Protein AF-A0A3C1VH53-F1 (afdb_monomer)

Radius of gyration: 52.04 Å; Cα contacts (8 Å, |Δi|>4): 1910; chains: 1; bounding box: 156×103×136 Å

Sequence (1056 aa):
MQIYAPPKVFLRNGRISISGFQTPKWLALSLAALLGLTATVQGRLEVVNGDFSDLTGLTPGDDGWYSGMPKGWTGSDGTYAVNSKYVATPPTCNPSQLGRLRQLVGTLEKTSDVVLTFDVSDVFNGETILKASILDGKQNQLASGQFADGDKQTLVAKWVPAGTAIVILFQATQSTPALDNVSVAVREPGSTAPDAAKPRAVSEPITVAAYYYPGTHPDPRWDKNKYPGFTEWDEIKAAKPRFPGHVQPKPPVWGYQNEALPEVMAQKIAAAANYGVNAFIFDWYYYNDGPYLDDALDEGFLHATNNARVKFALMWANHDWYDIQGYNPADNNLKLLYPGKVTPATWDKICDLVIARYFKHPSYWLVDGKPYFSIYEMSQFLDSFGSIENARAALDKFRAKVRAAGFPGLHVNAIVWGEPNLPGGKTPPGWPKLCRDLALDSLTSYTWVHHGALNNNTFPVSDYVWGRRQYLAFWARAKTDYSIPYFPNAMINWDNSPRAAANADWSHPAGPTVNSVVTGNTPAAFKRSLQIIKQRLLAAPTQPKILTINAWNEWPEGSCLEPMQQYGYGYLEAIKAVFMDASGDNLADNPENQPEMEDTYVSLTDQLGPWIWAEKTFDNQTCQLWNTFEIPKAASITKARLVMTVDDEFTLYLDGRVLGRGNEWRELYNFDLTQLLTPGRHVLAVKCYNSAEDAGMLFGLRVDLADGRIIEVKSDQSWRIVPDGVSRWEKRTEAKPGWPAATIIAPFGGTTPLNGSSWMQAPGKVIVMPLLQPIKVFFWQTGWFQVSLLSLCGLVILISLRLMAQLALHRNEQRLLEKERARIAREIHDDIGARMTQLVLDGEEARSELSDATSLPLRLNHICEEARGLLATMDEILWAVNPRRDTLRDFTAYVCKYAQRFLSSTQIQCLLEVESAISTAAFSLPLRRSLFMAIKEALNNAVKYSEATELRLKIQRQHHRLVVVVVDNGIGFDSAAVNPERNGLTNMTQRMSEIGGHCSVTSQPGKGCRVEFSIPLKQRRLWAWIWSPNQFSEKMNDARNDRTNELSKNHDPTKF

Mean predicted aligned error: 22.83 Å

pLDDT: mean 77.1, std 19.54, range [23.59, 98.75]

Foldseek 3Di:
DDDDDDDDWDDDDPDTDDDDDDDDPPVVVVPVVPDDDDDDDDDDQWQDCQQLQPLPPWCADPQQWTWADRPQKDFDDTTWTWHPPPLDVVIWTKCPVTQKIKGFRFFAQAFWKKKKWKAWDDDDPQDWWKKKFKAWPVRHTQWIDIDDHDHTDMIIRARHGGGTTIMIMIGIDDDIIIIGDITMDTHHHPPDDCPVPPPPPPQVFFAEEFEDELQLADDVLCCVPPNHGDGLVVLLVVFDAPDPPRDDSFAFPVGSDHLLAQVNLLVLLVLCLVLRHAEYAYQWEAAQVGTDSCSSPPRHLLPRPPNLSHAYAYAHNLQFDWLLAQDALVVVPIDTSGHSAHALVSLVVVLVCCLVPPPPDNRQDDDVQAGEYEYEQVVSLCVNQVHLQSSLVSQVVSQVVNVVSPTPGHQYEYAAAPDDLDPPGDHDPQPQVSCVSSVHQEYEHQALVSQVLADQVPPLAGENVSSLVSQVVVVVVVVSRHPHAYAYEAWQWFQLSSSYRPPHDRPGARDNRRGHGYPPSALVVSLVSLLVSQVVLSVPVPHRSYYYYQHCDPSSGPGHCRAIPVHGNSNSNSSNCCRPDPVVVPCVPVVVPPPPVPVVCVDLPVQKWFWWDAPDDDAFDKWKKKAKDFAAQPWQWPWKKKKKAWAAKKFKAKLRDTQDMDGDQLEIEMATCNQVDHGTMMMIMMIGTHRDAFITMMIWMWIAIPVRDIDIDYPDQNMFTDDPPDPPSSNDRDDDPPTGTIDRQAGAQGATPPPRHTRHNDRPYYHYGPHDHDPPCDPCNDPVNVVVVVVVVVVVVVVVVVVVVVVVVVVVVVVVVVVVLVVLVVVLCVVLVVLVVVLVVLVVVLVVPPPDPPCSVVSVVVSVVSVVVSVVVVVLSVQLSDPVQQFPVSLLVVLVVCLCVVCVPDLEAEAEAEDPDGDRDGHDSLNSSLVSVLSVLVSVCCRPPFQFNYWYWHWDDDPFKTKIKIWTQGQWDDPVPDDPPPCSVVSNQVSQVVQVKGWDKDTDGNGTIMIMIMHGHDDDDPPPVPDDPPPVPPVVVVVVVVVVVVVPPDDDPDDD

Structure (mmCIF, N/CA/C/O backbone):
data_AF-A0A3C1VH53-F1
#
_entry.id   AF-A0A3C1VH53-F1
#
loop_
_atom_site.group_PDB
_atom_site.id
_atom_site.type_symbol
_atom_site.label_atom_id
_atom_site.label_alt_id
_atom_site.label_comp_id
_atom_site.label_asym_id
_atom_site.label_entity_id
_atom_site.label_seq_id
_atom_site.pdbx_PDB_ins_code
_atom_site.Cartn_x
_atom_site.Cartn_y
_atom_site.Cartn_z
_atom_site.occupancy
_atom_site.B_iso_or_equiv
_atom_site.auth_seq_id
_atom_site.auth_comp_id
_atom_site.auth_asym_id
_atom_site.auth_atom_id
_atom_site.pdbx_PDB_model_num
ATOM 1 N N . MET A 1 1 ? -35.471 -60.863 -24.879 1.00 29.20 1 MET A N 1
ATOM 2 C CA . MET A 1 1 ? -35.259 -62.077 -24.067 1.00 29.20 1 MET A CA 1
ATOM 3 C C . MET A 1 1 ? -35.476 -61.675 -22.610 1.00 29.20 1 MET A C 1
ATOM 5 O O . MET A 1 1 ? -34.796 -60.755 -22.192 1.00 29.20 1 MET A O 1
ATOM 9 N N . GLN A 1 2 ? -36.454 -62.310 -21.936 1.00 28.11 2 GLN A N 1
ATOM 10 C CA . GLN A 1 2 ? -36.822 -62.248 -20.493 1.00 28.11 2 GLN A CA 1
ATOM 11 C C . GLN A 1 2 ? -37.311 -60.876 -19.954 1.00 28.11 2 GLN A C 1
ATOM 13 O O . GLN A 1 2 ? -36.584 -59.901 -20.038 1.00 28.11 2 GLN A O 1
ATOM 18 N N . ILE A 1 3 ? -38.568 -60.623 -19.542 1.00 31.09 3 ILE A N 1
ATOM 19 C CA . ILE A 1 3 ? -39.556 -61.234 -18.604 1.00 31.09 3 ILE A CA 1
ATOM 20 C C . ILE A 1 3 ? -39.275 -60.975 -17.095 1.00 31.09 3 ILE A C 1
ATOM 22 O O . ILE A 1 3 ? -38.488 -61.679 -16.481 1.00 31.09 3 ILE A O 1
ATOM 26 N N . TYR A 1 4 ? -40.047 -60.001 -16.565 1.00 31.97 4 TYR A N 1
ATOM 27 C CA . TYR A 1 4 ? -40.694 -59.791 -15.240 1.00 31.97 4 TYR A CA 1
ATOM 28 C C . TYR A 1 4 ? -39.929 -59.572 -13.913 1.00 31.97 4 TYR A C 1
ATOM 30 O O . TYR A 1 4 ? -39.294 -60.479 -13.390 1.00 31.97 4 TYR A O 1
ATOM 38 N N . ALA A 1 5 ? -40.253 -58.443 -13.248 1.00 28.05 5 ALA A N 1
ATOM 39 C CA . ALA A 1 5 ? -41.019 -58.393 -11.978 1.00 28.05 5 ALA A CA 1
ATOM 40 C C . ALA A 1 5 ? -41.544 -56.953 -11.677 1.00 28.05 5 ALA A C 1
ATOM 42 O O . ALA A 1 5 ? -40.836 -55.994 -11.982 1.00 28.05 5 ALA A O 1
ATOM 43 N N . PRO A 1 6 ? -42.745 -56.754 -11.081 1.00 32.69 6 PRO A N 1
ATOM 44 C CA . PRO A 1 6 ? -43.234 -55.432 -10.659 1.00 32.69 6 PRO A CA 1
ATOM 45 C C . PRO A 1 6 ? -42.725 -55.026 -9.251 1.00 32.69 6 PRO A C 1
ATOM 47 O O . PRO A 1 6 ? -42.486 -55.900 -8.412 1.00 32.69 6 PRO A O 1
ATOM 50 N N . PRO A 1 7 ? -42.571 -53.717 -8.951 1.00 32.22 7 PRO A N 1
ATOM 51 C CA . PRO A 1 7 ? -42.058 -53.233 -7.666 1.00 32.22 7 PRO A CA 1
ATOM 52 C C . PRO A 1 7 ? -43.088 -53.335 -6.523 1.00 32.22 7 PRO A C 1
ATOM 54 O O . PRO A 1 7 ? -44.277 -53.076 -6.700 1.00 32.22 7 PRO A O 1
ATOM 57 N N . LYS A 1 8 ? -42.608 -53.696 -5.324 1.00 31.86 8 LYS A N 1
ATOM 58 C CA . LYS A 1 8 ? -43.388 -53.788 -4.076 1.00 31.86 8 LYS A CA 1
ATOM 59 C C . LYS A 1 8 ? -43.505 -52.421 -3.394 1.00 31.86 8 LYS A C 1
ATOM 61 O O . LYS A 1 8 ? -42.502 -51.742 -3.197 1.00 31.86 8 LYS A O 1
ATOM 66 N N . VAL A 1 9 ? -44.715 -52.076 -2.960 1.00 40.22 9 VAL A N 1
ATOM 67 C CA . VAL A 1 9 ? -45.008 -50.928 -2.088 1.00 40.22 9 VAL A CA 1
ATOM 68 C C . VAL A 1 9 ? -44.895 -51.373 -0.627 1.00 40.22 9 VAL A C 1
ATOM 70 O O . VAL A 1 9 ? -45.487 -52.383 -0.249 1.00 40.22 9 VAL A O 1
ATOM 73 N N . PHE A 1 10 ? -44.166 -50.623 0.201 1.00 37.75 10 PHE A N 1
ATOM 74 C CA . PHE A 1 10 ? -44.123 -50.825 1.653 1.00 37.75 10 PHE A CA 1
ATOM 75 C C . PHE A 1 10 ? -44.752 -49.636 2.384 1.00 37.75 10 PHE A C 1
ATOM 77 O O . PHE A 1 10 ? -44.509 -48.482 2.037 1.00 37.75 10 PHE A O 1
ATOM 84 N N . LEU A 1 11 ? -45.525 -49.937 3.429 1.00 29.55 11 LEU A N 1
ATOM 85 C CA . LEU A 1 11 ? -46.093 -48.977 4.374 1.00 29.55 11 LEU A CA 1
ATOM 86 C C . LEU A 1 11 ? -45.446 -49.198 5.743 1.00 29.55 11 LEU A C 1
ATOM 88 O O . LEU A 1 11 ? -45.670 -50.222 6.387 1.00 29.55 11 LEU A O 1
ATOM 92 N N . ARG A 1 12 ? -44.653 -48.231 6.208 1.00 33.72 12 ARG A N 1
ATOM 93 C CA . ARG A 1 12 ? -44.237 -48.135 7.613 1.00 33.72 12 ARG A CA 1
ATOM 94 C C . ARG A 1 12 ? -44.125 -46.655 7.978 1.00 33.72 12 ARG A C 1
ATOM 96 O O . ARG A 1 12 ? -43.449 -45.905 7.284 1.00 33.72 12 ARG A O 1
ATOM 103 N N . ASN A 1 13 ? -44.819 -46.240 9.035 1.00 31.42 13 ASN A N 1
ATOM 104 C CA . ASN A 1 13 ? -44.854 -44.863 9.551 1.00 31.42 13 ASN A CA 1
ATOM 105 C C . ASN A 1 13 ? -45.323 -43.795 8.539 1.00 31.42 13 ASN A C 1
ATOM 107 O O . ASN A 1 13 ? -44.694 -42.753 8.379 1.00 31.42 13 ASN A O 1
ATOM 111 N N . GLY A 1 14 ? -46.447 -44.050 7.862 1.00 37.97 14 GLY A N 1
ATOM 112 C CA . GLY A 1 14 ? -47.228 -42.994 7.201 1.00 37.97 14 GLY A CA 1
ATOM 113 C C . GLY A 1 14 ? -46.617 -42.345 5.951 1.00 37.97 14 GLY A C 1
ATOM 114 O O . GLY A 1 14 ? -47.138 -41.332 5.496 1.00 37.97 14 GLY A O 1
ATOM 115 N N . ARG A 1 15 ? -45.552 -42.903 5.359 1.00 33.00 15 ARG A N 1
ATOM 116 C CA . ARG A 1 15 ? -45.034 -42.472 4.047 1.00 33.00 15 ARG A CA 1
ATOM 117 C C . ARG A 1 15 ? -45.059 -43.620 3.040 1.00 33.00 15 ARG A C 1
ATOM 119 O O . ARG A 1 15 ? -44.565 -44.706 3.328 1.00 33.00 15 ARG A O 1
ATOM 126 N N . ILE A 1 16 ? -45.606 -43.349 1.855 1.00 34.53 16 ILE A N 1
ATOM 127 C CA . ILE A 1 16 ? -45.485 -44.198 0.662 1.00 34.53 16 ILE A CA 1
ATOM 128 C C . ILE A 1 16 ? -44.238 -43.725 -0.094 1.00 34.53 16 ILE A C 1
ATOM 130 O O . ILE A 1 16 ? -44.109 -42.536 -0.379 1.00 34.53 16 ILE A O 1
ATOM 134 N N . SER A 1 17 ? -43.315 -44.630 -0.416 1.00 34.69 17 SER A N 1
ATOM 135 C CA . SER A 1 17 ? -42.176 -44.344 -1.295 1.00 34.69 17 SER A CA 1
ATOM 136 C C . SER A 1 17 ? -42.249 -45.245 -2.523 1.00 34.69 17 SER A C 1
ATOM 138 O O . SER A 1 17 ? -42.349 -46.464 -2.392 1.00 34.69 17 SER A O 1
ATOM 140 N N . ILE A 1 18 ? -42.213 -44.630 -3.707 1.00 39.31 18 ILE A N 1
ATOM 141 C CA . ILE A 1 18 ? -42.028 -45.286 -5.004 1.00 39.31 18 ILE A CA 1
ATOM 142 C C . ILE A 1 18 ? -40.776 -44.647 -5.608 1.00 39.31 18 ILE A C 1
ATOM 144 O O . ILE A 1 18 ? -40.701 -43.423 -5.712 1.00 39.31 18 ILE A O 1
ATOM 148 N N . SER A 1 19 ? -39.766 -45.441 -5.952 1.00 32.38 19 SER A N 1
ATOM 149 C CA . SER A 1 19 ? -38.558 -44.939 -6.606 1.00 32.38 19 SER A CA 1
ATOM 150 C C . SER A 1 19 ? -38.752 -44.851 -8.125 1.00 32.38 19 SER A C 1
ATOM 152 O O . SER A 1 19 ? -39.155 -45.822 -8.759 1.00 32.38 19 SER A O 1
ATOM 154 N N . GLY A 1 20 ? -38.403 -43.697 -8.706 1.00 38.41 20 GLY A N 1
ATOM 155 C CA . GLY A 1 20 ? -38.229 -43.502 -10.152 1.00 38.41 20 GLY A CA 1
ATOM 156 C C . GLY A 1 20 ? -39.266 -42.582 -10.808 1.00 38.41 20 GLY A C 1
ATOM 157 O O . GLY A 1 20 ? -40.414 -42.972 -10.966 1.00 38.41 20 GLY A O 1
ATOM 158 N N . PHE A 1 21 ? -38.793 -41.413 -11.265 1.00 29.16 21 PHE A N 1
ATOM 159 C CA . PHE A 1 21 ? -39.461 -40.305 -11.984 1.00 29.16 21 PHE A CA 1
ATOM 160 C C . PHE A 1 21 ? -40.130 -39.196 -11.144 1.00 29.16 21 PHE A C 1
ATOM 162 O O . PHE A 1 21 ? -41.123 -39.395 -10.454 1.00 29.16 21 PHE A O 1
ATOM 169 N N . GLN A 1 22 ? -39.582 -37.977 -11.264 1.00 31.69 22 GLN A N 1
ATOM 170 C CA . GLN A 1 22 ? -40.187 -36.718 -10.817 1.00 31.69 22 GLN A CA 1
ATOM 171 C C . GLN A 1 22 ? -41.042 -36.120 -11.946 1.00 31.69 22 GLN A C 1
ATOM 173 O O . GLN A 1 22 ? -40.522 -35.797 -13.012 1.00 31.69 22 GLN A O 1
ATOM 178 N N . THR A 1 23 ? -42.334 -35.912 -11.699 1.00 31.91 23 THR A N 1
ATOM 179 C CA . THR A 1 23 ? -43.206 -35.025 -12.490 1.00 31.91 23 THR A CA 1
ATOM 180 C C . THR A 1 23 ? -43.228 -33.608 -11.888 1.00 31.91 23 THR A C 1
ATOM 182 O O . THR A 1 23 ? -43.174 -33.471 -10.663 1.00 31.91 23 THR A O 1
ATOM 185 N N . PRO A 1 24 ? -43.323 -32.537 -12.699 1.00 35.12 24 PRO A N 1
ATOM 186 C CA . PRO A 1 24 ? -43.231 -31.160 -12.212 1.00 35.12 24 PRO A CA 1
ATOM 187 C C . PRO A 1 24 ? -44.496 -30.656 -11.484 1.00 35.12 24 PRO A C 1
ATOM 189 O O . PRO A 1 24 ? -45.631 -30.931 -11.869 1.00 35.12 24 PRO A O 1
ATOM 192 N N . LYS A 1 25 ? -44.260 -29.855 -10.433 1.00 34.78 25 LYS A N 1
ATOM 193 C CA . LYS A 1 25 ? -45.204 -29.341 -9.413 1.00 34.78 25 LYS A CA 1
ATOM 194 C C . LYS A 1 25 ? -46.399 -28.506 -9.911 1.00 34.78 25 LYS A C 1
ATOM 196 O O . LYS A 1 25 ? -47.279 -28.213 -9.107 1.00 34.78 25 LYS A O 1
ATOM 201 N N . TRP A 1 26 ? -46.470 -28.121 -11.184 1.00 38.53 26 TRP A N 1
ATOM 202 C CA . TRP A 1 26 ? -47.548 -27.253 -11.681 1.00 38.53 26 TRP A CA 1
ATOM 203 C C . TRP A 1 26 ? -48.879 -27.992 -11.897 1.00 38.53 26 TRP A C 1
ATOM 205 O O . TRP A 1 26 ? -49.930 -27.366 -11.828 1.00 38.53 26 TRP A O 1
ATOM 215 N N . LEU A 1 27 ? -48.862 -29.324 -12.052 1.00 33.22 27 LEU A N 1
ATOM 216 C CA . LEU A 1 27 ? -50.081 -30.124 -12.243 1.00 33.22 27 LEU A CA 1
ATOM 217 C C . LEU A 1 27 ? -50.856 -30.406 -10.934 1.00 33.22 27 LEU A C 1
ATOM 219 O O . LEU A 1 27 ? -52.027 -30.769 -10.980 1.00 33.22 27 LEU A O 1
ATOM 223 N N . ALA A 1 28 ? -50.227 -30.235 -9.764 1.00 32.91 28 ALA A N 1
ATOM 224 C CA . ALA A 1 28 ? -50.852 -30.492 -8.458 1.00 32.91 28 ALA A CA 1
ATOM 225 C C . ALA A 1 28 ? -51.609 -29.275 -7.890 1.00 32.91 28 ALA A C 1
ATOM 227 O O . ALA A 1 28 ? -52.446 -29.424 -7.003 1.00 32.91 28 ALA A O 1
ATOM 228 N N . LEU A 1 29 ? -51.338 -28.073 -8.408 1.00 32.03 29 LEU A N 1
ATOM 229 C CA . LEU A 1 29 ? -51.944 -26.823 -7.933 1.00 32.03 29 LEU A CA 1
ATOM 230 C C . LEU A 1 29 ? -53.305 -26.523 -8.582 1.00 32.03 29 LEU A C 1
ATOM 232 O O . LEU A 1 29 ? -54.094 -25.773 -8.015 1.00 32.03 29 LEU A O 1
ATOM 236 N N . SER A 1 30 ? -53.630 -27.146 -9.718 1.00 31.89 30 SER A N 1
ATOM 237 C CA . SER A 1 30 ? -54.865 -26.853 -10.461 1.00 31.89 30 SER A CA 1
ATOM 238 C C . SER A 1 30 ? -56.110 -27.610 -9.974 1.00 31.89 30 SER A C 1
ATOM 240 O O . SER A 1 30 ? -57.211 -27.250 -10.374 1.00 31.89 30 SER A O 1
ATOM 242 N N . LEU A 1 31 ? -55.978 -28.615 -9.094 1.00 30.95 31 LEU A N 1
ATOM 243 C CA . LEU A 1 31 ? -57.131 -29.369 -8.565 1.00 30.95 31 LEU A CA 1
ATOM 244 C C . LEU A 1 31 ? -57.631 -28.890 -7.188 1.00 30.95 31 LEU A C 1
ATOM 246 O O . LEU A 1 31 ? -58.770 -29.174 -6.827 1.00 30.95 31 LEU A O 1
ATOM 250 N N . ALA A 1 32 ? -56.827 -28.143 -6.423 1.00 29.61 32 ALA A N 1
ATOM 251 C CA . ALA A 1 32 ? -57.211 -27.673 -5.084 1.00 29.61 32 ALA A CA 1
ATOM 252 C C . ALA A 1 32 ? -58.080 -26.398 -5.103 1.00 29.61 32 ALA A C 1
ATOM 254 O O . ALA A 1 32 ? -58.796 -26.124 -4.143 1.00 29.61 32 ALA A O 1
ATOM 255 N N . ALA A 1 33 ? -58.076 -25.646 -6.209 1.00 32.12 33 ALA A N 1
ATOM 256 C CA . ALA A 1 33 ? -58.872 -24.425 -6.362 1.00 32.12 33 ALA A CA 1
ATOM 257 C C . ALA A 1 33 ? -60.376 -24.682 -6.620 1.00 32.12 33 ALA A C 1
ATOM 259 O O . ALA A 1 33 ? -61.161 -23.740 -6.626 1.00 32.12 33 ALA A O 1
ATOM 260 N N . LEU A 1 34 ? -60.794 -25.940 -6.817 1.00 29.31 34 LEU A N 1
ATOM 261 C CA . LEU A 1 34 ? -62.151 -26.303 -7.252 1.00 29.31 34 LEU A CA 1
ATOM 262 C C . LEU A 1 34 ? -63.083 -26.823 -6.137 1.00 29.31 34 LEU A C 1
ATOM 264 O O . LEU A 1 34 ? -64.233 -27.132 -6.432 1.00 29.31 34 LEU A O 1
ATOM 268 N N . LEU A 1 35 ? -62.641 -26.913 -4.871 1.00 30.91 35 LEU A N 1
ATOM 269 C CA . LEU A 1 35 ? -63.415 -27.584 -3.803 1.00 30.91 35 LEU A CA 1
ATOM 270 C C . LEU A 1 35 ? -63.721 -26.775 -2.528 1.00 30.91 35 LEU A C 1
ATOM 272 O O . LEU A 1 35 ? -64.248 -27.354 -1.586 1.00 30.91 35 LEU A O 1
ATOM 276 N N . GLY A 1 36 ? -63.470 -25.462 -2.491 1.00 32.34 36 GLY A N 1
ATOM 277 C CA . GLY A 1 36 ? -64.146 -24.526 -1.569 1.00 32.34 36 GLY A CA 1
ATOM 278 C C . GLY A 1 36 ? -64.390 -24.984 -0.116 1.00 32.34 36 GLY A C 1
ATOM 279 O O . GLY A 1 36 ? -65.506 -24.843 0.377 1.00 32.34 36 GLY A O 1
ATOM 280 N N . LEU A 1 37 ? -63.375 -25.513 0.577 1.00 26.48 37 LEU A N 1
ATOM 281 C CA . LEU A 1 37 ? -63.453 -25.896 1.993 1.00 26.48 37 LEU A CA 1
ATOM 282 C C . LEU A 1 37 ? -62.414 -25.115 2.806 1.00 26.48 37 LEU A C 1
ATOM 284 O O . LEU A 1 37 ? -61.212 -25.207 2.561 1.00 26.48 37 LEU A O 1
ATOM 288 N N . THR A 1 38 ? -62.883 -24.345 3.788 1.00 30.30 38 THR A N 1
ATOM 289 C CA . THR A 1 38 ? -62.056 -23.665 4.791 1.00 30.30 38 THR A CA 1
ATOM 290 C C . THR A 1 38 ? -61.415 -24.695 5.720 1.00 30.30 38 THR A C 1
ATOM 292 O O . THR A 1 38 ? -62.100 -25.290 6.552 1.00 30.30 38 THR A O 1
ATOM 295 N N . ALA A 1 39 ? -60.105 -24.899 5.592 1.00 26.14 39 ALA A N 1
ATOM 296 C CA . ALA A 1 39 ? -59.320 -25.691 6.531 1.00 26.14 39 ALA A CA 1
ATOM 297 C C . ALA A 1 39 ? -58.731 -24.781 7.620 1.00 26.14 39 ALA A C 1
ATOM 299 O O . ALA A 1 39 ? -57.945 -23.879 7.337 1.00 26.14 39 ALA A O 1
ATOM 300 N N . THR A 1 40 ? -59.100 -25.038 8.875 1.00 28.05 40 THR A N 1
ATOM 301 C CA . THR A 1 40 ? -58.367 -24.589 10.066 1.00 28.05 40 THR A CA 1
ATOM 302 C C . THR A 1 40 ? -56.917 -25.056 9.975 1.00 28.05 40 THR A C 1
ATOM 304 O O . THR A 1 40 ? -56.656 -26.258 9.915 1.00 28.05 40 THR A O 1
ATOM 307 N N . VAL A 1 41 ? -55.983 -24.106 9.956 1.00 29.28 41 VAL A N 1
ATOM 308 C CA . VAL A 1 41 ? -54.542 -24.370 9.894 1.00 29.28 41 VAL A CA 1
ATOM 309 C C . VAL A 1 41 ? -54.093 -24.992 11.219 1.00 29.28 41 VAL A C 1
ATOM 311 O O . VAL A 1 41 ? -53.996 -24.320 12.242 1.00 29.28 41 VAL A O 1
ATOM 314 N N . GLN A 1 42 ? -53.847 -26.300 11.196 1.00 33.97 42 GLN A N 1
ATOM 315 C CA . GLN A 1 42 ? -53.074 -27.016 12.206 1.00 33.97 42 GLN A CA 1
ATOM 316 C C . GLN A 1 42 ? -51.588 -26.962 11.827 1.00 33.97 42 GLN A C 1
ATOM 318 O O . GLN A 1 42 ? -51.231 -27.335 10.710 1.00 33.97 42 GLN A O 1
ATOM 323 N N . GLY A 1 43 ? -50.739 -26.560 12.779 1.00 47.38 43 GLY A N 1
ATOM 324 C CA . GLY A 1 43 ? -49.337 -26.990 12.816 1.00 47.38 43 GLY A CA 1
ATOM 325 C C . GLY A 1 43 ? -48.250 -25.925 12.645 1.00 47.38 43 GLY A C 1
ATOM 326 O O . GLY A 1 43 ? -47.386 -26.084 11.788 1.00 47.38 43 GLY A O 1
ATOM 327 N N . ARG A 1 44 ? -48.246 -24.870 13.474 1.00 57.62 44 ARG A N 1
ATOM 328 C CA . ARG A 1 44 ? -47.035 -24.180 13.984 1.00 57.62 44 ARG A CA 1
ATOM 329 C C . ARG A 1 44 ? -47.449 -23.184 15.076 1.00 57.62 44 ARG A C 1
ATOM 331 O O . ARG A 1 44 ? -48.485 -22.548 14.928 1.00 57.62 44 ARG A O 1
ATOM 338 N N . LEU A 1 45 ? -46.677 -23.052 16.162 1.00 74.94 45 LEU A N 1
ATOM 339 C CA . LEU A 1 45 ? -46.788 -21.860 17.015 1.00 74.94 45 LEU A CA 1
ATOM 340 C C . LEU A 1 45 ? -46.177 -20.699 16.224 1.00 74.94 45 LEU A C 1
ATOM 342 O O . LEU A 1 45 ? -44.993 -20.759 15.892 1.00 74.94 45 LEU A O 1
ATOM 346 N N . GLU A 1 46 ? -46.974 -19.691 15.889 1.00 80.50 46 GLU A N 1
ATOM 347 C CA . GLU A 1 46 ? -46.539 -18.543 15.094 1.00 80.50 46 GLU A CA 1
ATOM 348 C C . GLU A 1 46 ? -47.094 -17.250 15.690 1.00 80.50 46 GLU A C 1
ATOM 350 O O . GLU A 1 46 ? -48.272 -17.161 16.035 1.00 80.50 46 GLU A O 1
ATOM 355 N N . VAL A 1 47 ? -46.222 -16.253 15.844 1.00 84.75 47 VAL A N 1
ATOM 356 C CA . VAL A 1 47 ? -46.615 -14.908 16.270 1.00 84.75 47 VAL A CA 1
ATOM 357 C C . VAL A 1 47 ? -46.906 -14.101 15.010 1.00 84.75 47 VAL A C 1
ATOM 359 O O . VAL A 1 47 ? -46.012 -13.858 14.205 1.00 84.75 47 VAL A O 1
ATOM 362 N N . VAL A 1 48 ? -48.156 -13.688 14.830 1.00 83.94 48 VAL A N 1
ATOM 363 C CA . VAL A 1 48 ? -48.572 -12.806 13.738 1.00 83.94 48 VAL A CA 1
ATOM 364 C C . VAL A 1 48 ? -48.139 -11.380 14.072 1.00 83.94 48 VAL A C 1
ATOM 366 O O . VAL A 1 48 ? -48.453 -10.877 15.153 1.00 83.94 48 VAL A O 1
ATOM 369 N N . ASN A 1 49 ? -47.436 -10.737 13.133 1.00 78.31 49 ASN A N 1
ATOM 370 C CA . ASN A 1 49 ? -46.954 -9.353 13.244 1.00 78.31 49 ASN A CA 1
ATOM 371 C C . ASN A 1 49 ? -46.131 -9.106 14.526 1.00 78.31 49 ASN A C 1
ATOM 373 O O . ASN A 1 49 ? -46.457 -8.230 15.328 1.00 78.31 49 ASN A O 1
ATOM 377 N N . GLY A 1 50 ? -45.118 -9.948 14.765 1.00 74.62 50 GLY A N 1
ATOM 378 C CA . GLY A 1 50 ? -44.244 -9.865 15.943 1.00 74.62 50 GLY A CA 1
ATOM 379 C C . GLY A 1 50 ? -43.184 -8.759 15.882 1.00 74.62 50 GLY A C 1
ATOM 380 O O . GLY A 1 50 ? -42.636 -8.413 16.922 1.00 74.62 50 GLY A O 1
ATOM 381 N N . ASP A 1 51 ? -42.927 -8.212 14.692 1.00 74.81 51 ASP A N 1
ATOM 382 C CA . ASP A 1 51 ? -42.013 -7.091 14.414 1.00 74.81 51 ASP A CA 1
ATOM 383 C C . ASP A 1 51 ? -42.759 -5.767 14.148 1.00 74.81 51 ASP A C 1
ATOM 385 O O . ASP A 1 51 ? -42.189 -4.792 13.667 1.00 74.81 51 ASP A O 1
ATOM 389 N N . PHE A 1 52 ? -44.082 -5.778 14.352 1.00 75.38 52 PHE A N 1
ATOM 390 C CA . PHE A 1 52 ? -44.997 -4.648 14.168 1.00 75.38 52 PHE A CA 1
ATOM 391 C C . PHE A 1 52 ? -44.886 -3.921 12.811 1.00 75.38 52 PHE A C 1
ATOM 393 O O . PHE A 1 52 ? -45.288 -2.762 12.687 1.00 75.38 52 PHE A O 1
ATOM 400 N N . SER A 1 53 ? -44.398 -4.611 11.775 1.00 69.19 53 SER A N 1
ATOM 401 C CA . SER A 1 53 ? -44.196 -4.059 10.432 1.00 69.19 53 SER A CA 1
ATOM 402 C C . SER A 1 53 ? -45.486 -3.951 9.607 1.00 69.19 53 SER A C 1
ATOM 404 O O . SER A 1 53 ? -45.583 -3.102 8.716 1.00 69.19 53 SER A O 1
ATOM 406 N N . ASP A 1 54 ? -46.508 -4.765 9.905 1.00 73.81 54 ASP A N 1
ATOM 407 C CA . ASP A 1 54 ? -47.829 -4.671 9.272 1.00 73.81 54 ASP A CA 1
ATOM 408 C C . ASP A 1 54 ? -48.667 -3.579 9.960 1.00 73.81 54 ASP A C 1
ATOM 410 O O . ASP A 1 54 ? -49.329 -3.813 10.977 1.00 73.81 54 ASP A O 1
ATOM 414 N N . LEU A 1 55 ? -48.638 -2.375 9.377 1.00 69.88 55 LEU A N 1
ATOM 415 C CA . LEU A 1 55 ? -49.388 -1.197 9.832 1.00 69.88 55 LEU A CA 1
ATOM 416 C C . LEU A 1 55 ? -50.838 -1.152 9.301 1.00 69.88 55 LEU A C 1
ATOM 418 O O . LEU A 1 55 ? -51.541 -0.155 9.486 1.00 69.88 55 LEU A O 1
ATOM 422 N N . THR A 1 56 ? -51.309 -2.203 8.619 1.00 67.50 56 THR A N 1
ATOM 423 C CA . THR A 1 56 ? -52.644 -2.226 8.003 1.00 67.50 56 THR A CA 1
ATOM 424 C C . THR A 1 56 ? -53.741 -2.108 9.066 1.00 67.50 56 THR A C 1
ATOM 426 O O . THR A 1 56 ? -53.860 -2.961 9.944 1.00 67.50 56 THR A O 1
ATOM 429 N N . GLY A 1 57 ? -54.588 -1.078 8.956 1.00 64.81 57 GLY A N 1
ATOM 430 C CA . GLY A 1 57 ? -55.691 -0.819 9.893 1.00 64.81 57 GLY A CA 1
ATOM 431 C C . GLY A 1 57 ? -55.351 0.135 11.044 1.00 64.81 57 GLY A C 1
ATOM 432 O O . GLY A 1 57 ? -56.231 0.424 11.853 1.00 64.81 57 GLY A O 1
ATOM 433 N N . LEU A 1 58 ? -54.117 0.649 11.103 1.00 75.19 58 LEU A N 1
ATOM 434 C CA . LEU A 1 58 ? -53.717 1.717 12.020 1.00 75.19 58 LEU A CA 1
ATOM 435 C C . LEU A 1 58 ? -53.924 3.102 11.387 1.00 75.19 58 LEU A C 1
ATOM 437 O O . LEU A 1 58 ? -53.789 3.273 10.175 1.00 75.19 58 LEU A O 1
ATOM 441 N N . THR A 1 59 ? -54.223 4.103 12.213 1.00 77.69 59 THR A N 1
ATOM 442 C CA . THR A 1 59 ? -54.460 5.489 11.784 1.00 77.69 59 THR A CA 1
ATOM 443 C C . THR A 1 59 ? -53.179 6.315 11.938 1.00 77.69 59 THR A C 1
ATOM 445 O O . THR A 1 59 ? -52.725 6.490 13.070 1.00 77.69 59 THR A O 1
ATOM 448 N N . PRO A 1 60 ? -52.573 6.829 10.855 1.00 71.94 60 PRO A N 1
ATOM 449 C CA . PRO A 1 60 ? -51.343 7.619 10.938 1.00 71.94 60 PRO A CA 1
ATOM 450 C C . PRO A 1 60 ? -51.579 8.987 11.599 1.00 71.94 60 PRO A C 1
ATOM 452 O O . PRO A 1 60 ? -52.575 9.649 11.313 1.00 71.94 60 PRO A O 1
ATOM 455 N N . GLY A 1 61 ? -50.648 9.412 12.455 1.00 67.69 61 GLY A N 1
ATOM 456 C CA . GLY A 1 61 ? -50.543 10.757 13.026 1.00 67.69 61 GLY A CA 1
ATOM 457 C C . GLY A 1 61 ? -49.393 11.569 12.413 1.00 67.69 61 GLY A C 1
ATOM 458 O O . GLY A 1 61 ? -48.455 11.019 11.829 1.00 67.69 61 GLY A O 1
ATOM 459 N N . ASP A 1 62 ? -49.447 12.896 12.552 1.00 61.34 62 ASP A N 1
ATOM 460 C CA . ASP A 1 62 ? -48.509 13.836 11.906 1.00 61.34 62 ASP A CA 1
ATOM 461 C C . ASP A 1 62 ? -47.070 13.779 12.473 1.00 61.34 62 ASP A C 1
ATOM 463 O O . ASP A 1 62 ? -46.090 14.186 11.834 1.00 61.34 62 ASP A O 1
ATOM 467 N N . ASP A 1 63 ? -46.913 13.218 13.669 1.00 59.06 63 ASP A N 1
ATOM 468 C CA . ASP A 1 63 ? -45.650 13.036 14.387 1.00 59.06 63 ASP A CA 1
ATOM 469 C C . ASP A 1 63 ? -44.930 11.715 14.044 1.00 59.06 63 ASP A C 1
ATOM 471 O O . ASP A 1 63 ? -43.814 11.480 14.509 1.00 59.06 63 ASP A O 1
ATOM 475 N N . GLY A 1 64 ? -45.507 10.889 13.160 1.00 61.75 64 GLY A N 1
ATOM 476 C CA . GLY A 1 64 ? -44.966 9.586 12.754 1.00 61.75 64 GLY A CA 1
ATOM 477 C C . GLY A 1 64 ? -45.362 8.415 13.655 1.00 61.75 64 GLY A C 1
ATOM 478 O O . GLY A 1 64 ? -44.857 7.308 13.452 1.00 61.75 64 GLY A O 1
ATOM 479 N N . TRP A 1 65 ? -46.263 8.629 14.617 1.00 67.31 65 TRP A N 1
ATOM 480 C CA . TRP A 1 65 ? -46.945 7.555 15.334 1.00 67.31 65 TRP A CA 1
ATOM 481 C C . TRP A 1 65 ? -48.206 7.105 14.584 1.00 67.31 65 TRP A C 1
ATOM 483 O O . TRP A 1 65 ? -48.955 7.911 14.045 1.00 67.31 65 TRP A O 1
ATOM 493 N N . TYR A 1 66 ? -48.470 5.803 14.578 1.00 73.19 66 TYR A N 1
ATOM 494 C CA . TYR A 1 66 ? -49.691 5.180 14.074 1.00 73.19 66 TYR A CA 1
ATOM 495 C C . TYR A 1 66 ? -50.539 4.733 15.253 1.00 73.19 66 TYR A C 1
ATOM 497 O O . TYR A 1 66 ? -50.058 3.982 16.095 1.00 73.19 66 TYR A O 1
ATOM 505 N N . SER A 1 67 ? -51.796 5.163 15.296 1.00 70.94 67 SER A N 1
ATOM 506 C CA . SER A 1 67 ? -52.738 4.870 16.373 1.00 70.94 67 SER A CA 1
ATOM 507 C C . SER A 1 67 ? -53.724 3.746 16.010 1.00 70.94 67 SER A C 1
ATOM 509 O O . SER A 1 67 ? -54.396 3.815 14.982 1.00 70.94 67 SER A O 1
ATOM 511 N N . GLY A 1 68 ? -53.830 2.692 16.826 1.00 72.62 68 GLY A N 1
ATOM 512 C CA . GLY A 1 68 ? -54.791 1.586 16.634 1.00 72.62 68 GLY A CA 1
ATOM 513 C C . GLY A 1 68 ? -54.243 0.210 17.036 1.00 72.62 68 GLY A C 1
ATOM 514 O O . GLY A 1 68 ? -53.135 0.119 17.532 1.00 72.62 68 GLY A O 1
ATOM 515 N N . MET A 1 69 ? -54.984 -0.883 16.821 1.00 75.19 69 MET A N 1
ATOM 516 C CA . MET A 1 69 ? -54.524 -2.237 17.187 1.00 75.19 69 MET A CA 1
ATOM 517 C C . MET A 1 69 ? -53.656 -2.876 16.086 1.00 75.19 69 MET A C 1
ATOM 519 O O . MET A 1 69 ? -54.156 -3.034 14.968 1.00 75.19 69 MET A O 1
ATOM 523 N N . PRO A 1 70 ? -52.420 -3.335 16.376 1.00 74.81 70 PRO A N 1
ATOM 524 C CA . PRO A 1 70 ? -51.639 -4.107 15.416 1.00 74.81 70 PRO A CA 1
ATOM 525 C C . PRO A 1 70 ? -52.354 -5.409 15.043 1.00 74.81 70 PRO A C 1
ATOM 527 O O . PRO A 1 70 ? -52.875 -6.132 15.897 1.00 74.81 70 PRO A O 1
ATOM 530 N N . LYS A 1 71 ? -52.370 -5.738 13.753 1.00 78.69 71 LYS A N 1
ATOM 531 C CA . LYS A 1 71 ? -53.024 -6.949 13.245 1.00 78.69 71 LYS A CA 1
ATOM 532 C C . LYS A 1 71 ? -52.495 -8.208 13.945 1.00 78.69 71 LYS A C 1
ATOM 534 O O . LYS A 1 71 ? -51.290 -8.381 14.075 1.00 78.69 71 LYS A O 1
ATOM 539 N N . GLY A 1 72 ? -53.399 -9.092 14.370 1.00 78.19 72 GLY A N 1
ATOM 540 C CA . GLY A 1 72 ? -53.062 -10.323 15.105 1.00 78.19 72 GLY A CA 1
ATOM 541 C C . GLY A 1 72 ? -53.011 -10.162 16.629 1.00 78.19 72 GLY A C 1
ATOM 542 O O . GLY A 1 72 ? -53.021 -11.161 17.346 1.00 78.19 72 GLY A O 1
ATOM 543 N N . TRP A 1 73 ? -53.049 -8.929 17.139 1.00 83.12 73 TRP A N 1
ATOM 544 C CA . TRP A 1 73 ? -53.007 -8.635 18.569 1.00 83.12 73 TRP A CA 1
ATOM 545 C C . TRP A 1 73 ? -54.365 -8.179 19.116 1.00 83.12 73 TRP A C 1
ATOM 547 O O . TRP A 1 73 ? -55.231 -7.689 18.393 1.00 83.12 73 TRP A O 1
ATOM 557 N N . THR A 1 74 ? -54.568 -8.359 20.422 1.00 80.12 74 THR A N 1
ATOM 558 C CA . THR A 1 74 ? -55.727 -7.833 21.161 1.00 80.12 74 THR A CA 1
ATOM 559 C C . THR A 1 74 ? -55.265 -7.187 22.466 1.00 80.12 74 THR A C 1
ATOM 561 O O . THR A 1 74 ? -54.242 -7.578 23.022 1.00 80.12 74 THR A O 1
ATOM 564 N N . GLY A 1 75 ? -56.019 -6.230 23.000 1.00 70.94 75 GLY A N 1
ATOM 565 C CA . GLY A 1 75 ? -55.686 -5.565 24.259 1.00 70.94 75 GLY A CA 1
ATOM 566 C C . GLY A 1 75 ? -56.857 -4.778 24.846 1.00 70.94 75 GLY A C 1
ATOM 567 O O . GLY A 1 75 ? -57.968 -4.892 24.329 1.00 70.94 75 GLY A O 1
ATOM 568 N N . SER A 1 76 ? -56.634 -4.073 25.962 1.00 61.81 76 SER A N 1
ATOM 569 C CA . SER A 1 76 ? -57.731 -3.594 26.814 1.00 61.81 76 SER A CA 1
ATOM 570 C C . SER A 1 76 ? -58.363 -2.254 26.416 1.00 61.81 76 SER A C 1
ATOM 572 O O . SER A 1 76 ? -59.569 -2.144 26.604 1.00 61.81 76 SER A O 1
ATOM 574 N N . ASP A 1 77 ? -57.638 -1.284 25.831 1.00 56.59 77 ASP A N 1
ATOM 575 C CA . ASP A 1 77 ? -58.099 0.127 25.875 1.00 56.59 77 ASP A CA 1
ATOM 576 C C . ASP A 1 77 ? -57.917 0.973 24.589 1.00 56.59 77 ASP A C 1
ATOM 578 O O . ASP A 1 77 ? -57.784 2.189 24.646 1.00 56.59 77 ASP A O 1
ATOM 582 N N . GLY A 1 78 ? -57.982 0.373 23.398 1.00 53.03 78 GLY A N 1
ATOM 583 C CA . GLY A 1 78 ? -58.351 1.089 22.156 1.00 53.03 78 GLY A CA 1
ATOM 584 C C . GLY A 1 78 ? -57.377 2.123 21.551 1.00 53.03 78 GLY A C 1
ATOM 585 O O . GLY A 1 78 ? -57.558 2.468 20.386 1.00 53.03 78 GLY A O 1
ATOM 586 N N . THR A 1 79 ? -56.328 2.574 22.243 1.00 55.47 79 THR A N 1
ATOM 587 C CA . THR A 1 79 ? -55.302 3.482 21.689 1.00 55.47 79 THR A CA 1
ATOM 588 C C . THR A 1 79 ? -53.903 2.910 21.892 1.00 55.47 79 THR A C 1
ATOM 590 O O . THR A 1 79 ? -53.417 2.825 23.015 1.00 55.47 79 THR A O 1
ATOM 593 N N . TYR A 1 80 ? -53.261 2.510 20.796 1.00 65.00 80 TYR A N 1
ATOM 594 C CA . TYR A 1 80 ? -51.904 1.964 20.767 1.00 65.00 80 TYR A CA 1
ATOM 595 C C . TYR A 1 80 ? -51.126 2.776 19.761 1.00 65.00 80 TYR A C 1
ATOM 597 O O . TYR A 1 80 ? -51.680 3.063 18.708 1.00 65.00 80 TYR A O 1
ATOM 605 N N . ALA A 1 81 ? -49.874 3.097 20.052 1.00 59.38 81 ALA A N 1
ATOM 606 C CA . ALA A 1 81 ? -49.038 3.872 19.157 1.00 59.38 81 ALA A CA 1
ATOM 607 C C . ALA A 1 81 ? -47.884 2.992 18.632 1.00 59.38 81 ALA A C 1
ATOM 609 O O . ALA A 1 81 ? -47.154 2.393 19.425 1.00 59.38 81 ALA A O 1
ATOM 610 N N . VAL A 1 82 ? -47.729 2.897 17.309 1.00 62.06 82 VAL A N 1
ATOM 611 C CA . VAL A 1 82 ? -46.566 2.298 16.624 1.00 62.06 82 VAL A CA 1
ATOM 612 C C . VAL A 1 82 ? -45.797 3.428 15.949 1.00 62.06 82 VAL A C 1
ATOM 614 O O . VAL A 1 82 ? -46.372 4.135 15.127 1.00 62.06 82 VAL A O 1
ATOM 617 N N . ASN A 1 83 ? -44.535 3.665 16.305 1.00 59.09 83 ASN A N 1
ATOM 618 C CA . ASN A 1 83 ? -43.766 4.759 15.703 1.00 59.09 83 ASN A CA 1
ATOM 619 C C . ASN A 1 83 ? -42.998 4.262 14.472 1.00 59.09 83 ASN A C 1
ATOM 621 O O . ASN A 1 83 ? -42.238 3.305 14.574 1.00 59.09 83 ASN A O 1
ATOM 625 N N . SER A 1 84 ? -43.153 4.932 13.326 1.00 53.69 84 SER A N 1
ATOM 626 C CA . SER A 1 84 ? -42.398 4.619 12.100 1.00 53.69 84 SER A CA 1
ATOM 627 C C . SER A 1 84 ? -41.313 5.654 11.753 1.00 53.69 84 SER A C 1
ATOM 629 O O . SER A 1 84 ? -40.763 5.609 10.652 1.00 53.69 84 SER A O 1
ATOM 631 N N . LYS A 1 85 ? -41.084 6.658 12.611 1.00 44.00 85 LYS A N 1
ATOM 632 C CA . LYS A 1 85 ? -40.171 7.799 12.396 1.00 44.00 85 LYS A CA 1
ATOM 633 C C . LYS A 1 85 ? -38.889 7.743 13.230 1.00 44.00 85 LYS A C 1
ATOM 635 O O . LYS A 1 85 ? -37.937 8.437 12.874 1.00 44.00 85 LYS A O 1
ATOM 640 N N . TYR A 1 86 ? -38.823 6.940 14.289 1.00 41.78 86 TYR A N 1
ATOM 641 C CA . TYR A 1 86 ? -37.541 6.571 14.883 1.00 41.78 86 TYR A CA 1
ATOM 642 C C . TYR A 1 86 ? -36.854 5.545 13.983 1.00 41.78 86 TYR A C 1
ATOM 644 O O . TYR A 1 86 ? -37.492 4.681 13.398 1.00 41.78 86 TYR A O 1
ATOM 652 N N . VAL A 1 87 ? -35.538 5.674 13.859 1.00 39.91 87 VAL A N 1
ATOM 653 C CA . VAL A 1 87 ? -34.618 4.961 12.951 1.00 39.91 87 VAL A CA 1
ATOM 654 C C . VAL A 1 87 ? -34.572 3.431 13.192 1.00 39.91 87 VAL A C 1
ATOM 656 O O . VAL A 1 87 ? -33.729 2.731 12.640 1.00 39.91 87 VAL A O 1
ATOM 659 N N . ALA A 1 88 ? -35.489 2.879 13.987 1.00 39.72 88 ALA A N 1
ATOM 660 C CA . ALA A 1 88 ? -35.645 1.452 14.198 1.00 39.72 88 ALA A CA 1
ATOM 661 C C . ALA A 1 88 ? -36.371 0.825 12.998 1.00 39.72 88 ALA A C 1
ATOM 663 O O . ALA A 1 88 ? -37.524 1.124 12.692 1.00 39.72 88 ALA A O 1
ATOM 664 N N . THR A 1 89 ? -35.651 -0.029 12.276 1.00 42.19 89 THR A N 1
ATOM 665 C CA . THR A 1 89 ? -36.266 -1.111 11.509 1.00 42.19 89 THR A CA 1
ATOM 666 C C . THR A 1 89 ? -35.947 -2.389 12.281 1.00 42.19 89 THR A C 1
ATOM 668 O O . THR A 1 89 ? -34.754 -2.699 12.390 1.00 42.19 89 THR A O 1
ATOM 671 N N . PRO A 1 90 ? -36.950 -3.113 12.810 1.00 51.09 90 PRO A N 1
ATOM 672 C CA . PRO A 1 90 ? -38.401 -2.929 12.627 1.00 51.09 90 PRO A CA 1
ATOM 673 C C . PRO A 1 90 ? -39.049 -1.775 13.438 1.00 51.09 90 PRO A C 1
ATOM 675 O O . PRO A 1 90 ? -38.407 -1.212 14.325 1.00 51.09 90 PRO A O 1
ATOM 678 N N . PRO A 1 91 ? -40.301 -1.378 13.109 1.00 60.47 91 PRO A N 1
ATOM 679 C CA . PRO A 1 91 ? -41.094 -0.427 13.896 1.00 60.47 91 PRO A CA 1
ATOM 680 C C . PRO A 1 91 ? -41.336 -0.916 15.327 1.00 60.47 91 PRO A C 1
ATOM 682 O O . PRO A 1 91 ? -41.670 -2.075 15.546 1.00 60.47 91 PRO A O 1
ATOM 685 N N . THR A 1 92 ? -41.282 -0.018 16.309 1.00 66.00 92 THR A N 1
ATOM 686 C CA . THR A 1 92 ? -41.498 -0.388 17.714 1.00 66.00 92 THR A CA 1
ATOM 687 C C . THR A 1 92 ? -42.938 -0.119 18.164 1.00 66.00 92 THR A C 1
ATOM 689 O O . THR A 1 92 ? -43.528 0.933 17.884 1.00 66.00 92 THR A O 1
ATOM 692 N N . CYS A 1 93 ? -43.537 -1.076 18.882 1.00 71.56 93 CYS A N 1
ATOM 693 C CA . CYS A 1 93 ? -44.843 -0.907 19.523 1.00 71.56 93 CYS A CA 1
ATOM 694 C C . CYS A 1 93 ? -44.659 -0.365 20.941 1.00 71.56 93 CYS A C 1
ATOM 696 O O . CYS A 1 93 ? -43.776 -0.821 21.656 1.00 71.56 93 CYS A O 1
ATOM 698 N N . ASN A 1 94 ? -45.498 0.573 21.384 1.00 69.56 94 ASN A N 1
ATOM 699 C CA . ASN A 1 94 ? -45.419 1.139 22.731 1.00 69.56 94 ASN A CA 1
ATOM 700 C C . ASN A 1 94 ? -46.506 0.559 23.667 1.00 69.56 94 ASN A C 1
ATOM 702 O O . ASN A 1 94 ? -47.659 1.001 23.604 1.00 69.56 94 ASN A O 1
ATOM 706 N N . PRO A 1 95 ? -46.180 -0.381 24.584 1.00 58.38 95 PRO A N 1
ATOM 707 C CA . PRO A 1 95 ? -47.143 -1.010 25.479 1.00 58.38 95 PRO A CA 1
ATOM 708 C C . PRO A 1 95 ? -47.565 -0.177 26.688 1.00 58.38 95 PRO A C 1
ATOM 710 O O . PRO A 1 95 ? -48.385 -0.629 27.486 1.00 58.38 95 PRO A O 1
ATOM 713 N N . SER A 1 96 ? -47.023 1.025 26.871 1.00 55.94 96 SER A N 1
ATOM 714 C CA . SER A 1 96 ? -47.312 1.821 28.071 1.00 55.94 96 SER A CA 1
ATOM 715 C C . SER A 1 96 ? -48.651 2.554 28.049 1.00 55.94 96 SER A C 1
ATOM 717 O O . SER A 1 96 ? -49.182 2.859 29.111 1.00 55.94 96 SER A O 1
ATOM 719 N N . GLN A 1 97 ? -49.265 2.740 26.877 1.00 54.66 97 GLN A N 1
ATOM 720 C CA . GLN A 1 97 ? -50.648 3.237 26.771 1.00 54.66 97 GLN A CA 1
ATOM 721 C C . GLN A 1 97 ? -51.709 2.142 26.987 1.00 54.66 97 GLN A C 1
ATOM 723 O O . GLN A 1 97 ? -52.901 2.383 26.835 1.00 54.66 97 GLN A O 1
ATOM 728 N N . LEU A 1 98 ? -51.284 0.912 27.288 1.00 52.62 98 LEU A N 1
ATOM 729 C CA . LEU A 1 98 ? -51.923 -0.249 26.678 1.00 52.62 98 LEU A CA 1
ATOM 730 C C . LEU A 1 98 ? -52.599 -1.191 27.686 1.00 52.62 98 LEU A C 1
ATOM 732 O O . LEU A 1 98 ? -53.422 -2.007 27.284 1.00 52.62 98 LEU A O 1
ATOM 736 N N . GLY A 1 99 ? -52.290 -1.115 28.982 1.00 60.31 99 GLY A N 1
ATOM 737 C CA . GLY A 1 99 ? -52.852 -2.018 29.995 1.00 60.31 99 GLY A CA 1
ATOM 738 C C . GLY A 1 99 ? -52.418 -3.487 29.823 1.00 60.31 99 GLY A C 1
ATOM 739 O O . GLY A 1 99 ? -51.742 -4.035 30.696 1.00 60.31 99 GLY A O 1
ATOM 740 N N . ARG A 1 100 ? -52.809 -4.157 28.724 1.00 74.69 100 ARG A N 1
ATOM 741 C CA . ARG A 1 100 ? -52.507 -5.556 28.361 1.00 74.69 100 ARG A CA 1
ATOM 742 C C . ARG A 1 100 ? -52.472 -5.752 26.840 1.00 74.69 100 ARG A C 1
ATOM 744 O O . ARG A 1 100 ? -53.478 -5.496 26.187 1.00 74.69 100 ARG A O 1
ATOM 751 N N . LEU A 1 101 ? -51.385 -6.303 26.295 1.00 82.50 101 LEU A N 1
ATOM 752 C CA . LEU A 1 101 ? -51.281 -6.739 24.892 1.00 82.50 101 LEU A CA 1
ATOM 753 C C . LEU A 1 101 ? -51.169 -8.269 24.830 1.00 82.50 101 LEU A C 1
ATOM 755 O O . LEU A 1 101 ? -50.287 -8.839 25.470 1.00 82.50 101 LEU A O 1
ATOM 759 N N . ARG A 1 102 ? -52.049 -8.948 24.086 1.00 87.19 102 ARG A N 1
ATOM 760 C CA . ARG A 1 102 ? -52.103 -10.418 24.028 1.00 87.19 102 ARG A CA 1
ATOM 761 C C . ARG A 1 102 ? -52.336 -10.970 22.623 1.00 87.19 102 ARG A C 1
ATOM 763 O O . ARG A 1 102 ? -53.070 -10.375 21.832 1.00 87.19 102 ARG A O 1
ATOM 770 N N . GLN A 1 103 ? -51.800 -12.160 22.368 1.00 89.00 103 GLN A N 1
ATOM 771 C CA . GLN A 1 103 ? -52.016 -12.907 21.128 1.00 89.00 103 GLN A CA 1
ATOM 772 C C . GLN A 1 103 ? -52.080 -14.420 21.392 1.00 89.00 103 GLN A C 1
ATOM 774 O O . GLN A 1 103 ? -51.294 -14.955 22.176 1.00 89.00 103 GLN A O 1
ATOM 779 N N . LEU A 1 104 ? -53.025 -15.109 20.740 1.00 88.00 104 LEU A N 1
ATOM 780 C CA . LEU A 1 104 ? -53.069 -16.572 20.677 1.00 88.00 104 LEU A CA 1
ATOM 781 C C . LEU A 1 104 ? -52.105 -17.038 19.579 1.00 88.00 104 LEU A C 1
ATOM 783 O O . LEU A 1 104 ? -52.322 -16.731 18.414 1.00 88.00 104 LEU A O 1
ATOM 787 N N . VAL A 1 105 ? -51.067 -17.778 19.960 1.00 87.12 105 VAL A N 1
ATOM 788 C CA . VAL A 1 105 ? -49.941 -18.148 19.080 1.00 87.12 105 VAL A CA 1
ATOM 789 C C . VAL A 1 105 ? -50.145 -19.524 18.430 1.00 87.12 105 VAL A C 1
ATOM 791 O O . VAL A 1 105 ? -49.558 -19.836 17.400 1.00 87.12 105 VAL A O 1
ATOM 794 N N . GLY A 1 106 ? -50.984 -20.375 19.027 1.00 85.44 106 GLY A N 1
ATOM 795 C CA . GLY A 1 106 ? -51.344 -21.689 18.487 1.00 85.44 106 GLY A CA 1
ATOM 796 C C . GLY A 1 106 ? -51.491 -22.756 19.572 1.00 85.44 106 GLY A C 1
ATOM 797 O O . GLY A 1 106 ? -51.539 -22.443 20.760 1.00 85.44 106 GLY A O 1
ATOM 798 N N . THR A 1 107 ? -51.564 -24.028 19.177 1.00 86.00 107 THR A N 1
ATOM 799 C CA . THR A 1 107 ? -51.700 -25.174 20.095 1.00 86.00 107 THR A CA 1
ATOM 800 C C . THR A 1 107 ? -50.492 -26.096 19.990 1.00 86.00 107 THR A C 1
ATOM 802 O O . THR A 1 107 ? -50.066 -26.442 18.891 1.00 86.00 107 THR A O 1
ATOM 805 N N . LEU A 1 108 ? -49.941 -26.506 21.135 1.00 82.00 108 LEU A N 1
ATOM 806 C CA . LEU A 1 108 ? -48.823 -27.447 21.199 1.00 82.00 108 LEU A CA 1
ATOM 807 C C . LEU A 1 108 ? -49.222 -28.835 20.696 1.00 82.00 108 LEU A C 1
ATOM 809 O O . LEU A 1 108 ? -50.190 -29.420 21.172 1.00 82.00 108 LEU A O 1
ATOM 813 N N . GLU A 1 109 ? -48.425 -29.410 19.799 1.00 79.31 109 GLU A N 1
ATOM 814 C CA . GLU A 1 109 ? -48.658 -30.765 19.277 1.00 79.31 109 GLU A CA 1
ATOM 815 C C . GLU A 1 109 ? -48.128 -31.868 20.203 1.00 79.31 109 GLU A C 1
ATOM 817 O O . GLU A 1 109 ? -48.641 -32.986 20.212 1.00 79.31 109 GLU A O 1
ATOM 822 N N . LYS A 1 110 ? -47.083 -31.570 20.980 1.00 81.94 110 LYS A N 1
ATOM 823 C CA . LYS A 1 110 ? -46.418 -32.496 21.905 1.00 81.94 110 LYS A CA 1
ATOM 824 C C . LYS A 1 110 ? -46.050 -31.760 23.187 1.00 81.94 110 LYS A C 1
ATOM 826 O O . LYS A 1 110 ? -45.897 -30.543 23.170 1.00 81.94 110 LYS A O 1
ATOM 831 N N . THR A 1 111 ? -45.903 -32.498 24.287 1.00 84.31 111 THR A N 1
ATOM 832 C CA . THR A 1 111 ? -45.447 -31.916 25.554 1.00 84.31 111 THR A CA 1
ATOM 833 C C . THR A 1 111 ? -44.048 -31.348 25.360 1.00 84.31 111 THR A C 1
ATOM 835 O O . THR A 1 111 ? -43.171 -32.052 24.857 1.00 84.31 111 THR A O 1
ATOM 838 N N . SER A 1 112 ? -43.845 -30.071 25.676 1.00 85.00 112 SER A N 1
ATOM 839 C CA . SER A 1 112 ? -42.627 -29.334 25.319 1.00 85.00 112 SER A CA 1
ATOM 840 C C . SER A 1 112 ? -42.422 -28.096 26.192 1.00 85.00 112 SER A C 1
ATOM 842 O O . SER A 1 112 ? -43.363 -27.581 26.791 1.00 85.00 112 SER A O 1
ATOM 844 N N . ASP A 1 113 ? -41.191 -27.600 26.245 1.00 85.44 113 ASP A N 1
ATOM 845 C CA . ASP A 1 113 ? -40.883 -26.281 26.790 1.00 85.44 113 ASP A CA 1
ATOM 846 C C . ASP A 1 113 ? -41.235 -25.214 25.741 1.00 85.44 113 ASP A C 1
ATOM 848 O O . ASP A 1 113 ? -40.877 -25.343 24.569 1.00 85.44 113 ASP A O 1
ATOM 852 N N . VAL A 1 114 ? -41.924 -24.150 26.147 1.00 85.19 114 VAL A N 1
ATOM 853 C CA . VAL A 1 114 ? -42.279 -23.010 25.289 1.00 85.19 114 VAL A CA 1
ATOM 854 C C . VAL A 1 114 ? -41.380 -21.837 25.636 1.00 85.19 114 VAL A C 1
ATOM 856 O O . VAL A 1 114 ? -41.306 -21.433 26.795 1.00 85.19 114 VAL A O 1
ATOM 859 N N . VAL A 1 115 ? -40.706 -21.284 24.633 1.00 87.31 115 VAL A N 1
ATOM 860 C CA . VAL A 1 115 ? -39.741 -20.193 24.773 1.00 87.31 115 VAL A CA 1
ATOM 861 C C . VAL A 1 115 ? -40.258 -18.972 24.033 1.00 87.31 115 VAL A C 1
ATOM 863 O O . VAL A 1 115 ? -40.425 -19.021 22.820 1.00 87.31 115 VAL A O 1
ATOM 866 N N . LEU A 1 116 ? -40.506 -17.894 24.766 1.00 89.19 116 LEU A N 1
ATOM 867 C CA . LEU A 1 116 ? -40.876 -16.581 24.247 1.00 89.19 116 LEU A CA 1
ATOM 868 C C . LEU A 1 116 ? -39.625 -15.694 24.213 1.00 89.19 116 LEU A C 1
ATOM 870 O O . LEU A 1 116 ? -38.956 -15.575 25.239 1.00 89.19 116 LEU A O 1
ATOM 874 N N . THR A 1 117 ? -39.337 -15.076 23.067 1.00 86.06 117 THR A N 1
ATOM 875 C CA . THR A 1 117 ? -38.223 -14.133 22.875 1.00 86.06 117 THR A CA 1
ATOM 876 C C . THR A 1 117 ? -38.737 -12.801 22.326 1.00 86.06 117 THR A C 1
ATOM 878 O O . THR A 1 117 ? -39.636 -12.818 21.488 1.00 86.06 117 THR A O 1
ATOM 881 N N . PHE A 1 118 ? -38.221 -11.673 22.819 1.00 86.56 118 PHE A N 1
ATOM 882 C CA . PHE A 1 118 ? -38.632 -10.312 22.434 1.00 86.56 118 PHE A CA 1
ATOM 883 C C . PHE A 1 118 ? -37.561 -9.274 22.811 1.00 86.56 118 PHE A C 1
ATOM 885 O O . PHE A 1 118 ? -36.716 -9.554 23.663 1.00 86.56 118 PHE A O 1
ATOM 892 N N . ASP A 1 119 ? -37.632 -8.081 22.223 1.00 79.69 119 ASP A N 1
ATOM 893 C CA . ASP A 1 119 ? -36.745 -6.948 22.511 1.00 79.69 119 ASP A CA 1
ATOM 894 C C . ASP A 1 119 ? -37.487 -5.856 23.296 1.00 79.69 119 ASP A C 1
ATOM 896 O O . ASP A 1 119 ? -38.688 -5.640 23.100 1.00 79.69 119 ASP A O 1
ATOM 900 N N . VAL A 1 120 ? -36.770 -5.178 24.198 1.00 77.00 120 VAL A N 1
ATOM 901 C CA . VAL A 1 120 ? -37.277 -4.041 24.980 1.00 77.00 120 VAL A CA 1
ATOM 902 C C . VAL A 1 120 ? -36.340 -2.848 24.776 1.00 77.00 120 VAL A C 1
ATOM 904 O O . VAL A 1 120 ? -35.236 -2.839 25.319 1.00 77.00 120 VAL A O 1
ATOM 907 N N . SER A 1 121 ? -36.765 -1.852 23.994 1.00 65.88 121 SER A N 1
ATOM 908 C CA . SER A 1 121 ? -35.949 -0.690 23.596 1.00 65.88 121 SER A CA 1
ATOM 909 C C . SER A 1 121 ? -36.488 0.633 24.160 1.00 65.88 121 SER A C 1
ATOM 911 O O . SER A 1 121 ? -37.700 0.797 24.268 1.00 65.88 121 SER A O 1
ATOM 913 N N . ASP A 1 122 ? -35.585 1.582 24.436 1.00 57.41 122 ASP A N 1
ATOM 914 C CA . ASP A 1 122 ? -35.814 2.951 24.937 1.00 57.41 122 ASP A CA 1
ATOM 915 C C . ASP A 1 122 ? -36.484 3.085 26.318 1.00 57.41 122 ASP A C 1
ATOM 917 O O . ASP A 1 122 ? -37.622 2.682 26.548 1.00 57.41 122 ASP A O 1
ATOM 921 N N . VAL A 1 123 ? -35.775 3.749 27.241 1.00 46.31 123 VAL A N 1
ATOM 922 C CA . VAL A 1 123 ? -36.253 4.088 28.587 1.00 46.31 123 VAL A CA 1
ATOM 923 C C . VAL A 1 123 ? -36.273 5.606 28.737 1.00 46.31 123 VAL A C 1
ATOM 925 O O . VAL A 1 123 ? -35.225 6.249 28.779 1.00 46.31 123 VAL A O 1
ATOM 928 N N . PHE A 1 124 ? -37.453 6.202 28.893 1.00 38.41 124 PHE A N 1
ATOM 929 C CA . PHE A 1 124 ? -37.541 7.535 29.492 1.00 38.41 124 PHE A CA 1
ATOM 930 C C . PHE A 1 124 ? -37.375 7.379 31.017 1.00 38.41 124 PHE A C 1
ATOM 932 O O . PHE A 1 124 ? -38.225 6.782 31.673 1.00 38.41 124 PHE A O 1
ATOM 939 N N . ASN A 1 125 ? -36.286 7.926 31.574 1.00 38.88 125 ASN A N 1
ATOM 940 C CA . ASN A 1 125 ? -35.974 8.046 33.014 1.00 38.88 125 ASN A CA 1
ATOM 941 C C . ASN A 1 125 ? -35.495 6.800 33.799 1.00 38.88 125 ASN A C 1
ATOM 943 O O . ASN A 1 125 ? -35.490 6.841 35.024 1.00 38.88 125 ASN A O 1
ATOM 947 N N . GLY A 1 126 ? -35.019 5.731 33.155 1.00 47.75 126 GLY A N 1
ATOM 948 C CA . GLY A 1 126 ? -34.217 4.691 33.834 1.00 47.75 126 GLY A CA 1
ATOM 949 C C . GLY A 1 126 ? -34.938 3.760 34.828 1.00 47.75 126 GLY A C 1
ATOM 950 O O . GLY A 1 126 ? -34.274 2.953 35.471 1.00 47.75 126 GLY A O 1
ATOM 951 N N . GLU A 1 127 ? -36.269 3.818 34.948 1.00 52.78 127 GLU A N 1
ATOM 952 C CA . GLU A 1 127 ? -37.056 2.983 35.878 1.00 52.78 127 GLU A CA 1
ATOM 953 C C . GLU A 1 127 ? -38.277 2.343 35.185 1.00 52.78 127 GLU A C 1
ATOM 955 O O . GLU A 1 127 ? -39.426 2.684 35.474 1.00 52.78 127 GLU A O 1
ATOM 960 N N . THR A 1 128 ? -38.073 1.416 34.242 1.00 57.25 128 THR A N 1
ATOM 961 C CA . THR A 1 128 ? -39.195 0.753 33.545 1.00 57.25 128 THR A CA 1
ATOM 962 C C . THR A 1 128 ? -39.060 -0.768 33.523 1.00 57.25 128 THR A C 1
ATOM 964 O O . THR A 1 128 ? -38.026 -1.307 33.147 1.00 57.25 128 THR A O 1
ATOM 967 N N . ILE A 1 129 ? -40.137 -1.468 33.904 1.00 67.06 129 ILE A N 1
ATOM 968 C CA . ILE A 1 129 ? -40.230 -2.934 33.935 1.00 67.06 129 ILE A CA 1
ATOM 969 C C . ILE A 1 129 ? -41.401 -3.387 33.048 1.00 67.06 129 ILE A C 1
ATOM 971 O O . ILE A 1 129 ? -42.558 -3.052 33.318 1.00 67.06 129 ILE A O 1
ATOM 975 N N . LEU A 1 130 ? -41.122 -4.187 32.014 1.00 79.44 130 LEU A N 1
ATOM 976 C CA . LEU A 1 130 ? -42.126 -4.876 31.201 1.00 79.44 130 LEU A CA 1
ATOM 977 C C . LEU A 1 130 ? -42.409 -6.260 31.794 1.00 79.44 130 LEU A C 1
ATOM 979 O O . LEU A 1 130 ? -41.511 -7.086 31.956 1.00 79.44 130 LEU A O 1
ATOM 983 N N . LYS A 1 131 ? -43.673 -6.558 32.096 1.00 84.56 131 LYS A N 1
ATOM 984 C CA . LYS A 1 131 ? -44.090 -7.894 32.522 1.00 84.56 131 LYS A CA 1
ATOM 985 C C . LYS A 1 131 ? -44.521 -8.714 31.308 1.00 84.56 131 LYS A C 1
ATOM 987 O O . LYS A 1 131 ? -45.504 -8.374 30.654 1.00 84.56 131 LYS A O 1
ATOM 992 N N . ALA A 1 132 ? -43.830 -9.821 31.052 1.00 88.44 132 ALA A N 1
ATOM 993 C CA . ALA A 1 132 ? -44.202 -10.794 30.025 1.00 88.44 132 ALA A CA 1
ATOM 994 C C . ALA A 1 132 ? -44.742 -12.077 30.672 1.00 88.44 132 ALA A C 1
ATOM 996 O O . ALA A 1 132 ? -44.312 -12.473 31.760 1.00 88.44 132 ALA A O 1
ATOM 997 N N . SER A 1 133 ? -45.718 -12.730 30.042 1.00 91.25 133 SER A N 1
ATOM 998 C CA . SER A 1 133 ? -46.321 -13.976 30.527 1.00 91.25 133 SER A CA 1
ATOM 999 C C . SER A 1 133 ? -46.707 -14.915 29.384 1.00 91.25 133 SER A C 1
ATOM 1001 O O . SER A 1 133 ? -47.210 -14.478 28.351 1.00 91.25 133 SER A O 1
ATOM 1003 N N . ILE A 1 134 ? -46.499 -16.214 29.602 1.00 91.62 134 ILE A N 1
ATOM 1004 C CA . ILE A 1 134 ? -47.004 -17.310 28.768 1.00 91.62 134 ILE A CA 1
ATOM 1005 C C . ILE A 1 134 ? -48.187 -17.926 29.516 1.00 91.62 134 ILE A C 1
ATOM 1007 O O . ILE A 1 134 ? -48.044 -18.327 30.674 1.00 91.62 134 ILE A O 1
ATOM 1011 N N . LEU A 1 135 ? -49.347 -17.991 28.873 1.00 90.88 135 LEU A N 1
ATOM 1012 C CA . LEU A 1 135 ? -50.604 -18.484 29.431 1.00 90.88 135 LEU A CA 1
ATOM 1013 C C . LEU A 1 135 ? -51.133 -19.672 28.615 1.00 90.88 135 LEU A C 1
ATOM 1015 O O . LEU A 1 135 ? -50.818 -19.812 27.430 1.00 90.88 135 LEU A O 1
ATOM 1019 N N . ASP A 1 136 ? -51.972 -20.500 29.237 1.00 88.50 136 ASP A N 1
ATOM 1020 C CA . ASP A 1 136 ? -52.752 -21.521 28.534 1.00 88.50 136 ASP A CA 1
ATOM 1021 C C . ASP A 1 136 ? -54.057 -20.954 27.925 1.00 88.50 136 ASP A C 1
ATOM 1023 O O . ASP A 1 136 ? -54.443 -19.803 28.155 1.00 88.50 136 ASP A O 1
ATOM 1027 N N . GLY A 1 137 ? -54.791 -21.777 27.167 1.00 78.50 137 GLY A N 1
ATOM 1028 C CA . GLY A 1 137 ? -56.081 -21.404 26.566 1.00 78.50 137 GLY A CA 1
ATOM 1029 C C . GLY A 1 137 ? -57.203 -21.066 27.561 1.00 78.50 137 GLY A C 1
ATOM 1030 O O . GLY A 1 137 ? -58.231 -20.533 27.150 1.00 78.50 137 GLY A O 1
ATOM 1031 N N . LYS A 1 138 ? -57.022 -21.353 28.858 1.00 82.75 138 LYS A N 1
ATOM 1032 C CA . LYS A 1 138 ? -57.920 -20.963 29.958 1.00 82.75 138 LYS A CA 1
ATOM 1033 C C . LYS A 1 138 ? -57.397 -19.743 30.732 1.00 82.75 138 LYS A C 1
ATOM 1035 O O . LYS A 1 138 ? -57.995 -19.373 31.736 1.00 82.75 138 LYS A O 1
ATOM 1040 N N . GLN A 1 139 ? -56.329 -19.104 30.248 1.00 80.69 139 GLN A N 1
ATOM 1041 C CA . GLN A 1 139 ? -55.620 -17.980 30.867 1.00 80.69 139 GLN A CA 1
ATOM 1042 C C . GLN A 1 139 ? -54.894 -18.302 32.182 1.00 80.69 139 GLN A C 1
ATOM 1044 O O . GLN A 1 139 ? -54.523 -17.383 32.913 1.00 80.69 139 GLN A O 1
ATOM 1049 N N . ASN A 1 140 ? -54.627 -19.576 32.481 1.00 84.50 140 ASN A N 1
ATOM 1050 C CA . ASN A 1 140 ? -53.739 -19.915 33.590 1.00 84.50 140 ASN A CA 1
ATOM 1051 C C . ASN A 1 140 ? -52.294 -19.600 33.204 1.00 84.50 140 ASN A C 1
ATOM 1053 O O . ASN A 1 140 ? -51.862 -19.866 32.080 1.00 84.50 140 ASN A O 1
ATOM 1057 N N . GLN A 1 141 ? -51.533 -19.050 34.145 1.00 89.25 141 GLN A N 1
ATOM 1058 C CA . GLN A 1 141 ? -50.149 -18.669 33.909 1.00 89.25 141 GLN A CA 1
ATOM 1059 C C . GLN A 1 141 ? -49.226 -19.892 33.902 1.00 89.25 141 GLN A C 1
ATOM 1061 O O . GLN A 1 141 ? -49.117 -20.596 34.903 1.00 89.25 141 GLN A O 1
ATOM 1066 N N . LEU A 1 142 ? -48.528 -20.102 32.787 1.00 88.00 142 LEU A N 1
ATOM 1067 C CA . LEU A 1 142 ? -47.522 -21.153 32.617 1.00 88.00 142 LEU A CA 1
ATOM 1068 C C . LEU A 1 142 ? -46.110 -20.645 32.951 1.00 88.00 142 LEU A C 1
ATOM 1070 O O . LEU A 1 142 ? -45.308 -21.380 33.519 1.00 88.00 142 LEU A O 1
ATOM 1074 N N . ALA A 1 143 ? -45.810 -19.382 32.628 1.00 87.62 143 ALA A N 1
ATOM 1075 C CA . ALA A 1 143 ? -44.594 -18.676 33.045 1.00 87.62 143 ALA A CA 1
ATOM 1076 C C . ALA A 1 143 ? -44.817 -17.157 33.057 1.00 87.62 143 ALA A C 1
ATOM 1078 O O . ALA A 1 143 ? -45.606 -16.644 32.266 1.00 87.62 143 ALA A O 1
ATOM 1079 N N . SER A 1 144 ? -44.104 -16.426 33.917 1.00 88.81 144 SER A N 1
ATOM 1080 C CA . SER A 1 144 ? -44.066 -14.956 33.894 1.00 88.81 144 SER A CA 1
ATOM 1081 C C . SER A 1 144 ? -42.715 -14.421 34.338 1.00 88.81 144 SER A C 1
ATOM 1083 O O . SER A 1 144 ? -42.092 -15.018 35.214 1.00 88.81 144 SER A O 1
ATOM 1085 N N . GLY A 1 145 ? -42.326 -13.260 33.822 1.00 82.81 145 GLY A N 1
ATOM 1086 C CA . GLY A 1 145 ? -41.132 -12.541 34.255 1.00 82.81 145 GLY A CA 1
ATOM 1087 C C . GLY A 1 145 ? -41.292 -11.031 34.112 1.00 82.81 145 GLY A C 1
ATOM 1088 O O . GLY A 1 145 ? -42.214 -10.551 33.449 1.00 82.81 145 GLY A O 1
ATOM 1089 N N . GLN A 1 146 ? -40.395 -10.308 34.769 1.00 82.50 146 GLN A N 1
ATOM 1090 C CA . GLN A 1 146 ? -40.235 -8.863 34.675 1.00 82.50 146 GLN A CA 1
ATOM 1091 C C . GLN A 1 146 ? -38.911 -8.583 33.966 1.00 82.50 146 GLN A C 1
ATOM 1093 O O . GLN A 1 146 ? -37.892 -9.156 34.343 1.00 82.50 146 GLN A O 1
ATOM 1098 N N . PHE A 1 147 ? -38.948 -7.748 32.934 1.00 77.25 147 PHE A N 1
ATOM 1099 C CA . PHE A 1 147 ? -37.837 -7.517 32.020 1.00 77.25 147 PHE A CA 1
ATOM 1100 C C . PHE A 1 147 ? -37.578 -6.014 31.902 1.00 77.25 147 PHE A C 1
ATOM 1102 O O . PHE A 1 147 ? -38.517 -5.241 31.701 1.00 77.25 147 P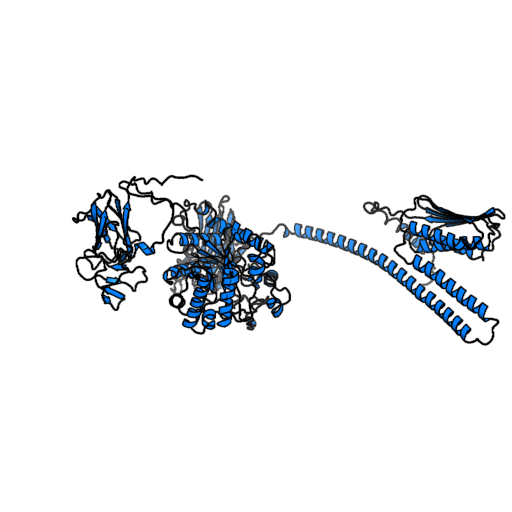HE A O 1
ATOM 1109 N N . ALA A 1 148 ? -36.319 -5.625 32.091 1.00 72.69 148 ALA A N 1
ATOM 1110 C CA . ALA A 1 148 ? -35.831 -4.267 31.863 1.00 72.69 148 ALA A CA 1
ATOM 1111 C C . ALA A 1 148 ? -35.452 -4.081 30.380 1.00 72.69 148 ALA A C 1
ATOM 1113 O O . ALA A 1 148 ? -35.797 -4.924 29.545 1.00 72.69 148 ALA A O 1
ATOM 1114 N N . ASP A 1 149 ? -34.758 -2.991 30.059 1.00 71.31 149 ASP A N 1
ATOM 1115 C CA . ASP A 1 149 ? -34.222 -2.755 28.724 1.00 71.31 149 ASP A CA 1
ATOM 1116 C C . ASP A 1 149 ? -33.213 -3.835 28.314 1.00 71.31 149 ASP A C 1
ATOM 1118 O O . ASP A 1 149 ? -32.481 -4.406 29.126 1.00 71.31 149 ASP A O 1
ATOM 1122 N N . GLY A 1 150 ? -33.211 -4.158 27.026 1.00 63.00 150 GLY A N 1
ATOM 1123 C CA . GLY A 1 150 ? -32.257 -5.086 26.442 1.00 63.00 150 GLY A CA 1
ATOM 1124 C C . GLY A 1 150 ? -32.855 -5.954 25.348 1.00 63.00 150 GLY A C 1
ATOM 1125 O O . GLY A 1 150 ? -34.057 -6.236 25.318 1.00 63.00 150 GLY A O 1
ATOM 1126 N N . ASP A 1 151 ? -31.969 -6.413 24.475 1.00 68.31 151 ASP A N 1
ATOM 1127 C CA . ASP A 1 151 ? -32.310 -7.231 23.319 1.00 68.31 151 ASP A CA 1
ATOM 1128 C C . ASP A 1 151 ? -32.389 -8.718 23.695 1.00 68.31 151 ASP A C 1
ATOM 1130 O O . ASP A 1 151 ? -31.639 -9.220 24.539 1.00 68.31 151 ASP A O 1
ATOM 1134 N N . LYS A 1 152 ? -33.254 -9.463 23.002 1.00 76.31 152 LYS A N 1
ATOM 1135 C CA . LYS A 1 152 ? -33.422 -10.922 23.096 1.00 76.31 152 LYS A CA 1
ATOM 1136 C C . LYS A 1 152 ? -33.784 -11.423 24.495 1.00 76.31 152 LYS A C 1
ATOM 1138 O O . LYS A 1 152 ? -33.368 -12.517 24.906 1.00 76.31 152 LYS A O 1
ATOM 1143 N N . GLN A 1 153 ? -34.617 -10.671 25.208 1.00 83.62 153 GLN A N 1
ATOM 1144 C CA . GLN A 1 153 ? -35.219 -11.111 26.465 1.00 83.62 153 GLN A CA 1
ATOM 1145 C C . GLN A 1 153 ? -35.924 -12.453 26.259 1.00 83.62 153 GLN A C 1
ATOM 1147 O O . GLN A 1 153 ? -36.560 -12.676 25.230 1.00 83.62 153 GLN A O 1
ATOM 1152 N N . THR A 1 154 ? -35.787 -13.380 27.211 1.00 83.94 154 THR A N 1
ATOM 1153 C CA . THR A 1 154 ? -36.304 -14.749 27.064 1.00 83.94 154 THR A CA 1
ATOM 1154 C C . THR A 1 154 ? -37.110 -15.192 28.283 1.00 83.94 154 THR A C 1
ATOM 1156 O O . THR A 1 154 ? -36.633 -15.130 29.414 1.00 83.94 154 THR A O 1
ATOM 1159 N N . LEU A 1 155 ? -38.310 -15.729 28.046 1.00 88.75 155 LEU A N 1
ATOM 1160 C CA . LEU A 1 155 ? -39.176 -16.343 29.056 1.00 88.75 155 LEU A CA 1
ATOM 1161 C C . LEU A 1 155 ? -39.496 -17.791 28.665 1.00 88.75 155 LEU A C 1
ATOM 1163 O O . LEU A 1 155 ? -39.886 -18.054 27.531 1.00 88.75 155 LEU A O 1
ATOM 1167 N N . VAL A 1 156 ? -39.355 -18.735 29.601 1.00 87.50 156 VAL A N 1
ATOM 1168 C CA . VAL A 1 156 ? -39.551 -20.171 29.331 1.00 87.50 156 VAL A CA 1
ATOM 1169 C C . VAL A 1 156 ? -40.638 -20.760 30.227 1.00 87.50 156 VAL A C 1
ATOM 1171 O O . VAL A 1 156 ? -40.508 -20.738 31.450 1.00 87.50 156 VAL A O 1
ATOM 1174 N N . ALA A 1 157 ? -41.670 -21.350 29.623 1.00 86.62 157 ALA A N 1
ATOM 1175 C CA . ALA A 1 157 ? -42.628 -22.224 30.295 1.00 86.62 157 ALA A CA 1
ATOM 1176 C C . ALA A 1 157 ? -42.213 -23.678 30.077 1.00 86.62 157 ALA A C 1
ATOM 1178 O O . ALA A 1 157 ? -42.179 -24.150 28.943 1.00 86.62 157 ALA A O 1
ATOM 1179 N N . LYS A 1 158 ? -41.863 -24.384 31.152 1.00 87.19 158 LYS A N 1
ATOM 1180 C CA . LYS A 1 158 ? -41.340 -25.751 31.055 1.00 87.19 158 LYS A CA 1
ATOM 1181 C C . LYS A 1 158 ? -42.453 -26.793 31.110 1.00 87.19 158 LYS A C 1
ATOM 1183 O O . LYS A 1 158 ? -43.437 -26.595 31.817 1.00 87.19 158 LYS A O 1
ATOM 1188 N N . TRP A 1 159 ? -42.251 -27.922 30.433 1.00 83.06 159 TRP A N 1
ATOM 1189 C CA . TRP A 1 159 ? -43.118 -29.106 30.487 1.00 83.06 159 TRP A CA 1
ATOM 1190 C C . TRP A 1 159 ? -44.594 -28.829 30.159 1.00 83.06 159 TRP A C 1
ATOM 1192 O O . TRP A 1 159 ? -45.493 -29.411 30.768 1.00 83.06 159 TRP A O 1
ATOM 1202 N N . VAL A 1 160 ? -44.872 -27.955 29.189 1.00 85.75 160 VAL A N 1
ATOM 1203 C CA . VAL A 1 160 ? -46.250 -27.621 28.817 1.00 85.75 160 VAL A CA 1
ATOM 1204 C C . VAL A 1 160 ? -46.885 -28.807 28.075 1.00 85.75 160 VAL A C 1
ATOM 1206 O O . VAL A 1 160 ? -46.312 -29.249 27.078 1.00 85.75 160 VAL A O 1
ATOM 1209 N N . PRO A 1 161 ? -48.039 -29.349 28.516 1.00 83.06 161 PRO A N 1
ATOM 1210 C CA . PRO A 1 161 ? -48.640 -30.544 27.920 1.00 83.06 161 PRO A CA 1
ATOM 1211 C C . PRO A 1 161 ? -49.047 -30.386 26.448 1.00 83.06 161 PRO A C 1
ATOM 1213 O O . PRO A 1 161 ? -49.500 -29.319 26.025 1.00 83.06 161 PRO A O 1
ATOM 1216 N N . ALA A 1 162 ? -48.971 -31.482 25.687 1.00 82.75 162 ALA A N 1
ATOM 1217 C CA . ALA A 1 162 ? -49.563 -31.574 24.350 1.00 82.75 162 ALA A CA 1
ATOM 1218 C C . ALA A 1 162 ? -51.056 -31.189 24.374 1.00 82.75 162 ALA A C 1
ATOM 1220 O O . ALA A 1 162 ? -51.780 -31.542 25.304 1.00 82.75 162 ALA A O 1
ATOM 1221 N N . GLY A 1 163 ? -51.527 -30.482 23.349 1.00 80.19 163 GLY A N 1
ATOM 1222 C CA . GLY A 1 163 ? -52.899 -29.980 23.250 1.00 80.19 163 GLY A CA 1
ATOM 1223 C C . GLY A 1 163 ? -53.150 -28.654 23.975 1.00 80.19 163 GLY A C 1
ATOM 1224 O O . GLY A 1 163 ? -54.257 -28.123 23.897 1.00 80.19 163 GLY A O 1
ATOM 1225 N N . THR A 1 164 ? -52.148 -28.082 24.653 1.00 86.06 164 THR A N 1
ATOM 1226 C CA . THR A 1 164 ? -52.287 -26.783 25.329 1.00 86.06 164 THR A CA 1
ATOM 1227 C C . THR A 1 164 ? -52.219 -25.643 24.313 1.00 86.06 164 THR A C 1
ATOM 1229 O O . THR A 1 164 ? -51.246 -25.522 23.567 1.00 86.06 164 THR A O 1
ATOM 1232 N N . ALA A 1 165 ? -53.251 -24.796 24.272 1.00 87.44 165 ALA A N 1
ATOM 1233 C CA . ALA A 1 165 ? -53.222 -23.542 23.518 1.00 87.44 165 ALA A CA 1
ATOM 1234 C C . ALA A 1 165 ? -52.322 -22.520 24.228 1.00 87.44 165 ALA A C 1
ATOM 1236 O O . ALA A 1 165 ? -52.460 -22.337 25.433 1.00 87.44 165 ALA A O 1
ATOM 1237 N N . ILE A 1 166 ? -51.421 -21.873 23.490 1.00 91.75 166 ILE A N 1
ATOM 1238 C CA . ILE A 1 166 ? -50.432 -20.927 24.009 1.00 91.75 166 ILE A CA 1
ATOM 1239 C C . ILE A 1 166 ? -50.854 -19.499 23.695 1.00 91.75 166 ILE A C 1
ATOM 1241 O O . ILE A 1 166 ? -51.016 -19.124 22.532 1.00 91.75 166 ILE A O 1
ATOM 1245 N N . VAL A 1 167 ? -50.976 -18.693 24.745 1.00 90.50 167 VAL A N 1
ATOM 1246 C CA . VAL A 1 167 ? -51.262 -17.261 24.666 1.00 90.50 167 VAL A CA 1
ATOM 1247 C C . VAL A 1 167 ? -50.093 -16.492 25.272 1.00 90.50 167 VAL A C 1
ATOM 1249 O O . VAL A 1 167 ? -49.654 -16.804 26.376 1.00 90.50 167 VAL A O 1
ATOM 1252 N N . ILE A 1 168 ? -49.595 -15.477 24.571 1.00 92.75 168 ILE A N 1
ATOM 1253 C CA . ILE A 1 168 ? -48.571 -14.559 25.094 1.00 92.75 168 ILE A CA 1
ATOM 1254 C C . ILE A 1 168 ? -49.225 -13.258 25.554 1.00 92.75 168 ILE A C 1
ATOM 1256 O O . ILE A 1 168 ? -50.184 -12.797 24.932 1.00 92.75 168 ILE A O 1
ATOM 1260 N N . LEU A 1 169 ? -48.728 -12.690 26.654 1.00 88.81 169 LEU A N 1
ATOM 1261 C CA . LEU A 1 169 ? -49.246 -11.474 27.280 1.00 88.81 169 LEU A CA 1
ATOM 1262 C C . LEU A 1 169 ? -48.095 -10.553 27.705 1.00 88.81 169 LEU A C 1
ATOM 1264 O O . LEU A 1 169 ? -47.209 -10.981 28.441 1.00 88.81 169 LEU A O 1
ATOM 1268 N N . PHE A 1 170 ? -48.173 -9.280 27.320 1.00 87.06 170 PHE A N 1
ATOM 1269 C CA . PHE A 1 170 ? -47.293 -8.201 27.771 1.00 87.06 170 PHE A CA 1
ATOM 1270 C C . PHE A 1 170 ? -48.085 -7.141 28.546 1.00 87.06 170 PHE A C 1
ATOM 1272 O O . PHE A 1 170 ? -49.200 -6.779 28.158 1.00 87.06 170 PHE A O 1
ATOM 1279 N N . GLN A 1 171 ? -47.525 -6.657 29.657 1.00 79.56 171 GLN A N 1
ATOM 1280 C CA . GLN A 1 171 ? -48.118 -5.633 30.524 1.00 79.56 171 GLN A CA 1
ATOM 1281 C C . GLN A 1 171 ? -47.025 -4.680 31.024 1.00 79.56 171 GLN A C 1
ATOM 1283 O O . GLN A 1 171 ? -46.034 -5.133 31.593 1.00 79.56 171 GLN A O 1
ATOM 1288 N N . ALA A 1 172 ? -47.210 -3.372 30.865 1.00 69.94 172 ALA A N 1
ATOM 1289 C CA . ALA A 1 172 ? -46.343 -2.357 31.468 1.00 69.94 172 ALA A CA 1
ATOM 1290 C C . ALA A 1 172 ? -46.976 -1.831 32.769 1.00 69.94 172 ALA A C 1
ATOM 1292 O O . ALA A 1 172 ? -48.198 -1.695 32.841 1.00 69.94 172 ALA A O 1
ATOM 1293 N N . THR A 1 173 ? -46.174 -1.560 33.807 1.00 58.78 173 THR A N 1
ATOM 1294 C CA . THR A 1 173 ? -46.693 -1.142 35.126 1.00 58.78 173 THR A CA 1
ATOM 1295 C C . THR A 1 173 ? -46.571 0.351 35.437 1.00 58.78 173 THR A C 1
ATOM 1297 O O . THR A 1 173 ? -47.313 0.804 36.305 1.00 58.78 173 THR A O 1
ATOM 1300 N N . GLN A 1 174 ? -45.662 1.113 34.805 1.00 55.31 174 GLN A N 1
ATOM 1301 C CA . GLN A 1 174 ? -45.372 2.505 35.222 1.00 55.31 174 GLN A CA 1
ATOM 1302 C C . GLN A 1 174 ? -44.967 3.489 34.101 1.00 55.31 174 GLN A C 1
ATOM 1304 O O . GLN A 1 174 ? -45.508 4.589 34.058 1.00 55.31 174 GLN A O 1
ATOM 1309 N N . SER A 1 175 ? -44.038 3.138 33.209 1.00 53.81 175 SER A N 1
ATOM 1310 C CA . SER A 1 175 ? -43.485 4.039 32.172 1.00 53.81 175 SER A CA 1
ATOM 1311 C C . SER A 1 175 ? -43.181 3.267 30.879 1.00 53.81 175 SER A C 1
ATOM 1313 O O . SER A 1 175 ? -43.609 2.124 30.773 1.00 53.81 175 SER A O 1
ATOM 1315 N N . THR A 1 176 ? -42.576 3.907 29.873 1.00 55.31 176 THR A N 1
ATOM 1316 C CA . THR A 1 176 ? -42.709 3.631 28.426 1.00 55.31 176 THR A CA 1
ATOM 1317 C C . THR A 1 176 ? -41.620 2.723 27.826 1.00 55.31 176 THR A C 1
ATOM 1319 O O . THR A 1 176 ? -40.671 3.278 27.286 1.00 55.31 176 THR A O 1
ATOM 1322 N N . PRO A 1 177 ? -41.716 1.372 27.842 1.00 58.97 177 PRO A N 1
ATOM 1323 C CA . PRO A 1 177 ? -40.826 0.546 27.029 1.00 58.97 177 PRO A CA 1
ATOM 1324 C C . PRO A 1 177 ? -41.366 0.460 25.598 1.00 58.97 177 PRO A C 1
ATOM 1326 O O . PRO A 1 177 ? -42.580 0.384 25.409 1.00 58.97 177 PRO A O 1
ATOM 1329 N N . ALA A 1 178 ? -40.505 0.414 24.589 1.00 69.69 178 ALA A N 1
ATOM 1330 C CA . ALA A 1 178 ? -40.886 -0.066 23.265 1.00 69.69 178 ALA A CA 1
ATOM 1331 C C . ALA A 1 178 ? -40.668 -1.590 23.185 1.00 69.69 178 ALA A C 1
ATOM 1333 O O . ALA A 1 178 ? -39.711 -2.114 23.749 1.00 69.69 178 ALA A O 1
ATOM 1334 N N . LEU A 1 179 ? -41.585 -2.302 22.528 1.00 75.31 179 LEU A N 1
ATOM 1335 C CA . LEU A 1 179 ? -41.575 -3.752 22.319 1.00 75.31 179 LEU A CA 1
ATOM 1336 C C . LEU A 1 179 ? -41.408 -4.048 20.826 1.00 75.31 179 LEU A C 1
ATOM 1338 O O . LEU A 1 179 ? -42.139 -3.477 20.012 1.00 75.31 179 LEU A O 1
ATOM 1342 N N . ASP A 1 180 ? -40.503 -4.970 20.494 1.00 76.00 180 ASP A N 1
ATOM 1343 C CA . ASP A 1 180 ? -40.246 -5.427 19.121 1.00 76.00 180 ASP A CA 1
ATOM 1344 C C . ASP A 1 180 ? -39.740 -6.893 19.077 1.00 76.00 180 ASP A C 1
ATOM 1346 O O . ASP A 1 180 ? -39.481 -7.507 20.117 1.00 76.00 180 ASP A O 1
ATOM 1350 N N . ASN A 1 181 ? -39.639 -7.482 17.880 1.00 79.81 181 ASN A N 1
ATOM 1351 C CA . ASN A 1 181 ? -39.070 -8.803 17.576 1.00 79.81 181 ASN A CA 1
ATOM 1352 C C . ASN A 1 181 ? -39.647 -9.977 18.395 1.00 79.81 181 ASN A C 1
ATOM 1354 O O . ASN A 1 181 ? -38.936 -10.902 18.805 1.00 79.81 181 ASN A O 1
ATOM 1358 N N . VAL A 1 182 ? -40.963 -9.982 18.614 1.00 83.44 182 VAL A N 1
ATOM 1359 C CA . VAL A 1 182 ? -41.642 -11.013 19.407 1.00 83.44 182 VAL A CA 1
ATOM 1360 C C . VAL A 1 182 ? -41.749 -12.337 18.645 1.00 83.44 182 VAL A C 1
ATOM 1362 O O . VAL A 1 182 ? -42.359 -12.420 17.579 1.00 83.44 182 VAL A O 1
ATOM 1365 N N . SER A 1 183 ? -41.233 -13.419 19.233 1.00 85.75 183 SER A N 1
ATOM 1366 C CA . SER A 1 183 ? -41.278 -14.770 18.662 1.00 85.75 183 SER A CA 1
ATOM 1367 C C . SER A 1 183 ? -41.473 -15.864 19.718 1.00 85.75 183 SER A C 1
ATOM 1369 O O . SER A 1 183 ? -41.143 -15.693 20.892 1.00 85.75 183 SER A O 1
ATOM 1371 N N . VAL A 1 184 ? -42.020 -17.014 19.303 1.00 85.75 184 VAL A N 1
ATOM 1372 C CA . VAL A 1 184 ? -42.229 -18.188 20.167 1.00 85.75 184 VAL A CA 1
ATOM 1373 C C . VAL A 1 184 ? -41.638 -19.440 19.524 1.00 85.75 184 VAL A C 1
ATOM 1375 O O . VAL A 1 184 ? -41.874 -19.723 18.352 1.00 85.75 184 VAL A O 1
ATOM 1378 N N . ALA A 1 185 ? -40.902 -20.219 20.314 1.00 82.62 185 ALA A N 1
ATOM 1379 C CA . ALA A 1 185 ? -40.312 -21.494 19.924 1.00 82.62 185 ALA A CA 1
ATOM 1380 C C . ALA A 1 185 ? -40.673 -22.615 20.912 1.00 82.62 185 ALA A C 1
ATOM 1382 O O . ALA A 1 185 ? -41.035 -22.370 22.061 1.00 82.62 185 ALA A O 1
ATOM 1383 N N . VAL A 1 186 ? -40.544 -23.863 20.460 1.00 81.12 186 VAL A N 1
ATOM 1384 C CA . VAL A 1 186 ? -40.849 -25.076 21.234 1.00 81.12 186 VAL A CA 1
ATOM 1385 C C . VAL A 1 186 ? -39.580 -25.926 21.369 1.00 81.12 186 VAL A C 1
ATOM 1387 O O . VAL A 1 186 ? -38.830 -26.056 20.401 1.00 81.12 186 VAL A O 1
ATOM 1390 N N . ARG A 1 187 ? -39.315 -26.491 22.553 1.00 77.56 187 ARG A N 1
ATOM 1391 C CA . ARG A 1 187 ? -38.139 -27.329 22.867 1.00 77.56 187 ARG A CA 1
ATOM 1392 C C . ARG A 1 187 ? -38.542 -28.609 23.608 1.00 77.56 187 ARG A C 1
ATOM 1394 O O . ARG A 1 187 ? -39.612 -28.666 24.201 1.00 77.56 187 ARG A O 1
ATOM 1401 N N . GLU A 1 188 ? -37.692 -29.635 23.607 1.00 72.69 188 GLU A N 1
ATOM 1402 C CA . GLU A 1 188 ? -37.980 -30.872 24.350 1.00 72.69 188 GLU A CA 1
ATOM 1403 C C . GLU A 1 188 ? -38.003 -30.641 25.877 1.00 72.69 188 GLU A C 1
ATOM 1405 O O . GLU A 1 188 ? -37.133 -29.930 26.393 1.00 72.69 188 GLU A O 1
ATOM 1410 N N . PRO A 1 189 ? -38.969 -31.231 26.614 1.00 62.53 189 PRO A N 1
ATOM 1411 C CA . PRO A 1 189 ? -39.095 -31.025 28.053 1.00 62.53 189 PRO A CA 1
ATOM 1412 C C . PRO A 1 189 ? -37.879 -31.523 28.834 1.00 62.53 189 PRO A C 1
ATOM 1414 O O . PRO A 1 189 ? -37.436 -32.657 28.654 1.00 62.53 189 PRO A O 1
ATOM 1417 N N . GLY A 1 190 ? -37.361 -30.702 29.748 1.00 50.66 190 GLY A N 1
ATOM 1418 C CA . GLY A 1 190 ? -36.288 -31.129 30.652 1.00 50.66 190 GLY A CA 1
ATOM 1419 C C . GLY A 1 190 ? -34.887 -31.130 30.053 1.00 50.66 190 GLY A C 1
ATOM 1420 O O . GLY A 1 190 ? -33.955 -31.557 30.732 1.00 50.66 190 GLY A O 1
ATOM 1421 N N . SER A 1 191 ? -34.707 -30.603 28.838 1.00 46.91 191 SER A N 1
ATOM 1422 C CA . SER A 1 191 ? -33.382 -30.196 28.375 1.00 46.91 191 SER A CA 1
ATOM 1423 C C . SER A 1 191 ? -32.817 -29.209 29.398 1.00 46.91 191 SER A C 1
ATOM 1425 O O . SER A 1 191 ? -33.292 -28.075 29.512 1.00 46.91 191 SER A O 1
ATOM 1427 N N . THR A 1 192 ? -31.786 -29.611 30.150 1.00 42.12 192 THR A N 1
ATOM 1428 C CA . THR A 1 192 ? -30.885 -28.635 30.768 1.00 42.12 192 THR A CA 1
ATOM 1429 C C . THR A 1 192 ? -30.453 -27.696 29.655 1.00 42.12 192 THR A C 1
ATOM 1431 O O . THR A 1 192 ? -30.250 -28.150 28.522 1.00 42.12 192 THR A O 1
ATOM 1434 N N . ALA A 1 193 ? -30.417 -26.393 29.940 1.00 34.31 193 ALA A N 1
ATOM 1435 C CA . ALA A 1 193 ? -29.969 -25.412 28.966 1.00 34.31 193 ALA A CA 1
ATOM 1436 C C . ALA A 1 193 ? -28.704 -25.951 28.274 1.00 34.31 193 ALA A C 1
ATOM 1438 O O . ALA A 1 193 ? -27.887 -26.586 28.953 1.00 34.31 193 ALA A O 1
ATOM 1439 N N . PRO A 1 194 ? -28.481 -25.713 26.969 1.00 29.95 194 PRO A N 1
ATOM 1440 C CA . PRO A 1 194 ? -27.088 -25.592 26.600 1.00 29.95 194 PRO A CA 1
ATOM 1441 C C . PRO A 1 194 ? -26.538 -24.552 27.583 1.00 29.95 194 PRO A C 1
ATOM 1443 O O . PRO A 1 194 ? -27.136 -23.476 27.712 1.00 29.95 194 PRO A O 1
ATOM 1446 N N . ASP A 1 195 ? -25.459 -24.875 28.308 1.00 26.28 195 ASP A N 1
ATOM 1447 C CA . ASP A 1 195 ? -24.499 -23.845 28.716 1.00 26.28 195 ASP A CA 1
ATOM 1448 C C . ASP A 1 195 ? -24.545 -22.797 27.621 1.00 26.28 195 ASP A C 1
ATOM 1450 O O . ASP A 1 195 ? -24.404 -23.226 26.472 1.00 26.28 195 ASP A O 1
ATOM 1454 N N . ALA A 1 196 ? -24.873 -21.532 27.940 1.00 30.09 196 ALA A N 1
ATOM 1455 C CA . ALA A 1 196 ? -24.969 -20.439 26.973 1.00 30.09 196 ALA A CA 1
ATOM 1456 C C . ALA A 1 196 ? -23.957 -20.726 25.883 1.00 30.09 196 ALA A C 1
ATOM 1458 O O . ALA A 1 196 ? -22.775 -20.728 26.227 1.00 30.09 196 ALA A O 1
ATOM 1459 N N . ALA A 1 197 ? -24.433 -21.191 24.710 1.00 25.33 197 ALA A N 1
ATOM 1460 C CA . ALA A 1 197 ? -23.632 -22.067 23.857 1.00 25.33 197 ALA A CA 1
ATOM 1461 C C . ALA A 1 197 ? -22.244 -21.461 23.791 1.00 25.33 197 ALA A C 1
ATOM 1463 O O . ALA A 1 197 ? -22.118 -20.377 23.223 1.00 25.33 197 ALA A O 1
ATOM 1464 N N . LYS A 1 198 ? -21.241 -22.090 24.444 1.00 28.78 198 LYS A N 1
ATOM 1465 C CA . LYS A 1 198 ? -19.842 -21.734 24.198 1.00 28.78 198 LYS A CA 1
ATOM 1466 C C . LYS A 1 198 ? -19.796 -21.705 22.689 1.00 28.78 198 LYS A C 1
ATOM 1468 O O . LYS A 1 198 ? -20.124 -22.758 22.126 1.00 28.78 198 LYS A O 1
ATOM 1473 N N . PRO A 1 199 ? -19.591 -20.528 22.065 1.00 24.33 199 PRO A N 1
ATOM 1474 C CA . PRO A 1 199 ? -19.957 -20.331 20.682 1.00 24.33 199 PRO A CA 1
ATOM 1475 C C . PRO A 1 199 ? -19.313 -21.475 19.939 1.00 24.33 199 PRO A C 1
ATOM 1477 O O . PRO A 1 199 ? -18.092 -21.637 19.966 1.00 24.33 199 PRO A O 1
ATOM 1480 N N . ARG A 1 200 ? -20.149 -22.368 19.402 1.00 23.59 200 ARG A N 1
ATOM 1481 C CA . ARG A 1 200 ? -19.647 -23.420 18.546 1.00 23.59 200 ARG A CA 1
ATOM 1482 C C . ARG A 1 200 ? -19.232 -22.642 17.317 1.00 23.59 200 ARG A C 1
ATOM 1484 O O . ARG A 1 200 ? -20.076 -22.316 16.490 1.00 23.59 200 ARG A O 1
ATOM 1491 N N . ALA A 1 201 ? -17.968 -22.231 17.310 1.00 26.89 201 ALA A N 1
ATOM 1492 C CA . ALA A 1 201 ? -17.329 -21.483 16.255 1.00 26.89 201 ALA A CA 1
ATOM 1493 C C . ALA A 1 201 ? -17.340 -22.365 15.010 1.00 26.89 201 ALA A C 1
ATOM 1495 O O . ALA A 1 201 ? -16.401 -23.086 14.699 1.00 26.89 201 ALA A O 1
ATOM 1496 N N . VAL A 1 202 ? -18.461 -22.346 14.312 1.00 31.98 202 VAL A N 1
ATOM 1497 C CA . VAL A 1 202 ? -18.408 -22.183 12.877 1.00 31.98 202 VAL A CA 1
ATOM 1498 C C . VAL A 1 202 ? -18.715 -20.706 12.701 1.00 31.98 202 VAL A C 1
ATOM 1500 O O . VAL A 1 202 ? -19.853 -20.319 12.452 1.00 31.98 202 VAL A O 1
ATOM 1503 N N . SER A 1 203 ? -17.718 -19.868 13.005 1.00 40.09 203 SER A N 1
ATOM 1504 C CA . SER A 1 203 ? -17.757 -18.481 12.570 1.00 40.09 203 SER A CA 1
ATOM 1505 C C . SER A 1 203 ? -17.975 -18.529 11.065 1.00 40.09 203 SER A C 1
ATOM 1507 O O . SER A 1 203 ? -17.282 -19.262 10.356 1.00 40.09 203 SER A O 1
ATOM 1509 N N . GLU A 1 204 ? -18.971 -17.806 10.562 1.00 53.12 204 GLU A N 1
ATOM 1510 C CA . GLU A 1 204 ? -18.959 -17.494 9.141 1.00 53.12 204 GLU A CA 1
ATOM 1511 C C . GLU A 1 204 ? -17.587 -16.871 8.842 1.00 53.12 204 GLU A C 1
ATOM 1513 O O . GLU A 1 204 ? -17.196 -15.915 9.527 1.00 53.12 204 GLU A O 1
ATOM 1518 N N . PRO A 1 205 ? -16.802 -17.451 7.920 1.00 78.44 205 PRO A N 1
ATOM 1519 C CA . PRO A 1 205 ? -15.451 -16.981 7.681 1.00 78.44 205 PRO A CA 1
ATOM 1520 C C . PRO A 1 205 ? -15.510 -15.532 7.194 1.00 78.44 205 PRO A C 1
ATOM 1522 O O . PRO A 1 205 ? -16.215 -15.216 6.235 1.00 78.44 205 PRO A O 1
ATOM 1525 N N . ILE A 1 206 ? -14.774 -14.642 7.866 1.00 91.94 206 ILE A N 1
ATOM 1526 C CA . ILE A 1 206 ? -14.646 -13.252 7.425 1.00 91.94 206 ILE A CA 1
ATOM 1527 C C . ILE A 1 206 ? -13.852 -13.247 6.122 1.00 91.94 206 ILE A C 1
ATOM 1529 O O . ILE A 1 206 ? -12.733 -13.750 6.076 1.00 91.94 206 ILE A O 1
ATOM 1533 N N . THR A 1 207 ? -14.421 -12.654 5.077 1.00 95.62 207 THR A N 1
ATOM 1534 C CA . THR A 1 207 ? -13.723 -12.408 3.818 1.00 95.62 207 THR A CA 1
ATOM 1535 C C . THR A 1 207 ? -12.861 -11.160 3.958 1.00 95.62 207 THR A C 1
ATOM 1537 O O . THR A 1 207 ? -13.381 -10.058 4.125 1.00 95.62 207 THR A O 1
ATOM 1540 N N . VAL A 1 208 ? -11.547 -11.331 3.871 1.00 97.94 208 VAL A N 1
ATOM 1541 C CA . VAL A 1 208 ? -10.557 -10.253 3.843 1.00 97.94 208 VAL A CA 1
ATOM 1542 C C . VAL A 1 208 ? -10.217 -9.938 2.389 1.00 97.94 208 VAL A C 1
ATOM 1544 O O . VAL A 1 208 ? -9.564 -10.729 1.708 1.00 97.94 208 VAL A O 1
ATOM 1547 N N . ALA A 1 209 ? -10.666 -8.787 1.903 1.00 98.31 209 ALA A N 1
ATOM 1548 C CA . ALA A 1 209 ? -10.384 -8.289 0.565 1.00 98.31 209 ALA A CA 1
ATOM 1549 C C . ALA A 1 209 ? -9.390 -7.120 0.638 1.00 98.31 209 ALA A C 1
ATOM 1551 O O . ALA A 1 209 ? -9.568 -6.212 1.442 1.00 98.31 209 ALA A O 1
ATOM 1552 N N . ALA A 1 210 ? -8.344 -7.120 -0.181 1.00 98.56 210 ALA A N 1
ATOM 1553 C CA . ALA A 1 210 ? -7.379 -6.022 -0.245 1.00 98.56 210 ALA A CA 1
ATOM 1554 C C . ALA A 1 210 ? -7.525 -5.269 -1.569 1.00 98.56 210 ALA A C 1
ATOM 1556 O O . ALA A 1 210 ? -7.633 -5.906 -2.616 1.00 98.56 210 ALA A O 1
ATOM 1557 N N . TYR A 1 211 ? -7.511 -3.936 -1.531 1.00 98.56 211 TYR A N 1
ATOM 1558 C CA . TYR A 1 211 ? -7.399 -3.141 -2.755 1.00 98.56 211 TYR A CA 1
ATOM 1559 C C . TYR A 1 211 ? -6.042 -3.377 -3.412 1.00 98.56 211 TYR A C 1
ATOM 1561 O O . TYR A 1 211 ? -5.044 -3.580 -2.715 1.00 98.56 211 TYR A O 1
ATOM 1569 N N . TYR A 1 212 ? -6.017 -3.390 -4.736 1.00 98.38 212 TYR A N 1
ATOM 1570 C CA . TYR A 1 212 ? -4.837 -3.663 -5.536 1.00 98.38 212 TYR A CA 1
ATOM 1571 C C . TYR A 1 212 ? -4.657 -2.529 -6.539 1.00 98.38 212 TYR A C 1
ATOM 1573 O O . TYR A 1 212 ? -5.488 -2.348 -7.428 1.00 98.38 212 TYR A O 1
ATOM 1581 N N . TYR A 1 213 ? -3.544 -1.814 -6.415 1.00 96.88 213 TYR A N 1
ATOM 1582 C CA . TYR A 1 213 ? -3.241 -0.651 -7.232 1.00 96.88 213 TYR A CA 1
ATOM 1583 C C . TYR A 1 213 ? -2.245 -1.013 -8.347 1.00 96.88 213 TYR A C 1
ATOM 1585 O O . TYR A 1 213 ? -1.123 -1.434 -8.044 1.00 96.88 213 TYR A O 1
ATOM 1593 N N . PRO A 1 214 ? -2.612 -0.879 -9.635 1.00 95.00 214 PRO A N 1
ATOM 1594 C CA . PRO A 1 214 ? -1.810 -1.382 -10.746 1.00 95.00 214 PRO A CA 1
ATOM 1595 C C . PRO A 1 214 ? -0.787 -0.354 -11.285 1.00 95.00 214 PRO A C 1
ATOM 1597 O O . PRO A 1 214 ? -0.685 -0.134 -12.487 1.00 95.00 214 PRO A O 1
ATOM 1600 N N . GLY A 1 215 ? -0.029 0.323 -10.417 1.00 92.19 215 GLY A N 1
ATOM 1601 C CA . GLY A 1 215 ? 0.912 1.386 -10.824 1.00 92.19 215 GLY A CA 1
ATOM 1602 C C . GLY A 1 215 ? 2.363 0.949 -11.073 1.00 92.19 215 GLY A C 1
ATOM 1603 O O . GLY A 1 215 ? 3.233 1.796 -11.296 1.00 92.19 215 GLY A O 1
ATOM 1604 N N . THR A 1 216 ? 2.667 -0.349 -10.983 1.00 93.25 216 THR A N 1
ATOM 1605 C CA . THR A 1 216 ? 4.052 -0.861 -10.923 1.00 93.25 216 THR A CA 1
ATOM 1606 C C . THR A 1 216 ? 4.506 -1.614 -12.177 1.00 93.25 216 THR A C 1
ATOM 1608 O O . THR A 1 216 ? 5.511 -2.330 -12.154 1.00 93.25 216 THR A O 1
ATOM 1611 N N . HIS A 1 217 ? 3.802 -1.416 -13.292 1.00 94.75 217 HIS A N 1
ATOM 1612 C CA . HIS A 1 217 ? 4.155 -1.918 -14.619 1.00 94.75 217 HIS A CA 1
ATOM 1613 C C . HIS A 1 217 ? 4.194 -0.776 -15.656 1.00 94.75 217 HIS A C 1
ATOM 1615 O O . HIS A 1 217 ? 3.544 0.251 -15.451 1.00 94.75 217 HIS A O 1
ATOM 1621 N N . PRO A 1 218 ? 4.982 -0.904 -16.742 1.00 92.31 218 PRO A N 1
ATOM 1622 C CA . PRO A 1 218 ? 5.007 0.091 -17.814 1.00 92.31 218 PRO A CA 1
ATOM 1623 C C . PRO A 1 218 ? 3.671 0.153 -18.557 1.00 92.31 218 PRO A C 1
ATOM 1625 O O . PRO A 1 218 ? 3.058 -0.882 -18.790 1.00 92.31 218 PRO A O 1
ATOM 1628 N N . ASP A 1 219 ? 3.273 1.344 -19.002 1.00 94.12 219 ASP A N 1
ATOM 1629 C CA . ASP A 1 219 ? 2.068 1.556 -19.812 1.00 94.12 219 ASP A CA 1
ATOM 1630 C C . ASP A 1 219 ? 2.366 2.598 -20.913 1.00 94.12 219 ASP A C 1
ATOM 1632 O O . ASP A 1 219 ? 3.043 3.597 -20.644 1.00 94.12 219 ASP A O 1
ATOM 1636 N N . PRO A 1 220 ? 1.865 2.438 -22.153 1.00 92.06 220 PRO A N 1
ATOM 1637 C CA . PRO A 1 220 ? 2.075 3.415 -23.228 1.00 92.06 220 PRO A CA 1
ATOM 1638 C C . PRO A 1 220 ? 1.633 4.852 -22.894 1.00 92.06 220 PRO A C 1
ATOM 1640 O O . PRO A 1 220 ? 2.175 5.825 -23.429 1.00 92.06 220 PRO A O 1
ATOM 1643 N N . ARG A 1 221 ? 0.637 5.025 -22.019 1.00 92.75 221 ARG A N 1
ATOM 1644 C CA . ARG A 1 221 ? 0.200 6.333 -21.513 1.00 92.75 221 ARG A CA 1
ATOM 1645 C C . ARG A 1 221 ? 1.240 6.956 -20.585 1.00 92.75 221 ARG A C 1
ATOM 1647 O O . ARG A 1 221 ? 1.399 8.180 -20.607 1.00 92.75 221 ARG A O 1
ATOM 1654 N N . TRP A 1 222 ? 1.985 6.149 -19.829 1.00 91.06 222 TRP A N 1
ATOM 1655 C CA . TRP A 1 222 ? 3.143 6.639 -19.087 1.00 91.06 222 TRP A CA 1
ATOM 1656 C C . TRP A 1 222 ? 4.249 7.094 -20.023 1.00 91.06 222 TRP A C 1
ATOM 1658 O O . TRP A 1 222 ? 4.705 8.231 -19.897 1.00 91.06 222 TRP A O 1
ATOM 1668 N N . ASP A 1 223 ? 4.599 6.280 -21.018 1.00 90.12 223 ASP A N 1
ATOM 1669 C CA . ASP A 1 223 ? 5.635 6.610 -22.003 1.00 90.12 223 ASP A CA 1
ATOM 1670 C C . ASP A 1 223 ? 5.356 7.946 -22.709 1.00 90.12 223 ASP A C 1
ATOM 1672 O O . ASP A 1 223 ? 6.271 8.731 -22.965 1.00 90.12 223 ASP A O 1
ATOM 1676 N N . LYS A 1 224 ? 4.075 8.231 -22.983 1.00 89.62 224 LYS A N 1
ATOM 1677 C CA . LYS A 1 224 ? 3.618 9.477 -23.611 1.00 89.62 224 LYS A CA 1
ATOM 1678 C C . LYS A 1 224 ? 3.771 10.712 -22.717 1.00 89.62 224 LYS A C 1
ATOM 1680 O O . LYS A 1 224 ? 4.068 11.787 -23.237 1.00 89.62 224 LYS A O 1
ATOM 1685 N N . ASN A 1 225 ? 3.493 10.601 -21.418 1.00 88.38 225 ASN A N 1
ATOM 1686 C CA . ASN A 1 225 ? 3.458 11.759 -20.510 1.00 88.38 225 ASN A CA 1
ATOM 1687 C C . ASN A 1 225 ? 4.740 11.941 -19.691 1.00 88.38 225 ASN A C 1
ATOM 1689 O O . ASN A 1 225 ? 4.987 13.039 -19.196 1.00 88.38 225 ASN A O 1
ATOM 1693 N N . LYS A 1 226 ? 5.526 10.875 -19.527 1.00 90.88 226 LYS A N 1
ATOM 1694 C CA . LYS A 1 226 ? 6.754 10.836 -18.733 1.00 90.88 226 LYS A CA 1
ATOM 1695 C C . LYS A 1 226 ? 7.928 10.474 -19.642 1.00 90.88 226 LYS A C 1
ATOM 1697 O O . LYS A 1 226 ? 8.431 11.334 -20.361 1.00 90.88 226 LYS A O 1
ATOM 1702 N N . TYR A 1 227 ? 8.370 9.223 -19.618 1.00 91.69 227 TYR A N 1
ATOM 1703 C CA . TYR A 1 227 ? 9.429 8.703 -20.476 1.00 91.69 227 TYR A CA 1
ATOM 1704 C C . TYR A 1 227 ? 9.259 7.191 -20.671 1.00 91.69 227 TYR A C 1
ATOM 1706 O O . TYR A 1 227 ? 8.636 6.552 -19.821 1.00 91.69 227 TYR A O 1
ATOM 1714 N N . PRO A 1 228 ? 9.819 6.611 -21.753 1.00 93.62 228 PRO A N 1
ATOM 1715 C CA . PRO A 1 228 ? 9.702 5.185 -22.030 1.00 93.62 228 PRO A CA 1
ATOM 1716 C C . PRO A 1 228 ? 10.135 4.300 -20.857 1.00 93.62 228 PRO A C 1
ATOM 1718 O O . PRO A 1 228 ? 11.278 4.391 -20.401 1.00 93.62 228 PRO A O 1
ATOM 1721 N N . GLY A 1 229 ? 9.232 3.432 -20.402 1.00 89.38 229 GLY A N 1
ATOM 1722 C CA . GLY A 1 229 ? 9.462 2.495 -19.304 1.00 89.38 229 GLY A CA 1
ATOM 1723 C C . GLY A 1 229 ? 9.264 3.074 -17.900 1.00 89.38 229 GLY A C 1
ATOM 1724 O O . GLY A 1 229 ? 9.648 2.411 -16.936 1.00 89.38 229 GLY A O 1
ATOM 1725 N N . PHE A 1 230 ? 8.695 4.278 -17.769 1.00 94.38 230 PHE A N 1
ATOM 1726 C CA . PHE A 1 230 ? 8.331 4.845 -16.468 1.00 94.38 230 PHE A CA 1
ATOM 1727 C C . PHE A 1 230 ? 7.324 3.953 -15.733 1.00 94.38 230 PHE A C 1
ATOM 1729 O O . PHE A 1 230 ? 6.360 3.460 -16.319 1.00 94.38 230 PHE A O 1
ATOM 1736 N N . THR A 1 231 ? 7.526 3.812 -14.425 1.00 94.81 231 THR A N 1
ATOM 1737 C CA . THR A 1 231 ? 6.568 3.212 -13.488 1.00 94.81 231 THR A CA 1
ATOM 1738 C C . THR A 1 231 ? 6.590 3.998 -12.182 1.00 94.81 231 THR A C 1
ATOM 1740 O O . THR A 1 231 ? 7.554 4.710 -11.898 1.00 94.81 231 THR A O 1
ATOM 1743 N N . GLU A 1 232 ? 5.606 3.823 -11.299 1.00 93.56 232 GLU A N 1
ATOM 1744 C CA . GLU A 1 232 ? 5.680 4.499 -9.996 1.00 93.56 232 GLU A CA 1
ATOM 1745 C C . GLU A 1 232 ? 6.808 3.969 -9.090 1.00 93.56 232 GLU A C 1
ATOM 1747 O O . GLU A 1 232 ? 7.152 4.608 -8.092 1.00 93.56 232 GLU A O 1
ATOM 1752 N N . TRP A 1 233 ? 7.494 2.881 -9.473 1.00 95.75 233 TRP A N 1
ATOM 1753 C CA . TRP A 1 233 ? 8.761 2.518 -8.839 1.00 95.75 233 TRP A CA 1
ATOM 1754 C C . TRP A 1 233 ? 9.813 3.617 -8.946 1.00 95.75 233 TRP A C 1
ATOM 1756 O O . TRP A 1 233 ? 10.662 3.713 -8.060 1.00 95.75 233 TRP A O 1
ATOM 1766 N N . ASP A 1 234 ? 9.796 4.433 -9.998 1.00 94.25 234 ASP A N 1
ATOM 1767 C CA . ASP A 1 234 ? 10.748 5.528 -10.174 1.00 94.25 234 ASP A CA 1
ATOM 1768 C C . ASP A 1 234 ? 10.589 6.600 -9.089 1.00 94.25 234 ASP A C 1
ATOM 1770 O O . ASP A 1 234 ? 11.591 7.007 -8.496 1.00 94.25 234 ASP A O 1
ATOM 1774 N N . GLU A 1 235 ? 9.351 6.935 -8.719 1.00 93.00 235 GLU A N 1
ATOM 1775 C CA . GLU A 1 235 ? 9.054 7.841 -7.601 1.00 93.00 235 GLU A CA 1
ATOM 1776 C C . GLU A 1 235 ? 9.500 7.242 -6.261 1.00 93.00 235 GLU A C 1
ATOM 1778 O O . GLU A 1 235 ? 10.169 7.891 -5.458 1.00 93.00 235 GLU A O 1
ATOM 1783 N N . ILE A 1 236 ? 9.215 5.957 -6.036 1.00 94.69 236 ILE A N 1
ATOM 1784 C CA . ILE A 1 236 ? 9.570 5.265 -4.787 1.00 94.69 236 ILE A CA 1
ATOM 1785 C C . ILE A 1 236 ? 11.093 5.148 -4.627 1.00 94.69 236 ILE A C 1
ATOM 1787 O O . ILE A 1 236 ? 11.615 5.312 -3.525 1.00 94.69 236 ILE A O 1
ATOM 1791 N N . LYS A 1 237 ? 11.828 4.882 -5.716 1.00 94.62 237 LYS A N 1
ATOM 1792 C CA . LYS A 1 237 ? 13.303 4.852 -5.723 1.00 94.62 237 LYS A CA 1
ATOM 1793 C C . LYS A 1 237 ? 13.896 6.243 -5.483 1.00 94.62 237 LYS A C 1
ATOM 1795 O O . LYS A 1 237 ? 14.944 6.349 -4.847 1.00 94.62 237 LYS A O 1
ATOM 1800 N N . ALA A 1 238 ? 13.258 7.290 -6.007 1.00 93.50 238 ALA A N 1
ATOM 1801 C CA . ALA A 1 238 ? 13.722 8.669 -5.891 1.00 93.50 238 ALA A CA 1
ATOM 1802 C C . ALA A 1 238 ? 13.333 9.343 -4.562 1.00 93.50 238 ALA A C 1
ATOM 1804 O O . ALA A 1 238 ? 13.936 10.363 -4.207 1.00 93.50 238 ALA A O 1
ATOM 1805 N N . ALA A 1 239 ? 12.361 8.784 -3.833 1.00 94.12 239 ALA A N 1
ATOM 1806 C CA . ALA A 1 239 ? 11.836 9.331 -2.590 1.00 94.12 239 ALA A CA 1
ATOM 1807 C C . ALA A 1 239 ? 12.931 9.551 -1.533 1.00 94.12 239 ALA A C 1
ATOM 1809 O O . ALA A 1 239 ? 13.834 8.734 -1.334 1.00 94.12 239 ALA A O 1
ATOM 1810 N N . LYS A 1 240 ? 12.831 10.676 -0.820 1.00 91.94 240 LYS A N 1
ATOM 1811 C CA . LYS A 1 240 ? 13.758 11.084 0.244 1.00 91.94 240 LYS A CA 1
ATOM 1812 C C . LYS A 1 240 ? 12.983 11.553 1.474 1.00 91.94 240 LYS A C 1
ATOM 1814 O O . LYS A 1 240 ? 11.857 12.033 1.322 1.00 91.94 240 LYS A O 1
ATOM 1819 N N . PRO A 1 241 ? 13.582 11.480 2.677 1.00 93.62 241 PRO A N 1
ATOM 1820 C CA . PRO A 1 241 ? 13.006 12.080 3.873 1.00 93.62 241 PRO A CA 1
ATOM 1821 C C . PRO A 1 241 ? 12.704 13.562 3.651 1.00 93.62 241 PRO A C 1
ATOM 1823 O O . PRO A 1 241 ? 13.545 14.300 3.137 1.00 93.62 241 PRO A O 1
ATOM 1826 N N . ARG A 1 242 ? 11.504 13.992 4.045 1.00 91.75 242 ARG A N 1
ATOM 1827 C CA . ARG A 1 242 ? 11.027 15.374 3.845 1.00 91.75 242 ARG A CA 1
ATOM 1828 C C . ARG A 1 242 ? 11.199 16.278 5.061 1.00 91.75 242 ARG A C 1
ATOM 1830 O O . ARG A 1 242 ? 11.328 17.485 4.919 1.00 91.75 242 ARG A O 1
ATOM 1837 N N . PHE A 1 243 ? 11.238 15.687 6.248 1.00 88.44 243 PHE A N 1
ATOM 1838 C CA . PHE A 1 243 ? 11.408 16.367 7.529 1.00 88.44 243 PHE A CA 1
ATOM 1839 C C . PHE A 1 243 ? 12.120 15.422 8.518 1.00 88.44 243 PHE A C 1
ATOM 1841 O O . PHE A 1 243 ? 12.204 14.215 8.256 1.00 88.44 243 PHE A O 1
ATOM 1848 N N . PRO A 1 244 ? 12.674 15.922 9.640 1.00 80.88 244 PRO A N 1
ATOM 1849 C CA . PRO A 1 244 ? 13.384 15.086 10.607 1.00 80.88 244 PRO A CA 1
ATOM 1850 C C . PRO A 1 244 ? 12.530 13.922 11.129 1.00 80.88 244 PRO A C 1
ATOM 1852 O O . PRO A 1 244 ? 11.388 14.111 11.533 1.00 80.88 244 PRO A O 1
ATOM 1855 N N . GLY A 1 245 ? 13.089 12.709 11.131 1.00 79.00 245 GLY A N 1
ATOM 1856 C CA . GLY A 1 245 ? 12.388 11.494 11.569 1.00 79.00 245 GLY A CA 1
ATOM 1857 C C . GLY A 1 245 ? 11.510 10.828 10.501 1.00 79.00 245 GLY A C 1
ATOM 1858 O O . GLY A 1 245 ? 11.049 9.710 10.720 1.00 79.00 245 GLY A O 1
ATOM 1859 N N . HIS A 1 246 ? 11.324 11.451 9.334 1.00 89.94 246 HIS A N 1
ATOM 1860 C CA . HIS A 1 246 ? 10.630 10.838 8.204 1.00 89.94 246 HIS A CA 1
ATOM 1861 C C . HIS A 1 246 ? 11.481 9.723 7.569 1.00 89.94 246 HIS A C 1
ATOM 1863 O O . HIS A 1 246 ? 12.656 9.921 7.261 1.00 89.94 246 HIS A O 1
ATOM 1869 N N . VAL A 1 247 ? 10.887 8.548 7.348 1.00 85.88 247 VAL A N 1
ATOM 1870 C CA . VAL A 1 247 ? 11.545 7.386 6.736 1.00 85.88 247 VAL A CA 1
ATOM 1871 C C . VAL A 1 247 ? 11.128 7.235 5.273 1.00 85.88 247 VAL A C 1
ATOM 1873 O O . VAL A 1 247 ? 10.028 6.773 4.992 1.00 85.88 247 VAL A O 1
ATOM 1876 N N . GLN A 1 248 ? 12.034 7.575 4.358 1.00 93.56 248 GLN A N 1
ATOM 1877 C CA . GLN A 1 248 ? 11.981 7.281 2.921 1.00 93.56 248 GLN A CA 1
ATOM 1878 C C . GLN A 1 248 ? 13.424 7.096 2.400 1.00 93.56 248 GLN A C 1
ATOM 1880 O O . GLN A 1 248 ? 14.347 7.664 2.993 1.00 93.56 248 GLN A O 1
ATOM 1885 N N . PRO A 1 249 ? 13.656 6.345 1.310 1.00 93.69 249 PRO A N 1
ATOM 1886 C CA . PRO A 1 249 ? 12.691 5.495 0.615 1.00 93.69 249 PRO A CA 1
ATOM 1887 C C . PRO A 1 249 ? 12.299 4.262 1.452 1.00 93.69 249 PRO A C 1
ATOM 1889 O O . PRO A 1 249 ? 13.038 3.849 2.348 1.00 93.69 249 PRO A O 1
ATOM 1892 N N . LYS A 1 250 ? 11.148 3.651 1.145 1.00 91.19 250 LYS A N 1
ATOM 1893 C CA . LYS A 1 250 ? 10.666 2.393 1.753 1.00 91.19 250 LYS A CA 1
ATOM 1894 C C . LYS A 1 250 ? 10.786 1.229 0.756 1.00 91.19 250 LYS A C 1
ATOM 1896 O O . LYS A 1 250 ? 9.833 0.948 0.035 1.00 91.19 250 LYS A O 1
ATOM 1901 N N . PRO A 1 251 ? 11.945 0.553 0.663 1.00 92.81 251 PRO A N 1
ATOM 1902 C CA . PRO A 1 251 ? 12.157 -0.471 -0.356 1.00 92.81 251 PRO A CA 1
ATOM 1903 C C . PRO A 1 251 ? 11.365 -1.773 -0.086 1.00 92.81 251 PRO A C 1
ATOM 1905 O O . PRO A 1 251 ? 11.323 -2.239 1.064 1.00 92.81 251 PRO A O 1
ATOM 1908 N N . PRO A 1 252 ? 10.801 -2.410 -1.134 1.00 95.31 252 PRO A N 1
ATOM 1909 C CA . PRO A 1 252 ? 10.175 -3.730 -1.043 1.00 95.31 252 PRO A CA 1
ATOM 1910 C C . PRO A 1 252 ? 11.207 -4.840 -0.797 1.00 95.31 252 PRO A C 1
ATOM 1912 O O . PRO A 1 252 ? 12.342 -4.780 -1.272 1.00 95.31 252 PRO A O 1
ATOM 1915 N N . VAL A 1 253 ? 10.808 -5.901 -0.091 1.00 95.88 253 VAL A N 1
ATOM 1916 C CA . VAL A 1 253 ? 11.640 -7.104 0.123 1.00 95.88 253 VAL A CA 1
ATOM 1917 C C . VAL A 1 253 ? 11.812 -7.895 -1.173 1.00 95.88 253 VAL A C 1
ATOM 1919 O O . VAL A 1 253 ? 12.885 -8.435 -1.423 1.00 95.88 253 VAL A O 1
ATOM 1922 N N . TRP A 1 254 ? 10.773 -7.961 -2.007 1.00 95.00 254 TRP A N 1
ATOM 1923 C CA . TRP A 1 254 ? 10.798 -8.693 -3.280 1.00 95.00 254 TRP A CA 1
ATOM 1924 C C . TRP A 1 254 ? 11.445 -7.910 -4.431 1.00 95.00 254 TRP A C 1
ATOM 1926 O O . TRP A 1 254 ? 11.588 -8.438 -5.531 1.00 95.00 254 TRP A O 1
ATOM 1936 N N . GLY A 1 255 ? 11.885 -6.676 -4.174 1.00 94.12 255 GLY A N 1
ATOM 1937 C CA . GLY A 1 255 ? 12.404 -5.773 -5.195 1.00 94.12 255 GLY A CA 1
ATOM 1938 C C . GLY A 1 255 ? 11.304 -5.083 -6.007 1.00 94.12 255 GLY A C 1
ATOM 1939 O O . GLY A 1 255 ? 10.113 -5.280 -5.785 1.00 94.12 255 GLY A O 1
ATOM 1940 N N . TYR A 1 256 ? 11.730 -4.235 -6.939 1.00 95.44 256 TYR A N 1
ATOM 1941 C CA . TYR A 1 256 ? 10.875 -3.403 -7.792 1.00 95.44 256 TYR A CA 1
ATOM 1942 C C . TYR A 1 256 ? 10.368 -4.219 -8.994 1.00 95.44 256 TYR A C 1
ATOM 1944 O O . TYR A 1 256 ? 10.859 -4.065 -10.112 1.00 95.44 256 TYR A O 1
ATOM 1952 N N . GLN A 1 257 ? 9.483 -5.184 -8.739 1.00 95.12 257 GLN A N 1
ATOM 1953 C CA . GLN A 1 257 ? 9.021 -6.148 -9.745 1.00 95.12 257 GLN A CA 1
ATOM 1954 C C . GLN A 1 257 ? 7.910 -5.572 -10.637 1.00 95.12 257 GLN A C 1
ATOM 1956 O O . GLN A 1 257 ? 7.113 -4.752 -10.190 1.00 95.12 257 GLN A O 1
ATOM 1961 N N . ASN A 1 258 ? 7.842 -6.045 -11.885 1.00 96.19 258 ASN A N 1
ATOM 1962 C CA . ASN A 1 258 ? 6.755 -5.741 -12.814 1.00 96.19 258 ASN A CA 1
ATOM 1963 C C . ASN A 1 258 ? 5.576 -6.694 -12.563 1.00 96.19 258 ASN A C 1
ATOM 1965 O O . ASN A 1 258 ? 5.696 -7.902 -12.762 1.00 96.19 258 ASN A O 1
ATOM 1969 N N . GLU A 1 259 ? 4.441 -6.154 -12.135 1.00 95.00 259 GLU A N 1
ATOM 1970 C CA . GLU A 1 259 ? 3.245 -6.929 -11.792 1.00 95.00 259 GLU A CA 1
ATOM 1971 C C . GLU A 1 259 ? 2.435 -7.459 -12.982 1.00 95.00 259 GLU A C 1
ATOM 1973 O O . GLU A 1 259 ? 1.605 -8.343 -12.782 1.00 95.00 259 GLU A O 1
ATOM 1978 N N . ALA A 1 260 ? 2.698 -6.980 -14.201 1.00 96.69 260 ALA A N 1
ATOM 1979 C CA . ALA A 1 260 ? 2.122 -7.550 -15.421 1.00 96.69 260 ALA A CA 1
ATOM 1980 C C . ALA A 1 260 ? 2.695 -8.944 -15.746 1.00 96.69 260 ALA A C 1
ATOM 1982 O O . ALA A 1 260 ? 2.167 -9.655 -16.595 1.00 96.69 260 ALA A O 1
ATOM 1983 N N . LEU A 1 261 ? 3.784 -9.354 -15.083 1.00 98.12 261 LEU A N 1
ATOM 1984 C CA . LEU A 1 261 ? 4.381 -10.673 -15.269 1.00 98.12 261 LEU A CA 1
ATOM 1985 C C . LEU A 1 261 ? 3.622 -11.744 -14.453 1.00 98.12 261 LEU A C 1
ATOM 1987 O O . LEU A 1 261 ? 3.548 -11.628 -13.220 1.00 98.12 261 LEU A O 1
ATOM 1991 N N . PRO A 1 262 ? 3.114 -12.826 -15.082 1.00 98.12 262 PRO A N 1
ATOM 1992 C CA . PRO A 1 262 ? 2.350 -13.871 -14.397 1.00 98.12 262 PRO A CA 1
ATOM 1993 C C . PRO A 1 262 ? 3.078 -14.514 -13.211 1.00 98.12 262 PRO A C 1
ATOM 1995 O O . PRO A 1 262 ? 2.453 -14.870 -12.214 1.00 98.12 262 PRO A O 1
ATOM 1998 N N . GLU A 1 263 ? 4.399 -14.680 -13.288 1.00 97.50 263 GLU A N 1
ATOM 1999 C CA . GLU A 1 263 ? 5.218 -15.256 -12.220 1.00 97.50 263 GLU A CA 1
ATOM 2000 C C . GLU A 1 263 ? 5.337 -14.338 -10.997 1.00 97.50 263 GLU A C 1
ATOM 2002 O O . GLU A 1 263 ? 5.324 -14.820 -9.860 1.00 97.50 263 GLU A O 1
ATOM 2007 N N . VAL A 1 264 ? 5.384 -13.020 -11.218 1.00 97.62 264 VAL A N 1
ATOM 2008 C CA . VAL A 1 264 ? 5.385 -12.015 -10.148 1.00 97.62 264 VAL A CA 1
ATOM 2009 C C . VAL A 1 264 ? 4.021 -12.005 -9.474 1.00 97.62 264 VAL A C 1
ATOM 2011 O O . VAL A 1 264 ? 3.927 -12.080 -8.247 1.00 97.62 264 VAL A O 1
ATOM 2014 N N . MET A 1 265 ? 2.942 -11.998 -10.257 1.00 98.19 265 MET A N 1
ATOM 2015 C CA . MET A 1 265 ? 1.603 -12.064 -9.687 1.00 98.19 265 MET A CA 1
ATOM 2016 C C . MET A 1 265 ? 1.355 -13.397 -8.966 1.00 98.19 265 MET A C 1
ATOM 2018 O O . MET A 1 265 ? 0.762 -13.412 -7.888 1.00 98.19 265 MET A O 1
ATOM 2022 N N . ALA A 1 266 ? 1.887 -14.515 -9.471 1.00 97.88 266 ALA A N 1
ATOM 2023 C CA . ALA A 1 266 ? 1.798 -15.808 -8.797 1.00 97.88 266 ALA A CA 1
ATOM 2024 C C . ALA A 1 266 ? 2.487 -15.807 -7.420 1.00 97.88 266 ALA A C 1
ATOM 2026 O O . ALA A 1 266 ? 1.970 -16.413 -6.472 1.00 97.88 266 ALA A O 1
ATOM 2027 N N . GLN A 1 267 ? 3.614 -15.101 -7.278 1.00 97.75 267 GLN A N 1
ATOM 2028 C CA . GLN A 1 267 ? 4.268 -14.863 -5.988 1.00 97.75 267 GLN A CA 1
ATOM 2029 C C . GLN A 1 267 ? 3.360 -14.057 -5.042 1.00 97.75 267 GLN A C 1
ATOM 2031 O O . GLN A 1 267 ? 3.176 -14.456 -3.887 1.00 97.75 267 GLN A O 1
ATOM 2036 N N . LYS A 1 268 ? 2.736 -12.978 -5.535 1.00 98.00 268 LYS A N 1
ATOM 2037 C CA . LYS A 1 268 ? 1.801 -12.141 -4.761 1.00 98.00 268 LYS A CA 1
ATOM 2038 C C . LYS A 1 268 ? 0.568 -12.929 -4.303 1.00 98.00 268 LYS A C 1
ATOM 2040 O O . LYS A 1 268 ? 0.248 -12.938 -3.116 1.00 98.00 268 LYS A O 1
ATOM 2045 N N . ILE A 1 269 ? -0.062 -13.680 -5.209 1.00 98.31 269 ILE A N 1
ATOM 2046 C CA . ILE A 1 269 ? -1.208 -14.562 -4.927 1.00 98.31 269 ILE A CA 1
ATOM 2047 C C . ILE A 1 269 ? -0.847 -15.614 -3.874 1.00 98.31 269 ILE A C 1
ATOM 2049 O O . ILE A 1 269 ? -1.629 -15.877 -2.958 1.00 98.31 269 ILE A O 1
ATOM 2053 N N . ALA A 1 270 ? 0.341 -16.220 -3.978 1.00 96.62 270 ALA A N 1
ATOM 2054 C CA . ALA A 1 270 ? 0.788 -17.210 -3.008 1.00 96.62 270 ALA A CA 1
ATOM 2055 C C . ALA A 1 270 ? 0.919 -16.604 -1.607 1.00 96.62 270 ALA A C 1
ATOM 2057 O O . ALA A 1 270 ? 0.455 -17.217 -0.645 1.00 96.62 270 ALA A O 1
ATOM 2058 N N . ALA A 1 271 ? 1.503 -15.410 -1.489 1.00 97.38 271 ALA A N 1
ATOM 2059 C CA . ALA A 1 271 ? 1.598 -14.699 -0.221 1.00 97.38 271 ALA A CA 1
ATOM 2060 C C . ALA A 1 271 ? 0.210 -14.317 0.320 1.00 97.38 271 ALA A C 1
ATOM 2062 O O . ALA A 1 271 ? -0.115 -14.681 1.445 1.00 97.38 271 ALA A O 1
ATOM 2063 N N . ALA A 1 272 ? -0.646 -13.687 -0.484 1.00 97.81 272 ALA A N 1
ATOM 2064 C CA . ALA A 1 272 ? -2.008 -13.330 -0.087 1.00 97.81 272 ALA A CA 1
ATOM 2065 C C . ALA A 1 272 ? -2.780 -14.532 0.482 1.00 97.81 272 ALA A C 1
ATOM 2067 O O . ALA A 1 272 ? -3.242 -14.494 1.625 1.00 97.81 272 ALA A O 1
ATOM 2068 N N . ALA A 1 273 ? -2.819 -15.641 -0.261 1.00 94.88 273 ALA A N 1
ATOM 2069 C CA . ALA A 1 273 ? -3.504 -16.857 0.165 1.00 94.88 273 ALA A CA 1
ATOM 2070 C C . ALA A 1 273 ? -2.885 -17.493 1.423 1.00 94.88 273 ALA A C 1
ATOM 2072 O O . ALA A 1 273 ? -3.610 -18.004 2.273 1.00 94.88 273 ALA A O 1
ATOM 2073 N N . ASN A 1 274 ? -1.553 -17.486 1.556 1.00 94.38 274 ASN A N 1
ATOM 2074 C CA . ASN A 1 274 ? -0.857 -18.083 2.705 1.00 94.38 274 ASN A CA 1
ATOM 2075 C C . ASN A 1 274 ? -1.069 -17.308 4.017 1.00 94.38 274 ASN A C 1
ATOM 2077 O O . ASN A 1 274 ? -0.868 -17.878 5.091 1.00 94.38 274 ASN A O 1
ATOM 2081 N N . TYR A 1 275 ? -1.432 -16.027 3.926 1.00 96.50 275 TYR A N 1
ATOM 2082 C CA . TYR A 1 275 ? -1.571 -15.124 5.069 1.00 96.50 275 TYR A CA 1
ATOM 2083 C C . TYR A 1 275 ? -3.007 -14.627 5.297 1.00 96.50 275 TYR A C 1
ATOM 2085 O O . TYR A 1 275 ? -3.228 -13.786 6.163 1.00 96.50 275 TYR A O 1
ATOM 2093 N N . GLY A 1 276 ? -3.989 -15.178 4.579 1.00 94.56 276 GLY A N 1
ATOM 2094 C CA . GLY A 1 276 ? -5.408 -14.997 4.895 1.00 94.56 276 GLY A CA 1
ATOM 2095 C C . GLY A 1 276 ? -6.101 -13.863 4.147 1.00 94.56 276 GLY A C 1
ATOM 2096 O O . GLY A 1 276 ? -7.188 -13.466 4.551 1.00 94.56 276 GLY A O 1
ATOM 2097 N N . VAL A 1 277 ? -5.513 -13.355 3.061 1.00 97.81 277 VAL A N 1
ATOM 2098 C CA . VAL A 1 277 ? -6.203 -12.460 2.121 1.00 97.81 277 VAL A CA 1
ATOM 2099 C C . VAL A 1 277 ? -6.984 -13.315 1.122 1.00 97.81 277 VAL A C 1
ATOM 2101 O O . VAL A 1 277 ? -6.421 -14.163 0.430 1.00 97.81 277 VAL A O 1
ATOM 2104 N N . ASN A 1 278 ? -8.299 -13.112 1.063 1.00 97.44 278 ASN A N 1
ATOM 2105 C CA . ASN A 1 278 ? -9.223 -13.932 0.282 1.00 97.44 278 ASN A CA 1
ATOM 2106 C C . ASN A 1 278 ? -9.504 -13.370 -1.111 1.00 97.44 278 ASN A C 1
ATOM 2108 O O . ASN A 1 278 ? -9.801 -14.149 -2.020 1.00 97.44 278 ASN A O 1
ATOM 2112 N N . ALA A 1 279 ? -9.437 -12.047 -1.279 1.00 98.19 279 ALA A N 1
ATOM 2113 C CA . ALA A 1 279 ? -9.711 -11.393 -2.552 1.00 98.19 279 ALA A CA 1
ATOM 2114 C C . ALA A 1 279 ? -8.820 -10.168 -2.802 1.00 98.19 279 ALA A C 1
ATOM 2116 O O . ALA A 1 279 ? -8.469 -9.452 -1.864 1.00 98.19 279 ALA A O 1
ATOM 2117 N N . PHE A 1 280 ? -8.517 -9.903 -4.071 1.00 98.75 280 PHE A N 1
ATOM 2118 C CA . PHE A 1 280 ? -7.992 -8.623 -4.543 1.00 98.75 280 PHE A CA 1
ATOM 2119 C C . PHE A 1 280 ? -9.097 -7.813 -5.219 1.00 98.75 280 PHE A C 1
ATOM 2121 O O . PHE A 1 280 ? -9.815 -8.325 -6.074 1.00 98.75 280 PHE A O 1
ATOM 2128 N N . ILE A 1 281 ? -9.245 -6.550 -4.843 1.00 98.69 281 ILE A N 1
ATOM 2129 C CA . ILE A 1 281 ? -10.130 -5.604 -5.520 1.00 98.69 281 ILE A CA 1
ATOM 2130 C C . ILE A 1 281 ? -9.227 -4.706 -6.355 1.00 98.69 281 ILE A C 1
ATOM 2132 O O . ILE A 1 281 ? -8.559 -3.840 -5.804 1.00 98.69 281 ILE A O 1
ATOM 2136 N N . PHE A 1 282 ? -9.158 -4.960 -7.658 1.00 98.62 282 PHE A N 1
ATOM 2137 C CA . PHE A 1 282 ? -8.308 -4.193 -8.560 1.00 98.62 282 PHE A CA 1
ATOM 2138 C C . PHE A 1 282 ? -8.907 -2.817 -8.810 1.00 98.62 282 PHE A C 1
ATOM 2140 O O . PHE A 1 282 ? -10.072 -2.710 -9.211 1.00 98.62 282 PHE A O 1
ATOM 2147 N N . ASP A 1 283 ? -8.080 -1.795 -8.627 1.00 97.75 283 ASP A N 1
ATOM 2148 C CA . ASP A 1 283 ? -8.317 -0.459 -9.147 1.00 97.75 283 ASP A CA 1
ATOM 2149 C C . ASP A 1 283 ? -8.276 -0.556 -10.671 1.00 97.75 283 ASP A C 1
ATOM 2151 O O . ASP A 1 283 ? -7.222 -0.691 -11.288 1.00 97.75 283 ASP A O 1
ATOM 2155 N N . TRP A 1 284 ? -9.455 -0.589 -11.280 1.00 98.06 284 TRP A N 1
ATOM 2156 C CA . TRP A 1 284 ? -9.629 -0.865 -12.696 1.00 98.06 284 TRP A CA 1
ATOM 2157 C C . TRP A 1 284 ? -9.976 0.426 -13.431 1.00 98.06 284 TRP A C 1
ATOM 2159 O O . TRP A 1 284 ? -11.039 1.014 -13.203 1.00 98.06 284 TRP A O 1
ATOM 2169 N N . TYR A 1 285 ? -9.086 0.866 -14.320 1.00 97.38 285 TYR A N 1
ATOM 2170 C CA . TYR A 1 285 ? -9.242 2.117 -15.056 1.00 97.38 285 TYR A CA 1
ATOM 2171 C C . TYR A 1 285 ? -9.733 1.862 -16.474 1.00 97.38 285 TYR A C 1
ATOM 2173 O O . TYR A 1 285 ? -9.154 1.102 -17.252 1.00 97.38 285 TYR A O 1
ATOM 2181 N N . TYR A 1 286 ? -10.807 2.558 -16.830 1.00 96.38 286 TYR A N 1
ATOM 2182 C CA . TYR A 1 286 ? -11.324 2.564 -18.187 1.00 96.38 286 TYR A CA 1
ATOM 2183 C C . TYR A 1 286 ? -11.958 3.914 -18.483 1.00 96.38 286 TYR A C 1
ATOM 2185 O O . TYR A 1 286 ? -12.892 4.336 -17.794 1.00 96.38 286 TYR A O 1
ATOM 2193 N N . TYR A 1 287 ? -11.461 4.563 -19.532 1.00 96.06 287 TYR A N 1
ATOM 2194 C CA . TYR A 1 287 ? -11.881 5.889 -19.970 1.00 96.06 287 TYR A CA 1
ATOM 2195 C C . TYR A 1 287 ? -12.516 5.822 -21.368 1.00 96.06 287 TYR A C 1
ATOM 2197 O O . TYR A 1 287 ? -12.638 4.759 -21.978 1.00 96.06 287 TYR A O 1
ATOM 2205 N N . ASN A 1 288 ? -12.935 6.967 -21.918 1.00 95.62 288 ASN A N 1
ATOM 2206 C CA . ASN A 1 288 ? -13.531 7.013 -23.263 1.00 95.62 288 ASN A CA 1
ATOM 2207 C C . ASN A 1 288 ? -12.591 6.549 -24.381 1.00 95.62 288 ASN A C 1
ATOM 2209 O O . ASN A 1 288 ? -13.070 6.104 -25.424 1.00 95.62 288 ASN A O 1
ATOM 2213 N N . ASP A 1 289 ? -11.283 6.671 -24.177 1.00 92.62 289 ASP A N 1
ATOM 2214 C CA . ASP A 1 289 ? -10.254 6.275 -25.136 1.00 92.62 289 ASP A CA 1
ATOM 2215 C C . ASP A 1 289 ? -9.739 4.840 -24.929 1.00 92.62 289 ASP A C 1
ATOM 2217 O O . ASP A 1 289 ? -8.941 4.373 -25.738 1.00 92.62 289 ASP A O 1
ATOM 2221 N N . GLY A 1 290 ? -10.231 4.120 -23.912 1.00 94.19 290 GLY A N 1
ATOM 2222 C CA . GLY A 1 290 ? -9.915 2.711 -23.667 1.00 94.19 290 GLY A CA 1
ATOM 2223 C C . GLY A 1 290 ? -9.424 2.419 -22.244 1.00 94.19 290 GLY A C 1
ATOM 2224 O O . GLY A 1 290 ? -9.511 3.293 -21.373 1.00 94.19 290 GLY A O 1
ATOM 2225 N N . PRO A 1 291 ? -8.923 1.193 -22.005 1.00 94.38 291 PRO A N 1
ATOM 2226 C CA . PRO A 1 291 ? -8.372 0.795 -20.715 1.00 94.38 291 PRO A CA 1
ATOM 2227 C C . PRO A 1 291 ? -7.047 1.511 -20.411 1.00 94.38 291 PRO A C 1
ATOM 2229 O O . PRO A 1 291 ? -6.437 2.137 -21.290 1.00 94.38 291 PRO A O 1
ATOM 2232 N N . TYR A 1 292 ? -6.646 1.461 -19.144 1.00 95.50 292 TYR A N 1
ATOM 2233 C CA . TYR A 1 292 ? -5.392 2.009 -18.636 1.00 95.50 292 TYR A CA 1
ATOM 2234 C C . TYR A 1 292 ? -4.917 1.176 -17.440 1.00 95.50 292 TYR A C 1
ATOM 2236 O O . TYR A 1 292 ? -5.742 0.827 -16.594 1.00 95.50 292 TYR A O 1
ATOM 2244 N N . LEU A 1 293 ? -3.615 0.880 -17.352 1.00 94.88 293 LEU A N 1
ATOM 2245 C CA . LEU A 1 293 ? -3.025 0.080 -16.268 1.00 94.88 293 LEU A CA 1
ATOM 2246 C C . LEU A 1 293 ? -3.691 -1.296 -16.057 1.00 94.88 293 LEU A C 1
ATOM 2248 O O . LEU A 1 293 ? -3.738 -1.813 -14.939 1.00 94.88 293 LEU A O 1
ATOM 2252 N N . ASP A 1 294 ? -4.248 -1.899 -17.107 1.00 94.25 294 ASP A N 1
ATOM 2253 C CA . ASP A 1 294 ? -4.984 -3.162 -17.029 1.00 94.25 294 ASP A CA 1
ATOM 2254 C C . ASP A 1 294 ? -4.086 -4.404 -17.073 1.00 94.25 294 ASP A C 1
ATOM 2256 O O . ASP A 1 294 ? -4.508 -5.458 -16.593 1.00 94.25 294 ASP A O 1
ATOM 2260 N N . ASP A 1 295 ? -2.835 -4.289 -17.531 1.00 96.81 295 ASP A N 1
ATOM 2261 C CA . ASP A 1 295 ? -1.912 -5.425 -17.685 1.00 96.81 295 ASP A CA 1
ATOM 2262 C C . ASP A 1 295 ? -1.609 -6.141 -16.357 1.00 96.81 295 ASP A C 1
ATOM 2264 O O . ASP A 1 295 ? -1.406 -7.356 -16.341 1.00 96.81 295 ASP A O 1
ATOM 2268 N N . ALA A 1 296 ? -1.642 -5.440 -15.217 1.00 97.06 296 ALA A N 1
ATOM 2269 C CA . ALA A 1 296 ? -1.520 -6.077 -13.900 1.00 97.06 296 ALA A CA 1
ATOM 2270 C C . ALA A 1 296 ? -2.590 -7.166 -13.684 1.00 97.06 296 ALA A C 1
ATOM 2272 O O . ALA A 1 296 ? -2.307 -8.246 -13.160 1.00 97.06 296 ALA A O 1
ATOM 2273 N N . LEU A 1 297 ? -3.828 -6.894 -14.101 1.00 98.06 297 LEU A N 1
ATOM 2274 C CA . LEU A 1 297 ? -4.928 -7.849 -14.030 1.00 98.06 297 LEU A CA 1
ATOM 2275 C C . LEU A 1 297 ? -4.897 -8.802 -15.229 1.00 98.06 297 LEU A C 1
ATOM 2277 O O . LEU A 1 297 ? -4.906 -10.018 -15.040 1.00 98.06 297 LEU A O 1
ATOM 2281 N N . ASP A 1 298 ? -4.876 -8.248 -16.438 1.00 97.31 298 ASP A N 1
ATOM 2282 C CA . ASP A 1 298 ? -5.106 -8.965 -17.688 1.00 97.31 298 ASP A CA 1
ATOM 2283 C C . ASP A 1 298 ? -3.960 -9.908 -18.050 1.00 97.31 298 ASP A C 1
ATOM 2285 O O . ASP A 1 298 ? -4.210 -11.065 -18.386 1.00 97.31 298 ASP A O 1
ATOM 2289 N N . GLU A 1 299 ? -2.721 -9.437 -17.929 1.00 97.88 299 GLU A N 1
ATOM 2290 C CA . GLU A 1 299 ? -1.524 -10.212 -18.249 1.00 97.88 299 GLU A CA 1
ATOM 2291 C C . GLU A 1 299 ? -0.901 -10.841 -16.999 1.00 97.88 299 GLU A C 1
ATOM 2293 O O . GLU A 1 299 ? -0.421 -11.968 -17.056 1.00 97.88 299 GLU A O 1
ATOM 2298 N N . GLY A 1 300 ? -0.974 -10.172 -15.847 1.00 98.12 300 GLY A N 1
ATOM 2299 C CA . GLY A 1 300 ? -0.454 -10.680 -14.579 1.00 98.12 300 GLY A CA 1
ATOM 2300 C C . GLY A 1 300 ? -1.385 -11.698 -13.918 1.00 98.12 300 GLY A C 1
ATOM 2301 O O . GLY A 1 300 ? -1.116 -12.902 -13.889 1.00 98.12 300 GLY A O 1
ATOM 2302 N N . PHE A 1 301 ? -2.484 -11.228 -13.324 1.00 98.38 301 PHE A N 1
ATOM 2303 C CA . PHE A 1 301 ? -3.347 -12.054 -12.468 1.00 98.38 301 PHE A CA 1
ATOM 2304 C C . PHE A 1 301 ? -4.112 -13.136 -13.227 1.00 98.38 301 PHE A C 1
ATOM 2306 O O . PHE A 1 301 ? -4.150 -14.285 -12.778 1.00 98.38 301 PHE A O 1
ATOM 2313 N N . LEU A 1 302 ? -4.710 -12.819 -14.376 1.00 98.06 302 LEU A N 1
ATOM 2314 C CA . LEU A 1 302 ? -5.500 -13.794 -15.131 1.00 98.06 302 LEU A CA 1
ATOM 2315 C C . LEU A 1 302 ? -4.642 -14.919 -15.726 1.00 98.06 302 LEU A C 1
ATOM 2317 O O . LEU A 1 302 ? -5.134 -16.040 -15.852 1.00 98.06 302 LEU A O 1
ATOM 2321 N N . HIS A 1 303 ? -3.361 -14.674 -16.008 1.00 98.06 303 HIS A N 1
ATOM 2322 C CA . HIS A 1 303 ? -2.439 -15.695 -16.518 1.00 98.06 303 HIS A CA 1
ATOM 2323 C C . HIS A 1 303 ? -1.565 -16.347 -15.432 1.00 98.06 303 HIS A C 1
ATOM 2325 O O . HIS A 1 303 ? -0.857 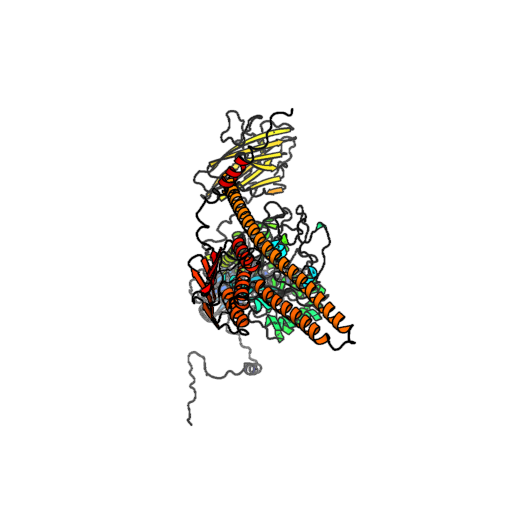-17.319 -15.710 1.00 98.06 303 HIS A O 1
ATOM 2331 N N . ALA A 1 304 ? -1.625 -15.880 -14.180 1.00 98.00 304 ALA A N 1
ATOM 2332 C CA . ALA A 1 304 ? -0.903 -16.501 -13.075 1.00 98.00 304 ALA A CA 1
ATOM 2333 C C . ALA A 1 304 ? -1.386 -17.942 -12.827 1.00 98.00 304 ALA A C 1
ATOM 2335 O O . ALA A 1 304 ? -2.571 -18.214 -12.627 1.00 98.00 304 ALA A O 1
ATOM 2336 N N . THR A 1 305 ? -0.438 -18.879 -12.754 1.00 95.50 305 THR A N 1
ATOM 2337 C CA . THR A 1 305 ? -0.711 -20.328 -12.640 1.00 95.50 305 THR A CA 1
ATOM 2338 C C . THR A 1 305 ? -1.513 -20.732 -11.399 1.00 95.50 305 THR A C 1
ATOM 2340 O O . THR A 1 305 ? -2.101 -21.812 -11.363 1.00 95.50 305 THR A O 1
ATOM 2343 N N . ASN A 1 306 ? -1.541 -19.883 -10.370 1.00 97.31 306 ASN A N 1
ATOM 2344 C CA . ASN A 1 306 ? -2.210 -20.121 -9.095 1.00 97.31 306 ASN A CA 1
ATOM 2345 C C . ASN A 1 306 ? -3.352 -19.126 -8.804 1.00 97.31 306 ASN A C 1
ATOM 2347 O O . ASN A 1 306 ? -3.793 -19.045 -7.655 1.00 97.31 306 ASN A O 1
ATOM 2351 N N . ASN A 1 307 ? -3.864 -18.412 -9.815 1.00 96.19 307 ASN A N 1
ATOM 2352 C CA . ASN A 1 307 ? -4.926 -17.401 -9.685 1.00 96.19 307 ASN A CA 1
ATOM 2353 C C . ASN A 1 307 ? -6.249 -17.905 -9.075 1.00 96.19 307 ASN A C 1
ATOM 2355 O O . ASN A 1 307 ? -7.095 -17.112 -8.678 1.00 96.19 307 ASN A O 1
ATOM 2359 N N . ALA A 1 308 ? -6.451 -19.219 -8.964 1.00 95.75 308 ALA A N 1
ATOM 2360 C CA . ALA A 1 308 ? -7.606 -19.812 -8.296 1.00 95.75 308 ALA A CA 1
ATOM 2361 C C . ALA A 1 308 ? -7.543 -19.716 -6.759 1.00 95.75 308 ALA A C 1
ATOM 2363 O O . ALA A 1 308 ? -8.555 -19.936 -6.093 1.00 95.75 308 ALA A O 1
ATOM 2364 N N . ARG A 1 309 ? -6.369 -19.412 -6.183 1.00 96.69 309 ARG A N 1
ATOM 2365 C CA . ARG A 1 309 ? -6.151 -19.374 -4.725 1.00 96.69 309 ARG A CA 1
ATOM 2366 C C . ARG A 1 309 ? -6.709 -18.125 -4.041 1.00 96.69 309 ARG A C 1
ATOM 2368 O O . ARG A 1 309 ? -6.951 -18.170 -2.839 1.00 96.69 309 ARG A O 1
ATOM 2375 N N . VAL A 1 310 ? -6.882 -17.036 -4.785 1.00 97.62 310 VAL A N 1
ATOM 2376 C CA . VAL A 1 310 ? -7.390 -15.741 -4.309 1.00 97.62 310 VAL A CA 1
ATOM 2377 C C . VAL A 1 310 ? -8.457 -15.290 -5.300 1.00 97.62 310 VAL A C 1
ATOM 2379 O O . VAL A 1 310 ? -8.297 -15.474 -6.504 1.00 97.62 310 VAL A O 1
ATOM 2382 N N . LYS A 1 311 ? -9.578 -14.756 -4.819 1.00 98.44 311 LYS A N 1
ATOM 2383 C CA . LYS A 1 311 ? -10.607 -14.194 -5.702 1.00 98.44 311 LYS A CA 1
ATOM 2384 C C . LYS A 1 311 ? -10.191 -12.811 -6.200 1.00 98.44 311 LYS A C 1
ATOM 2386 O O . LYS A 1 311 ? -9.340 -12.172 -5.596 1.00 98.44 311 LYS A O 1
ATOM 2391 N N . PHE A 1 312 ? -10.798 -12.320 -7.270 1.00 98.75 312 PHE A N 1
ATOM 2392 C CA . PHE A 1 312 ? -10.587 -10.938 -7.699 1.00 98.75 312 PHE A CA 1
ATOM 2393 C C . PHE A 1 312 ? -11.895 -10.241 -8.044 1.00 98.75 312 PHE A C 1
ATOM 2395 O O . PHE A 1 312 ? -12.855 -10.887 -8.456 1.00 98.75 312 PHE A O 1
ATOM 2402 N N . ALA A 1 313 ? -11.934 -8.926 -7.883 1.00 98.62 313 ALA A N 1
ATOM 2403 C CA . ALA A 1 313 ? -13.050 -8.095 -8.300 1.00 98.62 313 ALA A CA 1
ATOM 2404 C C . ALA A 1 313 ? -12.558 -6.759 -8.845 1.00 98.62 313 ALA A C 1
ATOM 2406 O O . ALA A 1 313 ? -11.387 -6.418 -8.688 1.00 98.62 313 ALA A O 1
ATOM 2407 N N . LEU A 1 314 ? -13.466 -6.006 -9.460 1.00 98.75 314 LEU A N 1
ATOM 2408 C CA . LEU A 1 314 ? -13.165 -4.693 -10.017 1.00 98.75 314 LEU A CA 1
ATOM 2409 C C . LEU A 1 314 ? -13.761 -3.590 -9.150 1.00 98.75 314 LEU A C 1
ATOM 2411 O O . LEU A 1 314 ? -14.951 -3.620 -8.814 1.00 98.75 314 LEU A O 1
ATOM 2415 N N . MET A 1 315 ? -12.938 -2.592 -8.859 1.00 98.50 315 MET A N 1
ATOM 2416 C CA . MET A 1 315 ? -13.385 -1.260 -8.498 1.00 98.50 315 MET A CA 1
ATOM 2417 C C . MET A 1 315 ? -13.078 -0.346 -9.674 1.00 98.50 315 MET A C 1
ATOM 2419 O O . MET A 1 315 ? -11.919 -0.103 -9.988 1.00 98.50 315 MET A O 1
ATOM 2423 N N . TRP A 1 316 ? -14.112 0.152 -10.344 1.00 98.12 316 TRP A N 1
ATOM 2424 C CA . TRP A 1 316 ? -13.926 1.107 -11.422 1.00 98.12 316 TRP A CA 1
ATOM 2425 C C . TRP A 1 316 ? -13.456 2.438 -10.836 1.00 98.12 316 TRP A C 1
ATOM 2427 O O . TRP A 1 316 ? -14.233 3.179 -10.226 1.00 98.12 316 TRP A O 1
ATOM 2437 N N . ALA A 1 317 ? -12.163 2.704 -11.003 1.00 95.81 317 ALA A N 1
ATOM 2438 C CA . ALA A 1 317 ? -11.472 3.890 -10.522 1.00 95.81 317 ALA A CA 1
ATOM 2439 C C . ALA A 1 317 ? -11.726 5.062 -11.485 1.00 95.81 317 ALA A C 1
ATOM 2441 O O . ALA A 1 317 ? -10.859 5.541 -12.207 1.00 95.81 317 ALA A O 1
ATOM 2442 N N . ASN A 1 318 ? -12.987 5.489 -11.540 1.00 94.88 318 ASN A N 1
ATOM 2443 C CA . ASN A 1 318 ? -13.541 6.431 -12.515 1.00 94.88 318 ASN A CA 1
ATOM 2444 C C . ASN A 1 318 ? -13.275 7.913 -12.194 1.00 94.88 318 ASN A C 1
ATOM 2446 O O . ASN A 1 318 ? -14.045 8.786 -12.605 1.00 94.88 318 ASN A O 1
ATOM 2450 N N . HIS A 1 319 ? -12.230 8.196 -11.422 1.00 92.50 319 HIS A N 1
ATOM 2451 C CA . HIS A 1 319 ? -11.824 9.557 -11.098 1.00 92.50 319 HIS A CA 1
ATOM 2452 C C . HIS A 1 319 ? -10.970 10.158 -12.222 1.00 92.50 319 HIS A C 1
ATOM 2454 O O . HIS A 1 319 ? -10.510 9.472 -13.133 1.00 92.50 319 HIS A O 1
ATOM 2460 N N . ASP A 1 320 ? -10.765 11.469 -12.158 1.00 93.19 320 ASP A N 1
ATOM 2461 C CA . ASP A 1 320 ? -9.840 12.162 -13.047 1.00 93.19 320 ASP A CA 1
ATOM 2462 C C . ASP A 1 320 ? -8.390 11.778 -12.724 1.00 93.19 320 ASP A C 1
ATOM 2464 O O . ASP A 1 320 ? -7.996 11.689 -11.558 1.00 93.19 320 ASP A O 1
ATOM 2468 N N . TRP A 1 321 ? -7.580 11.568 -13.760 1.00 92.06 321 TRP A N 1
ATOM 2469 C CA . TRP A 1 321 ? -6.161 11.267 -13.617 1.00 92.06 321 TRP A CA 1
ATOM 2470 C C . TRP A 1 321 ? -5.324 12.530 -13.797 1.00 92.06 321 TRP A C 1
ATOM 2472 O O . TRP A 1 321 ? -5.169 13.038 -14.914 1.00 92.06 321 TRP A O 1
ATOM 2482 N N . TYR A 1 322 ? -4.764 13.028 -12.699 1.00 92.56 322 TYR A N 1
ATOM 2483 C CA . TYR A 1 322 ? -3.897 14.203 -12.684 1.00 92.56 322 TYR A CA 1
ATOM 2484 C C . TYR A 1 322 ? -2.418 13.821 -12.656 1.00 92.56 322 TYR A C 1
ATOM 2486 O O . TYR A 1 322 ? -2.035 12.792 -12.106 1.00 92.56 322 TYR A O 1
ATOM 2494 N N . ASP A 1 323 ? -1.581 14.691 -13.218 1.00 92.38 323 ASP A N 1
ATOM 2495 C CA . ASP A 1 323 ? -0.129 14.555 -13.179 1.00 92.38 323 ASP A CA 1
ATOM 2496 C C . ASP A 1 323 ? 0.426 14.960 -11.804 1.00 92.38 323 ASP A C 1
ATOM 2498 O O . ASP A 1 323 ? 0.873 16.090 -11.598 1.00 92.38 323 ASP A O 1
ATOM 2502 N N . ILE A 1 324 ? 0.322 14.045 -10.839 1.00 91.62 324 ILE A N 1
ATOM 2503 C CA . ILE A 1 324 ? 0.769 14.263 -9.457 1.00 91.62 324 ILE A CA 1
ATOM 2504 C C . ILE A 1 324 ? 2.185 13.739 -9.193 1.00 91.62 324 ILE A C 1
ATOM 2506 O O . ILE A 1 324 ? 2.751 14.059 -8.154 1.00 91.62 324 ILE A O 1
ATOM 2510 N N . GLN A 1 325 ? 2.771 12.956 -10.104 1.00 92.69 325 GLN A N 1
ATOM 2511 C CA . GLN A 1 325 ? 4.112 12.378 -9.960 1.00 92.69 325 GLN A CA 1
ATOM 2512 C C . GLN A 1 325 ? 5.193 13.455 -10.144 1.00 92.69 325 GLN A C 1
ATOM 2514 O O . GLN A 1 325 ? 5.455 13.903 -11.266 1.00 92.69 325 GLN A O 1
ATOM 2519 N N . GLY A 1 326 ? 5.794 13.879 -9.029 1.00 89.81 326 GLY A N 1
ATOM 2520 C CA . GLY A 1 326 ? 6.763 14.971 -8.967 1.00 89.81 326 GLY A CA 1
ATOM 2521 C C . GLY A 1 326 ? 6.122 16.356 -8.833 1.00 89.81 326 GLY A C 1
ATOM 2522 O O . GLY A 1 326 ? 6.770 17.352 -9.152 1.00 89.81 326 GLY A O 1
ATOM 2523 N N . TYR A 1 327 ? 4.866 16.443 -8.379 1.00 91.75 327 TYR A N 1
ATOM 2524 C CA . TYR A 1 327 ? 4.134 17.709 -8.285 1.00 91.75 327 TYR A CA 1
ATOM 2525 C C . TYR A 1 327 ? 4.598 18.572 -7.105 1.00 91.75 327 TYR A C 1
ATOM 2527 O O . TYR A 1 327 ? 4.703 18.096 -5.967 1.00 91.75 327 TYR A O 1
ATOM 2535 N N . ASN A 1 328 ? 4.833 19.859 -7.373 1.00 92.69 328 ASN A N 1
ATOM 2536 C CA . ASN A 1 328 ? 5.098 20.877 -6.363 1.00 92.69 328 ASN A CA 1
ATOM 2537 C C . ASN A 1 328 ? 3.855 21.764 -6.172 1.00 92.69 328 ASN A C 1
ATOM 2539 O O . ASN A 1 328 ? 3.522 22.531 -7.078 1.00 92.69 328 ASN A O 1
ATOM 2543 N N . PRO A 1 329 ? 3.197 21.737 -4.998 1.00 90.56 329 PRO A N 1
ATOM 2544 C CA . PRO A 1 329 ? 2.045 22.597 -4.729 1.00 90.56 329 PRO A CA 1
ATOM 2545 C C . PRO A 1 329 ? 2.313 24.095 -4.921 1.00 90.56 329 PRO A C 1
ATOM 2547 O O . PRO A 1 329 ? 1.401 24.823 -5.306 1.00 90.56 329 PRO A O 1
ATOM 2550 N N . ALA A 1 330 ? 3.555 24.551 -4.717 1.00 90.31 330 ALA A N 1
ATOM 2551 C CA . ALA A 1 330 ? 3.933 25.953 -4.905 1.00 90.31 330 ALA A CA 1
ATOM 2552 C C . ALA A 1 330 ? 3.850 26.421 -6.371 1.00 90.31 330 ALA A C 1
ATOM 2554 O O . ALA A 1 330 ? 3.668 27.612 -6.619 1.00 90.31 330 ALA A O 1
ATOM 2555 N N . ASP A 1 331 ? 3.952 25.501 -7.335 1.00 89.19 331 ASP A N 1
ATOM 2556 C CA . ASP A 1 331 ? 3.924 25.835 -8.762 1.00 89.19 331 ASP A CA 1
ATOM 2557 C C . ASP A 1 331 ? 2.485 26.030 -9.276 1.00 89.19 331 ASP A C 1
ATOM 2559 O O . ASP A 1 331 ? 2.283 26.648 -10.322 1.00 89.19 331 ASP A O 1
ATOM 2563 N N . ASN A 1 332 ? 1.488 25.506 -8.547 1.00 86.44 332 ASN A N 1
ATOM 2564 C CA . ASN A 1 332 ? 0.055 25.582 -8.855 1.00 86.44 332 ASN A CA 1
ATOM 2565 C C . ASN A 1 332 ? -0.288 25.263 -10.329 1.00 86.44 332 ASN A C 1
ATOM 2567 O O . ASN A 1 332 ? -1.108 25.927 -10.965 1.00 86.44 332 ASN A O 1
ATOM 2571 N N . ASN A 1 333 ? 0.377 24.254 -10.893 1.00 87.12 333 ASN A N 1
ATOM 2572 C CA . ASN A 1 333 ? 0.338 23.905 -12.317 1.00 87.12 333 ASN A CA 1
ATOM 2573 C C . ASN A 1 333 ? -0.233 22.500 -12.576 1.00 87.12 333 ASN A C 1
ATOM 2575 O O . ASN A 1 333 ? 0.099 21.866 -13.580 1.00 87.12 333 ASN A O 1
ATOM 2579 N N . LEU A 1 334 ? -1.075 22.005 -11.666 1.00 89.38 334 LEU A N 1
ATOM 2580 C CA . LEU A 1 334 ? -1.595 20.644 -11.711 1.00 89.38 334 LEU A CA 1
ATOM 2581 C C . LEU A 1 334 ? -2.333 20.367 -13.033 1.00 89.38 334 LEU A C 1
ATOM 2583 O O . LEU A 1 334 ? -3.325 21.019 -13.364 1.00 89.38 334 LEU A O 1
ATOM 2587 N N . LYS A 1 335 ? -1.858 19.368 -13.782 1.00 91.44 335 LYS A N 1
ATOM 2588 C CA . LYS A 1 335 ? -2.347 19.051 -15.127 1.00 91.44 335 LYS A CA 1
ATOM 2589 C C . LYS A 1 335 ? -3.274 17.837 -15.110 1.00 91.44 335 LYS A C 1
ATOM 2591 O O . LYS A 1 335 ? -2.872 16.760 -14.683 1.00 91.44 335 LYS A O 1
ATOM 2596 N N . LEU A 1 336 ? -4.487 17.990 -15.639 1.00 92.88 336 LEU A N 1
ATOM 2597 C CA . LEU A 1 336 ? -5.374 16.862 -15.938 1.00 92.88 336 LEU A CA 1
ATOM 2598 C C . LEU A 1 336 ? -4.851 16.112 -17.174 1.00 92.88 336 LEU A C 1
ATOM 2600 O O . LEU A 1 336 ? -4.685 16.718 -18.235 1.00 92.88 336 LEU A O 1
ATOM 2604 N N . LEU A 1 337 ? -4.589 14.811 -17.043 1.00 91.94 337 LEU A N 1
ATOM 2605 C CA . LEU A 1 337 ? -4.124 13.954 -18.138 1.00 91.94 337 LEU A CA 1
ATOM 2606 C C . LEU A 1 337 ? -5.282 13.193 -18.782 1.00 91.94 337 LEU A C 1
ATOM 2608 O O . LEU A 1 337 ? -5.436 13.240 -20.003 1.00 91.94 337 LEU A O 1
ATOM 2612 N N . TYR A 1 338 ? -6.107 12.531 -17.965 1.00 92.00 338 TYR A N 1
ATOM 2613 C CA . TYR A 1 338 ? -7.209 11.693 -18.439 1.00 92.00 338 TYR A CA 1
ATOM 2614 C C . TYR A 1 338 ? -8.490 11.989 -17.652 1.00 92.00 338 TYR A C 1
ATOM 2616 O O . TYR A 1 338 ? -8.497 11.817 -16.435 1.00 92.00 338 TYR A O 1
ATOM 2624 N N . PRO A 1 339 ? -9.569 12.450 -18.309 1.00 93.31 339 PRO A N 1
ATOM 2625 C CA . PRO A 1 339 ? -10.839 12.689 -17.635 1.00 93.31 339 PRO A CA 1
ATOM 2626 C C . PRO A 1 339 ? -11.551 11.364 -17.320 1.00 93.31 339 PRO A C 1
ATOM 2628 O O . PRO A 1 339 ? -11.737 10.530 -18.208 1.00 93.31 339 PRO A O 1
ATOM 2631 N N . GLY A 1 340 ? -12.006 11.207 -16.077 1.00 91.69 340 GLY A N 1
ATOM 2632 C CA . GLY A 1 340 ? -12.701 10.020 -15.565 1.00 91.69 340 GLY A CA 1
ATOM 2633 C C . GLY A 1 340 ? -14.128 9.854 -16.080 1.00 91.69 340 GLY A C 1
ATOM 2634 O O . GLY A 1 340 ? -14.651 8.742 -16.163 1.00 91.69 340 GLY A O 1
ATOM 2635 N N . LYS A 1 341 ? -14.761 10.957 -16.491 1.00 93.25 341 LYS A N 1
ATOM 2636 C CA . LYS A 1 341 ? -16.118 10.955 -17.044 1.00 93.25 341 LYS A CA 1
ATOM 2637 C C . LYS A 1 341 ? -16.200 10.166 -18.356 1.00 93.25 341 LYS A C 1
ATOM 2639 O O . LYS A 1 341 ? -15.509 10.469 -19.332 1.00 93.25 341 LYS A O 1
ATOM 2644 N N . VAL A 1 342 ? -17.147 9.230 -18.435 1.00 96.31 342 VAL A N 1
ATOM 2645 C CA . VAL A 1 342 ? -17.399 8.416 -19.637 1.00 96.31 342 VAL A CA 1
ATOM 2646 C C . VAL A 1 342 ? -18.727 8.759 -20.304 1.00 96.31 342 VAL A C 1
ATOM 2648 O O . VAL A 1 342 ? -19.652 9.271 -19.680 1.00 96.31 342 VAL A O 1
ATOM 2651 N N . THR A 1 343 ? -18.837 8.480 -21.603 1.00 96.81 343 THR A N 1
ATOM 2652 C CA . THR A 1 343 ? -20.120 8.588 -22.311 1.00 96.81 343 THR A CA 1
ATOM 2653 C C . THR A 1 343 ? -21.016 7.379 -22.011 1.00 96.81 343 THR A C 1
ATOM 2655 O O . THR A 1 343 ? -20.495 6.287 -21.768 1.00 96.81 343 THR A O 1
ATOM 2658 N N . PRO A 1 344 ? -22.354 7.495 -22.128 1.00 96.00 344 PRO A N 1
ATOM 2659 C CA . PRO A 1 344 ? -23.252 6.343 -22.006 1.00 96.00 344 PRO A CA 1
ATOM 2660 C C . PRO A 1 344 ? -22.934 5.194 -22.979 1.00 96.00 344 PRO A C 1
ATOM 2662 O O . PRO A 1 344 ? -23.138 4.029 -22.648 1.00 96.00 344 PRO A O 1
ATOM 2665 N N . ALA A 1 345 ? -22.404 5.503 -24.169 1.00 96.69 345 ALA A N 1
ATOM 2666 C CA . ALA A 1 345 ? -21.972 4.493 -25.135 1.00 96.69 345 ALA A CA 1
ATOM 2667 C C . ALA A 1 345 ? -20.709 3.753 -24.667 1.00 96.69 345 ALA A C 1
ATOM 2669 O O . ALA A 1 345 ? -20.622 2.535 -24.802 1.00 96.69 345 ALA A O 1
ATOM 2670 N N . THR A 1 346 ? -19.743 4.475 -24.094 1.00 97.81 346 THR A N 1
ATOM 2671 C CA . THR A 1 346 ? -18.556 3.877 -23.465 1.00 97.81 346 THR A CA 1
ATOM 2672 C C . THR A 1 346 ? -18.952 3.026 -22.262 1.00 97.81 346 THR A C 1
ATOM 2674 O O . THR A 1 346 ? -18.482 1.901 -22.146 1.00 97.81 346 THR A O 1
ATOM 2677 N N . TRP A 1 347 ? -19.861 3.510 -21.411 1.00 97.94 347 TRP A N 1
ATOM 2678 C CA . TRP A 1 347 ? -20.397 2.729 -20.296 1.00 97.94 347 TRP A CA 1
ATOM 2679 C C . TRP A 1 347 ? -21.009 1.406 -20.762 1.00 97.94 347 TRP A C 1
ATOM 2681 O O . TRP A 1 347 ? -20.733 0.360 -20.183 1.00 97.94 347 TRP A O 1
ATOM 2691 N N . ASP A 1 348 ? -21.781 1.419 -21.852 1.00 97.69 348 ASP A N 1
ATOM 2692 C CA . ASP A 1 348 ? -22.374 0.190 -22.378 1.00 97.69 348 ASP A CA 1
ATOM 2693 C C . ASP A 1 348 ? -21.315 -0.833 -22.817 1.00 97.69 348 ASP A C 1
ATOM 2695 O O . ASP A 1 348 ? -21.476 -2.025 -22.548 1.00 97.69 348 ASP A O 1
ATOM 2699 N N . LYS A 1 349 ? -20.212 -0.355 -23.418 1.00 97.75 349 LYS A N 1
ATOM 2700 C CA . LYS A 1 349 ? -19.042 -1.177 -23.767 1.00 97.75 349 LYS A CA 1
ATOM 2701 C C . LYS A 1 349 ? -18.335 -1.719 -22.527 1.00 97.75 349 LYS A C 1
ATOM 2703 O O . LYS A 1 349 ? -17.965 -2.889 -22.526 1.00 97.75 349 LYS A O 1
ATOM 2708 N N . ILE A 1 350 ? -18.169 -0.900 -21.485 1.00 98.06 350 ILE A N 1
ATOM 2709 C CA . ILE A 1 350 ? -17.603 -1.323 -20.194 1.00 98.06 350 ILE A CA 1
ATOM 2710 C C . ILE A 1 350 ? -18.440 -2.468 -19.620 1.00 98.06 350 ILE A C 1
ATOM 2712 O O . ILE A 1 350 ? -17.888 -3.509 -19.276 1.00 98.06 350 ILE A O 1
ATOM 2716 N N . CYS A 1 351 ? -19.769 -2.329 -19.581 1.00 98.56 351 CYS A N 1
ATOM 2717 C CA . CYS A 1 351 ? -20.655 -3.384 -19.092 1.00 98.56 351 CYS A CA 1
ATOM 2718 C C . CYS A 1 351 ? -20.479 -4.698 -19.870 1.00 98.56 351 CYS A C 1
ATOM 2720 O O . CYS A 1 351 ? -20.368 -5.759 -19.255 1.00 98.56 351 CYS A O 1
ATOM 2722 N N . ASP A 1 352 ? -20.444 -4.639 -21.205 1.00 98.19 352 ASP A N 1
ATOM 2723 C CA . ASP A 1 352 ? -20.287 -5.832 -22.046 1.00 98.19 352 ASP A CA 1
ATOM 2724 C C . ASP A 1 352 ? -18.914 -6.487 -21.867 1.00 98.19 352 ASP A C 1
ATOM 2726 O O . ASP A 1 352 ? -18.827 -7.708 -21.709 1.00 98.19 352 ASP A O 1
ATOM 2730 N N . LEU A 1 353 ? -17.853 -5.678 -21.830 1.00 97.75 353 LEU A N 1
ATOM 2731 C CA . LEU A 1 353 ? -16.485 -6.129 -21.591 1.00 97.75 353 LEU A CA 1
ATOM 2732 C C . LEU A 1 353 ? -16.373 -6.837 -20.242 1.00 97.75 353 LEU A C 1
ATOM 2734 O O . LEU A 1 353 ? -15.879 -7.962 -20.172 1.00 97.75 353 LEU A O 1
ATOM 2738 N N . VAL A 1 354 ? -16.865 -6.200 -19.179 1.00 98.31 354 VAL A N 1
ATOM 2739 C CA . VAL A 1 354 ? -16.734 -6.714 -17.817 1.00 98.31 354 VAL A CA 1
ATOM 2740 C C . VAL A 1 354 ? -17.473 -8.041 -17.647 1.00 98.31 354 VAL A C 1
ATOM 2742 O O . VAL A 1 354 ? -16.938 -8.978 -17.050 1.00 98.31 354 VAL A O 1
ATOM 2745 N N . ILE A 1 355 ? -18.661 -8.172 -18.241 1.00 98.50 355 ILE A N 1
ATOM 2746 C CA . ILE A 1 355 ? -19.420 -9.428 -18.235 1.00 98.50 355 ILE A CA 1
ATOM 2747 C C . ILE A 1 355 ? -18.691 -10.518 -19.021 1.00 98.50 355 ILE A C 1
ATOM 2749 O O . ILE A 1 355 ? -18.589 -11.655 -18.556 1.00 98.50 355 ILE A O 1
ATOM 2753 N N . ALA A 1 356 ? -18.239 -10.201 -20.235 1.00 97.44 356 ALA A N 1
ATOM 2754 C CA . ALA A 1 356 ? -17.670 -11.190 -21.139 1.00 97.44 356 ALA A CA 1
ATOM 2755 C C . ALA A 1 356 ? -16.307 -11.699 -20.658 1.00 97.44 356 ALA A C 1
ATOM 2757 O O . ALA A 1 356 ? -16.057 -12.902 -20.737 1.00 97.44 356 ALA A O 1
ATOM 2758 N N . ARG A 1 357 ? -15.458 -10.793 -20.161 1.00 96.38 357 ARG A N 1
ATOM 2759 C CA . ARG A 1 357 ? -14.061 -11.073 -19.820 1.00 96.38 357 ARG A CA 1
ATOM 2760 C C . ARG A 1 357 ? -13.867 -11.443 -18.355 1.00 96.38 357 ARG A C 1
ATOM 2762 O O . ARG A 1 357 ? -13.198 -12.431 -18.072 1.00 96.38 357 ARG A O 1
ATOM 2769 N N . TYR A 1 358 ? -14.459 -10.684 -17.431 1.00 98.38 358 TYR A N 1
ATOM 2770 C CA . TYR A 1 358 ? -14.124 -10.792 -16.009 1.00 98.38 358 TYR A CA 1
ATOM 2771 C C . TYR A 1 358 ? -15.146 -11.605 -15.215 1.00 98.38 358 TYR A C 1
ATOM 2773 O O . TYR A 1 358 ? -14.764 -12.581 -14.578 1.00 98.38 358 TYR A O 1
ATOM 2781 N N . PHE A 1 359 ? -16.443 -11.283 -15.286 1.00 98.44 359 PHE A N 1
ATOM 2782 C CA . PHE A 1 359 ? -17.456 -11.939 -14.437 1.00 98.44 359 PHE A CA 1
ATOM 2783 C C . PHE A 1 359 ? -17.555 -13.450 -14.662 1.00 98.44 359 PHE A C 1
ATOM 2785 O O . PHE A 1 359 ? -17.863 -14.196 -13.736 1.00 98.44 359 PHE A O 1
ATOM 2792 N N . LYS A 1 360 ? -17.287 -13.916 -15.887 1.00 95.38 360 LYS A N 1
ATOM 2793 C CA . LYS A 1 360 ? -17.288 -15.345 -16.233 1.00 95.38 360 LYS A CA 1
ATOM 2794 C C . LYS A 1 360 ? -16.044 -16.095 -15.754 1.00 95.38 360 LYS A C 1
ATOM 2796 O O . LYS A 1 360 ? -16.030 -17.324 -15.812 1.00 95.38 360 LYS A O 1
ATOM 2801 N N . HIS A 1 361 ? -15.005 -15.393 -15.305 1.00 97.81 361 HIS A N 1
ATOM 2802 C CA . HIS A 1 361 ? -13.792 -16.037 -14.828 1.00 97.81 361 HIS A CA 1
ATOM 2803 C C . HIS A 1 361 ? -14.061 -16.775 -13.498 1.00 97.81 361 HIS A C 1
ATOM 2805 O O . HIS A 1 361 ? -14.638 -16.184 -12.585 1.00 97.81 361 HIS A O 1
ATOM 2811 N N . PRO A 1 362 ? -13.616 -18.036 -13.311 1.00 96.06 362 PRO A N 1
ATOM 2812 C CA . PRO A 1 362 ? -13.900 -18.819 -12.094 1.00 96.06 362 PRO A CA 1
ATOM 2813 C C . PRO A 1 362 ? -13.378 -18.201 -10.784 1.00 96.06 362 PRO A C 1
ATOM 2815 O O . PRO A 1 362 ? -13.890 -18.472 -9.689 1.00 96.06 362 PRO A O 1
ATOM 2818 N N . SER A 1 363 ? -12.331 -17.381 -10.883 1.00 97.25 363 SER A N 1
ATOM 2819 C CA . SER A 1 363 ? -11.763 -16.641 -9.749 1.00 97.25 363 SER A CA 1
ATOM 2820 C C . SER A 1 363 ? -12.441 -15.295 -9.484 1.00 97.25 363 SER A C 1
ATOM 2822 O O . SER A 1 363 ? -12.053 -14.636 -8.525 1.00 97.25 363 SER A O 1
ATOM 2824 N N . TYR A 1 364 ? -13.438 -14.877 -10.273 1.00 98.62 364 TYR A N 1
ATOM 2825 C CA . TYR A 1 364 ? -14.153 -13.631 -9.998 1.00 98.62 364 TYR A CA 1
ATOM 2826 C C . TYR A 1 364 ? -14.898 -13.729 -8.660 1.00 98.62 364 TYR A C 1
ATOM 2828 O O . TYR A 1 364 ? -15.481 -14.766 -8.323 1.00 98.62 364 TYR A O 1
ATOM 2836 N N . TRP A 1 365 ? -14.847 -12.670 -7.861 1.00 98.31 365 TRP A N 1
ATOM 2837 C CA . TRP A 1 365 ? -15.458 -12.631 -6.543 1.00 98.31 365 TRP A CA 1
ATOM 2838 C C . TRP A 1 365 ? -16.959 -12.361 -6.656 1.00 98.31 365 TRP A C 1
ATOM 2840 O O . TRP A 1 365 ? -17.404 -11.399 -7.288 1.00 98.31 365 TRP A O 1
ATOM 2850 N N . LEU A 1 366 ? -17.744 -13.232 -6.024 1.00 96.38 366 LEU A N 1
ATOM 2851 C CA . LEU A 1 366 ? -19.195 -13.136 -5.969 1.00 96.38 366 LEU A CA 1
ATOM 2852 C C . LEU A 1 366 ? -19.630 -12.889 -4.521 1.00 96.38 366 LEU A C 1
ATOM 2854 O O . LEU A 1 366 ? -19.157 -13.576 -3.615 1.00 96.38 366 LEU A O 1
ATOM 2858 N N . VAL A 1 367 ? -20.568 -11.965 -4.324 1.00 93.94 367 VAL A N 1
ATOM 2859 C CA . VAL A 1 367 ? -21.264 -11.730 -3.051 1.00 93.94 367 VAL A CA 1
ATOM 2860 C C . VAL A 1 367 ? -22.701 -12.207 -3.230 1.00 93.94 367 VAL A C 1
ATOM 2862 O O . VAL A 1 367 ? -23.386 -11.784 -4.160 1.00 93.94 367 VAL A O 1
ATOM 2865 N N . ASP A 1 368 ? -23.130 -13.172 -2.414 1.00 90.12 368 ASP A N 1
ATOM 2866 C CA . ASP A 1 368 ? -24.443 -13.831 -2.526 1.00 90.12 368 ASP A CA 1
ATOM 2867 C C . ASP A 1 368 ? -24.752 -14.353 -3.946 1.00 90.12 368 ASP A C 1
ATOM 2869 O O . ASP A 1 368 ? -25.863 -14.247 -4.468 1.00 90.12 368 ASP A O 1
ATOM 2873 N N . GLY A 1 369 ? -23.722 -14.890 -4.612 1.00 93.75 369 GLY A N 1
ATOM 2874 C CA . GLY A 1 369 ? -23.796 -15.410 -5.982 1.00 93.75 369 GLY A CA 1
ATOM 2875 C C . GLY A 1 369 ? -23.845 -14.343 -7.083 1.00 93.75 369 GLY A C 1
ATOM 2876 O O . GLY A 1 369 ? -23.861 -14.698 -8.262 1.00 93.75 369 GLY A O 1
ATOM 2877 N N . LYS A 1 370 ? -23.845 -13.051 -6.738 1.00 97.62 370 LYS A N 1
ATOM 2878 C CA . LYS A 1 370 ? -23.814 -11.929 -7.686 1.00 97.62 370 LYS A CA 1
ATOM 2879 C C . LYS A 1 370 ? -22.375 -11.425 -7.872 1.00 97.62 370 LYS A C 1
ATOM 2881 O O . LYS A 1 370 ? -21.671 -11.283 -6.872 1.00 97.62 370 LYS A O 1
ATOM 2886 N N . PRO A 1 371 ? -21.921 -11.104 -9.097 1.00 98.50 371 PRO A N 1
ATOM 2887 C CA . PRO A 1 371 ? -20.626 -10.459 -9.300 1.00 98.50 371 PRO A CA 1
ATOM 2888 C C . PRO A 1 371 ? -20.546 -9.137 -8.538 1.00 98.50 371 PRO A C 1
ATOM 2890 O O . PRO A 1 371 ? -21.451 -8.310 -8.651 1.00 98.50 371 PRO A O 1
ATOM 2893 N N . TYR A 1 372 ? -19.480 -8.955 -7.759 1.00 98.50 372 TYR A N 1
ATOM 2894 C CA . TYR A 1 372 ? -19.195 -7.696 -7.076 1.00 98.50 372 TYR A CA 1
ATOM 2895 C C . TYR A 1 372 ? -18.558 -6.703 -8.050 1.00 98.50 372 TYR A C 1
ATOM 2897 O O . TYR A 1 372 ? -17.571 -7.035 -8.704 1.00 98.50 372 TYR A O 1
ATOM 2905 N N . PHE A 1 373 ? -19.098 -5.491 -8.145 1.00 98.69 373 PHE A N 1
ATOM 2906 C CA . PHE A 1 373 ? -18.534 -4.395 -8.934 1.00 98.69 373 PHE A CA 1
ATOM 2907 C C . PHE A 1 373 ? -18.627 -3.102 -8.128 1.00 98.69 373 PHE A C 1
ATOM 2909 O O . PHE A 1 373 ? -19.725 -2.706 -7.729 1.00 98.69 373 PHE A O 1
ATOM 2916 N N . SER A 1 374 ? -17.486 -2.465 -7.867 1.00 98.44 374 SER A N 1
ATOM 2917 C CA . SER A 1 374 ? -17.418 -1.236 -7.074 1.00 98.44 374 SER A CA 1
ATOM 2918 C C . SER A 1 374 ? -17.198 -0.006 -7.953 1.00 98.44 374 SER A C 1
ATOM 2920 O O . SER A 1 374 ? -16.524 -0.088 -8.977 1.00 98.44 374 SER A O 1
ATOM 2922 N N . ILE A 1 375 ? -17.772 1.129 -7.564 1.00 97.50 375 ILE A N 1
ATOM 2923 C CA . ILE A 1 375 ? -17.579 2.435 -8.203 1.00 97.50 375 ILE A CA 1
ATOM 2924 C C . ILE A 1 375 ? -16.850 3.337 -7.207 1.00 97.50 375 ILE A C 1
ATOM 2926 O O . ILE A 1 375 ? -17.322 3.518 -6.081 1.00 97.50 375 ILE A O 1
ATOM 2930 N N . TYR A 1 376 ? -15.707 3.888 -7.620 1.00 95.19 376 TYR A N 1
ATOM 2931 C CA . TYR A 1 376 ? -14.865 4.710 -6.753 1.00 95.19 376 TYR A CA 1
ATOM 2932 C C . TYR A 1 376 ? -15.430 6.125 -6.573 1.00 95.19 376 TYR A C 1
ATOM 2934 O O . TYR A 1 376 ? -15.814 6.503 -5.473 1.00 95.19 376 TYR A O 1
ATOM 2942 N N . GLU A 1 377 ? -15.545 6.900 -7.652 1.00 91.69 377 GLU A N 1
ATOM 2943 C CA . GLU A 1 377 ? -15.934 8.314 -7.623 1.00 91.69 377 GLU A CA 1
ATOM 2944 C C . GLU A 1 377 ? -17.398 8.482 -8.044 1.00 91.69 377 GLU A C 1
ATOM 2946 O O . GLU A 1 377 ? -17.741 8.629 -9.224 1.00 91.69 377 GLU A O 1
ATOM 2951 N N . MET A 1 378 ? -18.297 8.456 -7.058 1.00 90.81 378 MET A N 1
ATOM 2952 C CA . MET A 1 378 ? -19.737 8.554 -7.309 1.00 90.81 378 MET A CA 1
ATOM 2953 C C . MET A 1 378 ? -20.150 9.884 -7.945 1.00 90.81 378 MET A C 1
ATOM 2955 O O . MET A 1 378 ? -21.122 9.906 -8.702 1.00 90.81 378 MET A O 1
ATOM 2959 N N . SER A 1 379 ? -19.432 10.984 -7.691 1.00 87.94 379 SER A N 1
ATOM 2960 C CA . SER A 1 379 ? -19.765 12.267 -8.318 1.00 87.94 379 SER A CA 1
ATOM 2961 C C . SER A 1 379 ? -19.512 12.236 -9.832 1.00 87.94 379 SER A C 1
ATOM 2963 O O . SER A 1 379 ? -20.403 12.592 -10.604 1.00 87.94 379 SER A O 1
ATOM 2965 N N . GLN A 1 380 ? -18.378 11.680 -10.275 1.00 90.00 380 GLN A N 1
ATOM 2966 C CA . GLN A 1 380 ? -18.074 11.501 -11.701 1.00 90.00 380 GLN A CA 1
ATOM 2967 C C . GLN A 1 380 ? -18.982 10.481 -12.380 1.00 90.00 380 GLN A C 1
ATOM 2969 O O . GLN A 1 380 ? -19.317 10.621 -13.563 1.00 90.00 380 GLN A O 1
ATOM 2974 N N . PHE A 1 381 ? -19.415 9.457 -11.643 1.00 93.75 381 PHE A N 1
ATOM 2975 C CA . PHE A 1 381 ? -20.417 8.526 -12.144 1.00 93.75 381 PHE A CA 1
ATOM 2976 C C . PHE A 1 381 ? -21.717 9.260 -12.482 1.00 93.75 381 PHE A C 1
ATOM 2978 O O . PHE A 1 381 ? -22.210 9.146 -13.601 1.00 93.75 381 PHE A O 1
ATOM 2985 N N . LEU A 1 382 ? -22.239 10.072 -11.560 1.00 92.25 382 LEU A N 1
ATOM 2986 C CA . LEU A 1 382 ? -23.447 10.867 -11.796 1.00 92.25 382 LEU A CA 1
ATOM 2987 C C . LEU A 1 382 ? -23.254 11.871 -12.943 1.00 92.25 382 LEU A C 1
ATOM 2989 O O . LEU A 1 382 ? -24.099 11.945 -13.840 1.00 92.25 382 LEU A O 1
ATOM 2993 N N . ASP A 1 383 ? -22.119 12.573 -12.977 1.00 91.56 383 ASP A N 1
ATOM 2994 C CA . ASP A 1 383 ? -21.798 13.542 -14.031 1.00 91.56 383 ASP A CA 1
ATOM 2995 C C . ASP A 1 383 ? -21.721 12.886 -15.422 1.00 91.56 383 ASP A C 1
ATOM 2997 O O . ASP A 1 383 ? -22.038 13.536 -16.424 1.00 91.56 383 ASP A O 1
ATOM 3001 N N . SER A 1 384 ? -21.359 11.600 -15.513 1.00 94.44 384 SER A N 1
ATOM 3002 C CA . SER A 1 384 ? -21.345 10.822 -16.766 1.00 94.44 384 SER A CA 1
ATOM 3003 C C . SER A 1 384 ? -22.737 10.647 -17.388 1.00 94.44 384 SER A C 1
ATOM 3005 O O . SER A 1 384 ? -22.860 10.594 -18.613 1.00 94.44 384 SER A O 1
ATOM 3007 N N . PHE A 1 385 ? -23.794 10.631 -16.569 1.00 95.69 385 PHE A N 1
ATOM 3008 C CA . PHE A 1 385 ? -25.183 10.446 -17.018 1.00 95.69 385 PHE A CA 1
ATOM 3009 C C . PHE A 1 385 ? -26.049 11.707 -16.901 1.00 95.69 385 PHE A C 1
ATOM 3011 O O . PHE A 1 385 ? -27.172 11.736 -17.412 1.00 95.69 385 PHE A O 1
ATOM 3018 N N . GLY A 1 386 ? -25.538 12.754 -16.249 1.00 91.56 386 GLY A N 1
ATOM 3019 C CA . GLY A 1 386 ? -26.168 14.069 -16.122 1.00 91.56 386 GLY A CA 1
ATOM 3020 C C . GLY A 1 386 ? -27.332 14.146 -15.128 1.00 91.56 386 GLY A C 1
ATOM 3021 O O . GLY A 1 386 ? -27.673 15.244 -14.699 1.00 91.56 386 GLY A O 1
ATOM 3022 N N . SER A 1 387 ? -27.932 13.017 -14.736 1.00 91.06 387 SER A N 1
ATOM 3023 C CA . SER A 1 387 ? -28.953 12.950 -13.684 1.00 91.06 387 SER A CA 1
ATOM 3024 C C . SER A 1 387 ? -28.914 11.615 -12.933 1.00 91.06 387 SER A C 1
ATOM 3026 O O . SER A 1 387 ? -28.392 10.614 -13.436 1.00 91.06 387 SER A O 1
ATOM 3028 N N . ILE A 1 388 ? -29.496 11.593 -11.729 1.00 91.00 388 ILE A N 1
ATOM 3029 C CA . ILE A 1 388 ? -29.604 10.385 -10.897 1.00 91.00 388 ILE A CA 1
ATOM 3030 C C . ILE A 1 388 ? -30.486 9.334 -11.586 1.00 91.00 388 ILE A C 1
ATOM 3032 O O . ILE A 1 388 ? -30.167 8.150 -11.549 1.00 91.00 388 ILE A O 1
ATOM 3036 N N . GLU A 1 389 ? -31.554 9.751 -12.269 1.00 94.19 389 GLU A N 1
ATOM 3037 C CA . GLU A 1 389 ? -32.471 8.865 -12.994 1.00 94.19 389 GLU A CA 1
ATOM 3038 C C . GLU A 1 389 ? -31.763 8.156 -14.154 1.00 94.19 389 GLU A C 1
ATOM 3040 O O . GLU A 1 389 ? -31.914 6.946 -14.328 1.00 94.19 389 GLU A O 1
ATOM 3045 N N . ASN A 1 390 ? -30.938 8.881 -14.917 1.00 96.62 390 ASN A N 1
ATOM 3046 C CA . ASN A 1 390 ? -30.166 8.299 -16.013 1.00 96.62 390 ASN A CA 1
ATOM 3047 C C . ASN A 1 390 ? -29.067 7.364 -15.496 1.00 96.62 390 ASN A C 1
ATOM 3049 O O . ASN A 1 390 ? -28.867 6.283 -16.052 1.00 96.62 390 ASN A O 1
ATOM 3053 N N . ALA A 1 391 ? -28.383 7.747 -14.413 1.00 96.31 391 ALA A N 1
ATOM 3054 C CA . ALA A 1 391 ? -27.399 6.894 -13.753 1.00 96.31 391 ALA A CA 1
ATOM 3055 C C . ALA A 1 391 ? -28.050 5.606 -13.219 1.00 96.31 391 ALA A C 1
ATOM 3057 O O . ALA A 1 391 ? -27.525 4.505 -13.403 1.00 96.31 391 ALA A O 1
ATOM 3058 N N . ARG A 1 392 ? -29.248 5.720 -12.632 1.00 96.88 392 ARG A N 1
ATOM 3059 C CA . ARG A 1 392 ? -30.039 4.574 -12.190 1.00 96.88 392 ARG A CA 1
ATOM 3060 C C . ARG A 1 392 ? -30.424 3.665 -13.358 1.00 96.88 392 ARG A C 1
ATOM 3062 O O . ARG A 1 392 ? -30.204 2.457 -13.284 1.00 96.88 392 ARG A O 1
ATOM 3069 N N . ALA A 1 393 ? -30.936 4.232 -14.448 1.00 97.94 393 ALA A N 1
ATOM 3070 C CA . ALA A 1 393 ? -31.279 3.474 -15.649 1.00 97.94 393 ALA A CA 1
ATOM 3071 C C . ALA A 1 393 ? -30.060 2.733 -16.232 1.00 97.94 393 ALA A C 1
ATOM 3073 O O . ALA A 1 393 ? -30.181 1.589 -16.677 1.00 97.94 393 ALA A O 1
ATOM 3074 N N . ALA A 1 394 ? -28.873 3.344 -16.179 1.00 98.19 394 ALA A N 1
ATOM 3075 C CA . ALA A 1 394 ? -27.626 2.724 -16.612 1.00 98.19 394 ALA A CA 1
ATOM 3076 C C . ALA A 1 394 ? -27.226 1.517 -15.738 1.00 98.19 394 ALA A C 1
ATOM 3078 O O . ALA A 1 394 ? -26.840 0.477 -16.281 1.00 98.19 394 ALA A O 1
ATOM 3079 N N . LEU A 1 395 ? -27.372 1.609 -14.409 1.00 98.38 395 LEU A N 1
ATOM 3080 C CA . LEU A 1 395 ? -27.146 0.480 -13.492 1.00 98.38 395 LEU A CA 1
ATOM 3081 C C . LEU A 1 395 ? -28.183 -0.632 -13.669 1.00 98.38 395 LEU A C 1
ATOM 3083 O O . LEU A 1 395 ? -27.836 -1.813 -13.643 1.00 98.38 395 LEU A O 1
ATOM 3087 N N . ASP A 1 396 ? -29.452 -0.287 -13.884 1.00 98.31 396 ASP A N 1
ATOM 3088 C CA . ASP A 1 396 ? -30.504 -1.280 -14.115 1.00 98.31 396 ASP A CA 1
ATOM 3089 C C . ASP A 1 396 ? -30.308 -2.014 -15.446 1.00 98.31 396 ASP A C 1
ATOM 3091 O O . ASP A 1 396 ? -30.464 -3.239 -15.503 1.00 98.31 396 ASP A O 1
ATOM 3095 N N . LYS A 1 397 ? -29.868 -1.306 -16.495 1.00 98.50 397 LYS A N 1
ATOM 3096 C CA . LYS A 1 397 ? -29.446 -1.927 -17.757 1.00 98.50 397 LYS A CA 1
ATOM 3097 C C . LYS A 1 397 ? -28.272 -2.879 -17.532 1.00 98.50 397 LYS A C 1
ATOM 3099 O O . LYS A 1 397 ? -28.291 -3.998 -18.046 1.00 98.50 397 LYS A O 1
ATOM 3104 N N . PHE A 1 398 ? -27.282 -2.481 -16.731 1.00 98.62 398 PHE A N 1
ATOM 3105 C CA . PHE A 1 398 ? -26.145 -3.342 -16.408 1.00 98.62 398 PHE A CA 1
ATOM 3106 C C . PHE A 1 398 ? -26.590 -4.607 -15.656 1.00 98.62 398 PHE A C 1
ATOM 3108 O O . PHE A 1 398 ? -26.265 -5.720 -16.067 1.00 98.62 398 PHE A O 1
ATOM 3115 N N . ARG A 1 399 ? -27.444 -4.467 -14.635 1.00 98.62 399 ARG A N 1
ATOM 3116 C CA . ARG A 1 399 ? -28.074 -5.596 -13.925 1.00 98.62 399 ARG A CA 1
ATOM 3117 C C . ARG A 1 399 ? -28.826 -6.531 -14.869 1.00 98.62 399 ARG A C 1
ATOM 3119 O O . ARG A 1 399 ? -28.738 -7.748 -14.714 1.00 98.62 399 ARG A O 1
ATOM 3126 N N . ALA A 1 400 ? -29.565 -5.992 -15.838 1.00 98.44 400 ALA A N 1
ATOM 3127 C CA . ALA A 1 400 ? -30.278 -6.792 -16.831 1.00 98.44 400 ALA A CA 1
ATOM 3128 C C . ALA A 1 400 ? -29.314 -7.587 -17.728 1.00 98.44 400 ALA A C 1
ATOM 3130 O O . ALA A 1 400 ? -29.517 -8.788 -17.908 1.00 98.44 400 ALA A O 1
ATOM 3131 N N . LYS A 1 401 ? -28.233 -6.959 -18.217 1.00 98.56 401 LYS A N 1
ATOM 3132 C CA . LYS A 1 401 ? -27.177 -7.644 -18.985 1.00 98.56 401 LYS A CA 1
ATOM 3133 C C . LYS A 1 401 ? -26.521 -8.770 -18.175 1.00 98.56 401 LYS A C 1
ATOM 3135 O O . LYS A 1 401 ? -26.337 -9.870 -18.688 1.00 98.56 401 LYS A O 1
ATOM 3140 N N . VAL A 1 402 ? -26.235 -8.532 -16.894 1.00 98.56 402 VAL A N 1
ATOM 3141 C CA . VAL A 1 402 ? -25.648 -9.534 -15.985 1.00 98.56 402 VAL A CA 1
ATOM 3142 C C . VAL A 1 402 ? -26.585 -10.726 -15.773 1.00 98.56 402 VAL A C 1
ATOM 3144 O O . VAL A 1 402 ? -26.144 -11.873 -15.846 1.00 98.56 402 VAL A O 1
ATOM 3147 N N . ARG A 1 403 ? -27.891 -10.483 -15.596 1.00 98.44 403 ARG A N 1
ATOM 3148 C CA . ARG A 1 403 ? -28.887 -11.565 -15.523 1.00 98.44 403 ARG A CA 1
ATOM 3149 C C . ARG A 1 403 ? -28.987 -12.350 -16.827 1.00 98.44 403 ARG A C 1
ATOM 3151 O O . ARG A 1 403 ? -29.019 -13.576 -16.796 1.00 98.44 403 ARG A O 1
ATOM 3158 N N . ALA A 1 404 ? -28.975 -11.663 -17.969 1.00 98.00 404 ALA A N 1
ATOM 3159 C CA . ALA A 1 404 ? -28.975 -12.307 -19.283 1.00 98.00 404 ALA A CA 1
ATOM 3160 C C . ALA A 1 404 ? -27.725 -13.176 -19.516 1.00 98.00 404 ALA A C 1
ATOM 3162 O O . ALA A 1 404 ? -27.792 -14.170 -20.234 1.00 98.00 404 ALA A O 1
ATOM 3163 N N . ALA A 1 405 ? -26.602 -12.846 -18.872 1.00 97.25 405 ALA A N 1
ATOM 3164 C CA . ALA A 1 405 ? -25.381 -13.645 -18.895 1.00 97.25 405 ALA A CA 1
ATOM 3165 C C . ALA A 1 405 ? -25.401 -14.871 -17.955 1.00 97.25 405 ALA A C 1
ATOM 3167 O O . ALA A 1 405 ? -24.428 -15.624 -17.945 1.00 97.25 405 ALA A O 1
ATOM 3168 N N . GLY A 1 406 ? -26.486 -15.091 -17.199 1.00 96.75 406 GLY A N 1
ATOM 3169 C CA . GLY A 1 406 ? -26.701 -16.281 -16.365 1.00 96.75 406 GLY A CA 1
ATOM 3170 C C . GLY A 1 406 ? -26.474 -16.091 -14.862 1.00 96.75 406 GLY A C 1
ATOM 3171 O O . GLY A 1 406 ? -26.590 -17.057 -14.111 1.00 96.75 406 GLY A O 1
ATOM 3172 N N . PHE A 1 407 ? -26.172 -14.876 -14.399 1.00 97.69 407 PHE A N 1
ATOM 3173 C CA . PHE A 1 407 ? -26.002 -14.581 -12.972 1.00 97.69 407 PHE A CA 1
ATOM 3174 C C . PHE A 1 407 ? -27.343 -14.224 -12.298 1.00 97.69 407 PHE A C 1
ATOM 3176 O O . PHE A 1 407 ? -28.232 -13.675 -12.949 1.00 97.69 407 PHE A O 1
ATOM 3183 N N . PRO A 1 408 ? -27.512 -14.448 -10.979 1.00 95.62 408 PRO A N 1
ATOM 3184 C CA . PRO A 1 408 ? -28.736 -14.064 -10.258 1.00 95.62 408 PRO A CA 1
ATOM 3185 C C . PRO A 1 408 ? -28.968 -12.539 -10.221 1.00 95.62 408 PRO A C 1
ATOM 3187 O O . PRO A 1 408 ? -30.093 -12.057 -10.067 1.00 95.62 408 PRO A O 1
ATOM 3190 N N . GLY A 1 409 ? -27.904 -11.756 -10.380 1.00 96.56 409 GLY A N 1
ATOM 3191 C CA . GLY A 1 409 ? -27.918 -10.300 -10.402 1.00 96.56 409 GLY A CA 1
ATOM 3192 C C . GLY A 1 409 ? -26.498 -9.750 -10.349 1.00 96.56 409 GLY A C 1
ATOM 3193 O O . GLY A 1 409 ? -25.546 -10.514 -10.450 1.00 96.56 409 GLY A O 1
ATOM 3194 N N . LEU A 1 410 ? -26.376 -8.438 -10.165 1.00 98.38 410 LEU A N 1
ATOM 3195 C CA . LEU A 1 410 ? -25.118 -7.719 -9.958 1.00 98.38 410 LEU A CA 1
ATOM 3196 C C . LEU A 1 410 ? -25.127 -7.126 -8.547 1.00 98.38 410 LEU A C 1
ATOM 3198 O O . LEU A 1 410 ? -26.162 -6.589 -8.150 1.00 98.38 410 LEU A O 1
ATOM 3202 N N . HIS A 1 411 ? -24.010 -7.221 -7.826 1.00 98.19 411 HIS A N 1
ATOM 3203 C CA . HIS A 1 411 ? -23.801 -6.546 -6.546 1.00 98.19 411 HIS A CA 1
ATOM 3204 C C . HIS A 1 411 ? -23.029 -5.251 -6.796 1.00 98.19 411 HIS A C 1
ATOM 3206 O O . HIS A 1 411 ? -21.830 -5.288 -7.074 1.00 98.19 411 HIS A O 1
ATOM 3212 N N . VAL A 1 412 ? -23.717 -4.112 -6.724 1.00 98.25 412 VAL A N 1
ATOM 3213 C CA . VAL A 1 412 ? -23.114 -2.793 -6.943 1.00 98.25 412 VAL A CA 1
ATOM 3214 C C . VAL A 1 412 ? -22.674 -2.204 -5.610 1.00 98.25 412 VAL A C 1
ATOM 3216 O O . VAL A 1 412 ? -23.498 -1.931 -4.736 1.00 98.25 412 VAL A O 1
ATOM 3219 N N . ASN A 1 413 ? -21.373 -1.978 -5.476 1.00 97.81 413 ASN A N 1
ATOM 3220 C CA . ASN A 1 413 ? -20.781 -1.290 -4.341 1.00 97.81 413 ASN A CA 1
ATOM 3221 C C . ASN A 1 413 ? -20.350 0.136 -4.718 1.00 97.81 413 ASN A C 1
ATOM 3223 O O . ASN A 1 413 ? -20.031 0.406 -5.872 1.00 97.81 413 ASN A O 1
ATOM 3227 N N . ALA A 1 414 ? -20.325 1.042 -3.742 1.00 95.56 414 ALA A N 1
ATOM 3228 C CA . ALA A 1 414 ? -19.732 2.367 -3.893 1.00 95.56 414 ALA A CA 1
ATOM 3229 C C . ALA A 1 414 ? -18.731 2.660 -2.769 1.00 95.56 414 ALA A C 1
ATOM 3231 O O . ALA A 1 414 ? -18.937 2.248 -1.618 1.00 95.56 414 ALA A O 1
ATOM 3232 N N . ILE A 1 415 ? -17.672 3.399 -3.105 1.00 93.88 415 ILE A N 1
ATOM 3233 C CA . ILE A 1 415 ? -16.727 3.948 -2.133 1.00 93.88 415 ILE A CA 1
ATOM 3234 C C . ILE A 1 415 ? -17.306 5.228 -1.530 1.00 93.88 415 ILE A C 1
ATOM 3236 O O . ILE A 1 415 ? -17.682 6.158 -2.236 1.00 93.88 415 ILE A O 1
ATOM 3240 N N . VAL A 1 416 ? -17.368 5.271 -0.202 1.00 88.31 416 VAL A N 1
ATOM 3241 C CA . VAL A 1 416 ? -17.834 6.422 0.569 1.00 88.31 416 VAL A CA 1
ATOM 3242 C C . VAL A 1 416 ? -16.645 7.237 1.050 1.00 88.31 416 VAL A C 1
ATOM 3244 O O . VAL A 1 416 ? -15.731 6.701 1.684 1.00 88.31 416 VAL A O 1
ATOM 3247 N N . TRP A 1 417 ? -16.715 8.549 0.851 1.00 77.06 417 TRP A N 1
ATOM 3248 C CA . TRP A 1 417 ? -15.851 9.514 1.524 1.00 77.06 417 TRP A CA 1
ATOM 3249 C C . TRP A 1 417 ? -16.600 10.791 1.892 1.00 77.06 417 TRP A C 1
ATOM 3251 O O . TRP A 1 417 ? -17.569 11.176 1.230 1.00 77.06 417 TRP A O 1
ATOM 3261 N N . GLY A 1 418 ? -16.149 11.420 2.980 1.00 61.25 418 GLY A N 1
ATOM 3262 C CA . GLY A 1 418 ? -16.582 12.745 3.429 1.00 61.25 418 GLY A CA 1
ATOM 3263 C C . GLY A 1 418 ? -15.583 13.850 3.074 1.00 61.25 418 GLY A C 1
ATOM 3264 O O . GLY A 1 418 ? -16.002 14.983 2.845 1.00 61.25 418 GLY A O 1
ATOM 3265 N N . GLU A 1 419 ? -14.297 13.506 2.962 1.00 59.34 419 GLU A N 1
ATOM 3266 C CA . GLU A 1 419 ? -13.203 14.404 2.577 1.00 59.34 419 GLU A CA 1
ATOM 3267 C C . GLU A 1 419 ? -12.537 13.902 1.280 1.00 59.34 419 GLU A C 1
ATOM 3269 O O . GLU A 1 419 ? -11.999 12.788 1.267 1.00 59.34 419 GLU A O 1
ATOM 3274 N N . PRO A 1 420 ? -12.586 14.668 0.173 1.00 58.09 420 PRO A N 1
ATOM 3275 C CA . PRO A 1 420 ? -11.909 14.293 -1.065 1.00 58.09 420 PRO A CA 1
ATOM 3276 C C . PRO A 1 420 ? -10.387 14.480 -0.933 1.00 58.09 420 PRO A C 1
ATOM 3278 O O . PRO A 1 420 ? -9.924 15.565 -0.588 1.00 58.09 420 PRO A O 1
ATOM 3281 N N . ASN A 1 421 ? -9.607 13.438 -1.248 1.00 55.72 421 ASN A N 1
ATOM 3282 C CA . ASN A 1 421 ? -8.131 13.475 -1.206 1.00 55.72 421 ASN A CA 1
ATOM 3283 C C . ASN A 1 421 ? -7.467 13.595 -2.579 1.00 55.72 421 ASN A C 1
ATOM 3285 O O . ASN A 1 421 ? -6.297 13.969 -2.668 1.00 55.72 421 ASN A O 1
ATOM 3289 N N . LEU A 1 422 ? -8.202 13.275 -3.645 1.00 55.91 422 LEU A N 1
ATOM 3290 C CA . LEU A 1 422 ? -7.748 13.466 -5.015 1.00 55.91 422 LEU A CA 1
ATOM 3291 C C . LEU A 1 422 ? -8.181 14.844 -5.530 1.00 55.91 422 LEU A C 1
ATOM 3293 O O . LEU A 1 422 ? -9.278 15.312 -5.200 1.00 55.91 422 LEU A O 1
ATOM 3297 N N . PRO A 1 423 ? -7.360 15.497 -6.369 1.00 50.34 423 PRO A N 1
ATOM 3298 C CA . PRO A 1 423 ? -7.767 16.720 -7.046 1.00 50.34 423 PRO A CA 1
ATOM 3299 C C . PRO A 1 423 ? -9.068 16.513 -7.829 1.00 50.34 423 PRO A C 1
ATOM 3301 O O . PRO A 1 423 ? -9.232 15.507 -8.511 1.00 50.34 423 PRO A O 1
ATOM 3304 N N . GLY A 1 424 ? -10.000 17.461 -7.721 1.00 52.53 424 GLY A N 1
ATOM 3305 C CA . GLY A 1 424 ? -11.279 17.419 -8.441 1.00 52.53 424 GLY A CA 1
ATOM 3306 C C . GLY A 1 424 ? -12.386 16.567 -7.802 1.00 52.53 424 GLY A C 1
ATOM 3307 O O . GLY A 1 424 ? -13.527 16.657 -8.259 1.00 52.53 424 GLY A O 1
ATOM 3308 N N . GLY A 1 425 ? -12.102 15.805 -6.737 1.00 55.81 425 GLY A N 1
ATOM 3309 C CA . GLY A 1 425 ? -13.110 15.007 -6.030 1.00 55.81 425 GLY A CA 1
ATOM 3310 C C . GLY A 1 425 ? -14.194 15.870 -5.373 1.00 55.81 425 GLY A C 1
ATOM 3311 O O . GLY A 1 425 ? -13.904 16.898 -4.757 1.00 55.81 425 GLY A O 1
ATOM 3312 N N . LYS A 1 426 ? -15.461 15.456 -5.488 1.00 59.44 426 LYS A N 1
ATOM 3313 C CA . LYS A 1 426 ? -16.614 16.131 -4.865 1.00 59.44 426 LYS A CA 1
ATOM 3314 C C . LYS A 1 426 ? -17.351 15.163 -3.947 1.00 59.44 426 LYS A C 1
ATOM 3316 O O . LYS A 1 426 ? -17.621 14.029 -4.330 1.00 59.44 426 LYS A O 1
ATOM 3321 N N . THR A 1 427 ? -17.756 15.619 -2.763 1.00 59.50 427 THR A N 1
ATOM 3322 C CA . THR A 1 427 ? -18.629 14.828 -1.883 1.00 59.50 427 THR A CA 1
ATOM 3323 C C . THR A 1 427 ? -20.062 14.842 -2.439 1.00 59.50 427 THR A C 1
ATOM 3325 O O . THR A 1 427 ? -20.645 15.924 -2.564 1.00 59.50 427 THR A O 1
ATOM 3328 N N . PRO A 1 428 ? -20.664 13.686 -2.785 1.00 59.75 428 PRO A N 1
ATOM 3329 C CA . PRO A 1 428 ? -22.040 13.646 -3.273 1.00 59.75 428 PRO A CA 1
ATOM 3330 C C . PRO A 1 428 ? -23.035 14.121 -2.195 1.00 59.75 428 PRO A C 1
ATOM 3332 O O . PRO A 1 428 ? -22.850 13.816 -1.013 1.00 59.75 428 PRO A O 1
ATOM 3335 N N . PRO A 1 429 ? -24.124 14.824 -2.555 1.00 53.84 429 PRO A N 1
ATOM 3336 C CA . PRO A 1 429 ? -25.124 15.248 -1.582 1.00 53.84 429 PRO A CA 1
ATOM 3337 C C . PRO A 1 429 ? -25.951 14.051 -1.079 1.00 53.84 429 PRO A C 1
ATOM 3339 O O . PRO A 1 429 ? -26.730 13.459 -1.822 1.00 53.84 429 PRO A O 1
ATOM 3342 N N . GLY A 1 430 ? -25.812 13.721 0.209 1.00 74.69 430 GLY A N 1
ATOM 3343 C CA . GLY A 1 430 ? -26.733 12.844 0.944 1.00 74.69 430 GLY A CA 1
ATOM 3344 C C . GLY A 1 430 ? -26.669 11.354 0.582 1.00 74.69 430 GLY A C 1
ATOM 3345 O O . GLY A 1 430 ? -27.597 10.817 -0.028 1.00 74.69 430 GLY A O 1
ATOM 3346 N N . TRP A 1 431 ? -25.628 10.659 1.056 1.00 82.69 431 TRP A N 1
ATOM 3347 C CA . TRP A 1 431 ? -25.429 9.211 0.887 1.00 82.69 431 TRP A CA 1
ATOM 3348 C C . TRP A 1 431 ? -26.676 8.337 1.139 1.00 82.69 431 TRP A C 1
ATOM 3350 O O . TRP A 1 431 ? -26.963 7.499 0.282 1.00 82.69 431 TRP A O 1
ATOM 3360 N N . PRO A 1 432 ? -27.480 8.522 2.210 1.00 81.81 432 PRO A N 1
ATOM 3361 C CA . PRO A 1 432 ? -28.647 7.665 2.451 1.00 81.81 432 PRO A CA 1
ATOM 3362 C C . PRO A 1 432 ? -29.702 7.734 1.337 1.00 81.81 432 PRO A C 1
ATOM 3364 O O . PRO A 1 432 ? -30.295 6.718 0.973 1.00 81.81 432 PRO A O 1
ATOM 3367 N N . LYS A 1 433 ? -29.931 8.925 0.767 1.00 82.44 433 LYS A N 1
ATOM 3368 C CA . LYS A 1 433 ? -30.844 9.110 -0.372 1.00 82.44 433 LYS A CA 1
ATOM 3369 C C . LYS A 1 433 ? -30.241 8.509 -1.641 1.00 82.44 433 LYS A C 1
ATOM 3371 O O . LYS A 1 433 ? -30.915 7.743 -2.322 1.00 82.44 433 LYS A O 1
ATOM 3376 N N . LEU A 1 434 ? -28.963 8.786 -1.904 1.00 85.69 434 LEU A N 1
ATOM 3377 C CA . LEU A 1 434 ? -28.257 8.288 -3.086 1.00 85.69 434 LEU A CA 1
ATOM 3378 C C . LEU A 1 434 ? -28.250 6.752 -3.164 1.00 85.69 434 LEU A C 1
ATOM 3380 O O . LEU A 1 434 ? -28.475 6.189 -4.234 1.00 85.69 434 LEU A O 1
ATOM 3384 N N . CYS A 1 435 ? -28.062 6.076 -2.025 1.00 88.12 435 CYS A N 1
ATOM 3385 C CA . CYS A 1 435 ? -28.116 4.616 -1.932 1.00 88.12 435 CYS A CA 1
ATOM 3386 C C . CYS A 1 435 ? -29.453 4.051 -2.414 1.00 88.12 435 CYS A C 1
ATOM 3388 O O . CYS A 1 435 ? -29.471 3.073 -3.160 1.00 88.12 435 CYS A O 1
ATOM 3390 N N . ARG A 1 436 ? -30.568 4.677 -2.014 1.00 86.75 436 ARG A N 1
ATOM 3391 C CA . ARG A 1 436 ? -31.914 4.261 -2.427 1.00 86.75 436 ARG A CA 1
ATOM 3392 C C . ARG A 1 436 ? -32.166 4.557 -3.899 1.00 86.75 436 ARG A C 1
ATOM 3394 O O . ARG A 1 436 ? -32.595 3.663 -4.627 1.00 86.75 436 ARG A O 1
ATOM 3401 N N . ASP A 1 437 ? -31.854 5.771 -4.342 1.00 89.62 437 ASP A N 1
ATOM 3402 C CA . ASP A 1 437 ? -32.152 6.217 -5.706 1.00 89.62 437 ASP A CA 1
ATOM 3403 C C . ASP A 1 437 ? -31.403 5.367 -6.750 1.00 89.62 437 ASP A C 1
ATOM 3405 O O . ASP A 1 437 ? -31.988 4.917 -7.738 1.00 89.62 437 ASP A O 1
ATOM 3409 N N . LEU A 1 438 ? -30.134 5.036 -6.488 1.00 93.06 438 LEU A N 1
ATOM 3410 C CA . LEU A 1 438 ? -29.325 4.169 -7.354 1.00 93.06 438 LEU A CA 1
ATOM 3411 C C . LEU A 1 438 ? -29.519 2.659 -7.085 1.00 93.06 438 LEU A C 1
ATOM 3413 O O . LEU A 1 438 ? -29.019 1.826 -7.848 1.00 93.06 438 LEU A O 1
ATOM 3417 N N . ALA A 1 439 ? -30.262 2.305 -6.027 1.00 94.25 439 ALA A N 1
ATOM 3418 C CA . ALA A 1 439 ? -30.339 0.965 -5.434 1.00 94.25 439 ALA A CA 1
ATOM 3419 C C . ALA A 1 439 ? -28.964 0.312 -5.303 1.00 94.25 439 ALA A C 1
ATOM 3421 O O . ALA A 1 439 ? -28.729 -0.743 -5.879 1.00 94.25 439 ALA A O 1
ATOM 3422 N N . LEU A 1 440 ? -28.033 0.952 -4.605 1.00 95.00 440 LEU A N 1
ATOM 3423 C CA . LEU A 1 440 ? -26.736 0.342 -4.308 1.00 95.00 440 LEU A CA 1
ATOM 3424 C C . LEU A 1 440 ? -26.928 -0.871 -3.385 1.00 95.00 440 LEU A C 1
ATOM 3426 O O . LEU A 1 440 ? -27.817 -0.867 -2.535 1.00 95.00 440 LEU A O 1
ATOM 3430 N N . ASP A 1 441 ? -26.108 -1.907 -3.555 1.00 95.75 441 ASP A N 1
ATOM 3431 C CA . ASP A 1 441 ? -26.197 -3.142 -2.769 1.00 95.75 441 ASP A CA 1
ATOM 3432 C C . ASP A 1 441 ? -25.318 -3.072 -1.505 1.00 95.75 441 ASP A C 1
ATOM 3434 O O . ASP A 1 441 ? -25.647 -3.677 -0.486 1.00 95.75 441 ASP A O 1
ATOM 3438 N N . SER A 1 442 ? -24.208 -2.324 -1.538 1.00 95.19 442 SER A N 1
ATOM 3439 C CA . SER A 1 442 ? -23.389 -2.056 -0.349 1.00 95.19 442 SER A CA 1
ATOM 3440 C C . SER A 1 442 ? -22.542 -0.789 -0.471 1.00 95.19 442 SER A C 1
ATOM 3442 O O . SER A 1 442 ? -22.314 -0.267 -1.563 1.00 95.19 442 SER A O 1
ATOM 3444 N N . LEU A 1 443 ? -21.978 -0.350 0.650 1.00 94.19 443 LEU A N 1
ATOM 3445 C CA . LEU A 1 443 ? -20.989 0.725 0.747 1.00 94.19 443 LEU A CA 1
ATOM 3446 C C . LEU A 1 443 ? -19.686 0.210 1.367 1.00 94.19 443 LEU A C 1
ATOM 3448 O O . LEU A 1 443 ? -19.683 -0.809 2.051 1.00 94.19 443 LEU A O 1
ATOM 3452 N N . THR A 1 444 ? -18.574 0.897 1.129 1.00 94.94 444 THR A N 1
ATOM 3453 C CA . THR A 1 444 ? -17.291 0.646 1.813 1.00 94.94 444 THR A CA 1
ATOM 3454 C C . THR A 1 444 ? -16.431 1.914 1.792 1.00 94.94 444 THR A C 1
ATOM 3456 O O . THR A 1 444 ? -16.866 2.943 1.281 1.00 94.94 444 THR A O 1
ATOM 3459 N N . SER A 1 445 ? -15.211 1.855 2.323 1.00 93.88 445 SER A N 1
ATOM 3460 C CA . SER A 1 445 ? -14.185 2.881 2.109 1.00 93.88 445 SER A CA 1
ATOM 3461 C C . SER A 1 445 ? -12.975 2.310 1.374 1.00 93.88 445 SER A C 1
ATOM 3463 O O . SER A 1 445 ? -12.697 1.113 1.468 1.00 93.88 445 SER A O 1
ATOM 3465 N N . TYR A 1 446 ? -12.237 3.187 0.692 1.00 94.31 446 TYR A N 1
ATOM 3466 C CA . TYR A 1 446 ? -10.900 2.898 0.183 1.00 94.31 446 TYR A CA 1
ATOM 3467 C C . TYR A 1 446 ? -9.870 3.045 1.306 1.00 94.31 446 TYR A C 1
ATOM 3469 O O . TYR A 1 446 ? -9.306 2.056 1.745 1.00 94.31 446 TYR A O 1
ATOM 3477 N N . THR A 1 447 ? -9.714 4.252 1.857 1.00 94.00 447 THR A N 1
ATOM 3478 C CA . THR A 1 447 ? -8.735 4.593 2.906 1.00 94.00 447 THR A CA 1
ATOM 3479 C C . THR A 1 447 ? -9.413 5.241 4.120 1.00 94.00 447 THR A C 1
ATOM 3481 O O . THR A 1 447 ? -10.571 5.664 4.048 1.00 94.00 447 THR A O 1
ATOM 3484 N N . TRP A 1 448 ? -8.717 5.337 5.257 1.00 94.62 448 TRP A N 1
ATOM 3485 C CA . TRP A 1 448 ? -9.206 6.088 6.420 1.00 94.62 448 TRP A CA 1
ATOM 3486 C C . TRP A 1 448 ? -9.113 7.602 6.225 1.00 94.62 448 TRP A C 1
ATOM 3488 O O . TRP A 1 448 ? -9.858 8.335 6.872 1.00 94.62 448 TRP A O 1
ATOM 3498 N N . VAL A 1 449 ? -8.248 8.087 5.327 1.00 91.06 449 VAL A N 1
ATOM 3499 C CA . VAL A 1 449 ? -8.092 9.532 5.081 1.00 91.06 449 VAL A CA 1
ATOM 3500 C C . VAL A 1 449 ? -9.387 10.167 4.574 1.00 91.06 449 VAL A C 1
ATOM 3502 O O . VAL A 1 449 ? -9.691 11.291 4.937 1.00 91.06 449 VAL A O 1
ATOM 3505 N N . HIS A 1 450 ? -10.223 9.412 3.862 1.00 88.56 450 HIS A N 1
ATOM 3506 C CA . HIS A 1 450 ? -11.582 9.808 3.464 1.00 88.56 450 HIS A CA 1
ATOM 3507 C C . HIS A 1 450 ? -12.523 10.187 4.620 1.00 88.56 450 HIS A C 1
ATOM 3509 O O . HIS A 1 450 ? -13.604 10.735 4.381 1.00 88.56 450 HIS A O 1
ATOM 3515 N N . HIS A 1 451 ? -12.127 9.859 5.852 1.00 88.75 451 HIS A N 1
ATOM 3516 C CA . HIS A 1 451 ? -12.913 9.976 7.077 1.00 88.75 451 HIS A CA 1
ATOM 3517 C C . HIS A 1 451 ? -12.150 10.739 8.176 1.00 88.75 451 HIS A C 1
ATOM 3519 O O . HIS A 1 451 ? -12.305 10.424 9.356 1.00 88.75 451 HIS A O 1
ATOM 3525 N N . GLY A 1 452 ? -11.302 11.708 7.805 1.00 84.56 452 GLY A N 1
ATOM 3526 C CA . GLY A 1 452 ? -10.639 12.619 8.751 1.00 84.56 452 GLY A CA 1
ATOM 3527 C C . GLY A 1 452 ? -9.451 12.015 9.509 1.00 84.56 452 GLY A C 1
ATOM 3528 O O . GLY A 1 452 ? -9.117 12.449 10.613 1.00 84.56 452 GLY A O 1
ATOM 3529 N N . ALA A 1 453 ? -8.806 10.981 8.958 1.00 87.12 453 ALA A N 1
ATOM 3530 C CA . ALA A 1 453 ? -7.718 10.281 9.649 1.00 87.12 453 ALA A CA 1
ATOM 3531 C C . ALA A 1 453 ? -6.393 11.064 9.738 1.00 87.12 453 ALA A C 1
ATOM 3533 O O . ALA A 1 453 ? -5.497 10.664 10.491 1.00 87.12 453 ALA A O 1
ATOM 3534 N N . LEU A 1 454 ? -6.246 12.168 9.000 1.00 87.94 454 LEU A N 1
ATOM 3535 C CA . LEU A 1 454 ? -5.054 13.013 9.042 1.00 87.94 454 LEU A CA 1
ATOM 3536 C C . LEU A 1 454 ? -5.251 14.180 10.007 1.00 87.94 454 LEU A C 1
ATOM 3538 O O . LEU A 1 454 ? -6.072 15.066 9.785 1.00 87.94 454 LEU A O 1
ATOM 3542 N N . ASN A 1 455 ? -4.467 14.196 11.084 1.00 82.94 455 ASN A N 1
ATOM 3543 C CA . ASN A 1 455 ? -4.434 15.322 12.002 1.00 82.94 455 ASN A CA 1
ATOM 3544 C C . ASN A 1 455 ? -3.502 16.413 11.460 1.00 82.94 455 ASN A C 1
ATOM 3546 O O . ASN A 1 455 ? -2.282 16.342 11.611 1.00 82.94 455 ASN A O 1
ATOM 3550 N N . ASN A 1 456 ? -4.073 17.440 10.839 1.00 77.50 456 ASN A N 1
ATOM 3551 C CA . ASN A 1 456 ? -3.291 18.567 10.327 1.00 77.50 456 ASN A CA 1
ATOM 3552 C C . ASN A 1 456 ? -2.751 19.480 11.445 1.00 77.50 456 ASN A C 1
ATOM 3554 O O . ASN A 1 456 ? -1.811 20.229 11.205 1.00 77.50 456 ASN A O 1
ATOM 3558 N N . ASN A 1 457 ? -3.256 19.374 12.682 1.00 76.00 457 ASN A N 1
ATOM 3559 C CA . ASN A 1 457 ? -2.720 20.135 13.820 1.00 76.00 457 ASN A CA 1
ATOM 3560 C C . ASN A 1 457 ? -1.352 19.615 14.291 1.00 76.00 457 ASN A C 1
ATOM 3562 O O . ASN A 1 457 ? -0.646 20.311 15.015 1.00 76.00 457 ASN A O 1
ATOM 3566 N N . THR A 1 458 ? -0.983 18.390 13.901 1.00 77.62 458 THR A N 1
ATOM 3567 C CA . THR A 1 458 ? 0.324 17.777 14.189 1.00 77.62 458 THR A CA 1
ATOM 3568 C C . THR A 1 458 ? 1.205 17.672 12.945 1.00 77.62 458 THR A C 1
ATOM 3570 O O . THR A 1 458 ? 2.218 16.971 12.966 1.00 77.62 458 THR A O 1
ATOM 3573 N N . PHE A 1 459 ? 0.827 18.355 11.859 1.00 83.75 459 PHE A N 1
ATOM 3574 C CA . PHE A 1 459 ? 1.578 18.376 10.607 1.00 83.75 459 PHE A CA 1
ATOM 3575 C C . PHE A 1 459 ? 3.074 18.690 10.863 1.00 83.75 459 PHE A C 1
ATOM 3577 O O . PHE A 1 459 ? 3.379 19.549 11.694 1.00 83.75 459 PHE A O 1
ATOM 3584 N N . PRO A 1 460 ? 4.022 18.003 10.193 1.00 88.75 460 PRO A N 1
ATOM 3585 C CA . PRO A 1 460 ? 3.847 17.133 9.024 1.00 88.75 460 PRO A CA 1
ATOM 3586 C C . PRO A 1 460 ? 3.501 15.669 9.329 1.00 88.75 460 PRO A C 1
ATOM 3588 O O . PRO A 1 460 ? 3.528 14.839 8.420 1.00 88.75 460 PRO A O 1
ATOM 3591 N N . VAL A 1 461 ? 3.167 15.326 10.577 1.00 86.88 461 VAL A N 1
ATOM 3592 C CA . VAL A 1 461 ? 2.839 13.949 10.974 1.00 86.88 461 VAL A CA 1
ATOM 3593 C C . VAL A 1 461 ? 1.392 13.798 11.444 1.00 86.88 461 VAL A C 1
ATOM 3595 O O . VAL A 1 461 ? 0.775 14.723 11.964 1.00 86.88 461 VAL A O 1
ATOM 3598 N N . SER A 1 462 ? 0.845 12.596 11.294 1.00 84.31 462 SER A N 1
ATOM 3599 C CA . SER A 1 462 ? -0.407 12.166 11.920 1.00 84.31 462 SER A CA 1
ATOM 3600 C C . SER A 1 462 ? -0.169 10.861 12.674 1.00 84.31 462 SER A C 1
ATOM 3602 O O . SER A 1 462 ? 0.592 10.005 12.226 1.00 84.31 462 SER A O 1
ATOM 3604 N N . ASP A 1 463 ? -0.798 10.690 13.830 1.00 84.12 463 ASP A N 1
ATOM 3605 C CA . ASP A 1 463 ? -0.712 9.445 14.594 1.00 84.12 463 ASP A CA 1
ATOM 3606 C C . ASP A 1 463 ? -1.679 8.385 14.034 1.00 84.12 463 ASP A C 1
ATOM 3608 O O . ASP A 1 463 ? -2.849 8.652 13.750 1.00 84.12 463 ASP A O 1
ATOM 3612 N N . TYR A 1 464 ? -1.211 7.146 13.894 1.00 85.31 464 TYR A N 1
ATOM 3613 C CA . TYR A 1 464 ? -2.020 6.045 13.371 1.00 85.31 464 TYR A CA 1
ATOM 3614 C C . TYR A 1 464 ? -3.216 5.701 14.278 1.00 85.31 464 TYR A C 1
ATOM 3616 O O . TYR A 1 464 ? -4.300 5.364 13.791 1.00 85.31 464 TYR A O 1
ATOM 3624 N N . VAL A 1 465 ? -3.058 5.797 15.605 1.00 81.75 465 VAL A N 1
ATOM 3625 C CA . VAL A 1 465 ? -4.145 5.516 16.559 1.00 81.75 465 VAL A CA 1
ATOM 3626 C C . VAL A 1 465 ? -5.219 6.602 16.506 1.00 81.75 465 VAL A C 1
ATOM 3628 O O . VAL A 1 465 ? -6.406 6.288 16.627 1.00 81.75 465 VAL A O 1
ATOM 3631 N N . TRP A 1 466 ? -4.841 7.860 16.284 1.00 83.19 466 TRP A N 1
ATOM 3632 C CA . TRP A 1 466 ? -5.770 8.933 15.941 1.00 83.19 466 TRP A CA 1
ATOM 3633 C C . TRP A 1 466 ? -6.592 8.577 14.701 1.00 83.19 466 TRP A C 1
ATOM 3635 O O . TRP A 1 466 ? -7.820 8.531 14.794 1.00 83.19 466 TRP A O 1
ATOM 3645 N N . GLY A 1 467 ? -5.933 8.225 13.593 1.00 83.75 467 GLY A N 1
ATOM 3646 C CA . GLY A 1 467 ? -6.616 7.843 12.355 1.00 83.75 467 GLY A CA 1
ATOM 3647 C C . GLY A 1 467 ? -7.598 6.683 12.548 1.00 83.75 467 GLY A C 1
ATOM 3648 O O . GLY A 1 467 ? -8.753 6.762 12.128 1.00 83.75 467 GLY A O 1
ATOM 3649 N N . ARG A 1 468 ? -7.187 5.648 13.294 1.00 91.31 468 ARG A N 1
ATOM 3650 C CA . ARG A 1 468 ? -8.061 4.526 13.675 1.00 91.31 468 ARG A CA 1
ATOM 3651 C C . ARG A 1 468 ? -9.291 4.992 14.450 1.00 91.31 468 ARG A C 1
ATOM 3653 O O . ARG A 1 468 ? -10.389 4.517 14.178 1.00 91.31 468 ARG A O 1
ATOM 3660 N N . ARG A 1 469 ? -9.126 5.875 15.443 1.00 85.31 469 ARG A N 1
ATOM 3661 C CA . ARG A 1 469 ? -10.244 6.379 16.262 1.00 85.31 469 ARG A CA 1
ATOM 3662 C C . ARG A 1 469 ? -11.251 7.149 15.413 1.00 85.31 469 ARG A C 1
ATOM 3664 O O . ARG A 1 469 ? -12.443 6.873 15.531 1.00 85.31 469 ARG A O 1
ATOM 3671 N N . GLN A 1 470 ? -10.777 8.028 14.530 1.00 86.56 470 GLN A N 1
ATOM 3672 C CA . GLN A 1 470 ? -11.640 8.779 13.611 1.00 86.56 470 GLN A CA 1
ATOM 3673 C C . GLN A 1 470 ? -12.432 7.838 12.699 1.00 86.56 470 GLN A C 1
ATOM 3675 O O . GLN A 1 470 ? -13.661 7.912 12.636 1.00 86.56 470 GLN A O 1
ATOM 3680 N N . TYR A 1 471 ? -11.755 6.856 12.100 1.00 92.88 471 TYR A N 1
ATOM 3681 C CA . TYR A 1 471 ? -12.415 5.863 11.261 1.00 92.88 471 TYR A CA 1
ATOM 3682 C C . TYR A 1 471 ? -13.446 5.017 12.027 1.00 92.88 471 TYR A C 1
ATOM 3684 O O . TYR A 1 471 ? -14.561 4.804 11.552 1.00 92.88 471 TYR A O 1
ATOM 3692 N N . LEU A 1 472 ? -13.113 4.536 13.229 1.00 87.94 472 LEU A N 1
ATOM 3693 C CA . LEU A 1 472 ? -14.031 3.722 14.032 1.00 87.94 472 LEU A CA 1
ATOM 3694 C C . LEU A 1 472 ? -15.259 4.510 14.507 1.00 87.94 472 LEU A C 1
ATOM 3696 O O . LEU A 1 472 ? -16.325 3.906 14.648 1.00 87.94 472 LEU A O 1
ATOM 3700 N N . ALA A 1 473 ? -15.118 5.817 14.746 1.00 83.81 473 ALA A N 1
ATOM 3701 C CA . ALA A 1 473 ? -16.230 6.714 15.054 1.00 83.81 473 ALA A CA 1
ATOM 3702 C C . ALA A 1 473 ? -17.123 6.946 13.826 1.00 83.81 473 ALA A C 1
ATOM 3704 O O . ALA A 1 473 ? -18.348 6.897 13.932 1.00 83.81 473 ALA A O 1
ATOM 3705 N N . PHE A 1 474 ? -16.529 7.122 12.640 1.00 87.38 474 PHE A N 1
ATOM 3706 C CA . PHE A 1 474 ? -17.280 7.137 11.385 1.00 87.38 474 PHE A CA 1
ATOM 3707 C C . PHE A 1 474 ? -18.044 5.825 11.170 1.00 87.38 474 PHE A C 1
ATOM 3709 O O . PHE A 1 474 ? -19.254 5.856 10.964 1.00 87.38 474 PHE A O 1
ATOM 3716 N N . TRP A 1 475 ? -17.376 4.672 11.279 1.00 89.31 475 TRP A N 1
ATOM 3717 C CA . TRP A 1 475 ? -18.010 3.375 11.037 1.00 89.31 475 TRP A CA 1
ATOM 3718 C C . TRP A 1 475 ? -19.160 3.089 12.012 1.00 89.31 475 TRP A C 1
ATOM 3720 O O . TRP A 1 475 ? -20.165 2.506 11.611 1.00 89.31 475 TRP A O 1
ATOM 3730 N N . ALA A 1 476 ? -19.048 3.524 13.273 1.00 83.38 476 ALA A N 1
ATOM 3731 C CA . ALA A 1 476 ? -20.135 3.399 14.243 1.00 83.38 476 ALA A CA 1
ATOM 3732 C C . ALA A 1 476 ? -21.419 4.102 13.768 1.00 83.38 476 ALA A C 1
ATOM 3734 O O . ALA A 1 476 ? -22.492 3.518 13.880 1.00 83.38 476 ALA A O 1
ATOM 3735 N N . ARG A 1 477 ? -21.296 5.295 13.168 1.00 79.56 477 ARG A N 1
ATOM 3736 C CA . ARG A 1 477 ? -22.421 6.039 12.574 1.00 79.56 477 ARG A CA 1
ATOM 3737 C C . ARG A 1 477 ? -22.874 5.452 11.239 1.00 79.56 477 ARG A C 1
ATOM 3739 O O . ARG A 1 477 ? -24.061 5.292 11.007 1.00 79.56 477 ARG A O 1
ATOM 3746 N N . ALA A 1 478 ? -21.945 5.017 10.388 1.00 79.62 478 ALA A N 1
ATOM 3747 C CA . ALA A 1 478 ? -22.271 4.412 9.093 1.00 79.62 478 ALA A CA 1
ATOM 3748 C C . ALA A 1 478 ? -23.223 3.204 9.211 1.00 79.62 478 ALA A C 1
ATOM 3750 O O . ALA A 1 478 ? -24.019 2.956 8.310 1.00 79.62 478 ALA A O 1
ATOM 3751 N N . LYS A 1 479 ? -23.165 2.456 10.323 1.00 69.56 479 LYS A N 1
ATOM 3752 C CA . LYS A 1 479 ? -24.092 1.346 10.591 1.00 69.56 479 LYS A CA 1
ATOM 3753 C C . LYS A 1 479 ? -25.545 1.794 10.779 1.00 69.56 479 LYS A C 1
ATOM 3755 O O . LYS A 1 479 ? -26.434 1.015 10.458 1.00 69.56 479 LYS A O 1
ATOM 3760 N N . THR A 1 480 ? -25.770 2.993 11.311 1.00 70.50 480 THR A N 1
ATOM 3761 C CA . THR A 1 480 ? -27.106 3.562 11.548 1.00 70.50 480 THR A CA 1
ATOM 3762 C C . THR 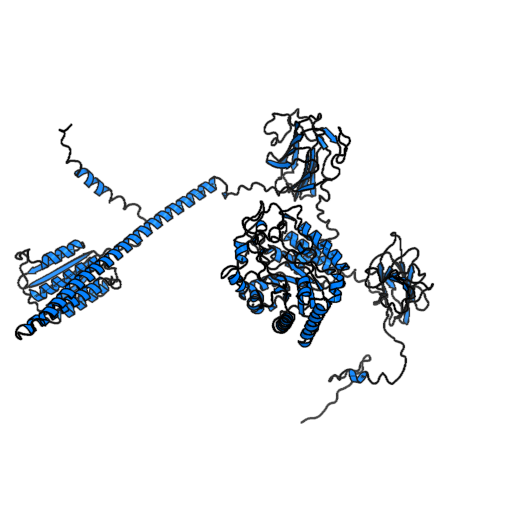A 1 480 ? -27.557 4.470 10.410 1.00 70.50 480 THR A C 1
ATOM 3764 O O . THR A 1 480 ? -28.743 4.543 10.110 1.00 70.50 480 THR A O 1
ATOM 3767 N N . ASP A 1 481 ? -26.616 5.144 9.751 1.00 74.19 481 ASP A N 1
ATOM 3768 C CA . ASP A 1 481 ? -26.914 6.156 8.736 1.00 74.19 481 ASP A CA 1
ATOM 3769 C C . ASP A 1 481 ? -27.343 5.539 7.394 1.00 74.19 481 ASP A C 1
ATOM 3771 O O . ASP A 1 481 ? -28.020 6.191 6.592 1.00 74.19 481 ASP A O 1
ATOM 3775 N N . TYR A 1 482 ? -26.957 4.286 7.124 1.00 80.50 482 TYR A N 1
ATOM 3776 C CA . TYR A 1 482 ? -27.188 3.626 5.840 1.00 80.50 482 TYR A CA 1
ATOM 3777 C C . TYR A 1 482 ? -28.152 2.446 5.954 1.00 80.50 482 TYR A C 1
ATOM 3779 O O . TYR A 1 482 ? -27.971 1.536 6.754 1.00 80.50 482 TYR A O 1
ATOM 3787 N N . SER A 1 483 ? -29.147 2.417 5.063 1.00 78.12 483 SER A N 1
ATOM 3788 C CA . SER A 1 483 ? -30.130 1.329 4.959 1.00 78.12 483 SER A CA 1
ATOM 3789 C C . SER A 1 483 ? -29.608 0.091 4.216 1.00 78.12 483 SER A C 1
ATOM 3791 O O . SER A 1 483 ? -30.376 -0.825 3.935 1.00 78.12 483 SER A O 1
ATOM 3793 N N . ILE A 1 484 ? -28.332 0.090 3.822 1.00 88.19 484 ILE A N 1
ATOM 3794 C CA . ILE A 1 484 ? -27.661 -0.998 3.103 1.00 88.19 484 ILE A CA 1
ATOM 3795 C C . ILE A 1 484 ? -26.353 -1.359 3.819 1.00 88.19 484 ILE A C 1
ATOM 3797 O O . ILE A 1 484 ? -25.797 -0.514 4.525 1.00 88.19 484 ILE A O 1
ATOM 3801 N N . PRO A 1 485 ? -25.831 -2.588 3.649 1.00 90.69 485 PRO A N 1
ATOM 3802 C CA . PRO A 1 485 ? -24.600 -3.009 4.306 1.00 90.69 485 PRO A CA 1
ATOM 3803 C C . PRO A 1 485 ? -23.411 -2.085 4.014 1.00 90.69 485 PRO A C 1
ATOM 3805 O O . PRO A 1 485 ? -23.132 -1.760 2.860 1.00 90.69 485 PRO A O 1
ATOM 3808 N N . TYR A 1 486 ? -22.664 -1.731 5.060 1.00 92.56 486 TYR A N 1
ATOM 3809 C CA . TYR A 1 486 ? -21.374 -1.053 4.953 1.00 92.56 486 TYR A CA 1
ATOM 3810 C C . TYR A 1 486 ? -20.246 -2.020 5.332 1.00 92.56 486 TYR A C 1
ATOM 3812 O O . TYR A 1 486 ? -20.197 -2.512 6.463 1.00 92.56 486 TYR A O 1
ATOM 3820 N N . PHE A 1 487 ? -19.333 -2.286 4.398 1.00 95.00 487 PHE A N 1
ATOM 3821 C CA . PHE A 1 487 ? -18.158 -3.123 4.626 1.00 95.00 487 PHE A CA 1
ATOM 3822 C C . PHE A 1 487 ? -17.042 -2.271 5.250 1.00 95.00 487 PHE A C 1
ATOM 3824 O O . PHE A 1 487 ? -16.637 -1.268 4.661 1.00 95.00 487 PHE A O 1
ATOM 3831 N N . PRO A 1 488 ? -16.541 -2.612 6.452 1.00 95.44 488 PRO A N 1
ATOM 3832 C CA . PRO A 1 488 ? -15.447 -1.874 7.067 1.00 95.44 488 PRO A CA 1
ATOM 3833 C C . PRO A 1 488 ? -14.144 -1.980 6.272 1.00 95.44 488 PRO A C 1
ATOM 3835 O O . PRO A 1 488 ? -13.946 -2.868 5.441 1.00 95.44 488 PRO A O 1
ATOM 3838 N N . ASN A 1 489 ? -13.232 -1.072 6.592 1.00 96.25 489 ASN A N 1
ATOM 3839 C CA . ASN A 1 489 ? -11.931 -0.888 5.979 1.00 96.25 489 ASN A CA 1
ATOM 3840 C C . ASN A 1 489 ? -10.839 -0.816 7.054 1.00 96.25 489 ASN A C 1
ATOM 3842 O O . ASN A 1 489 ? -11.038 -0.216 8.114 1.00 96.25 489 ASN A O 1
ATOM 3846 N N . ALA A 1 490 ? -9.670 -1.378 6.766 1.00 97.06 490 ALA A N 1
ATOM 3847 C CA . ALA A 1 490 ? -8.449 -1.148 7.527 1.00 97.06 490 ALA A CA 1
ATOM 3848 C C . ALA A 1 490 ? -7.385 -0.499 6.631 1.00 97.06 490 ALA A C 1
ATOM 3850 O O . ALA A 1 490 ? -7.078 -1.022 5.565 1.00 97.06 490 ALA A O 1
ATOM 3851 N N . MET A 1 491 ? -6.804 0.609 7.085 1.00 95.31 491 MET A N 1
ATOM 3852 C CA . MET A 1 491 ? -5.689 1.283 6.419 1.00 95.31 491 MET A CA 1
ATOM 3853 C C . MET A 1 491 ? -4.375 0.854 7.070 1.00 95.31 491 MET A C 1
ATOM 3855 O O . MET A 1 491 ? -4.304 0.740 8.293 1.00 95.31 491 MET A O 1
ATOM 3859 N N . ILE A 1 492 ? -3.331 0.635 6.275 1.00 94.38 492 ILE A N 1
ATOM 3860 C CA . ILE A 1 492 ? -2.001 0.265 6.784 1.00 94.38 492 ILE A CA 1
ATOM 3861 C C . ILE A 1 492 ? -1.174 1.507 7.089 1.00 94.38 492 ILE A C 1
ATOM 3863 O O . ILE A 1 492 ? -0.491 1.563 8.112 1.00 94.38 492 ILE A O 1
ATOM 3867 N N . ASN A 1 493 ? -1.203 2.490 6.192 1.00 92.75 493 ASN A N 1
ATOM 3868 C CA . ASN A 1 493 ? -0.458 3.732 6.329 1.00 92.75 493 ASN A CA 1
ATOM 3869 C C . ASN A 1 493 ? -1.028 4.827 5.421 1.00 92.75 493 ASN A C 1
ATOM 3871 O O . ASN A 1 493 ? -1.913 4.567 4.614 1.00 92.75 493 ASN A O 1
ATOM 3875 N N . TRP A 1 494 ? -0.463 6.026 5.530 1.00 94.81 494 TRP A N 1
ATOM 3876 C CA . TRP A 1 494 ? -0.606 7.084 4.542 1.00 94.81 494 TRP A CA 1
ATOM 3877 C C . TRP A 1 494 ? 0.656 7.952 4.492 1.00 94.81 494 TRP A C 1
ATOM 3879 O O . TRP A 1 494 ? 1.043 8.557 5.490 1.00 94.81 494 TRP A O 1
ATOM 3889 N N . ASP A 1 495 ? 1.313 8.000 3.341 1.00 94.38 495 ASP A N 1
ATOM 3890 C CA . ASP A 1 495 ? 2.529 8.763 3.072 1.00 94.38 495 ASP A CA 1
ATOM 3891 C C . ASP A 1 495 ? 2.650 9.024 1.566 1.00 94.38 495 ASP A C 1
ATOM 3893 O O . ASP A 1 495 ? 3.267 8.243 0.846 1.00 94.38 495 ASP A O 1
ATOM 3897 N N . ASN A 1 496 ? 2.067 10.126 1.091 1.00 92.81 496 ASN A N 1
ATOM 3898 C CA . ASN A 1 496 ? 2.080 10.498 -0.331 1.00 92.81 496 ASN A CA 1
ATOM 3899 C C . ASN A 1 496 ? 3.365 11.244 -0.755 1.00 92.81 496 ASN A C 1
ATOM 3901 O O . ASN A 1 496 ? 3.471 11.769 -1.866 1.00 92.81 496 ASN A O 1
ATOM 3905 N N . SER A 1 497 ? 4.363 11.324 0.133 1.00 94.69 497 SER A N 1
ATOM 3906 C CA . SER A 1 497 ? 5.594 12.080 -0.107 1.00 94.69 497 SER A CA 1
ATOM 3907 C C . SER A 1 497 ? 6.470 11.608 -1.278 1.00 94.69 497 SER A C 1
ATOM 3909 O O . SER A 1 497 ? 7.225 12.452 -1.784 1.00 94.69 497 SER A O 1
ATOM 3911 N N . PRO A 1 498 ? 6.416 10.339 -1.749 1.00 95.50 498 PRO A N 1
ATOM 3912 C CA . PRO A 1 498 ? 7.086 9.942 -2.984 1.00 95.50 498 PRO A CA 1
ATOM 3913 C C . PRO A 1 498 ? 6.621 10.749 -4.196 1.00 95.50 498 PRO A C 1
ATOM 3915 O O . PRO A 1 498 ? 7.451 11.107 -5.018 1.00 95.50 498 PRO A O 1
ATOM 3918 N N . ARG A 1 499 ? 5.331 11.108 -4.273 1.00 94.38 499 ARG A N 1
ATOM 3919 C CA . ARG A 1 499 ? 4.768 11.860 -5.406 1.00 94.38 499 ARG A CA 1
ATOM 3920 C C . ARG A 1 499 ? 5.057 13.369 -5.332 1.00 94.38 499 ARG A C 1
ATOM 3922 O O . ARG A 1 499 ? 4.899 14.075 -6.321 1.00 94.38 499 ARG A O 1
ATOM 3929 N N . ALA A 1 500 ? 5.507 13.897 -4.192 1.00 93.69 500 ALA A N 1
ATOM 3930 C CA . ALA A 1 500 ? 5.844 15.316 -4.058 1.00 93.69 500 ALA A CA 1
ATOM 3931 C C . ALA A 1 500 ? 7.174 15.675 -4.751 1.00 93.69 500 ALA A C 1
ATOM 3933 O O . ALA A 1 500 ? 8.152 14.927 -4.684 1.00 93.69 500 ALA A O 1
ATOM 3934 N N . ALA A 1 501 ? 7.273 16.871 -5.333 1.00 92.88 501 ALA A N 1
ATOM 3935 C CA . ALA A 1 501 ? 8.534 17.380 -5.877 1.00 92.88 501 ALA A CA 1
ATOM 3936 C C . ALA A 1 501 ? 9.656 17.400 -4.821 1.00 92.88 501 ALA A C 1
ATOM 3938 O O . ALA A 1 501 ? 9.412 17.587 -3.626 1.00 92.88 501 ALA A O 1
ATOM 3939 N N . ALA A 1 502 ? 10.915 17.228 -5.238 1.00 90.25 502 ALA A N 1
ATOM 3940 C CA . ALA A 1 502 ? 12.074 17.166 -4.334 1.00 90.25 502 ALA A CA 1
ATOM 3941 C C . ALA A 1 502 ? 12.210 18.400 -3.413 1.00 90.25 502 ALA A C 1
ATOM 3943 O O . ALA A 1 502 ? 12.649 18.272 -2.273 1.00 90.25 502 ALA A O 1
ATOM 3944 N N . ASN A 1 503 ? 11.808 19.569 -3.911 1.00 90.81 503 ASN A N 1
ATOM 3945 C CA . ASN A 1 503 ? 11.873 20.878 -3.261 1.00 90.81 503 ASN A CA 1
ATOM 3946 C C . ASN A 1 503 ? 10.523 21.366 -2.698 1.00 90.81 503 ASN A C 1
ATOM 3948 O O . ASN A 1 503 ? 10.420 22.546 -2.369 1.00 90.81 503 ASN A O 1
ATOM 3952 N N . ALA A 1 504 ? 9.500 20.508 -2.619 1.00 92.31 504 ALA A N 1
ATOM 3953 C CA . ALA A 1 504 ? 8.209 20.882 -2.041 1.00 92.31 504 ALA A CA 1
ATOM 3954 C C . ALA A 1 504 ? 8.367 21.338 -0.576 1.00 92.31 504 ALA A C 1
ATOM 3956 O O . ALA A 1 504 ? 9.179 20.774 0.162 1.00 92.31 504 ALA A O 1
ATOM 3957 N N . ASP A 1 505 ? 7.591 22.341 -0.160 1.00 91.94 505 ASP A N 1
ATOM 3958 C CA . ASP A 1 505 ? 7.588 22.859 1.213 1.00 91.94 505 ASP A CA 1
ATOM 3959 C C . ASP A 1 505 ? 6.752 21.957 2.135 1.00 91.94 505 ASP A C 1
ATOM 3961 O O . ASP A 1 505 ? 5.600 21.665 1.837 1.00 91.94 505 ASP A O 1
ATOM 3965 N N . TRP A 1 506 ? 7.340 21.527 3.256 1.00 93.25 506 TRP A N 1
ATOM 3966 C CA . TRP A 1 506 ? 6.711 20.693 4.291 1.00 93.25 506 TRP A CA 1
ATOM 3967 C C . TRP A 1 506 ? 6.529 21.455 5.613 1.00 93.25 506 TRP A C 1
ATOM 3969 O O . TRP A 1 506 ? 6.518 20.847 6.683 1.00 93.25 506 TRP A O 1
ATOM 3979 N N . SER A 1 507 ? 6.418 22.786 5.565 1.00 87.44 507 SER A N 1
ATOM 3980 C CA . SER A 1 507 ? 6.112 23.630 6.729 1.00 87.44 507 SER A CA 1
ATOM 3981 C C . SER A 1 507 ? 4.611 23.743 7.025 1.00 87.44 507 SER A C 1
ATOM 3983 O O . SER A 1 507 ? 4.225 23.998 8.164 1.00 87.44 507 SER A O 1
ATOM 3985 N N . HIS A 1 508 ? 3.761 23.511 6.023 1.00 88.06 508 HIS A N 1
ATOM 3986 C CA . HIS A 1 508 ? 2.304 23.515 6.129 1.00 88.06 508 HIS A CA 1
ATOM 3987 C C . HIS A 1 508 ? 1.690 22.517 5.127 1.00 88.06 508 HIS A C 1
ATOM 3989 O O . HIS A 1 508 ? 2.324 22.201 4.118 1.00 88.06 508 HIS A O 1
ATOM 3995 N N . PRO A 1 509 ? 0.478 21.989 5.383 1.00 87.50 509 PRO A N 1
ATOM 3996 C CA . PRO A 1 509 ? -0.187 21.088 4.448 1.00 87.50 509 PRO A CA 1
ATOM 3997 C C . PRO A 1 509 ? -0.557 21.818 3.148 1.00 87.50 509 PRO A C 1
ATOM 3999 O O . PRO A 1 509 ? -1.160 22.891 3.177 1.00 87.50 509 PRO A O 1
ATOM 4002 N N . ALA A 1 510 ? -0.233 21.203 2.011 1.00 87.12 510 ALA A N 1
ATOM 4003 C CA . ALA A 1 510 ? -0.509 21.707 0.670 1.00 87.12 510 ALA A CA 1
ATOM 4004 C C . ALA A 1 510 ? -0.808 20.528 -0.276 1.00 87.12 510 ALA A C 1
ATOM 4006 O O . ALA A 1 510 ? 0.076 19.926 -0.890 1.00 87.12 510 ALA A O 1
ATOM 4007 N N . GLY A 1 511 ? -2.085 20.150 -0.363 1.00 79.69 511 GLY A N 1
ATOM 4008 C CA . GLY A 1 511 ? -2.516 19.030 -1.199 1.00 79.69 511 GLY A CA 1
ATOM 4009 C C . GLY A 1 511 ? -2.195 19.215 -2.697 1.00 79.69 511 GLY A C 1
ATOM 4010 O O . GLY A 1 511 ? -1.922 20.328 -3.148 1.00 79.69 511 GLY A O 1
ATOM 4011 N N . PRO A 1 512 ? -2.246 18.135 -3.497 1.00 80.88 512 PRO A N 1
ATOM 4012 C CA . PRO A 1 512 ? -2.581 16.763 -3.099 1.00 80.88 512 PRO A CA 1
ATOM 4013 C C . PRO A 1 512 ? -1.372 15.941 -2.605 1.00 80.88 512 PRO A C 1
ATOM 4015 O O . PRO A 1 512 ? -1.559 14.889 -1.994 1.00 80.88 512 PRO A O 1
ATOM 4018 N N . THR A 1 513 ? -0.136 16.394 -2.851 1.00 87.56 513 THR A N 1
ATOM 4019 C CA . THR A 1 513 ? 1.090 15.616 -2.580 1.00 87.56 513 THR A CA 1
ATOM 4020 C C . THR A 1 513 ? 1.760 15.934 -1.243 1.00 87.56 513 THR A C 1
ATOM 4022 O O . THR A 1 513 ? 2.468 15.078 -0.714 1.00 87.56 513 THR A O 1
ATOM 4025 N N . VAL A 1 514 ? 1.518 17.116 -0.656 1.00 91.81 514 VAL A N 1
ATOM 4026 C CA . VAL A 1 514 ? 2.020 17.484 0.679 1.00 91.81 514 VAL A CA 1
ATOM 4027 C C . VAL A 1 514 ? 0.874 17.422 1.690 1.00 91.81 514 VAL A C 1
ATOM 4029 O O . VAL A 1 514 ? 0.135 18.382 1.903 1.00 91.81 514 VAL A O 1
ATOM 4032 N N . ASN A 1 515 ? 0.718 16.263 2.319 1.00 90.88 515 ASN A N 1
ATOM 4033 C CA . ASN A 1 515 ? -0.247 16.008 3.388 1.00 90.88 515 ASN A CA 1
ATOM 4034 C C . ASN A 1 515 ? 0.457 15.390 4.607 1.00 90.88 515 ASN A C 1
ATOM 4036 O O . ASN A 1 515 ? 1.630 15.024 4.526 1.00 90.88 515 ASN A O 1
ATOM 4040 N N . SER A 1 516 ? -0.221 15.323 5.759 1.00 90.56 516 SER A N 1
ATOM 4041 C CA . SER A 1 516 ? 0.367 14.701 6.951 1.00 90.56 516 SER A CA 1
ATOM 4042 C C . SER A 1 516 ? 0.737 13.241 6.681 1.00 90.56 516 SER A C 1
ATOM 4044 O O . SER A 1 516 ? -0.085 12.462 6.201 1.00 90.56 516 SER A O 1
ATOM 4046 N N . VAL A 1 517 ? 1.952 12.853 7.064 1.00 92.12 517 VAL A N 1
ATOM 4047 C CA . VAL A 1 517 ? 2.431 11.469 6.986 1.00 92.12 517 VAL A CA 1
ATOM 4048 C C . VAL A 1 517 ? 2.008 10.716 8.240 1.00 92.12 517 VAL A C 1
ATOM 4050 O O . VAL A 1 517 ? 2.296 11.138 9.362 1.00 92.12 517 VAL A O 1
ATOM 4053 N N . VAL A 1 518 ? 1.340 9.581 8.073 1.00 91.62 518 VAL A N 1
ATOM 4054 C CA . VAL A 1 518 ? 0.948 8.724 9.190 1.00 91.62 518 VAL A CA 1
ATOM 4055 C C . VAL A 1 518 ? 2.178 8.033 9.785 1.00 91.62 518 VAL A C 1
ATOM 4057 O O . VAL A 1 518 ? 3.033 7.482 9.092 1.00 91.62 518 VAL A O 1
ATOM 4060 N N . THR A 1 519 ? 2.270 8.079 11.111 1.00 84.81 519 THR A N 1
ATOM 4061 C CA . THR A 1 519 ? 3.347 7.505 11.922 1.00 84.81 519 THR A CA 1
ATOM 4062 C C . THR A 1 519 ? 2.769 6.601 13.011 1.00 84.81 519 THR A C 1
ATOM 4064 O O . THR A 1 519 ? 1.583 6.664 13.332 1.00 84.81 519 THR A O 1
ATOM 4067 N N . GLY A 1 520 ? 3.590 5.710 13.576 1.00 79.56 520 GLY A N 1
ATOM 4068 C CA . GLY A 1 520 ? 3.146 4.768 14.617 1.00 79.56 520 GLY A CA 1
ATOM 4069 C C . GLY A 1 520 ? 2.376 3.546 14.090 1.00 79.56 520 GLY A C 1
ATOM 4070 O O . GLY A 1 520 ? 1.916 2.711 14.871 1.00 79.56 520 GLY A O 1
ATOM 4071 N N . ASN A 1 521 ? 2.282 3.385 12.770 1.00 85.75 521 ASN A N 1
ATOM 4072 C CA . ASN A 1 521 ? 1.555 2.321 12.076 1.00 85.75 521 ASN A CA 1
ATOM 4073 C C . ASN A 1 521 ? 2.292 0.962 12.070 1.00 85.75 521 ASN A C 1
ATOM 4075 O O . ASN A 1 521 ? 2.471 0.323 11.040 1.00 85.75 521 ASN A O 1
ATOM 4079 N N . THR A 1 522 ? 2.751 0.491 13.228 1.00 89.12 522 THR A N 1
ATOM 4080 C CA . THR A 1 522 ? 3.474 -0.790 13.345 1.00 89.12 522 THR A CA 1
ATOM 4081 C C . THR A 1 522 ? 2.583 -2.006 13.027 1.00 89.12 522 THR A C 1
ATOM 4083 O O . THR A 1 522 ? 1.361 -1.923 13.191 1.00 89.12 522 THR A O 1
ATOM 4086 N N . PRO A 1 523 ? 3.154 -3.181 12.682 1.00 91.25 523 PRO A N 1
ATOM 4087 C CA . PRO A 1 523 ? 2.385 -4.422 12.544 1.00 91.25 523 PRO A CA 1
ATOM 4088 C C . PRO A 1 523 ? 1.501 -4.754 13.754 1.00 91.25 523 PRO A C 1
ATOM 4090 O O . PRO A 1 523 ? 0.389 -5.250 13.590 1.00 91.25 523 PRO A O 1
ATOM 4093 N N . ALA A 1 524 ? 1.944 -4.424 14.972 1.00 82.62 524 ALA A N 1
ATOM 4094 C CA . ALA A 1 524 ? 1.152 -4.599 16.188 1.00 82.62 524 ALA A CA 1
ATOM 4095 C C . ALA A 1 524 ? -0.058 -3.647 16.245 1.00 82.62 524 ALA A C 1
ATOM 4097 O O . ALA A 1 524 ? -1.167 -4.070 16.578 1.00 82.62 524 ALA A O 1
ATOM 4098 N N . ALA A 1 525 ? 0.123 -2.374 15.875 1.00 80.50 525 ALA A N 1
ATOM 4099 C CA . ALA A 1 525 ? -0.967 -1.400 15.809 1.00 80.50 525 ALA A CA 1
ATOM 4100 C C . ALA A 1 525 ? -1.992 -1.759 14.716 1.00 80.50 525 ALA A C 1
ATOM 4102 O O . ALA A 1 525 ? -3.207 -1.651 14.931 1.00 80.50 525 ALA A O 1
ATOM 4103 N N . PHE A 1 526 ? -1.511 -2.248 13.570 1.00 94.94 526 PHE A N 1
ATOM 4104 C CA . PHE A 1 526 ? -2.349 -2.785 12.502 1.00 94.94 526 PHE A CA 1
ATOM 4105 C C . PHE A 1 526 ? -3.122 -4.026 12.969 1.00 94.94 526 PHE A C 1
ATOM 4107 O O . PHE A 1 526 ? -4.351 -4.028 12.907 1.00 94.94 526 PHE A O 1
ATOM 4114 N N . LYS A 1 527 ? -2.443 -5.015 13.574 1.00 93.12 527 LYS A N 1
ATOM 4115 C CA . LYS A 1 527 ? -3.071 -6.206 14.179 1.00 93.12 527 LYS A CA 1
ATOM 4116 C C . LYS A 1 527 ? -4.198 -5.831 15.139 1.00 93.12 527 LYS A C 1
ATOM 4118 O O . LYS A 1 527 ? -5.288 -6.387 15.045 1.00 93.12 527 LYS A O 1
ATOM 4123 N N . ARG A 1 528 ? -3.972 -4.856 16.027 1.00 86.88 528 ARG A N 1
ATOM 4124 C CA . ARG A 1 528 ? -5.006 -4.381 16.960 1.00 86.88 528 ARG A CA 1
ATOM 4125 C C . ARG A 1 528 ? -6.220 -3.804 16.231 1.00 86.88 528 ARG A C 1
ATOM 4127 O O . ARG A 1 528 ? -7.350 -4.041 16.645 1.00 86.88 528 ARG A O 1
ATOM 4134 N N . SER A 1 529 ? -5.998 -3.078 15.137 1.00 92.06 529 SER A N 1
ATOM 4135 C CA . SER A 1 529 ? -7.078 -2.536 14.300 1.00 92.06 529 SER A CA 1
ATOM 4136 C C . SER A 1 529 ? -7.910 -3.665 13.684 1.00 92.06 529 SER A C 1
ATOM 4138 O O . SER A 1 529 ? -9.136 -3.643 13.778 1.00 92.06 529 SER A O 1
ATOM 4140 N N . LEU A 1 530 ? -7.248 -4.699 13.152 1.00 95.94 530 LEU A N 1
ATOM 4141 C CA . LEU A 1 530 ? -7.905 -5.893 12.616 1.00 95.94 530 LEU A CA 1
ATOM 4142 C C . LEU A 1 530 ? -8.700 -6.653 13.685 1.00 95.94 530 LEU A C 1
ATOM 4144 O O . LEU A 1 530 ? -9.817 -7.077 13.411 1.00 95.94 530 LEU A O 1
ATOM 4148 N N . GLN A 1 531 ? -8.171 -6.792 14.905 1.00 92.44 531 GLN A N 1
ATOM 4149 C CA . GLN A 1 531 ? -8.873 -7.446 16.020 1.00 92.44 531 GLN A CA 1
ATOM 4150 C C . GLN A 1 531 ? -10.165 -6.713 16.396 1.00 92.44 531 GLN A C 1
ATOM 4152 O O . GLN A 1 531 ? -11.210 -7.348 16.514 1.00 92.44 531 GLN A O 1
ATOM 4157 N N . ILE A 1 532 ? -10.110 -5.382 16.527 1.00 87.56 532 ILE A N 1
ATOM 4158 C CA . ILE A 1 532 ? -11.292 -4.559 16.830 1.00 87.56 532 ILE A CA 1
ATOM 4159 C C . ILE A 1 532 ? -12.341 -4.711 15.721 1.00 87.56 532 ILE A C 1
ATOM 4161 O O . ILE A 1 532 ? -13.528 -4.883 16.002 1.00 87.56 532 ILE A O 1
ATOM 4165 N N . ILE A 1 533 ? -11.913 -4.674 14.455 1.00 93.06 533 ILE A N 1
ATOM 4166 C CA . ILE A 1 533 ? -12.826 -4.823 13.319 1.00 93.06 533 ILE A CA 1
ATOM 4167 C C . ILE A 1 533 ? -13.417 -6.240 13.265 1.00 93.06 533 ILE A C 1
ATOM 4169 O O . ILE A 1 533 ? -14.633 -6.366 13.125 1.00 93.06 533 ILE A O 1
ATOM 4173 N N . LYS A 1 534 ? -12.607 -7.294 13.457 1.00 92.38 534 LYS A N 1
ATOM 4174 C CA . LYS A 1 534 ? -13.062 -8.694 13.559 1.00 92.38 534 LYS A CA 1
ATOM 4175 C C . LYS A 1 534 ? -14.126 -8.836 14.646 1.00 92.38 534 LYS A C 1
ATOM 4177 O O . LYS A 1 534 ? -15.207 -9.343 14.360 1.00 92.38 534 LYS A O 1
ATOM 4182 N N . GLN A 1 535 ? -13.861 -8.343 15.856 1.00 88.69 535 GLN A N 1
ATOM 4183 C CA . GLN A 1 535 ? -14.807 -8.404 16.974 1.00 88.69 535 GLN A CA 1
ATOM 4184 C C . GLN A 1 535 ? -16.137 -7.723 16.620 1.00 88.69 535 GLN A C 1
ATOM 4186 O O . GLN A 1 535 ? -17.199 -8.322 16.774 1.00 88.69 535 GLN A O 1
ATOM 4191 N N . ARG A 1 536 ? -16.090 -6.506 16.064 1.00 88.06 536 ARG A N 1
ATOM 4192 C CA . ARG A 1 536 ? -17.290 -5.753 15.661 1.00 88.06 536 ARG A CA 1
ATOM 4193 C C . ARG A 1 536 ? -18.053 -6.382 14.490 1.00 88.06 536 ARG A C 1
ATOM 4195 O O . ARG A 1 536 ? -19.264 -6.187 14.405 1.00 88.06 536 ARG A O 1
ATOM 4202 N N . LEU A 1 537 ? -17.374 -7.086 13.582 1.00 88.06 537 LEU A N 1
ATOM 4203 C CA . LEU A 1 537 ? -18.000 -7.831 12.482 1.00 88.06 537 LEU A CA 1
ATOM 4204 C C . LEU A 1 537 ? -18.704 -9.093 12.989 1.00 88.06 537 LEU A C 1
ATOM 4206 O O . LEU A 1 537 ? -19.840 -9.363 12.595 1.00 88.06 537 LEU A O 1
ATOM 4210 N N . LEU A 1 538 ? -18.049 -9.847 13.877 1.00 85.44 538 LEU A N 1
ATOM 4211 C CA . LEU A 1 538 ? -18.618 -11.050 14.491 1.00 85.44 538 LEU A CA 1
ATOM 4212 C C . LEU A 1 538 ? -19.811 -10.717 15.395 1.00 85.44 538 LEU A C 1
ATOM 4214 O O . LEU A 1 538 ? -20.782 -11.466 15.409 1.00 85.44 538 LEU A O 1
ATOM 4218 N N . ALA A 1 539 ? -19.779 -9.568 16.076 1.00 80.62 539 ALA A N 1
ATOM 4219 C CA . ALA A 1 539 ? -20.876 -9.090 16.916 1.00 80.62 539 ALA A CA 1
ATOM 4220 C C . ALA A 1 539 ? -22.120 -8.618 16.133 1.00 80.62 539 ALA A C 1
ATOM 4222 O O . ALA A 1 539 ? -23.168 -8.419 16.736 1.00 80.62 539 ALA A O 1
ATOM 4223 N N . ALA A 1 540 ? -22.034 -8.428 14.810 1.00 76.88 540 ALA A N 1
ATOM 4224 C CA . ALA A 1 540 ? -23.129 -7.911 13.984 1.00 76.88 540 ALA A CA 1
ATOM 4225 C C . ALA A 1 540 ? -23.802 -9.039 13.172 1.00 76.88 540 ALA A C 1
ATOM 4227 O O . ALA A 1 540 ? -23.456 -9.216 12.006 1.00 76.88 540 ALA A O 1
ATOM 4228 N N . PRO A 1 541 ? -24.740 -9.831 13.728 1.00 62.66 541 PRO A N 1
ATOM 4229 C CA . PRO A 1 541 ? -25.179 -11.111 13.151 1.00 62.66 541 PRO A CA 1
ATOM 4230 C C . PRO A 1 541 ? -25.795 -11.013 11.749 1.00 62.66 541 PRO A C 1
ATOM 4232 O O . PRO A 1 541 ? -25.704 -11.967 10.990 1.00 62.66 541 PRO A O 1
ATOM 4235 N N . THR A 1 542 ? -26.381 -9.873 11.388 1.00 64.88 542 THR A N 1
ATOM 4236 C CA . THR A 1 542 ? -27.100 -9.666 10.120 1.00 64.88 542 THR A CA 1
ATOM 4237 C C . THR A 1 542 ? -26.249 -9.041 9.010 1.00 64.88 542 THR A C 1
ATOM 4239 O O . THR A 1 542 ? -26.703 -8.959 7.872 1.00 64.88 542 THR A O 1
ATOM 4242 N N . GLN A 1 543 ? -25.021 -8.593 9.306 1.00 69.38 543 GLN A N 1
ATOM 4243 C CA . GLN A 1 543 ? -24.143 -7.967 8.311 1.00 69.38 543 GLN A CA 1
ATOM 4244 C C . GLN A 1 543 ? -23.203 -8.990 7.654 1.00 69.38 543 GLN A C 1
ATOM 4246 O O . GLN A 1 543 ? -22.612 -9.805 8.379 1.00 69.38 543 GLN A O 1
ATOM 4251 N N . PRO A 1 544 ? -22.977 -8.898 6.325 1.00 82.12 544 PRO A N 1
ATOM 4252 C CA . PRO A 1 544 ? -21.948 -9.673 5.644 1.00 82.12 544 PRO A CA 1
ATOM 4253 C C . PRO A 1 544 ? -20.589 -9.528 6.329 1.00 82.12 544 PRO A C 1
ATOM 4255 O O . PRO A 1 544 ? -20.151 -8.428 6.674 1.00 82.12 544 PRO A O 1
ATOM 4258 N N . LYS A 1 545 ? -19.904 -10.654 6.524 1.00 90.94 545 LYS A N 1
ATOM 4259 C CA . LYS A 1 545 ? -18.594 -10.723 7.179 1.00 90.94 545 LYS A CA 1
ATOM 4260 C C . LYS A 1 545 ? -17.482 -10.374 6.193 1.00 90.94 545 LYS A C 1
ATOM 4262 O O . LYS A 1 545 ? -16.690 -11.228 5.822 1.00 90.94 545 LYS A O 1
ATOM 4267 N N . ILE A 1 546 ? -17.444 -9.126 5.739 1.00 95.38 546 ILE A N 1
ATOM 4268 C CA . ILE A 1 546 ? -16.474 -8.646 4.747 1.00 95.38 546 ILE A CA 1
ATOM 4269 C C . ILE A 1 546 ? -15.642 -7.517 5.356 1.00 95.38 546 ILE A C 1
ATOM 4271 O O . ILE A 1 546 ? -16.183 -6.595 5.958 1.00 95.38 546 ILE A O 1
ATOM 4275 N N . LEU A 1 547 ? -14.325 -7.590 5.181 1.00 97.12 547 LEU A N 1
ATOM 4276 C CA . LEU A 1 547 ? -13.360 -6.549 5.513 1.00 97.12 547 LEU A CA 1
ATOM 4277 C C . LEU A 1 547 ? -12.613 -6.148 4.243 1.00 97.12 547 LEU A C 1
ATOM 4279 O O . LEU A 1 547 ? -12.075 -7.014 3.560 1.00 97.12 547 LEU A O 1
ATOM 4283 N N . THR A 1 548 ? -12.524 -4.850 3.972 1.00 97.81 548 THR A N 1
ATOM 4284 C CA . THR A 1 548 ? -11.605 -4.305 2.966 1.00 97.81 548 THR A CA 1
ATOM 4285 C C . THR A 1 548 ? -10.309 -3.805 3.614 1.00 97.81 548 THR A C 1
ATOM 4287 O O . THR A 1 548 ? -10.307 -3.383 4.771 1.00 97.81 548 THR A O 1
ATOM 4290 N N . ILE A 1 549 ? -9.186 -3.853 2.902 1.00 98.38 549 ILE A N 1
ATOM 4291 C CA . ILE A 1 549 ? -7.893 -3.347 3.378 1.00 98.38 549 ILE A CA 1
ATOM 4292 C C . ILE A 1 549 ? -7.286 -2.449 2.305 1.00 98.38 549 ILE A C 1
ATOM 4294 O O . ILE A 1 549 ? -7.138 -2.879 1.162 1.00 98.38 549 ILE A O 1
ATOM 4298 N N . ASN A 1 550 ? -6.897 -1.232 2.683 1.00 95.56 550 ASN A N 1
ATOM 4299 C CA . ASN A 1 550 ? -6.010 -0.388 1.886 1.00 95.56 550 ASN A CA 1
ATOM 4300 C C . ASN A 1 550 ? -4.575 -0.540 2.410 1.00 95.56 550 ASN A C 1
ATOM 4302 O O . ASN A 1 550 ? -4.302 -0.210 3.565 1.00 95.56 550 ASN A O 1
ATOM 4306 N N . ALA A 1 551 ? -3.660 -1.092 1.615 1.00 95.88 551 ALA A N 1
ATOM 4307 C CA . ALA A 1 551 ? -3.877 -1.822 0.355 1.00 95.88 551 ALA A CA 1
ATOM 4308 C C . ALA A 1 551 ? -2.871 -2.969 0.212 1.00 95.88 551 ALA A C 1
ATOM 4310 O O . ALA A 1 551 ? -1.946 -3.099 1.013 1.00 95.88 551 ALA A O 1
ATOM 4311 N N . TRP A 1 552 ? -3.036 -3.818 -0.805 1.00 97.81 552 TRP A N 1
ATOM 4312 C CA . TRP A 1 552 ? -2.034 -4.824 -1.144 1.00 97.81 552 TRP A CA 1
ATOM 4313 C C . TRP A 1 552 ? -0.686 -4.157 -1.471 1.00 97.81 552 TRP A C 1
ATOM 4315 O O . TRP A 1 552 ? 0.319 -4.492 -0.841 1.00 97.81 552 TRP A O 1
ATOM 4325 N N . ASN A 1 553 ? -0.675 -3.175 -2.380 1.00 96.00 553 ASN A N 1
ATOM 4326 C CA . ASN A 1 553 ? 0.543 -2.627 -2.993 1.00 96.00 553 ASN A CA 1
ATOM 4327 C C . ASN A 1 553 ? 0.476 -1.126 -3.368 1.00 96.00 553 ASN A C 1
ATOM 4329 O O . ASN A 1 553 ? 1.119 -0.716 -4.334 1.00 96.00 553 ASN A O 1
ATOM 4333 N N . GLU A 1 554 ? -0.251 -0.287 -2.624 1.00 94.88 554 GLU A N 1
ATOM 4334 C CA . GLU A 1 554 ? -0.270 1.175 -2.841 1.00 94.88 554 GLU A CA 1
ATOM 4335 C C . GLU A 1 554 ? 1.029 1.831 -2.318 1.00 94.88 554 GLU A C 1
ATOM 4337 O O . GLU A 1 554 ? 1.064 2.540 -1.305 1.00 94.88 554 GLU A O 1
ATOM 4342 N N . TRP A 1 555 ? 2.151 1.518 -2.970 1.00 95.00 555 TRP A N 1
ATOM 4343 C CA . TRP A 1 555 ? 3.496 1.914 -2.540 1.00 95.00 555 TRP A CA 1
ATOM 4344 C C . TRP A 1 555 ? 3.736 3.425 -2.531 1.00 95.00 555 TRP A C 1
ATOM 4346 O O . TRP A 1 555 ? 4.363 3.901 -1.579 1.00 95.00 555 TRP A O 1
ATOM 4356 N N . PRO A 1 556 ? 3.250 4.201 -3.515 1.00 92.81 556 PRO A N 1
ATOM 4357 C CA . PRO A 1 556 ? 3.437 5.649 -3.514 1.00 92.81 556 PRO A CA 1
ATOM 4358 C C . PRO A 1 556 ? 2.709 6.373 -2.376 1.00 92.81 556 PRO A C 1
ATOM 4360 O O . PRO A 1 556 ? 3.096 7.488 -2.051 1.00 92.81 556 PRO A O 1
ATOM 4363 N N . GLU A 1 557 ? 1.701 5.746 -1.757 1.00 93.50 557 GLU A N 1
ATOM 4364 C CA . GLU A 1 557 ? 1.026 6.243 -0.545 1.00 93.50 557 GLU A CA 1
ATOM 4365 C C . GLU A 1 557 ? 1.527 5.540 0.728 1.00 93.50 557 GLU A C 1
ATOM 4367 O O . GLU A 1 557 ? 0.999 5.738 1.822 1.00 93.50 557 GLU A O 1
ATOM 4372 N N . GLY A 1 558 ? 2.529 4.664 0.608 1.00 91.19 558 GLY A N 1
ATOM 4373 C CA . GLY A 1 558 ? 3.095 3.888 1.708 1.00 91.19 558 GLY A CA 1
ATOM 4374 C C . GLY A 1 558 ? 2.151 2.853 2.334 1.00 91.19 558 GLY A C 1
ATOM 4375 O O . GLY A 1 558 ? 2.510 2.281 3.369 1.00 91.19 558 GLY A O 1
ATOM 4376 N N . SER A 1 559 ? 0.974 2.611 1.746 1.00 93.75 559 SER A N 1
ATOM 4377 C CA . SER A 1 559 ? -0.081 1.738 2.273 1.00 93.75 559 SER A CA 1
ATOM 4378 C C . SER A 1 559 ? -0.014 0.352 1.617 1.00 93.75 559 SER A C 1
ATOM 4380 O O . SER A 1 559 ? -0.713 0.059 0.652 1.00 93.75 559 SER A O 1
ATOM 4382 N N . CYS A 1 560 ? 0.891 -0.507 2.100 1.00 94.62 560 CYS A N 1
ATOM 4383 C CA . CYS A 1 560 ? 1.207 -1.795 1.459 1.00 94.62 560 CYS A CA 1
ATOM 4384 C C . CYS A 1 560 ? 1.229 -2.972 2.435 1.00 94.62 560 CYS A C 1
ATOM 4386 O O . CYS A 1 560 ? 1.921 -2.926 3.454 1.00 94.62 560 CYS A O 1
ATOM 4388 N N . LEU A 1 561 ? 0.535 -4.056 2.073 1.00 97.12 561 LEU A N 1
ATOM 4389 C CA . LEU A 1 561 ? 0.693 -5.381 2.682 1.00 97.12 561 LEU A CA 1
ATOM 4390 C C . LEU A 1 561 ? 1.914 -6.116 2.142 1.00 97.12 561 LEU A C 1
ATOM 4392 O O . LEU A 1 561 ? 2.434 -7.001 2.826 1.00 97.12 561 LEU A O 1
ATOM 4396 N N . GLU A 1 562 ? 2.354 -5.788 0.925 1.00 95.75 562 GLU A N 1
ATOM 4397 C CA . GLU A 1 562 ? 3.566 -6.370 0.368 1.00 95.75 562 GLU A CA 1
ATOM 4398 C C . GLU A 1 562 ? 4.754 -6.188 1.327 1.00 95.75 562 GLU A C 1
ATOM 4400 O O . GLU A 1 562 ? 4.928 -5.111 1.910 1.00 95.75 562 GLU A O 1
ATOM 4405 N N . PRO A 1 563 ? 5.585 -7.229 1.520 1.00 94.75 563 PRO A N 1
ATOM 4406 C CA . PRO A 1 563 ? 6.666 -7.167 2.486 1.00 94.75 563 PRO A CA 1
ATOM 4407 C C . PRO A 1 563 ? 7.636 -6.019 2.196 1.00 94.75 563 PRO A C 1
ATOM 4409 O O . PRO A 1 563 ? 8.260 -5.956 1.135 1.00 94.75 563 PRO A O 1
ATOM 4412 N N . MET A 1 564 ? 7.811 -5.137 3.177 1.00 90.38 564 MET A N 1
ATOM 4413 C CA . MET A 1 564 ? 8.736 -4.001 3.127 1.00 90.38 564 MET A CA 1
ATOM 4414 C C . MET A 1 564 ? 9.947 -4.255 4.022 1.00 90.38 564 MET A C 1
ATOM 4416 O O . MET A 1 564 ? 9.812 -4.885 5.070 1.00 90.38 564 MET A O 1
ATOM 4420 N N . GLN A 1 565 ? 11.134 -3.754 3.664 1.00 90.19 565 GLN A N 1
ATOM 4421 C CA . GLN A 1 565 ? 12.363 -4.067 4.416 1.00 90.19 565 GLN A CA 1
ATOM 4422 C C . GLN A 1 565 ? 12.288 -3.707 5.910 1.00 90.19 565 GLN A C 1
ATOM 4424 O O . GLN A 1 565 ? 12.891 -4.390 6.732 1.00 90.19 565 GLN A O 1
ATOM 4429 N N . GLN A 1 566 ? 11.522 -2.673 6.270 1.00 87.56 566 GLN A N 1
ATOM 4430 C CA . GLN A 1 566 ? 11.362 -2.231 7.656 1.00 87.56 566 GLN A CA 1
ATOM 4431 C C . GLN A 1 566 ? 10.673 -3.271 8.557 1.00 87.56 566 GLN A C 1
ATOM 4433 O O . GLN A 1 566 ? 11.041 -3.401 9.723 1.00 87.56 566 GLN A O 1
ATOM 4438 N N . TYR A 1 567 ? 9.678 -3.997 8.035 1.00 87.75 567 TYR A N 1
ATOM 4439 C CA . TYR A 1 567 ? 8.820 -4.889 8.828 1.00 87.75 567 TYR A CA 1
ATOM 4440 C C . TYR A 1 567 ? 8.746 -6.323 8.290 1.00 87.75 567 TYR A C 1
ATOM 4442 O O . TYR A 1 567 ? 8.057 -7.158 8.875 1.00 87.75 567 TYR A O 1
ATOM 4450 N N . GLY A 1 568 ? 9.442 -6.630 7.192 1.00 94.19 568 GLY A N 1
ATOM 4451 C CA . GLY A 1 568 ? 9.355 -7.920 6.517 1.00 94.19 568 GLY A CA 1
ATOM 4452 C C . GLY A 1 568 ? 7.901 -8.276 6.209 1.00 94.19 568 GLY A C 1
ATOM 4453 O O . GLY A 1 568 ? 7.174 -7.483 5.618 1.00 94.19 568 GLY A O 1
ATOM 4454 N N . TYR A 1 569 ? 7.470 -9.452 6.662 1.00 94.94 569 TYR A N 1
ATOM 4455 C CA . TYR A 1 569 ? 6.104 -9.961 6.500 1.00 94.94 569 TYR A CA 1
ATOM 4456 C C . TYR A 1 569 ? 5.154 -9.546 7.637 1.00 94.94 569 TYR A C 1
ATOM 4458 O O . TYR A 1 569 ? 4.033 -10.043 7.695 1.00 94.94 569 TYR A O 1
ATOM 4466 N N . GLY A 1 570 ? 5.552 -8.638 8.536 1.00 95.06 570 GLY A N 1
ATOM 4467 C CA . GLY A 1 570 ? 4.823 -8.358 9.778 1.00 95.06 570 GLY A CA 1
ATOM 4468 C C . GLY A 1 570 ? 3.340 -7.996 9.603 1.00 95.06 570 GLY A C 1
ATOM 4469 O O . GLY A 1 570 ? 2.510 -8.436 10.397 1.00 95.06 570 GLY A O 1
ATOM 4470 N N . TYR A 1 571 ? 2.964 -7.238 8.563 1.00 96.81 571 TYR A N 1
ATOM 4471 C CA . TYR A 1 571 ? 1.548 -6.926 8.296 1.00 96.81 571 TYR A CA 1
ATOM 4472 C C . TYR A 1 571 ? 0.751 -8.147 7.814 1.00 96.81 571 TYR A C 1
ATOM 4474 O O . TYR A 1 571 ? -0.389 -8.342 8.234 1.00 96.81 571 TYR A O 1
ATOM 4482 N N . LEU A 1 572 ? 1.352 -9.006 6.988 1.00 97.31 572 LEU A N 1
ATOM 4483 C CA . LEU A 1 572 ? 0.742 -10.266 6.554 1.00 97.31 572 LEU A CA 1
ATOM 4484 C C . LEU A 1 572 ? 0.618 -11.252 7.726 1.00 97.31 572 LEU A C 1
ATOM 4486 O O . LEU A 1 572 ? -0.420 -11.887 7.904 1.00 97.31 572 LEU A O 1
ATOM 4490 N N . GLU A 1 573 ? 1.639 -11.335 8.580 1.00 96.19 573 GLU A N 1
ATOM 4491 C CA . GLU A 1 573 ? 1.606 -12.115 9.822 1.00 96.19 573 GLU A CA 1
ATOM 4492 C C . GLU A 1 573 ? 0.504 -11.629 10.771 1.00 96.19 573 GLU A C 1
ATOM 4494 O O . GLU A 1 573 ? -0.164 -12.446 11.406 1.00 96.19 573 GLU A O 1
ATOM 4499 N N . ALA A 1 574 ? 0.252 -10.317 10.829 1.00 94.56 574 ALA A N 1
ATOM 4500 C CA . ALA A 1 574 ? -0.861 -9.757 11.586 1.00 94.56 574 ALA A CA 1
ATOM 4501 C C . ALA A 1 574 ? -2.230 -10.217 11.053 1.00 94.56 574 ALA A C 1
ATOM 4503 O O . ALA A 1 574 ? -3.089 -10.563 11.864 1.00 94.56 574 ALA A O 1
ATOM 4504 N N . ILE A 1 575 ? -2.434 -10.269 9.729 1.00 96.56 575 ILE A N 1
ATOM 4505 C CA . ILE A 1 575 ? -3.676 -10.793 9.126 1.00 96.56 575 ILE A CA 1
ATOM 4506 C C . ILE A 1 575 ? -3.845 -12.270 9.476 1.00 96.56 575 ILE A C 1
ATOM 4508 O O . ILE A 1 575 ? -4.881 -12.656 10.021 1.00 96.56 575 ILE A O 1
ATOM 4512 N N . LYS A 1 576 ? -2.808 -13.082 9.244 1.00 94.69 576 LYS A N 1
ATOM 4513 C CA . LYS A 1 576 ? -2.823 -14.516 9.551 1.00 94.69 576 LYS A CA 1
ATOM 4514 C C . LYS A 1 576 ? -3.173 -14.778 11.018 1.00 94.69 576 LYS A C 1
ATOM 4516 O O . LYS A 1 576 ? -4.070 -15.568 11.306 1.00 94.69 576 LYS A O 1
ATOM 4521 N N . ALA A 1 577 ? -2.536 -14.052 11.935 1.00 91.06 577 ALA A N 1
ATOM 4522 C CA . ALA A 1 577 ? -2.768 -14.199 13.367 1.00 91.06 577 ALA A CA 1
ATOM 4523 C C . ALA A 1 577 ? -4.201 -13.837 13.801 1.00 91.06 577 ALA A C 1
ATOM 4525 O O . ALA A 1 577 ? -4.655 -14.302 14.843 1.00 91.06 577 ALA A O 1
ATOM 4526 N N . VAL A 1 578 ? -4.904 -12.976 13.056 1.00 92.31 578 VAL A N 1
ATOM 4527 C CA . VAL A 1 578 ? -6.268 -12.540 13.399 1.00 92.31 578 VAL A CA 1
ATOM 4528 C C . VAL A 1 578 ? -7.332 -13.404 12.724 1.00 92.31 578 VAL A C 1
ATOM 4530 O O . VAL A 1 578 ? -8.343 -13.721 13.356 1.00 92.31 578 VAL A O 1
ATOM 4533 N N . PHE A 1 579 ? -7.126 -13.787 11.463 1.00 91.94 579 PHE A N 1
ATOM 4534 C CA . PHE A 1 579 ? -8.158 -14.421 10.637 1.00 91.94 579 PHE A CA 1
ATOM 4535 C C . PHE A 1 579 ? -7.923 -15.908 10.335 1.00 91.94 579 PHE A C 1
ATOM 4537 O O . PHE A 1 579 ? -8.870 -16.570 9.921 1.00 91.94 579 PHE A O 1
ATOM 4544 N N . MET A 1 580 ? -6.717 -16.449 10.548 1.00 85.94 580 MET A N 1
ATOM 4545 C CA . MET A 1 580 ? -6.406 -17.863 10.267 1.00 85.94 580 MET A CA 1
ATOM 4546 C C . MET A 1 580 ? -6.041 -18.678 11.509 1.00 85.94 580 MET A C 1
ATOM 4548 O O . MET A 1 580 ? -6.437 -19.839 11.610 1.00 85.94 580 MET A O 1
ATOM 4552 N N . ASP A 1 581 ? -5.268 -18.112 12.435 1.00 80.00 581 ASP A N 1
ATOM 4553 C CA . ASP A 1 581 ? -4.772 -18.867 13.585 1.00 80.00 581 ASP A CA 1
ATOM 4554 C C . ASP A 1 581 ? -5.860 -19.005 14.668 1.00 80.00 581 ASP A C 1
ATOM 4556 O O . ASP A 1 581 ? -6.419 -18.015 15.140 1.00 80.00 581 ASP A O 1
ATOM 4560 N N . ALA A 1 582 ? -6.117 -20.236 15.128 1.00 49.28 582 ALA A N 1
ATOM 4561 C CA . ALA A 1 582 ? -7.078 -20.523 16.204 1.00 49.28 582 ALA A CA 1
ATOM 4562 C C . ALA A 1 582 ? -6.695 -19.877 17.555 1.00 49.28 582 ALA A C 1
ATOM 4564 O O . ALA A 1 582 ? -7.541 -19.690 18.424 1.00 49.28 582 ALA A O 1
ATOM 4565 N N . SER A 1 583 ? -5.424 -19.498 17.735 1.00 42.28 583 SER A N 1
ATOM 4566 C CA . SER A 1 583 ? -4.941 -18.727 18.889 1.00 42.28 583 SER A CA 1
ATOM 4567 C C . SER A 1 583 ? -5.397 -17.264 18.873 1.00 42.28 583 SER A C 1
ATOM 4569 O O . SER A 1 583 ? -5.348 -16.609 19.913 1.00 42.28 583 SER A O 1
ATOM 4571 N N . GLY A 1 584 ? -5.887 -16.757 17.735 1.00 38.78 584 GLY A N 1
ATOM 4572 C CA . GLY A 1 584 ? -6.592 -15.478 17.654 1.00 38.78 584 GLY A CA 1
ATOM 4573 C C . GLY A 1 584 ? -7.946 -15.482 18.375 1.00 38.78 584 GLY A C 1
ATOM 4574 O O . GLY A 1 584 ? -8.509 -14.408 18.583 1.00 38.78 584 GLY A O 1
ATOM 4575 N N . ASP A 1 585 ? -8.433 -16.664 18.774 1.00 38.72 585 ASP A N 1
ATOM 4576 C CA . ASP A 1 585 ? -9.676 -16.885 19.518 1.00 38.72 585 ASP A CA 1
ATOM 4577 C C . ASP A 1 585 ? -9.425 -17.301 20.987 1.00 38.72 585 ASP A C 1
ATOM 4579 O O . ASP A 1 585 ? -10.347 -17.783 21.650 1.00 38.72 585 ASP A O 1
ATOM 4583 N N . ASN A 1 586 ? -8.206 -17.132 21.533 1.00 35.72 586 ASN A N 1
ATOM 4584 C CA . ASN A 1 586 ? -7.953 -17.343 22.966 1.00 35.72 586 ASN A CA 1
ATOM 4585 C C . ASN A 1 586 ? -8.727 -16.310 23.809 1.00 35.72 586 ASN A C 1
ATOM 4587 O O . ASN A 1 586 ? -8.215 -15.279 24.229 1.00 35.72 586 ASN A O 1
ATOM 4591 N N . LEU A 1 587 ? -9.975 -16.665 24.107 1.00 39.53 587 LEU A N 1
ATOM 4592 C CA . LEU A 1 587 ? -10.938 -16.008 24.994 1.00 39.53 587 LEU A CA 1
ATOM 4593 C C . LEU A 1 587 ? -10.542 -16.062 26.487 1.00 39.53 587 LEU A C 1
ATOM 4595 O O . LEU A 1 587 ? -11.371 -15.786 27.350 1.00 39.53 587 LEU A O 1
ATOM 4599 N N . ALA A 1 588 ? -9.296 -16.424 26.812 1.00 33.66 588 ALA A N 1
ATOM 4600 C CA . ALA A 1 588 ? -8.719 -16.183 28.139 1.00 33.66 588 ALA A CA 1
ATOM 4601 C C . ALA A 1 588 ? -8.305 -14.709 28.315 1.00 33.66 588 ALA A C 1
ATOM 4603 O O . ALA A 1 588 ? -8.227 -14.222 29.439 1.00 33.66 588 ALA A O 1
ATOM 4604 N N . ASP A 1 589 ? -8.140 -13.994 27.201 1.00 33.50 589 ASP A N 1
ATOM 4605 C CA . ASP A 1 589 ? -7.984 -12.548 27.146 1.00 33.50 589 ASP A CA 1
ATOM 4606 C C . ASP A 1 589 ? -9.341 -11.930 26.800 1.00 33.50 589 ASP A C 1
ATOM 4608 O O . ASP A 1 589 ? -9.606 -11.552 25.661 1.00 33.50 589 ASP A O 1
ATOM 4612 N N . ASN A 1 590 ? -10.254 -11.904 27.772 1.00 31.52 590 ASN A N 1
ATOM 4613 C CA . ASN A 1 590 ? -11.532 -11.206 27.641 1.00 31.52 590 ASN A CA 1
ATOM 4614 C C . ASN A 1 590 ? -11.264 -9.728 27.262 1.00 31.52 590 ASN A C 1
ATOM 4616 O O . ASN A 1 590 ? -10.730 -9.013 28.104 1.00 31.52 590 ASN A O 1
ATOM 4620 N N . PRO A 1 591 ? -11.603 -9.228 26.057 1.00 35.12 591 PRO A N 1
ATOM 4621 C CA . PRO A 1 591 ? -11.261 -7.861 25.645 1.00 35.12 591 PRO A CA 1
ATOM 4622 C C . PRO A 1 591 ? -12.053 -6.774 26.381 1.00 35.12 591 PRO A C 1
ATOM 4624 O O . PRO A 1 591 ? -11.728 -5.603 26.229 1.00 35.12 591 PRO A O 1
ATOM 4627 N N . GLU A 1 592 ? -13.090 -7.155 27.132 1.00 32.09 592 GLU A N 1
ATOM 4628 C CA . GLU A 1 592 ? -13.856 -6.250 27.997 1.00 32.09 592 GLU A CA 1
ATOM 4629 C C . GLU A 1 592 ? -13.342 -6.239 29.449 1.00 32.09 592 GLU A C 1
ATOM 4631 O O . GLU A 1 592 ? -13.704 -5.342 30.199 1.00 32.09 592 GLU A O 1
ATOM 4636 N N . ASN A 1 593 ? -12.469 -7.186 29.840 1.00 31.03 593 ASN A N 1
ATOM 4637 C CA . ASN A 1 593 ? -11.890 -7.270 31.196 1.00 31.03 593 ASN A CA 1
ATOM 4638 C C . ASN A 1 593 ? -10.360 -7.397 31.244 1.00 31.03 593 ASN A C 1
ATOM 4640 O O . ASN A 1 593 ? -9.780 -7.348 32.329 1.00 31.03 593 ASN A O 1
ATOM 4644 N N . GLN A 1 594 ? -9.669 -7.539 30.114 1.00 26.33 594 GLN A N 1
ATOM 4645 C CA . GLN A 1 594 ? -8.357 -6.928 30.033 1.00 26.33 594 GLN A CA 1
ATOM 4646 C C . GLN A 1 594 ? -8.657 -5.447 30.150 1.00 26.33 594 GLN A C 1
ATOM 4648 O O . GLN A 1 594 ? -9.419 -4.957 29.306 1.00 26.33 594 GLN A O 1
ATOM 4653 N N . PRO A 1 595 ? -8.123 -4.739 31.167 1.00 28.86 595 PRO A N 1
ATOM 4654 C CA . PRO A 1 595 ? -8.136 -3.302 31.065 1.00 28.86 595 PRO A CA 1
ATOM 4655 C C . PRO A 1 595 ? -7.588 -3.058 29.667 1.00 28.86 595 PRO A C 1
ATOM 4657 O O . PRO A 1 595 ? -6.604 -3.692 29.242 1.00 28.86 595 PRO A O 1
ATOM 4660 N N . GLU A 1 596 ? -8.255 -2.185 28.916 1.00 31.98 596 GLU A N 1
ATOM 4661 C CA . GLU A 1 596 ? -7.508 -1.438 27.936 1.00 31.98 596 GLU A CA 1
ATOM 4662 C C . GLU A 1 596 ? -6.148 -1.204 28.623 1.00 31.98 596 GLU A C 1
ATOM 4664 O O . GLU A 1 596 ? -6.096 -0.833 29.804 1.00 31.98 596 GLU A O 1
ATOM 4669 N N . MET A 1 597 ? -5.021 -1.380 27.946 1.00 32.16 597 MET A N 1
ATOM 4670 C CA . MET A 1 597 ? -4.051 -0.338 28.221 1.00 32.16 597 MET A CA 1
ATOM 4671 C C . MET A 1 597 ? -4.775 0.925 27.725 1.00 32.16 597 MET A C 1
ATOM 4673 O O . MET A 1 597 ? -4.519 1.383 26.612 1.00 32.16 597 MET A O 1
ATOM 4677 N N . GLU A 1 598 ? -5.738 1.424 28.543 1.00 32.44 598 GLU A N 1
ATOM 4678 C CA . GLU A 1 598 ? -5.875 2.787 28.971 1.00 32.44 598 GLU A CA 1
ATOM 4679 C C . GLU A 1 598 ? -4.468 3.244 28.767 1.00 32.44 598 GLU A C 1
ATOM 4681 O O . GLU A 1 598 ? -3.509 2.685 29.326 1.00 32.44 598 GLU A O 1
ATOM 4686 N N . ASP A 1 599 ? -4.312 4.159 27.828 1.00 39.91 599 ASP A N 1
ATOM 4687 C CA . ASP A 1 599 ? -3.156 4.990 27.944 1.00 39.91 599 ASP A CA 1
ATOM 4688 C C . ASP A 1 599 ? -3.193 5.409 29.420 1.00 39.91 599 ASP A C 1
ATOM 4690 O O . ASP A 1 599 ? -4.100 6.133 29.802 1.00 39.91 599 ASP A O 1
ATOM 4694 N N . THR A 1 600 ? -2.347 4.828 30.289 1.00 38.31 600 THR A N 1
ATOM 4695 C CA . THR A 1 600 ? -2.433 4.958 31.766 1.00 38.31 600 THR A CA 1
ATOM 4696 C C . THR A 1 600 ? -2.301 6.418 32.206 1.00 38.31 600 THR A C 1
ATOM 4698 O O . THR A 1 600 ? -2.404 6.788 33.372 1.00 38.31 600 THR A O 1
ATOM 4701 N N . TYR A 1 601 ? -2.062 7.245 31.206 1.00 47.75 601 TYR A N 1
ATOM 4702 C CA . TYR A 1 601 ? -2.178 8.659 31.066 1.00 47.75 601 TYR A CA 1
ATOM 4703 C C . TYR A 1 601 ? -3.495 9.033 30.348 1.00 47.75 601 TYR A C 1
ATOM 4705 O O . TYR A 1 601 ? -3.466 9.645 29.278 1.00 47.75 601 TYR A O 1
ATOM 4713 N N . VAL A 1 602 ? -4.650 8.661 30.911 1.00 45.25 602 VAL A N 1
ATOM 4714 C CA . VAL A 1 602 ? -5.972 9.081 30.398 1.00 45.25 602 VAL A CA 1
ATOM 4715 C C . VAL A 1 602 ? -6.090 10.612 30.459 1.00 45.25 602 VAL A C 1
ATOM 4717 O O . VAL A 1 602 ? -6.776 11.239 29.655 1.00 45.25 602 VAL A O 1
ATOM 4720 N N . SER A 1 603 ? -5.319 11.222 31.362 1.00 56.25 603 SER A N 1
ATOM 4721 C CA . SER A 1 603 ? -5.200 12.653 31.579 1.00 56.25 603 SER A CA 1
ATOM 4722 C C . SER A 1 603 ? -3.725 13.069 31.610 1.00 56.25 603 SER A C 1
ATOM 4724 O O . SER A 1 603 ? -2.894 12.464 32.293 1.00 56.25 603 SER A O 1
ATOM 4726 N N . LEU A 1 604 ? -3.391 14.126 30.865 1.00 63.62 604 LEU A N 1
ATOM 4727 C CA . LEU A 1 604 ? -2.069 14.767 30.899 1.00 63.62 604 LEU A CA 1
ATOM 4728 C C . LEU A 1 604 ? -1.858 15.609 32.167 1.00 63.62 604 LEU A C 1
ATOM 4730 O O . LEU A 1 604 ? -0.741 16.057 32.417 1.00 63.62 604 LEU A O 1
ATOM 4734 N N . THR A 1 605 ? -2.914 15.832 32.952 1.00 65.31 605 THR A N 1
ATOM 4735 C CA . THR A 1 605 ? -2.907 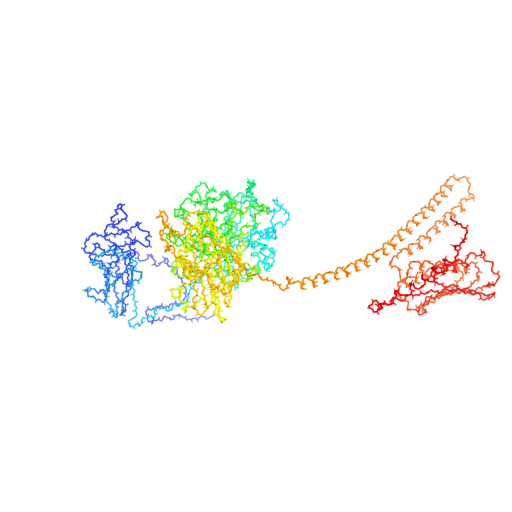16.726 34.113 1.00 65.31 605 THR A CA 1
ATOM 4736 C C . THR A 1 605 ? -2.863 15.988 35.449 1.00 65.31 605 THR A C 1
ATOM 4738 O O . THR A 1 605 ? -2.378 16.551 36.423 1.00 65.31 605 THR A O 1
ATOM 4741 N N . ASP A 1 606 ? -3.256 14.712 35.505 1.00 67.88 606 ASP A N 1
ATOM 4742 C CA . ASP A 1 606 ? -3.335 13.931 36.761 1.00 67.88 606 ASP A CA 1
ATOM 4743 C C . ASP A 1 606 ? -1.962 13.654 37.403 1.00 67.88 606 ASP A C 1
ATOM 4745 O O . ASP A 1 606 ? -1.839 13.251 38.563 1.00 67.88 606 ASP A O 1
ATOM 4749 N N . GLN A 1 607 ? -0.899 13.867 36.632 1.00 71.44 607 GLN A N 1
ATOM 4750 C CA . GLN A 1 607 ? 0.480 13.587 37.023 1.00 71.44 607 GLN A CA 1
ATOM 4751 C C . GLN A 1 607 ? 1.256 14.853 37.383 1.00 71.44 607 GLN A C 1
ATOM 4753 O O . GLN A 1 607 ? 2.409 14.755 37.794 1.00 71.44 607 GLN A O 1
ATOM 4758 N N . LEU A 1 608 ? 0.633 16.025 37.251 1.00 83.75 608 LEU A N 1
ATOM 4759 C CA . LEU A 1 608 ? 1.246 17.312 37.557 1.00 83.75 608 LEU A CA 1
ATOM 4760 C C . LEU A 1 608 ? 1.186 17.580 39.067 1.00 83.75 608 LEU A C 1
ATOM 4762 O O . LEU A 1 608 ? 0.210 17.249 39.740 1.00 83.75 608 LEU A O 1
ATOM 4766 N N . GLY A 1 609 ? 2.257 18.156 39.611 1.00 87.56 609 GLY A N 1
ATOM 4767 C CA . GLY A 1 609 ? 2.262 18.700 40.970 1.00 87.56 609 GLY A CA 1
ATOM 4768 C C . GLY A 1 609 ? 1.670 20.112 41.032 1.00 87.56 609 GLY A C 1
ATOM 4769 O O . GLY A 1 609 ? 1.173 20.613 40.028 1.00 87.56 609 GLY A O 1
ATOM 4770 N N . PRO A 1 610 ? 1.708 20.789 42.190 1.00 91.56 610 PRO A N 1
ATOM 4771 C CA . PRO A 1 610 ? 1.480 22.231 42.268 1.00 91.56 610 PRO A CA 1
ATOM 4772 C C . PRO A 1 610 ? 2.497 23.051 41.457 1.00 91.56 610 PRO A C 1
ATOM 4774 O O . PRO A 1 610 ? 3.587 22.580 41.125 1.00 91.56 610 PRO A O 1
ATOM 4777 N N . TRP A 1 611 ? 2.159 24.314 41.202 1.00 91.06 611 TRP A N 1
ATOM 4778 C CA . TRP A 1 611 ? 3.093 25.318 40.704 1.00 91.06 611 TRP A CA 1
ATOM 4779 C C . TRP A 1 611 ? 4.142 25.617 41.773 1.00 91.06 611 TRP A C 1
ATOM 4781 O O . TRP A 1 611 ? 3.797 25.986 42.900 1.00 91.06 611 TRP A O 1
ATOM 4791 N N . ILE A 1 612 ? 5.419 25.463 41.423 1.00 94.06 612 ILE A N 1
ATOM 4792 C CA . ILE A 1 612 ? 6.546 25.744 42.317 1.00 94.06 612 ILE A CA 1
ATOM 4793 C C . ILE A 1 612 ? 7.482 26.799 41.735 1.00 94.06 612 ILE A C 1
ATOM 4795 O O . ILE A 1 612 ? 7.679 26.864 40.522 1.00 94.06 612 ILE A O 1
ATOM 4799 N N . TRP A 1 613 ? 8.094 27.594 42.607 1.00 94.19 613 TRP A N 1
ATOM 4800 C CA . TRP A 1 613 ? 9.121 28.572 42.248 1.00 94.19 613 TRP A CA 1
ATOM 4801 C C . TRP A 1 613 ? 10.068 28.843 43.432 1.00 94.19 613 TRP A C 1
ATOM 4803 O O . TRP A 1 613 ? 10.103 28.084 44.404 1.00 94.19 613 TRP A O 1
ATOM 4813 N N . ALA A 1 614 ? 10.861 29.912 43.354 1.00 90.88 614 ALA A N 1
ATOM 4814 C CA . ALA A 1 614 ? 11.604 30.461 44.482 1.00 90.88 614 ALA A CA 1
ATOM 4815 C C . ALA A 1 614 ? 10.701 31.177 45.499 1.00 90.88 614 ALA A C 1
ATOM 4817 O O . ALA A 1 614 ? 9.631 31.661 45.155 1.00 90.88 614 ALA A O 1
ATOM 4818 N N . GLU A 1 615 ? 11.168 31.284 46.750 1.00 86.44 615 GLU A N 1
ATOM 4819 C CA . GLU A 1 615 ? 10.453 31.973 47.842 1.00 86.44 615 GLU A CA 1
ATOM 4820 C C . GLU A 1 615 ? 10.114 33.433 47.502 1.00 86.44 615 GLU A C 1
ATOM 4822 O O . GLU A 1 615 ? 9.103 33.966 47.954 1.00 86.44 615 GLU A O 1
ATOM 4827 N N . LYS A 1 616 ? 10.966 34.082 46.703 1.00 84.19 616 LYS A N 1
ATOM 4828 C CA . LYS A 1 616 ? 10.755 35.437 46.197 1.00 84.19 616 LYS A CA 1
ATOM 4829 C C . LYS A 1 616 ? 10.849 35.439 44.677 1.00 84.19 616 LYS A C 1
ATOM 4831 O O . LYS A 1 616 ? 11.831 34.932 44.121 1.00 84.19 616 LYS A O 1
ATOM 4836 N N . THR A 1 617 ? 9.857 36.055 44.048 1.00 84.12 617 THR A N 1
ATOM 4837 C CA . THR A 1 617 ? 9.792 36.276 42.602 1.00 84.12 617 THR A CA 1
ATOM 4838 C C . THR A 1 617 ? 10.229 37.701 42.280 1.00 84.12 617 THR A C 1
ATOM 4840 O O . THR A 1 617 ? 9.889 38.633 43.010 1.00 84.12 617 THR A O 1
ATOM 4843 N N . PHE A 1 618 ? 11.005 37.863 41.210 1.00 84.94 618 PHE A N 1
ATOM 4844 C CA . PHE A 1 618 ? 11.446 39.161 40.697 1.00 84.94 618 PHE A CA 1
ATOM 4845 C C . PHE A 1 618 ? 11.336 39.165 39.169 1.00 84.94 618 PHE A C 1
ATOM 4847 O O . PHE A 1 618 ? 11.442 38.106 38.549 1.00 84.94 618 PHE A O 1
ATOM 4854 N N . ASP A 1 619 ? 11.194 40.343 38.567 1.00 85.50 619 ASP A N 1
ATOM 4855 C CA . ASP A 1 619 ? 11.252 40.484 37.110 1.00 85.50 619 ASP A CA 1
ATOM 4856 C C . ASP A 1 619 ? 12.648 40.102 36.588 1.00 85.50 619 ASP A C 1
ATOM 4858 O O . ASP A 1 619 ? 13.666 40.346 37.247 1.00 85.50 619 ASP A O 1
ATOM 4862 N N . ASN A 1 620 ? 12.709 39.530 35.382 1.00 87.31 620 ASN A N 1
ATOM 4863 C CA . ASN A 1 620 ? 13.937 39.020 34.756 1.00 87.31 620 ASN A CA 1
ATOM 4864 C C . ASN A 1 620 ? 14.701 37.978 35.598 1.00 87.31 620 ASN A C 1
ATOM 4866 O O . ASN A 1 620 ? 15.937 37.915 35.572 1.00 87.31 620 ASN A O 1
ATOM 4870 N N . GLN A 1 621 ? 13.985 37.147 36.351 1.00 90.81 621 GLN A N 1
ATOM 4871 C CA . GLN A 1 621 ? 14.576 36.140 37.223 1.00 90.81 621 GLN A CA 1
ATOM 4872 C C . GLN A 1 621 ? 14.835 34.829 36.478 1.00 90.81 621 GLN A C 1
ATOM 4874 O O . GLN A 1 621 ? 13.939 34.217 35.908 1.00 90.81 621 GLN A O 1
ATOM 4879 N N . THR A 1 622 ? 16.064 34.322 36.578 1.00 90.81 622 THR A N 1
ATOM 4880 C CA . THR A 1 622 ? 16.369 32.924 36.250 1.00 90.81 622 THR A CA 1
ATOM 4881 C C . THR A 1 622 ? 16.251 32.070 37.511 1.00 90.81 622 THR A C 1
ATOM 4883 O O . THR A 1 622 ? 16.869 32.382 38.525 1.00 90.81 622 THR A O 1
ATOM 4886 N N . CYS A 1 623 ? 15.504 30.969 37.450 1.00 93.06 623 CYS A N 1
ATOM 4887 C CA . CYS A 1 623 ? 15.410 29.990 38.532 1.00 93.06 623 CYS A CA 1
ATOM 4888 C C . CYS A 1 623 ? 15.952 28.634 38.062 1.00 93.06 623 CYS A C 1
ATOM 4890 O O . CYS A 1 623 ? 15.562 28.125 37.014 1.00 93.06 623 CYS A O 1
ATOM 4892 N N . GLN A 1 624 ? 16.875 28.041 38.819 1.00 95.19 624 GLN A N 1
ATOM 4893 C CA . GLN A 1 624 ? 17.458 26.733 38.512 1.00 95.19 624 GLN A CA 1
ATOM 4894 C C . GLN A 1 624 ? 16.885 25.695 39.478 1.00 95.19 624 GLN A C 1
ATOM 4896 O O . GLN A 1 624 ? 17.231 25.691 40.656 1.00 95.19 624 GLN A O 1
ATOM 4901 N N . LEU A 1 625 ? 16.003 24.825 38.994 1.00 96.12 625 LEU A N 1
ATOM 4902 C CA . LEU A 1 625 ? 15.300 23.816 39.786 1.00 96.12 625 LEU A CA 1
ATOM 4903 C C . LEU A 1 625 ? 15.924 22.435 39.554 1.00 96.12 625 LEU A C 1
ATOM 4905 O O . LEU A 1 625 ? 16.167 22.031 38.418 1.00 96.12 625 LEU A O 1
ATOM 4909 N N . TRP A 1 626 ? 16.193 21.701 40.629 1.00 96.38 626 TRP A N 1
ATOM 4910 C CA . TRP A 1 626 ? 16.888 20.412 40.605 1.00 96.38 626 TRP A CA 1
ATOM 4911 C C . TRP A 1 626 ? 16.166 19.371 41.463 1.00 96.38 626 TRP A C 1
ATOM 4913 O O . TRP A 1 626 ? 15.702 19.680 42.563 1.00 96.38 626 TRP A O 1
ATOM 4923 N N . ASN A 1 627 ? 16.109 18.129 40.983 1.00 95.50 627 ASN A N 1
ATOM 4924 C CA . ASN A 1 627 ? 15.594 16.977 41.718 1.00 95.50 627 ASN A CA 1
ATOM 4925 C C . ASN A 1 627 ? 16.285 15.676 41.264 1.00 95.50 627 ASN A C 1
ATOM 4927 O O . ASN A 1 627 ? 16.910 15.624 40.204 1.00 95.50 627 ASN A O 1
ATOM 4931 N N . THR A 1 628 ? 16.175 14.604 42.049 1.00 94.94 628 THR A N 1
ATOM 4932 C CA . THR A 1 628 ? 16.681 13.270 41.682 1.00 94.94 628 THR A CA 1
ATOM 4933 C C . THR A 1 628 ? 15.675 12.185 42.010 1.00 94.94 628 THR A C 1
ATOM 4935 O O . THR A 1 628 ? 14.894 12.306 42.949 1.00 94.94 628 THR A O 1
ATOM 4938 N N . PHE A 1 629 ? 15.729 11.097 41.252 1.00 94.12 629 PHE A N 1
ATOM 4939 C CA . PHE A 1 629 ? 14.951 9.892 41.515 1.00 94.12 629 PHE A CA 1
ATOM 4940 C C . PHE A 1 629 ? 15.780 8.658 41.159 1.00 94.12 629 PHE A C 1
ATOM 4942 O O . PHE A 1 629 ? 16.787 8.751 40.453 1.00 94.12 629 PHE A O 1
ATOM 4949 N N . GLU A 1 630 ? 15.398 7.496 41.678 1.00 92.56 630 GLU A N 1
ATOM 4950 C CA . GLU A 1 630 ? 16.171 6.267 41.512 1.00 92.56 630 GLU A CA 1
ATOM 4951 C C . GLU A 1 630 ? 15.294 5.136 40.981 1.00 92.56 630 GLU A C 1
ATOM 4953 O O . GLU A 1 630 ? 14.249 4.818 41.546 1.00 92.56 630 GLU A O 1
ATOM 4958 N N . ILE A 1 631 ? 15.742 4.523 39.886 1.00 91.00 631 ILE A N 1
ATOM 4959 C CA . ILE A 1 631 ? 15.116 3.346 39.293 1.00 91.00 631 ILE A CA 1
ATOM 4960 C C . ILE A 1 631 ? 15.844 2.105 39.828 1.00 91.00 631 ILE A C 1
ATOM 4962 O O . ILE A 1 631 ? 17.067 2.008 39.674 1.00 91.00 631 ILE A O 1
ATOM 4966 N N . PRO A 1 632 ? 15.141 1.135 40.443 1.00 89.19 632 PRO A N 1
ATOM 4967 C CA . PRO A 1 632 ? 15.771 -0.058 41.003 1.00 89.19 632 PRO A CA 1
ATOM 4968 C C . PRO A 1 632 ? 16.612 -0.819 39.969 1.00 89.19 632 PRO A C 1
ATOM 4970 O O . PRO A 1 632 ? 16.146 -1.085 38.866 1.00 89.19 632 PRO A O 1
ATOM 4973 N N . LYS A 1 633 ? 17.825 -1.251 40.345 1.00 83.25 633 LYS A N 1
ATOM 4974 C CA . LYS A 1 633 ? 18.807 -1.895 39.439 1.00 83.25 633 LYS A CA 1
ATOM 4975 C C . LYS A 1 633 ? 18.293 -3.127 38.676 1.00 83.25 633 LYS A C 1
ATOM 4977 O O . LYS A 1 633 ? 18.816 -3.431 37.611 1.00 83.25 633 LYS A O 1
ATOM 4982 N N . ALA A 1 634 ? 17.313 -3.841 39.231 1.00 78.56 634 ALA A N 1
ATOM 4983 C CA . ALA A 1 634 ? 16.717 -5.040 38.636 1.00 78.56 634 ALA A CA 1
ATOM 4984 C C . ALA A 1 634 ? 15.394 -4.772 37.891 1.00 78.56 634 ALA A C 1
ATOM 4986 O O . ALA A 1 634 ? 14.807 -5.702 37.345 1.00 78.56 634 ALA A O 1
ATOM 4987 N N . ALA A 1 635 ? 14.897 -3.531 37.894 1.00 82.38 635 ALA A N 1
ATOM 4988 C CA . ALA A 1 635 ? 13.646 -3.186 37.236 1.00 82.38 635 ALA A CA 1
ATOM 4989 C C . ALA A 1 635 ? 13.850 -3.005 35.728 1.00 82.38 635 ALA A C 1
ATOM 4991 O O . ALA A 1 635 ? 14.879 -2.503 35.279 1.00 82.38 635 ALA A O 1
ATOM 4992 N N . SER A 1 636 ? 12.839 -3.376 34.946 1.00 83.81 636 SER A N 1
ATOM 4993 C CA . SER A 1 636 ? 12.740 -2.994 33.538 1.00 83.81 636 SER A CA 1
ATOM 4994 C C . SER A 1 636 ? 11.626 -1.969 33.381 1.00 83.81 636 SER A C 1
ATOM 4996 O O . SER A 1 636 ? 10.573 -2.081 34.006 1.00 83.81 636 SER A O 1
ATOM 4998 N N . ILE A 1 637 ? 11.892 -0.940 32.586 1.00 87.19 637 ILE A N 1
ATOM 4999 C CA . ILE A 1 637 ? 10.964 0.161 32.342 1.00 87.19 637 ILE A CA 1
ATOM 5000 C C . ILE A 1 637 ? 10.080 -0.243 31.168 1.00 87.19 637 ILE A C 1
ATOM 5002 O O . ILE A 1 637 ? 10.596 -0.618 30.115 1.00 87.19 637 ILE A O 1
ATOM 5006 N N . THR A 1 638 ? 8.764 -0.184 31.344 1.00 83.19 638 THR A N 1
ATOM 5007 C CA . THR A 1 638 ? 7.807 -0.446 30.259 1.00 83.19 638 THR A CA 1
ATOM 5008 C C . THR A 1 638 ? 7.419 0.841 29.553 1.00 83.19 638 THR A C 1
ATOM 5010 O O . THR A 1 638 ? 7.276 0.846 28.330 1.00 83.19 638 THR A O 1
ATOM 5013 N N . LYS A 1 639 ? 7.270 1.934 30.309 1.00 82.94 639 LYS A N 1
ATOM 5014 C CA . LYS A 1 639 ? 6.858 3.239 29.793 1.00 82.94 639 LYS A CA 1
ATOM 5015 C C . LYS A 1 639 ? 7.315 4.356 30.724 1.00 82.94 639 LYS A C 1
ATOM 5017 O O . LYS A 1 639 ? 7.251 4.211 31.939 1.00 82.94 639 LYS A O 1
ATOM 5022 N N . ALA A 1 640 ? 7.765 5.475 30.173 1.00 88.81 640 ALA A N 1
ATOM 5023 C CA . ALA A 1 640 ? 8.080 6.669 30.947 1.00 88.81 640 ALA A CA 1
ATOM 5024 C C . ALA A 1 640 ? 7.631 7.928 30.207 1.00 88.81 640 ALA A C 1
ATOM 5026 O O . ALA A 1 640 ? 8.046 8.165 29.072 1.00 88.81 640 ALA A O 1
ATOM 5027 N N . ARG A 1 641 ? 6.822 8.756 30.868 1.00 89.69 641 ARG A N 1
ATOM 5028 C CA . ARG A 1 641 ? 6.324 10.023 30.323 1.00 89.69 641 ARG A CA 1
ATOM 5029 C C . ARG A 1 641 ? 6.599 11.152 31.298 1.00 89.69 641 ARG A C 1
ATOM 5031 O O . ARG A 1 641 ? 6.298 11.033 32.483 1.00 89.69 641 ARG A O 1
ATOM 5038 N N . LEU A 1 642 ? 7.134 12.243 30.773 1.00 92.69 642 LEU A N 1
ATOM 5039 C CA . LEU A 1 642 ? 7.328 13.494 31.488 1.00 92.69 642 LEU A CA 1
ATOM 5040 C C . LEU A 1 642 ? 6.454 14.562 30.847 1.00 92.69 642 LEU A C 1
ATOM 5042 O O . LEU A 1 642 ? 6.430 14.703 29.630 1.00 92.69 642 LEU A O 1
ATOM 5046 N N . VAL A 1 643 ? 5.756 15.322 31.671 1.00 91.00 643 VAL A N 1
ATOM 5047 C CA . VAL A 1 643 ? 4.893 16.420 31.271 1.00 91.00 643 VAL A CA 1
ATOM 5048 C C . VAL A 1 643 ? 5.265 17.649 32.094 1.00 91.00 643 VAL A C 1
ATOM 5050 O O . VAL A 1 643 ? 5.399 17.556 33.313 1.00 91.00 643 VAL A O 1
ATOM 5053 N N . MET A 1 644 ? 5.471 18.797 31.454 1.00 93.69 644 MET A N 1
ATOM 5054 C CA . MET A 1 644 ? 5.799 20.026 32.178 1.00 93.69 644 MET A CA 1
ATOM 5055 C C . MET A 1 644 ? 5.404 21.295 31.429 1.00 93.69 644 MET A C 1
ATOM 5057 O O . MET A 1 644 ? 5.202 21.283 30.214 1.00 93.69 644 MET A O 1
ATOM 5061 N N . THR A 1 645 ? 5.344 22.394 32.172 1.00 92.31 645 THR A N 1
ATOM 5062 C CA . THR A 1 645 ? 5.288 23.753 31.638 1.00 92.31 645 THR A CA 1
ATOM 5063 C C . THR A 1 645 ? 5.894 24.733 32.642 1.00 92.31 645 THR A C 1
ATOM 5065 O O . THR A 1 645 ? 6.067 24.398 33.817 1.00 92.31 645 THR A O 1
ATOM 5068 N N . VAL A 1 646 ? 6.278 25.916 32.178 1.00 91.19 646 VAL A N 1
ATOM 5069 C CA . VAL A 1 646 ? 6.906 26.966 32.984 1.00 91.19 646 VAL A CA 1
ATOM 5070 C C . VAL A 1 646 ? 6.422 28.310 32.474 1.00 91.19 646 VAL A C 1
ATOM 5072 O O . VAL A 1 646 ? 6.147 28.451 31.283 1.00 91.19 646 VAL A O 1
ATOM 5075 N N . ASP A 1 647 ? 6.336 29.271 33.379 1.00 84.75 647 ASP A N 1
ATOM 5076 C CA . ASP A 1 647 ? 6.197 30.675 33.036 1.00 84.75 647 ASP A CA 1
ATOM 5077 C C . ASP A 1 647 ? 7.367 31.185 32.176 1.00 84.75 647 ASP A C 1
ATOM 5079 O O . ASP A 1 647 ? 8.529 30.891 32.458 1.00 84.75 647 ASP A O 1
ATOM 5083 N N . ASP A 1 648 ? 7.021 31.888 31.100 1.00 87.88 648 ASP A N 1
ATOM 5084 C CA . ASP A 1 648 ? 7.883 32.443 30.047 1.00 87.88 648 ASP A CA 1
ATOM 5085 C C . ASP A 1 648 ? 8.886 31.535 29.332 1.00 87.88 648 ASP A C 1
ATOM 5087 O O . ASP A 1 648 ? 8.782 31.411 28.125 1.00 87.88 648 ASP A O 1
ATOM 5091 N N . GLU A 1 649 ? 9.902 30.957 29.975 1.00 91.25 649 GLU A N 1
ATOM 5092 C CA . GLU A 1 649 ? 10.902 30.121 29.292 1.00 91.25 649 GLU A CA 1
ATOM 5093 C C . GLU A 1 649 ? 11.464 29.008 30.180 1.00 91.25 649 GLU A C 1
ATOM 5095 O O . GLU A 1 649 ? 11.806 29.202 31.348 1.00 91.25 649 GLU A O 1
ATOM 5100 N N . PHE A 1 650 ? 11.684 27.828 29.589 1.00 95.06 650 PHE A N 1
ATOM 5101 C CA . PHE A 1 650 ? 12.434 26.755 30.234 1.00 95.06 650 PHE A CA 1
ATOM 5102 C C . PHE A 1 650 ? 13.399 26.018 29.313 1.00 95.06 650 PHE A C 1
ATOM 5104 O O . PHE A 1 650 ? 13.210 25.885 28.105 1.00 95.06 650 PHE A O 1
ATOM 5111 N N . THR A 1 651 ? 14.439 25.452 29.922 1.00 94.12 651 THR A N 1
ATOM 5112 C CA . THR A 1 651 ? 15.271 24.394 29.346 1.00 94.12 651 THR A CA 1
ATOM 5113 C C . THR A 1 651 ? 15.304 23.207 30.302 1.00 94.12 651 THR A C 1
ATOM 5115 O O . THR A 1 651 ? 15.761 23.334 31.439 1.00 94.12 651 THR A O 1
ATOM 5118 N N . LEU A 1 652 ? 14.838 22.050 29.830 1.00 94.69 652 LEU A N 1
ATOM 5119 C CA . LEU A 1 652 ? 14.790 20.802 30.592 1.00 94.69 652 LEU A CA 1
ATOM 5120 C C . LEU A 1 652 ? 16.043 19.960 30.339 1.00 94.69 652 LEU A C 1
ATOM 5122 O O . LEU A 1 652 ? 16.442 19.755 29.190 1.00 94.69 652 LEU A O 1
ATOM 5126 N N . TYR A 1 653 ? 16.608 19.408 31.408 1.00 93.31 653 TYR A N 1
ATOM 5127 C CA . TYR A 1 653 ? 17.758 18.518 31.404 1.00 93.31 653 TYR A CA 1
ATOM 5128 C C . TYR A 1 653 ? 17.447 17.205 32.135 1.00 93.31 653 TYR A C 1
ATOM 5130 O O . TYR A 1 653 ? 16.858 17.204 33.216 1.00 93.31 653 TYR A O 1
ATOM 5138 N N . LEU A 1 654 ? 17.924 16.096 31.569 1.00 93.12 654 LEU A N 1
ATOM 5139 C CA . LEU A 1 654 ? 17.975 14.779 32.205 1.00 93.12 654 LEU A CA 1
ATOM 5140 C C . LEU A 1 654 ? 19.421 14.287 32.172 1.00 93.12 654 LEU A C 1
ATOM 5142 O O . LEU A 1 654 ? 20.011 14.193 31.095 1.00 93.12 654 LEU A O 1
ATOM 5146 N N . ASP A 1 655 ? 20.016 14.037 33.336 1.00 91.31 655 ASP A N 1
ATOM 5147 C CA . ASP A 1 655 ? 21.428 13.638 33.485 1.00 91.31 655 ASP A CA 1
ATOM 5148 C C . ASP A 1 655 ? 22.413 14.575 32.748 1.00 91.31 655 ASP A C 1
ATOM 5150 O O . ASP A 1 655 ? 23.455 14.178 32.214 1.00 91.31 655 ASP A O 1
ATOM 5154 N N . GLY A 1 656 ? 22.057 15.861 32.684 1.00 86.38 656 GLY A N 1
ATOM 5155 C CA . GLY A 1 656 ? 22.789 16.914 31.984 1.00 86.38 656 GLY A CA 1
ATOM 5156 C C . GLY A 1 656 ? 22.648 16.926 30.461 1.00 86.38 656 GLY A C 1
ATOM 5157 O O . GLY A 1 656 ? 23.337 17.709 29.804 1.00 86.38 656 GLY A O 1
ATOM 5158 N N . ARG A 1 657 ? 21.775 16.095 29.880 1.00 86.88 657 ARG A N 1
ATOM 5159 C CA . ARG A 1 657 ? 21.348 16.181 28.476 1.00 86.88 657 ARG A CA 1
ATOM 5160 C C . ARG A 1 657 ? 20.127 17.088 28.372 1.00 86.88 657 ARG A C 1
ATOM 5162 O O . ARG A 1 657 ? 19.134 16.835 29.040 1.00 86.88 657 ARG A O 1
ATOM 5169 N N . VAL A 1 658 ? 20.169 18.087 27.490 1.00 89.94 658 VAL A N 1
ATOM 5170 C CA . VAL A 1 658 ? 18.986 18.901 27.161 1.00 89.94 658 VAL A CA 1
ATOM 5171 C C . VAL A 1 658 ? 17.939 18.013 26.483 1.00 89.94 658 VAL A C 1
ATOM 5173 O O . VAL A 1 658 ? 18.228 17.406 25.450 1.00 89.94 658 VAL A O 1
ATOM 5176 N N . LEU A 1 659 ? 16.743 17.933 27.064 1.00 87.81 659 LEU A N 1
ATOM 5177 C CA . LEU A 1 659 ? 15.597 17.213 26.504 1.00 87.81 659 LEU A CA 1
ATOM 5178 C C . LEU A 1 659 ? 14.741 18.110 25.606 1.00 87.81 659 LEU A C 1
ATOM 5180 O O . LEU A 1 659 ? 14.232 17.653 24.588 1.00 87.81 659 LEU A O 1
ATOM 5184 N N . GLY A 1 660 ? 14.599 19.385 25.964 1.00 86.88 660 GLY A N 1
ATOM 5185 C CA . GLY A 1 660 ? 13.794 20.338 25.211 1.00 86.88 660 GLY A CA 1
ATOM 5186 C C . GLY A 1 660 ? 13.754 21.719 25.845 1.00 86.88 660 GLY A C 1
ATOM 5187 O O . GLY A 1 660 ? 14.307 21.942 26.926 1.00 86.88 660 GLY A O 1
ATOM 5188 N N . ARG A 1 661 ? 13.103 22.637 25.134 1.00 90.38 661 ARG A N 1
ATOM 5189 C CA . ARG A 1 661 ? 12.817 24.004 25.565 1.00 90.38 661 ARG A CA 1
ATOM 5190 C C . ARG A 1 661 ? 11.365 24.329 25.252 1.00 90.38 661 ARG A C 1
ATOM 5192 O O . ARG A 1 661 ? 10.824 23.772 24.299 1.00 90.38 661 ARG A O 1
ATOM 5199 N N . GLY A 1 662 ? 10.788 25.229 26.024 1.00 87.12 662 GLY A N 1
ATOM 5200 C CA . GLY A 1 662 ? 9.454 25.766 25.795 1.00 87.12 662 GLY A CA 1
ATOM 5201 C C . GLY A 1 662 ? 9.350 27.159 26.383 1.00 87.12 662 GLY A C 1
ATOM 5202 O O . GLY A 1 662 ? 10.233 27.558 27.147 1.00 87.12 662 GLY A O 1
ATOM 5203 N N . ASN A 1 663 ? 8.317 27.893 25.979 1.00 85.19 663 ASN A N 1
ATOM 5204 C CA . ASN A 1 663 ? 8.219 29.312 26.293 1.00 85.19 663 ASN A CA 1
ATOM 5205 C C . ASN A 1 663 ? 6.793 29.867 26.491 1.00 85.19 663 ASN A C 1
ATOM 5207 O O . ASN A 1 663 ? 6.534 31.040 26.244 1.00 85.19 663 ASN A O 1
ATOM 5211 N N . GLU A 1 664 ? 5.840 29.017 26.865 1.00 82.19 664 GLU A N 1
ATOM 5212 C CA . GLU A 1 664 ? 4.456 29.436 27.103 1.00 82.19 664 GLU A CA 1
ATOM 5213 C C . GLU A 1 664 ? 3.843 28.544 28.183 1.00 82.19 664 GLU A C 1
ATOM 5215 O O . GLU A 1 664 ? 3.747 27.324 28.015 1.00 82.19 664 GLU A O 1
ATOM 5220 N N . TRP A 1 665 ? 3.384 29.151 29.278 1.00 82.50 665 TRP A N 1
ATOM 5221 C CA . TRP A 1 665 ? 2.841 28.422 30.429 1.00 82.50 665 TRP A CA 1
ATOM 5222 C C . TRP A 1 665 ? 1.487 27.758 30.150 1.00 82.50 665 TRP A C 1
ATOM 5224 O O . TRP A 1 665 ? 1.077 26.844 30.869 1.00 82.50 665 TRP A O 1
ATOM 5234 N N . ARG A 1 666 ? 0.775 28.203 29.105 1.00 80.31 666 ARG A N 1
ATOM 5235 C CA . ARG A 1 666 ? -0.485 27.594 28.639 1.00 80.31 666 ARG A CA 1
ATOM 5236 C C . ARG A 1 666 ? -0.276 26.372 27.745 1.00 80.31 666 ARG A C 1
ATOM 5238 O O . ARG A 1 666 ? -1.241 25.653 27.454 1.00 80.31 666 ARG A O 1
ATOM 5245 N N . GLU A 1 667 ? 0.952 26.143 27.286 1.00 83.75 667 GLU A N 1
ATOM 5246 C CA . GLU A 1 667 ? 1.326 24.972 26.503 1.00 83.75 667 GLU A CA 1
ATOM 5247 C C . GLU A 1 667 ? 1.921 23.898 27.412 1.00 83.75 667 GLU A C 1
ATOM 5249 O O . GLU A 1 667 ? 2.788 24.159 28.247 1.00 83.75 667 GLU A O 1
ATOM 5254 N N . LEU A 1 668 ? 1.462 22.661 27.241 1.00 82.38 668 LEU A N 1
ATOM 5255 C CA . LEU A 1 668 ? 1.907 21.529 28.040 1.00 82.38 668 LEU A CA 1
ATOM 5256 C C . LEU A 1 668 ? 2.821 20.630 27.210 1.00 82.38 668 LEU A C 1
ATOM 5258 O O . LEU A 1 668 ? 2.392 20.039 26.217 1.00 82.38 668 LEU A O 1
ATOM 5262 N N . TYR A 1 669 ? 4.081 20.520 27.619 1.00 87.62 669 TYR A N 1
ATOM 5263 C CA . TYR A 1 669 ? 5.111 19.807 26.872 1.00 87.62 669 TYR A CA 1
ATOM 5264 C C . TYR A 1 669 ? 5.197 18.361 27.352 1.00 87.62 669 TYR A C 1
ATOM 5266 O O . TYR A 1 669 ? 5.466 18.108 28.524 1.00 87.62 669 TYR A O 1
ATOM 5274 N N . ASN A 1 670 ? 4.972 17.414 26.443 1.00 86.31 670 ASN A N 1
ATOM 5275 C CA . ASN A 1 670 ? 4.917 15.980 26.703 1.00 86.31 670 ASN A CA 1
ATOM 5276 C C . ASN A 1 670 ? 6.136 15.270 26.090 1.00 86.31 670 ASN A C 1
ATOM 5278 O O . ASN A 1 670 ? 6.320 15.282 24.874 1.00 86.31 670 ASN A O 1
ATOM 5282 N N . PHE A 1 671 ? 6.945 14.627 26.926 1.00 89.56 671 PHE A N 1
ATOM 5283 C CA . PHE A 1 671 ? 8.178 13.935 26.570 1.00 89.56 671 PHE A CA 1
ATOM 5284 C C . PHE A 1 671 ? 8.052 12.433 26.847 1.00 89.56 671 PHE A C 1
ATOM 5286 O O . PHE A 1 671 ? 7.752 12.022 27.969 1.00 89.56 671 PHE A O 1
ATOM 5293 N N . ASP A 1 672 ? 8.365 11.603 25.851 1.00 86.06 672 ASP A N 1
ATOM 5294 C CA . ASP A 1 672 ? 8.556 10.162 26.044 1.00 86.06 672 ASP A CA 1
ATOM 5295 C C . ASP A 1 672 ? 10.023 9.879 26.402 1.00 86.06 672 ASP A C 1
ATOM 5297 O O . ASP A 1 672 ? 10.934 10.096 25.598 1.00 86.06 672 ASP A O 1
ATOM 5301 N N . LEU A 1 673 ? 10.250 9.408 27.630 1.00 89.19 673 LEU A N 1
ATOM 5302 C CA . LEU A 1 673 ? 11.577 9.101 28.168 1.00 89.19 673 LEU A CA 1
ATOM 5303 C C . LEU A 1 673 ? 11.855 7.598 28.247 1.00 89.19 673 LEU A C 1
ATOM 5305 O O . LEU A 1 673 ? 12.898 7.199 28.770 1.00 89.19 673 LEU A O 1
ATOM 5309 N N . THR A 1 674 ? 10.957 6.758 27.723 1.00 85.62 674 THR A N 1
ATOM 5310 C CA . THR A 1 674 ? 10.996 5.296 27.891 1.00 85.62 674 THR A CA 1
ATOM 5311 C C . THR A 1 674 ? 12.337 4.696 27.464 1.00 85.62 674 THR A C 1
ATOM 5313 O O . THR A 1 674 ? 12.848 3.792 28.114 1.00 85.62 674 THR A O 1
ATOM 5316 N N . GLN A 1 675 ? 12.944 5.222 26.394 1.00 81.19 675 GLN A N 1
ATOM 5317 C CA . GLN A 1 675 ? 14.226 4.731 25.871 1.00 81.19 675 GLN A CA 1
ATOM 5318 C C . GLN A 1 675 ? 15.466 5.434 26.446 1.00 81.19 675 GLN A C 1
ATOM 5320 O O . GLN A 1 675 ? 16.588 5.034 26.130 1.00 81.19 675 GLN A O 1
ATOM 5325 N N . LEU A 1 676 ? 15.284 6.501 27.227 1.00 84.31 676 LEU A N 1
ATOM 5326 C CA . LEU A 1 676 ? 16.382 7.283 27.803 1.00 84.31 676 LEU A CA 1
ATOM 5327 C C . LEU A 1 676 ? 16.711 6.876 29.236 1.00 84.31 676 LEU A C 1
ATOM 5329 O O . LEU A 1 676 ? 17.863 7.001 29.647 1.00 84.31 676 LEU A O 1
ATOM 5333 N N . LEU A 1 677 ? 15.712 6.417 29.985 1.00 88.25 677 LEU A N 1
ATOM 5334 C CA . LEU A 1 677 ? 15.886 6.000 31.367 1.00 88.25 677 LEU A CA 1
ATOM 5335 C C . LEU A 1 677 ? 16.460 4.586 31.449 1.00 88.25 677 LEU A C 1
ATOM 5337 O O . LEU A 1 677 ? 16.162 3.711 30.636 1.00 88.25 677 LEU A O 1
ATOM 5341 N N . THR A 1 678 ? 17.287 4.359 32.462 1.00 88.12 678 THR A N 1
ATOM 5342 C CA . THR A 1 678 ? 17.941 3.074 32.721 1.00 88.12 678 THR A CA 1
ATOM 5343 C C . THR A 1 678 ? 17.921 2.779 34.217 1.00 88.12 678 THR A C 1
ATOM 5345 O O . THR A 1 678 ? 17.790 3.696 35.016 1.00 88.12 678 THR A O 1
ATOM 5348 N N . PRO A 1 679 ? 18.085 1.527 34.661 1.00 88.69 679 PRO A N 1
ATOM 5349 C CA . PRO A 1 679 ? 18.204 1.253 36.089 1.00 88.69 679 PRO A CA 1
ATOM 5350 C C . PRO A 1 679 ? 19.375 2.032 36.715 1.00 88.69 679 PRO A C 1
ATOM 5352 O O . PRO A 1 679 ? 20.511 1.930 36.250 1.00 88.69 679 PRO A O 1
ATOM 5355 N N . GLY A 1 680 ? 19.111 2.811 37.765 1.00 89.12 680 GLY A N 1
ATOM 5356 C CA . GLY A 1 680 ? 20.084 3.722 38.369 1.00 89.12 680 GLY A CA 1
ATOM 5357 C C . GLY A 1 680 ? 19.473 5.034 38.864 1.00 89.12 680 GLY A C 1
ATOM 5358 O O . GLY A 1 680 ? 18.267 5.260 38.778 1.00 89.12 680 GLY A O 1
ATOM 5359 N N . ARG A 1 681 ? 20.326 5.901 39.420 1.00 91.81 681 ARG A N 1
ATOM 5360 C CA . ARG A 1 681 ? 19.940 7.243 39.871 1.00 91.81 681 ARG A CA 1
ATOM 5361 C C . ARG A 1 681 ? 19.982 8.222 38.702 1.00 91.81 681 ARG A C 1
ATOM 5363 O O . ARG A 1 681 ? 21.010 8.312 38.034 1.00 91.81 681 ARG A O 1
ATOM 5370 N N . HIS A 1 682 ? 18.904 8.979 38.535 1.00 94.06 682 HIS A N 1
ATOM 5371 C CA . HIS A 1 682 ? 18.736 9.990 37.498 1.00 94.06 682 HIS A CA 1
ATOM 5372 C C . HIS A 1 682 ? 18.577 11.390 38.094 1.00 94.06 682 HIS A C 1
ATOM 5374 O O . HIS A 1 682 ? 18.026 11.565 39.185 1.00 94.06 682 HIS A O 1
ATOM 5380 N N . VAL A 1 683 ? 19.063 12.388 37.358 1.00 94.12 683 VAL A N 1
ATOM 5381 C CA . VAL A 1 683 ? 19.036 13.808 37.717 1.00 94.12 683 VAL A CA 1
ATOM 5382 C C . VAL A 1 683 ? 18.066 14.551 36.807 1.00 94.12 683 VAL A C 1
ATOM 5384 O O . VAL A 1 683 ? 18.245 14.569 35.590 1.00 94.12 683 VAL A O 1
ATOM 5387 N N . LEU A 1 684 ? 17.073 15.203 37.407 1.00 96.19 684 LEU A N 1
ATOM 5388 C CA . LEU A 1 684 ? 16.163 16.132 36.746 1.00 96.19 684 LEU A CA 1
ATOM 5389 C C . LEU A 1 684 ? 16.611 17.557 37.054 1.00 96.19 684 LEU A C 1
ATOM 5391 O O . LEU A 1 684 ? 16.755 17.940 38.214 1.00 96.19 684 LEU A O 1
ATOM 5395 N N . ALA A 1 685 ? 16.834 18.346 36.013 1.00 95.44 685 ALA A N 1
ATOM 5396 C CA . ALA A 1 685 ? 17.256 19.731 36.146 1.00 95.44 685 ALA A CA 1
ATOM 5397 C C . ALA A 1 685 ? 16.471 20.601 35.167 1.00 95.44 685 ALA A C 1
ATOM 5399 O O . ALA A 1 685 ? 16.345 20.265 33.993 1.00 95.44 685 ALA A O 1
ATOM 5400 N N . VAL A 1 686 ? 15.946 21.726 35.636 1.00 95.81 686 VAL A N 1
ATOM 5401 C CA . VAL A 1 686 ? 15.183 22.671 34.822 1.00 95.81 686 VAL A CA 1
ATOM 5402 C C . VAL A 1 686 ? 15.741 24.060 35.057 1.00 95.81 686 VAL A C 1
ATOM 5404 O O . VAL A 1 686 ? 15.829 24.526 36.190 1.00 95.81 686 VAL A O 1
ATOM 5407 N N . LYS A 1 687 ? 16.157 24.718 33.978 1.00 94.94 687 LYS A N 1
ATOM 5408 C CA . LYS A 1 687 ? 16.488 26.139 34.011 1.00 94.94 687 LYS A CA 1
ATOM 5409 C C . LYS A 1 687 ? 15.274 26.906 33.514 1.00 94.94 687 LYS A C 1
ATOM 5411 O O . LYS A 1 687 ? 14.937 26.775 32.343 1.00 94.94 687 LYS A O 1
ATOM 5416 N N . CYS A 1 688 ? 14.667 27.682 34.392 1.00 93.69 688 CYS A N 1
ATOM 5417 C CA . CYS A 1 688 ? 13.494 28.497 34.126 1.00 93.69 688 CYS A CA 1
ATOM 5418 C C . CYS A 1 688 ? 13.886 29.975 34.050 1.00 93.69 688 CYS A C 1
ATOM 5420 O O . CYS A 1 688 ? 14.822 30.398 34.737 1.00 93.69 688 CYS A O 1
ATOM 5422 N N . TYR A 1 689 ? 13.172 30.757 33.255 1.00 91.69 689 TYR A N 1
ATOM 5423 C CA . TYR A 1 689 ? 13.315 32.204 33.173 1.00 91.69 689 TYR A CA 1
ATOM 5424 C C . TYR A 1 689 ? 11.933 32.843 33.196 1.00 91.69 689 TYR A C 1
ATOM 5426 O O . TYR A 1 689 ? 11.084 32.442 32.417 1.00 91.69 689 TYR A O 1
ATOM 5434 N N . ASN A 1 690 ? 11.752 33.812 34.089 1.00 89.56 690 ASN A N 1
ATOM 5435 C CA . ASN A 1 690 ? 10.580 34.674 34.173 1.00 89.56 690 ASN A CA 1
ATOM 5436 C C . ASN A 1 690 ? 10.976 36.089 33.727 1.00 89.56 690 ASN A C 1
ATOM 5438 O O . ASN A 1 690 ? 11.957 36.640 34.240 1.00 89.56 690 ASN A O 1
ATOM 5442 N N . SER A 1 691 ? 10.230 36.678 32.798 1.00 85.50 691 SER A N 1
ATOM 5443 C CA . SER A 1 691 ? 10.461 38.029 32.291 1.00 85.50 691 SER A CA 1
ATOM 5444 C C . SER A 1 691 ? 9.788 39.097 33.158 1.00 85.50 691 SER A C 1
ATOM 5446 O O . SER A 1 691 ? 10.446 40.095 33.471 1.00 85.50 691 SER A O 1
ATOM 5448 N N . ALA A 1 692 ? 8.548 38.880 33.611 1.00 78.88 692 ALA A N 1
ATOM 5449 C CA . ALA A 1 692 ? 7.784 39.786 34.473 1.00 78.88 692 ALA A CA 1
ATOM 5450 C C . ALA A 1 692 ? 6.567 39.075 35.099 1.00 78.88 692 ALA A C 1
ATOM 5452 O O . ALA A 1 692 ? 6.070 38.110 34.542 1.00 78.88 692 ALA A O 1
ATOM 5453 N N . GLU A 1 693 ? 6.024 39.612 36.199 1.00 79.62 693 GLU A N 1
ATOM 5454 C CA . GLU A 1 693 ? 4.819 39.091 36.887 1.00 79.62 693 GLU A CA 1
ATOM 5455 C C . GLU A 1 693 ? 5.035 37.782 37.696 1.00 79.62 693 GLU A C 1
ATOM 5457 O O . GLU A 1 693 ? 6.108 37.550 38.266 1.00 79.62 693 GLU A O 1
ATOM 5462 N N . ASP A 1 694 ? 3.965 36.992 37.873 1.00 81.00 694 ASP A N 1
ATOM 5463 C CA . ASP A 1 694 ? 3.920 35.778 38.692 1.00 81.00 694 ASP A CA 1
ATOM 5464 C C . ASP A 1 694 ? 4.644 34.617 37.999 1.00 81.00 694 ASP A C 1
ATOM 5466 O O . ASP A 1 694 ? 4.222 34.192 36.937 1.00 81.00 694 ASP A O 1
ATOM 5470 N N . ALA A 1 695 ? 5.634 34.007 38.657 1.00 87.56 695 ALA A N 1
ATOM 5471 C CA . ALA A 1 695 ? 6.393 32.891 38.094 1.00 87.56 695 ALA A CA 1
ATOM 5472 C C . ALA A 1 695 ? 5.981 31.525 38.652 1.00 87.56 695 ALA A C 1
ATOM 5474 O O . ALA A 1 695 ? 5.687 31.373 39.845 1.00 87.56 695 ALA A O 1
ATOM 5475 N N . GLY A 1 696 ? 6.069 30.489 37.817 1.00 90.44 696 GLY A N 1
ATOM 5476 C CA . GLY A 1 696 ? 5.833 29.119 38.254 1.00 90.44 696 GLY A CA 1
ATOM 5477 C C . GLY A 1 696 ? 6.341 28.058 37.283 1.00 90.44 696 GLY A C 1
ATOM 5478 O O . GLY A 1 696 ? 6.336 28.235 36.070 1.00 90.44 696 GLY A O 1
ATOM 5479 N N . MET A 1 697 ? 6.746 26.912 37.830 1.00 93.56 697 MET A N 1
ATOM 5480 C CA . MET A 1 697 ? 6.970 25.672 37.089 1.00 93.56 697 MET A CA 1
ATOM 5481 C C . MET A 1 697 ? 5.964 24.614 37.527 1.00 93.56 697 MET A C 1
ATOM 5483 O O . MET A 1 697 ? 5.758 24.383 38.720 1.00 93.56 697 MET A O 1
ATOM 5487 N N . LEU A 1 698 ? 5.430 23.906 36.542 1.00 92.56 698 LEU A N 1
ATOM 5488 C CA . LEU A 1 698 ? 4.574 22.748 36.706 1.00 92.56 698 LEU A CA 1
ATOM 5489 C C . LEU A 1 698 ? 5.271 21.522 36.111 1.00 92.56 698 LEU A C 1
ATOM 5491 O O . LEU A 1 698 ? 5.740 21.565 34.974 1.00 92.56 698 LEU A O 1
ATOM 5495 N N . PHE A 1 699 ? 5.356 20.425 36.862 1.00 94.88 699 PHE A N 1
ATOM 5496 C CA . PHE A 1 699 ? 6.108 19.246 36.435 1.00 94.88 699 PHE A CA 1
ATOM 5497 C C . PHE A 1 699 ? 5.455 17.947 36.911 1.00 94.88 699 PHE A C 1
ATOM 5499 O O . PHE A 1 699 ? 4.994 17.846 38.050 1.00 94.88 699 PHE A O 1
ATOM 5506 N N . GLY A 1 700 ? 5.484 16.931 36.053 1.00 93.50 700 GLY A N 1
ATOM 5507 C CA . GLY A 1 700 ? 5.075 15.568 36.357 1.00 93.50 700 GLY A CA 1
ATOM 5508 C C . GLY A 1 700 ? 5.855 14.553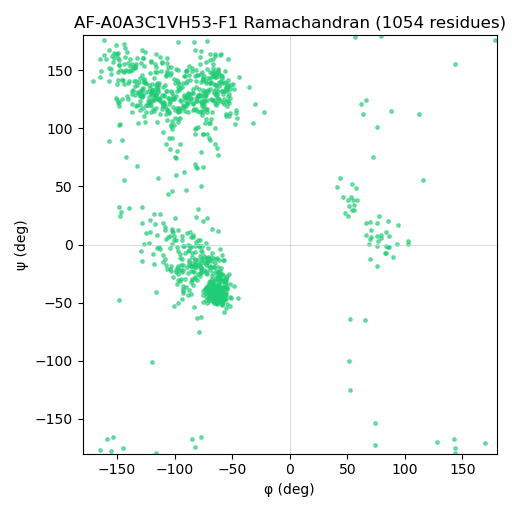 35.531 1.00 93.50 700 GLY A C 1
ATOM 5509 O O . GLY A 1 700 ? 5.848 14.603 34.309 1.00 93.50 700 GLY A O 1
ATOM 5510 N N . LEU A 1 701 ? 6.518 13.606 36.179 1.00 93.38 701 LEU A N 1
ATOM 5511 C CA . LEU A 1 701 ? 7.140 12.439 35.560 1.00 93.38 701 LEU A CA 1
ATOM 5512 C C . LEU A 1 701 ? 6.492 11.193 36.144 1.00 93.38 701 LEU A C 1
ATOM 5514 O O . LEU A 1 701 ? 6.412 11.057 37.363 1.00 93.38 701 LEU A O 1
ATOM 5518 N N . ARG A 1 702 ? 6.118 10.257 35.277 1.00 91.62 702 ARG A N 1
ATOM 5519 C CA . ARG A 1 702 ? 5.672 8.922 35.665 1.00 91.62 702 ARG A CA 1
ATOM 5520 C C . ARG A 1 702 ? 6.418 7.862 34.871 1.00 91.62 702 ARG A C 1
ATOM 5522 O O . ARG A 1 702 ? 6.451 7.914 33.639 1.00 91.62 702 ARG A O 1
ATOM 5529 N N . VAL A 1 703 ? 6.977 6.893 35.587 1.00 90.50 703 VAL A N 1
ATOM 5530 C CA . VAL A 1 703 ? 7.701 5.739 35.051 1.00 90.50 703 VAL A CA 1
ATOM 5531 C C . VAL A 1 703 ? 6.992 4.469 35.506 1.00 90.50 703 VAL A C 1
ATOM 5533 O O . VAL A 1 703 ? 6.984 4.155 36.696 1.00 90.50 703 VAL A O 1
ATOM 5536 N N . ASP A 1 704 ? 6.422 3.739 34.556 1.00 86.88 704 ASP A N 1
ATOM 5537 C CA . ASP A 1 704 ? 5.816 2.432 34.774 1.00 86.88 704 ASP A CA 1
ATOM 5538 C C . ASP A 1 704 ? 6.902 1.344 34.611 1.00 86.88 704 ASP A C 1
ATOM 5540 O O . ASP A 1 704 ? 7.663 1.321 33.632 1.00 86.88 704 ASP A O 1
ATOM 5544 N N . LEU A 1 705 ? 7.004 0.448 35.595 1.00 87.38 705 LEU A N 1
ATOM 5545 C CA . LEU A 1 705 ? 7.948 -0.672 35.610 1.00 87.38 705 LEU A CA 1
ATOM 5546 C C . LEU A 1 705 ? 7.235 -1.990 35.278 1.00 87.38 705 LEU A C 1
ATOM 5548 O O . LEU A 1 705 ? 6.051 -2.170 35.557 1.00 87.38 705 LEU A O 1
ATOM 5552 N N . ALA A 1 706 ? 7.965 -2.954 34.713 1.00 80.62 706 ALA A N 1
ATOM 5553 C CA . ALA A 1 706 ? 7.405 -4.244 34.292 1.00 80.62 706 ALA A CA 1
ATOM 5554 C C . ALA A 1 706 ? 6.897 -5.116 35.450 1.00 80.62 706 ALA A C 1
ATOM 5556 O O . ALA A 1 706 ? 6.116 -6.036 35.228 1.00 80.62 706 ALA A O 1
ATOM 5557 N N . ASP A 1 707 ? 7.338 -4.839 36.677 1.00 79.94 707 ASP A N 1
ATOM 5558 C CA . ASP A 1 707 ? 6.867 -5.511 37.891 1.00 79.94 707 ASP A CA 1
ATOM 5559 C C . ASP A 1 707 ? 5.597 -4.875 38.486 1.00 79.94 707 ASP A C 1
ATOM 5561 O O . ASP A 1 707 ? 5.158 -5.270 39.565 1.00 79.94 707 ASP A O 1
ATOM 5565 N N . GLY A 1 708 ? 5.007 -3.897 37.789 1.00 77.19 708 GLY A N 1
ATOM 5566 C CA . GLY A 1 708 ? 3.786 -3.202 38.190 1.00 77.19 708 GLY A CA 1
ATOM 5567 C C . GLY A 1 708 ? 4.005 -2.017 39.132 1.00 77.19 708 GLY A C 1
ATOM 5568 O O . GLY A 1 708 ? 3.038 -1.341 39.479 1.00 77.19 708 GLY A O 1
ATOM 5569 N N . ARG A 1 709 ? 5.244 -1.724 39.554 1.00 85.25 709 ARG A N 1
ATOM 5570 C CA . ARG A 1 709 ? 5.542 -0.521 40.347 1.00 85.25 709 ARG A CA 1
ATOM 5571 C C . ARG A 1 709 ? 5.546 0.731 39.470 1.00 85.25 709 ARG A C 1
ATOM 5573 O O . ARG A 1 709 ? 5.954 0.692 38.312 1.00 85.25 709 ARG A O 1
ATOM 5580 N N . ILE A 1 710 ? 5.151 1.856 40.062 1.00 86.38 710 ILE A N 1
ATOM 5581 C CA . ILE A 1 710 ? 5.136 3.172 39.418 1.00 86.38 710 ILE A CA 1
ATOM 5582 C C . ILE A 1 710 ? 6.064 4.098 40.201 1.00 86.38 710 ILE A C 1
ATOM 5584 O O . ILE A 1 710 ? 5.985 4.167 41.429 1.00 86.38 710 ILE A O 1
ATOM 5588 N N . ILE A 1 711 ? 6.948 4.801 39.498 1.00 90.06 711 ILE A N 1
ATOM 5589 C CA . ILE A 1 711 ? 7.755 5.884 40.063 1.00 90.06 711 ILE A CA 1
ATOM 5590 C C . ILE A 1 711 ? 7.170 7.200 39.563 1.00 90.06 711 ILE A C 1
ATOM 5592 O O . ILE A 1 711 ? 7.124 7.433 38.356 1.00 90.06 711 ILE A O 1
ATOM 5596 N N . GLU A 1 712 ? 6.754 8.061 40.488 1.00 91.38 712 GLU A N 1
ATOM 5597 C CA . GLU A 1 712 ? 6.261 9.401 40.178 1.00 91.38 712 GLU A CA 1
ATOM 5598 C C . GLU A 1 712 ? 7.185 10.473 40.760 1.00 91.38 712 GLU A C 1
ATOM 5600 O O . GLU A 1 712 ? 7.643 10.364 41.897 1.00 91.38 712 GLU A O 1
ATOM 5605 N N . VAL A 1 713 ? 7.430 11.528 39.986 1.00 93.56 713 VAL A N 1
ATOM 5606 C CA . VAL A 1 713 ? 8.108 12.746 40.441 1.00 93.56 713 VAL A CA 1
ATOM 5607 C C . VAL A 1 713 ? 7.265 13.936 40.010 1.00 93.56 713 VAL A C 1
ATOM 5609 O O . VAL A 1 713 ? 7.098 14.175 38.818 1.00 93.56 713 VAL A O 1
ATOM 5612 N N . LYS A 1 714 ? 6.733 14.689 40.970 1.00 93.88 714 LYS A N 1
ATOM 5613 C CA . LYS A 1 714 ? 5.876 15.859 40.722 1.00 93.88 714 LYS A CA 1
ATOM 5614 C C . LYS A 1 714 ? 6.594 17.138 41.151 1.00 93.88 714 LYS A C 1
ATOM 5616 O O . LYS A 1 714 ? 7.572 17.075 41.895 1.00 93.88 714 LYS A O 1
ATOM 5621 N N . SER A 1 715 ? 6.159 18.296 40.665 1.00 93.81 715 SER A N 1
ATOM 5622 C CA . SER A 1 715 ? 6.599 19.589 41.200 1.00 93.81 715 SER A CA 1
ATOM 5623 C C . SER A 1 715 ? 6.073 19.771 42.626 1.00 93.81 715 SER A C 1
ATOM 5625 O O . SER A 1 715 ? 4.875 19.856 42.834 1.00 93.81 715 SER A O 1
ATOM 5627 N N . ASP A 1 716 ? 6.954 19.810 43.621 1.00 93.44 716 ASP A N 1
ATOM 5628 C CA . ASP A 1 716 ? 6.624 19.984 45.041 1.00 93.44 716 ASP A CA 1
ATOM 5629 C C . ASP A 1 716 ? 7.850 20.513 45.825 1.00 93.44 716 ASP A C 1
ATOM 5631 O O . ASP A 1 716 ? 8.855 20.926 45.242 1.00 93.44 716 ASP A O 1
ATOM 5635 N N . GLN A 1 717 ? 7.800 20.473 47.160 1.00 92.69 717 GLN A N 1
ATOM 5636 C CA . GLN A 1 717 ? 8.902 20.904 48.036 1.00 92.69 717 GLN A CA 1
ATOM 5637 C C . GLN A 1 717 ? 10.127 19.959 48.031 1.00 92.69 717 GLN A C 1
ATOM 5639 O O . GLN A 1 717 ? 11.137 20.247 48.685 1.00 92.69 717 GLN A O 1
ATOM 5644 N N . SER A 1 718 ? 10.086 18.824 47.319 1.00 92.88 718 SER A N 1
ATOM 5645 C CA . SER A 1 718 ? 11.258 17.954 47.126 1.00 92.88 718 SER A CA 1
ATOM 5646 C C . SER A 1 718 ? 12.277 18.563 46.159 1.00 92.88 718 SER A C 1
ATOM 5648 O O . SER A 1 718 ? 13.471 18.277 46.263 1.00 92.88 718 SER A O 1
ATOM 5650 N N . TRP A 1 719 ? 11.840 19.477 45.291 1.00 95.88 719 TRP A N 1
ATOM 5651 C CA . TRP A 1 719 ? 12.722 20.216 44.398 1.00 95.88 719 TRP A CA 1
ATOM 5652 C C . TRP A 1 719 ? 13.625 21.175 45.179 1.00 95.88 719 TRP A C 1
ATOM 5654 O O . TRP A 1 719 ? 13.271 21.701 46.240 1.00 95.88 719 TRP A O 1
ATOM 5664 N N . ARG A 1 720 ? 14.836 21.382 44.669 1.00 95.44 720 ARG A N 1
ATOM 5665 C CA . ARG A 1 720 ? 15.844 22.283 45.236 1.00 95.44 720 ARG A CA 1
ATOM 5666 C C . ARG A 1 720 ? 16.163 23.388 44.250 1.00 95.44 720 ARG A C 1
ATOM 5668 O O . ARG A 1 720 ? 16.241 23.138 43.052 1.00 95.44 720 ARG A O 1
ATOM 5675 N N . ILE A 1 721 ? 16.392 24.585 44.767 1.00 93.19 721 ILE A N 1
ATOM 5676 C CA . ILE A 1 721 ? 16.814 25.733 43.974 1.00 93.19 721 ILE A CA 1
ATOM 5677 C C . ILE A 1 721 ? 18.334 25.810 44.029 1.00 93.19 721 ILE A C 1
ATOM 5679 O O . ILE A 1 721 ? 18.937 25.867 45.103 1.00 93.19 721 ILE A O 1
ATOM 5683 N N . VAL A 1 722 ? 18.958 25.796 42.861 1.00 92.81 722 VAL A N 1
ATOM 5684 C CA . VAL A 1 722 ? 20.404 25.907 42.711 1.00 92.81 722 VAL A CA 1
ATOM 5685 C C . VAL A 1 722 ? 20.775 27.393 42.645 1.00 92.81 722 VAL A C 1
ATOM 5687 O O . VAL A 1 722 ? 20.276 28.097 41.769 1.00 92.81 722 VAL A O 1
ATOM 5690 N N . PRO A 1 723 ? 21.644 27.895 43.543 1.00 89.00 723 PRO A N 1
ATOM 5691 C CA . PRO A 1 723 ? 22.123 29.272 43.478 1.00 89.00 723 PRO A CA 1
ATOM 5692 C C . PRO A 1 723 ? 22.900 29.558 42.189 1.00 89.00 723 PRO A C 1
ATOM 5694 O O . PRO A 1 723 ? 23.591 28.682 41.655 1.00 89.00 723 PRO A O 1
ATOM 5697 N N . ASP A 1 724 ? 22.859 30.807 41.734 1.00 82.56 724 ASP A N 1
ATOM 5698 C CA . ASP A 1 724 ? 23.608 31.235 40.556 1.00 82.56 724 ASP A CA 1
ATOM 5699 C C . ASP A 1 724 ? 25.124 31.032 40.717 1.00 82.56 724 ASP A C 1
ATOM 5701 O O . ASP A 1 724 ? 25.697 31.140 41.803 1.00 82.56 724 ASP A O 1
ATOM 5705 N N . GLY A 1 725 ? 25.793 30.705 39.608 1.00 80.81 725 GLY A N 1
ATOM 5706 C CA . GLY A 1 725 ? 27.242 30.472 39.566 1.00 80.81 725 GLY A CA 1
ATOM 5707 C C . GLY A 1 725 ? 27.693 29.046 39.912 1.00 80.81 725 GLY A C 1
ATOM 5708 O O . GLY A 1 725 ? 28.885 28.743 39.814 1.00 80.81 725 GLY A O 1
ATOM 5709 N N . VAL A 1 726 ? 26.785 28.127 40.263 1.00 87.81 726 VAL A N 1
ATOM 5710 C CA . VAL A 1 726 ? 27.138 26.711 40.448 1.00 87.81 726 VAL A CA 1
ATOM 5711 C C . VAL A 1 726 ? 27.343 26.031 39.092 1.00 87.81 726 VAL A C 1
ATOM 5713 O O . VAL A 1 726 ? 26.440 25.967 38.268 1.00 87.81 726 VAL A O 1
ATOM 5716 N N . SER A 1 727 ? 28.524 25.458 38.856 1.00 85.69 727 SER A N 1
ATOM 5717 C CA . SER A 1 727 ? 28.820 24.739 37.611 1.00 85.69 727 SER A CA 1
ATOM 5718 C C . SER A 1 727 ? 28.415 23.257 37.652 1.00 85.69 727 SER A C 1
ATOM 5720 O O . SER A 1 727 ? 28.547 22.573 38.681 1.00 85.69 727 SER A O 1
ATOM 5722 N N . ARG A 1 728 ? 27.978 22.750 36.487 1.00 87.38 728 ARG A N 1
ATOM 5723 C CA . ARG A 1 728 ? 27.593 21.348 36.223 1.00 87.38 728 ARG A CA 1
ATOM 5724 C C . ARG A 1 728 ? 26.508 20.805 37.155 1.00 87.38 728 ARG A C 1
ATOM 5726 O O . ARG A 1 728 ? 26.520 19.620 37.491 1.00 87.38 728 ARG A O 1
ATOM 5733 N N . TRP A 1 729 ? 25.624 21.666 37.644 1.00 91.00 729 TRP A N 1
ATOM 5734 C CA . TRP A 1 729 ? 24.564 21.285 38.575 1.00 91.00 729 TRP A CA 1
ATOM 5735 C C . TRP A 1 729 ? 23.578 20.293 37.943 1.00 91.00 729 TRP A C 1
ATOM 5737 O O . TRP A 1 729 ? 23.126 19.375 38.618 1.00 91.00 729 TRP A O 1
ATOM 5747 N N . GLU A 1 730 ? 23.380 20.376 36.628 1.00 90.62 730 GLU A N 1
ATOM 5748 C CA . GLU A 1 730 ? 22.542 19.495 35.816 1.00 90.62 730 GLU A CA 1
ATOM 5749 C C . GLU A 1 730 ? 23.013 18.027 35.767 1.00 90.62 730 GLU A C 1
ATOM 5751 O O . GLU A 1 730 ? 22.266 17.157 35.331 1.00 90.62 730 GLU A O 1
ATOM 5756 N N . LYS A 1 731 ? 24.242 17.733 36.225 1.00 88.62 731 LYS A N 1
ATOM 5757 C CA . LYS A 1 731 ? 24.823 16.375 36.298 1.00 88.62 731 LYS A CA 1
ATOM 5758 C C . LYS A 1 731 ? 25.066 15.882 37.724 1.00 88.62 731 LYS A C 1
ATOM 5760 O O . LYS A 1 731 ? 25.588 14.784 37.911 1.00 88.62 731 LYS A O 1
ATOM 5765 N N . ARG A 1 732 ? 24.788 16.700 38.743 1.00 89.19 732 ARG A N 1
ATOM 5766 C CA . ARG A 1 732 ? 25.066 16.330 40.138 1.00 89.19 732 ARG A CA 1
ATOM 5767 C C . ARG A 1 732 ? 23.999 15.371 40.636 1.00 89.19 732 ARG A C 1
ATOM 5769 O O . ARG A 1 732 ? 22.820 15.669 40.527 1.00 89.19 732 ARG A O 1
ATOM 5776 N N . THR A 1 733 ? 24.430 14.257 41.219 1.00 87.81 733 THR A N 1
ATOM 5777 C CA . THR A 1 733 ? 23.565 13.194 41.756 1.00 87.81 733 THR A CA 1
ATOM 5778 C C . THR A 1 733 ? 23.132 13.423 43.207 1.00 87.81 733 THR A C 1
ATOM 5780 O O . THR A 1 733 ? 22.361 12.628 43.743 1.00 87.81 733 THR A O 1
ATOM 5783 N N . GLU A 1 734 ? 23.645 14.476 43.851 1.00 86.25 734 GLU A N 1
ATOM 5784 C CA . GLU A 1 734 ? 23.342 14.862 45.232 1.00 86.25 734 GLU A CA 1
ATOM 5785 C C . GLU A 1 734 ? 23.237 16.389 45.351 1.00 86.25 734 GLU A C 1
ATOM 5787 O O . GLU A 1 734 ? 24.046 17.126 44.770 1.00 86.25 734 GLU A O 1
ATOM 5792 N N . ALA A 1 735 ? 22.253 16.858 46.125 1.00 86.31 735 ALA A N 1
ATOM 5793 C CA . ALA A 1 735 ? 22.096 18.271 46.453 1.00 86.31 735 ALA A CA 1
ATOM 5794 C C . ALA A 1 735 ? 23.204 18.726 47.409 1.00 86.31 735 ALA A C 1
ATOM 5796 O O . ALA A 1 735 ? 23.596 17.993 48.319 1.00 86.31 735 ALA A O 1
ATOM 5797 N N . LYS A 1 736 ? 23.688 19.963 47.250 1.00 84.12 736 LYS A N 1
ATOM 5798 C CA . LYS A 1 736 ? 24.630 20.537 48.218 1.00 84.12 736 LYS A CA 1
ATOM 5799 C C . LYS A 1 736 ? 23.908 20.995 49.494 1.00 84.12 736 LYS A C 1
ATOM 5801 O O . LYS A 1 736 ? 22.796 21.521 49.401 1.00 84.12 736 LYS A O 1
ATOM 5806 N N . PRO A 1 737 ? 24.564 20.901 50.668 1.00 74.62 737 PRO A N 1
ATOM 5807 C CA . PRO A 1 737 ? 24.096 21.574 51.874 1.00 74.62 737 PRO A CA 1
ATOM 5808 C C . PRO A 1 737 ? 23.925 23.075 51.596 1.00 74.62 737 PRO A C 1
ATOM 5810 O O . PRO A 1 737 ? 24.868 23.726 51.147 1.00 74.62 737 PRO A O 1
ATOM 5813 N N . GLY A 1 738 ? 22.721 23.606 51.819 1.00 81.75 738 GLY A N 1
ATOM 5814 C CA . GLY A 1 738 ? 22.398 25.022 51.608 1.00 81.75 738 GLY A CA 1
ATOM 5815 C C . GLY A 1 738 ? 21.618 25.357 50.332 1.00 81.75 738 GLY A C 1
ATOM 5816 O O . GLY A 1 738 ? 21.320 26.528 50.126 1.00 81.75 738 GLY A O 1
ATOM 5817 N N . TRP A 1 739 ? 21.256 24.386 49.485 1.00 91.31 739 TRP A N 1
ATOM 5818 C CA . TRP A 1 739 ? 20.268 24.632 48.422 1.00 91.31 739 TRP A CA 1
ATOM 5819 C C . TRP A 1 739 ? 18.858 24.711 49.024 1.00 91.31 739 TRP A C 1
ATOM 5821 O O . TRP A 1 739 ? 18.416 23.717 49.614 1.00 91.31 739 TRP A O 1
ATOM 5831 N N . PRO A 1 740 ? 18.153 25.855 48.916 1.00 92.38 740 PRO A N 1
ATOM 5832 C CA . PRO A 1 740 ? 16.814 25.981 49.476 1.00 92.38 740 PRO A CA 1
ATOM 5833 C C . PRO A 1 740 ? 15.820 25.068 48.747 1.00 92.38 740 PRO A C 1
ATOM 5835 O O . PRO A 1 740 ? 16.007 24.720 47.578 1.00 92.38 740 PRO A O 1
ATOM 5838 N N . ALA A 1 741 ? 14.772 24.646 49.453 1.00 92.56 741 ALA A N 1
ATOM 5839 C CA . ALA A 1 741 ? 13.655 23.927 48.846 1.00 92.56 741 ALA A CA 1
ATOM 5840 C C . ALA A 1 741 ? 12.811 24.877 47.983 1.00 92.56 741 ALA A C 1
ATOM 5842 O O . ALA A 1 741 ? 12.745 26.072 48.267 1.00 92.56 741 ALA A O 1
ATOM 5843 N N . ALA A 1 742 ? 12.169 24.344 46.944 1.00 93.88 742 ALA A N 1
ATOM 5844 C CA . ALA A 1 742 ? 11.210 25.106 46.154 1.00 93.88 742 ALA A CA 1
ATOM 5845 C C . ALA A 1 742 ? 9.949 25.434 46.974 1.00 93.88 742 ALA A C 1
ATOM 5847 O O . ALA A 1 742 ? 9.494 24.629 47.794 1.00 93.88 742 ALA A O 1
ATOM 5848 N N . THR A 1 743 ? 9.375 26.608 46.732 1.00 92.38 743 THR A N 1
ATOM 5849 C CA . THR A 1 743 ? 8.146 27.078 47.377 1.00 92.38 743 THR A CA 1
ATOM 5850 C C . THR A 1 743 ? 6.952 26.764 46.484 1.00 92.38 743 THR A C 1
ATOM 5852 O O . THR A 1 743 ? 6.995 27.005 45.281 1.00 92.38 743 THR A O 1
ATOM 5855 N N . ILE A 1 744 ? 5.877 26.228 47.068 1.00 91.44 744 ILE A N 1
ATOM 5856 C CA . ILE A 1 744 ? 4.601 26.034 46.370 1.00 91.44 744 ILE A CA 1
ATOM 5857 C C . ILE A 1 744 ? 3.904 27.392 46.264 1.00 91.44 744 ILE A C 1
ATOM 5859 O O . ILE A 1 744 ? 3.603 28.000 47.289 1.00 91.44 744 ILE A O 1
ATOM 5863 N N . ILE A 1 745 ? 3.656 27.847 45.038 1.00 88.75 745 ILE A N 1
ATOM 5864 C CA . ILE A 1 745 ? 3.035 29.144 44.744 1.00 88.75 745 ILE A CA 1
ATOM 5865 C C . ILE A 1 745 ? 1.516 29.002 44.610 1.00 88.75 745 ILE A C 1
ATOM 5867 O O . ILE A 1 745 ? 0.768 29.814 45.146 1.00 88.75 745 ILE A O 1
ATOM 5871 N N . ALA A 1 746 ? 1.049 27.946 43.939 1.00 85.06 746 ALA A N 1
ATOM 5872 C CA . ALA A 1 746 ? -0.373 27.654 43.772 1.00 85.06 746 ALA A CA 1
ATOM 5873 C C . ALA A 1 746 ? -0.604 26.157 43.488 1.00 85.06 746 ALA A C 1
ATOM 5875 O O . ALA A 1 746 ? 0.259 25.503 42.899 1.00 85.06 746 ALA A O 1
ATOM 5876 N N . PRO A 1 747 ? -1.763 25.579 43.853 1.00 84.75 747 PRO A N 1
ATOM 5877 C CA . PRO A 1 747 ? -2.166 24.274 43.332 1.00 84.75 747 PRO A CA 1
ATOM 5878 C C . PRO A 1 747 ? -2.415 24.342 41.815 1.00 84.75 747 PRO A C 1
ATOM 5880 O O . PRO A 1 747 ? -2.616 25.422 41.257 1.00 84.75 747 PRO A O 1
ATOM 5883 N N . PHE A 1 748 ? -2.433 23.192 41.136 1.00 80.38 748 PHE A N 1
ATOM 5884 C CA . PHE A 1 748 ? -2.862 23.124 39.734 1.00 80.38 748 PHE A CA 1
ATOM 5885 C C . PHE A 1 748 ? -4.284 23.705 39.578 1.00 80.38 748 PHE A C 1
ATOM 5887 O O . PHE A 1 748 ? -5.162 23.400 40.384 1.00 80.38 748 PHE A O 1
ATOM 5894 N N . GLY A 1 749 ? -4.494 24.590 38.594 1.00 75.06 749 GLY A N 1
ATOM 5895 C CA . GLY A 1 749 ? -5.737 25.362 38.431 1.00 75.06 749 GLY A CA 1
ATOM 5896 C C . GLY A 1 749 ? -6.003 26.453 39.486 1.00 75.06 749 GLY A C 1
ATOM 5897 O O . GLY A 1 749 ? -7.074 27.061 39.467 1.00 75.06 749 GLY A O 1
ATOM 5898 N N . GLY A 1 750 ? -5.067 26.704 40.412 1.00 76.94 750 GLY A N 1
ATOM 5899 C CA . GLY A 1 750 ? -5.162 27.748 41.441 1.00 76.94 750 GLY A CA 1
ATOM 5900 C C . GLY A 1 750 ? -5.002 29.170 40.893 1.00 76.94 750 GLY A C 1
ATOM 5901 O O . GLY A 1 750 ? -4.734 29.363 39.715 1.00 76.94 750 GLY A O 1
ATOM 5902 N N . THR A 1 751 ? -5.169 30.194 41.727 1.00 75.12 751 THR A N 1
ATOM 5903 C CA . THR A 1 751 ? -5.044 31.607 41.317 1.00 75.12 751 THR A CA 1
ATOM 5904 C C . THR A 1 751 ? -3.619 32.132 41.445 1.00 75.12 751 THR A C 1
ATOM 5906 O O . THR A 1 751 ? -2.875 31.693 42.323 1.00 75.12 751 THR A O 1
ATOM 5909 N N . THR A 1 752 ? -3.245 33.085 40.593 1.00 66.31 752 THR A N 1
ATOM 5910 C CA . THR A 1 752 ? -1.949 33.755 40.665 1.00 66.31 752 THR A CA 1
ATOM 5911 C C . THR A 1 752 ? -1.917 34.772 41.826 1.00 66.31 752 THR A C 1
ATOM 5913 O O . THR A 1 752 ? -2.947 35.399 42.110 1.00 66.31 752 THR A O 1
ATOM 5916 N N . PRO A 1 753 ? -0.782 34.923 42.538 1.00 61.00 753 PRO A N 1
ATOM 5917 C CA . PRO A 1 753 ? -0.661 35.848 43.669 1.00 61.00 753 PRO A CA 1
ATOM 5918 C C . PRO A 1 753 ? -0.859 37.340 43.350 1.00 61.00 753 PRO A C 1
ATOM 5920 O O . PRO A 1 753 ? -1.374 38.054 44.212 1.00 61.00 753 PRO A O 1
ATOM 5923 N N . LEU A 1 754 ? -0.453 37.827 42.169 1.00 56.38 754 LEU A N 1
ATOM 5924 C CA . LEU A 1 754 ? -0.467 39.263 41.843 1.00 56.38 754 LEU A CA 1
ATOM 5925 C C . LEU A 1 754 ? -1.804 39.746 41.260 1.00 56.38 754 LEU A C 1
ATOM 5927 O O . LEU A 1 754 ? -2.262 40.833 41.615 1.00 56.38 754 LEU A O 1
ATOM 5931 N N . ASN A 1 755 ? -2.452 38.941 40.408 1.00 57.31 755 ASN A N 1
ATOM 5932 C CA . ASN A 1 755 ? -3.564 39.408 39.562 1.00 57.31 755 ASN A CA 1
ATOM 5933 C C . ASN A 1 755 ? -4.904 38.696 39.829 1.00 57.31 755 ASN A C 1
ATOM 5935 O O . ASN A 1 755 ? -5.937 39.094 39.288 1.00 57.31 755 ASN A O 1
ATOM 5939 N N . GLY A 1 756 ? -4.917 37.633 40.644 1.00 58.97 756 GLY A N 1
ATOM 5940 C CA . GLY A 1 756 ? -6.127 36.860 40.962 1.00 58.97 756 GLY A CA 1
ATOM 5941 C C . GLY A 1 756 ? -6.696 36.036 39.797 1.00 58.97 756 GLY A C 1
ATOM 5942 O O . GLY A 1 756 ? -7.700 35.345 39.967 1.00 58.97 756 GLY A O 1
ATOM 5943 N N . SER A 1 757 ? -6.061 36.068 38.623 1.00 60.16 757 SER A N 1
ATOM 5944 C CA . SER A 1 757 ? -6.358 35.191 37.487 1.00 60.16 757 SER A CA 1
ATOM 5945 C C . SER A 1 757 ? -6.027 33.738 37.821 1.00 60.16 757 SER A C 1
ATOM 5947 O O . SER A 1 757 ? -5.095 33.470 38.571 1.00 60.16 757 SER A O 1
ATOM 5949 N N . SER A 1 758 ? -6.764 32.771 37.277 1.00 70.94 758 SER A N 1
ATOM 5950 C CA . SER A 1 758 ? -6.405 31.360 37.447 1.00 70.94 758 SER A CA 1
ATOM 5951 C C . SER A 1 758 ? -5.177 31.009 36.608 1.00 70.94 758 SER A C 1
ATOM 5953 O O . SER A 1 758 ? -5.175 31.223 35.394 1.00 70.94 758 SER A O 1
ATOM 5955 N N . TRP A 1 759 ? -4.173 30.401 37.241 1.00 77.00 759 TRP A N 1
ATOM 5956 C CA . TRP A 1 759 ? -3.217 29.543 36.553 1.00 77.00 759 TRP A CA 1
ATOM 5957 C C . TRP A 1 759 ? -3.967 28.461 35.767 1.00 77.00 759 TRP A C 1
ATOM 5959 O O . TRP A 1 759 ? -5.127 28.145 36.044 1.00 77.00 759 TRP A O 1
ATOM 5969 N N . MET A 1 760 ? -3.290 27.882 34.777 1.00 71.56 760 MET A N 1
ATOM 5970 C CA . MET A 1 760 ? -3.868 26.947 33.811 1.00 71.56 760 MET A CA 1
ATOM 5971 C C . MET A 1 760 ? -4.734 25.870 34.491 1.00 71.56 760 MET A C 1
ATOM 5973 O O . MET A 1 760 ? -4.220 25.059 35.260 1.00 71.56 760 MET A O 1
ATOM 5977 N N . GLN A 1 761 ? -6.041 25.863 34.197 1.00 67.56 761 GLN A N 1
ATOM 5978 C CA . GLN A 1 761 ? -6.989 24.837 34.668 1.00 67.56 761 GLN A CA 1
ATOM 5979 C C . GLN A 1 761 ? -7.000 23.605 33.749 1.00 67.56 761 GLN A C 1
ATOM 5981 O O . GLN A 1 761 ? -7.217 22.485 34.200 1.00 67.56 761 GLN A O 1
ATOM 5986 N N . ALA A 1 762 ? -6.740 23.821 32.457 1.00 63.94 762 ALA A N 1
ATOM 5987 C CA . ALA A 1 762 ? -6.556 22.800 31.433 1.00 63.94 762 ALA A CA 1
ATOM 5988 C C . ALA A 1 762 ? -5.571 23.326 30.372 1.00 63.94 762 ALA A C 1
ATOM 5990 O O . ALA A 1 762 ? -5.540 24.538 30.137 1.00 63.94 762 ALA A O 1
ATOM 5991 N N . PRO A 1 763 ? -4.769 22.457 29.733 1.00 65.56 763 PRO A N 1
ATOM 5992 C CA . PRO A 1 763 ? -3.804 22.886 28.728 1.00 65.56 763 PRO A CA 1
ATOM 5993 C C . PRO A 1 763 ? -4.498 23.488 27.509 1.00 65.56 763 PRO A C 1
ATOM 5995 O O . PRO A 1 763 ? -5.378 22.861 26.924 1.00 65.56 763 PRO A O 1
ATOM 5998 N N . GLY A 1 764 ? -4.075 24.688 27.097 1.00 65.12 764 GLY A N 1
ATOM 5999 C CA . GLY A 1 764 ? -4.577 25.317 25.872 1.00 65.12 764 GLY A CA 1
ATOM 6000 C C . GLY A 1 764 ? -4.105 24.575 24.620 1.00 65.12 764 GLY A C 1
ATOM 6001 O O . GLY A 1 764 ? -4.815 24.500 23.619 1.00 65.12 764 GLY A O 1
ATOM 6002 N N . LYS A 1 765 ? -2.911 23.979 24.698 1.00 70.50 765 LYS A N 1
ATOM 6003 C CA . LYS A 1 765 ? -2.312 23.153 23.650 1.00 70.50 765 LYS A CA 1
ATOM 6004 C C . LYS A 1 765 ? -1.308 22.183 24.264 1.00 70.50 765 LYS A C 1
ATOM 6006 O O . LYS A 1 765 ? -0.638 22.503 25.243 1.00 70.50 765 LYS A O 1
ATOM 6011 N N . VAL A 1 766 ? -1.198 20.991 23.683 1.00 75.62 766 VAL A N 1
ATOM 6012 C CA . VAL A 1 766 ? -0.237 19.965 24.104 1.00 75.62 766 VAL A CA 1
ATOM 6013 C C . VAL A 1 766 ? 0.830 19.832 23.029 1.00 75.62 766 VAL A C 1
ATOM 6015 O O . VAL A 1 766 ? 0.517 19.525 21.879 1.00 75.62 766 VAL A O 1
ATOM 6018 N N . ILE A 1 767 ? 2.086 20.042 23.404 1.00 73.75 767 ILE A N 1
ATOM 6019 C CA . ILE A 1 767 ? 3.235 19.888 22.516 1.00 73.75 767 ILE A CA 1
ATOM 6020 C C . ILE A 1 767 ? 3.877 18.538 22.798 1.00 73.75 767 ILE A C 1
ATOM 6022 O O . ILE A 1 767 ? 4.497 18.331 23.838 1.00 73.75 767 ILE A O 1
ATOM 6026 N N . VAL A 1 768 ? 3.727 17.604 21.861 1.00 78.06 768 VAL A N 1
ATOM 6027 C CA . VAL A 1 768 ? 4.400 16.305 21.935 1.00 78.06 768 VAL A CA 1
ATOM 6028 C C . VAL A 1 768 ? 5.811 16.457 21.392 1.00 78.06 768 VAL A C 1
ATOM 6030 O O . VAL A 1 768 ? 6.014 16.773 20.220 1.00 78.06 768 VAL A O 1
ATOM 6033 N N . MET A 1 769 ? 6.791 16.228 22.254 1.00 78.12 769 MET A N 1
ATOM 6034 C CA . MET A 1 769 ? 8.195 16.315 21.896 1.00 78.12 769 MET A CA 1
ATOM 6035 C C . MET A 1 769 ? 8.608 15.064 21.109 1.00 78.12 769 MET A C 1
ATOM 6037 O O . MET A 1 769 ? 8.170 13.957 21.436 1.00 78.12 769 MET A O 1
ATOM 6041 N N . PRO A 1 770 ? 9.441 15.209 20.063 1.00 67.06 770 PRO A N 1
ATOM 6042 C CA . PRO A 1 770 ? 9.863 14.082 19.240 1.00 67.06 770 PRO A CA 1
ATOM 6043 C C . PRO A 1 770 ? 10.573 13.019 20.085 1.00 67.06 770 PRO A C 1
ATOM 6045 O O . PRO A 1 770 ? 11.307 13.345 21.018 1.00 67.06 770 PRO A O 1
ATOM 6048 N N . LEU A 1 771 ? 10.385 11.744 19.725 1.00 63.81 771 LEU A N 1
ATOM 6049 C CA . LEU A 1 771 ? 11.002 10.601 20.404 1.00 63.81 771 LEU A CA 1
ATOM 6050 C C . LEU A 1 771 ? 12.520 10.781 20.509 1.00 63.81 771 LEU A C 1
ATOM 6052 O O . LEU A 1 771 ? 13.255 10.708 19.518 1.00 63.81 771 LEU A O 1
ATOM 6056 N N . LEU A 1 772 ? 12.999 10.988 21.733 1.00 63.97 772 LEU A N 1
ATOM 6057 C CA . LEU A 1 772 ? 14.408 11.213 22.002 1.00 63.97 772 LEU A CA 1
ATOM 6058 C C . LEU A 1 772 ? 15.140 9.873 22.006 1.00 63.97 772 LEU A C 1
ATOM 6060 O O . LEU A 1 772 ? 15.118 9.121 22.977 1.00 63.97 772 LEU A O 1
ATOM 6064 N N . GLN A 1 773 ? 15.814 9.570 20.902 1.00 55.19 773 GLN A N 1
ATOM 6065 C CA . GLN A 1 773 ? 16.606 8.351 20.796 1.00 55.19 773 GLN A CA 1
ATOM 6066 C C . GLN A 1 773 ? 17.847 8.425 21.713 1.00 55.19 773 GLN A C 1
ATOM 6068 O O . GLN A 1 773 ? 18.467 9.498 21.856 1.00 55.19 773 GLN A O 1
ATOM 6073 N N . PRO A 1 774 ? 18.254 7.304 22.339 1.00 58.19 774 PRO A N 1
ATOM 6074 C CA . PRO A 1 774 ? 19.566 7.213 22.963 1.00 58.19 774 PRO A CA 1
ATOM 6075 C C . PRO A 1 774 ? 20.635 7.395 21.880 1.00 58.19 774 PRO A C 1
ATOM 6077 O O . PRO A 1 774 ? 20.494 6.888 20.766 1.00 58.19 774 PRO A O 1
ATOM 6080 N N . ILE A 1 775 ? 21.714 8.123 22.190 1.00 55.53 775 ILE A N 1
ATOM 6081 C CA . ILE A 1 775 ? 22.851 8.251 21.272 1.00 55.53 775 ILE A CA 1
ATOM 6082 C C . ILE A 1 775 ? 23.533 6.881 21.211 1.00 55.53 775 ILE A C 1
ATOM 6084 O O . ILE A 1 775 ? 24.413 6.564 22.010 1.00 55.53 775 ILE A O 1
ATOM 6088 N N . LYS A 1 776 ? 23.092 6.038 20.276 1.00 45.19 776 LYS A N 1
ATOM 6089 C CA . LYS A 1 776 ? 23.771 4.792 19.936 1.00 45.19 776 LYS A CA 1
ATOM 6090 C C . LYS A 1 776 ? 24.993 5.157 19.111 1.00 45.19 776 LYS A C 1
ATOM 6092 O O . LYS A 1 776 ? 24.896 5.339 17.902 1.00 45.19 776 LYS A O 1
ATOM 6097 N N . VAL A 1 777 ? 26.143 5.270 19.771 1.00 51.19 777 VAL A N 1
ATOM 6098 C CA . VAL A 1 777 ? 27.425 5.258 19.066 1.00 51.19 777 VAL A CA 1
ATOM 6099 C C . VAL A 1 777 ? 27.630 3.829 18.591 1.00 51.19 777 VAL A C 1
ATOM 6101 O O . VAL A 1 777 ? 28.042 2.952 19.351 1.00 51.19 777 VAL A O 1
ATOM 6104 N N . PHE A 1 778 ? 27.244 3.562 17.348 1.00 60.56 778 PHE A N 1
ATOM 6105 C CA . PHE A 1 778 ? 27.443 2.246 16.761 1.00 60.56 778 PHE A CA 1
ATOM 6106 C C . PHE A 1 778 ? 28.939 1.944 16.696 1.00 60.56 778 PHE A C 1
ATOM 6108 O O . PHE A 1 778 ? 29.753 2.853 16.540 1.00 60.56 778 PHE A O 1
ATOM 6115 N N . PHE A 1 779 ? 29.314 0.667 16.779 1.00 65.50 779 PHE A N 1
ATOM 6116 C CA . PHE A 1 779 ? 30.719 0.251 16.730 1.00 65.50 779 PHE A CA 1
ATOM 6117 C C . PHE A 1 779 ? 31.479 0.892 15.554 1.00 65.50 779 PHE A C 1
ATOM 6119 O O . PHE A 1 779 ? 32.621 1.316 15.716 1.00 65.50 779 PHE A O 1
ATOM 6126 N N . TRP A 1 780 ? 30.819 1.082 14.405 1.00 59.75 780 TRP A N 1
ATOM 6127 C CA . TRP A 1 780 ? 31.423 1.716 13.233 1.00 59.75 780 TRP A CA 1
ATOM 6128 C C . TRP A 1 780 ? 31.641 3.236 13.326 1.00 59.75 780 TRP A C 1
ATOM 6130 O O . TRP A 1 780 ? 32.383 3.804 12.528 1.00 59.75 780 TRP A O 1
ATOM 6140 N N . GLN A 1 781 ? 30.997 3.909 14.279 1.00 60.66 781 GLN A N 1
ATOM 6141 C CA . GLN A 1 781 ? 31.203 5.327 14.593 1.00 60.66 781 GLN A CA 1
ATOM 6142 C C . GLN A 1 781 ? 32.326 5.535 15.616 1.00 60.66 781 GLN A C 1
ATOM 6144 O O . GLN A 1 781 ? 32.689 6.672 15.908 1.00 60.66 781 GLN A O 1
ATOM 6149 N N . THR A 1 782 ? 32.891 4.455 16.168 1.00 79.50 782 THR A N 1
ATOM 6150 C CA . THR A 1 782 ? 34.065 4.561 17.035 1.00 79.50 782 THR A CA 1
ATOM 6151 C C . THR A 1 782 ? 35.282 4.990 16.215 1.00 79.50 782 THR A C 1
ATOM 6153 O O . THR A 1 782 ? 35.495 4.514 15.097 1.00 79.50 782 THR A O 1
ATOM 6156 N N . GLY A 1 783 ? 36.109 5.877 16.778 1.00 76.38 783 GLY A N 1
ATOM 6157 C CA . GLY A 1 783 ? 37.280 6.412 16.074 1.00 76.38 783 GLY A CA 1
ATOM 6158 C C . GLY A 1 783 ? 38.224 5.315 15.571 1.00 76.38 783 GLY A C 1
ATOM 6159 O O . GLY A 1 783 ? 38.712 5.383 14.449 1.00 76.38 783 GLY A O 1
ATOM 6160 N N . TRP A 1 784 ? 38.405 4.242 16.345 1.00 73.75 784 TRP A N 1
ATOM 6161 C CA . TRP A 1 784 ? 39.256 3.115 15.956 1.00 73.75 784 TRP A CA 1
ATOM 6162 C C . TRP A 1 784 ? 38.710 2.315 14.767 1.00 73.75 784 TRP A C 1
ATOM 6164 O O . TRP A 1 784 ? 39.493 1.900 13.909 1.00 73.75 784 TRP A O 1
ATOM 6174 N N . PHE A 1 785 ? 37.389 2.130 14.665 1.00 80.44 785 PHE A N 1
ATOM 6175 C CA . PHE A 1 785 ? 36.793 1.484 13.494 1.00 80.44 785 PHE A CA 1
ATOM 6176 C C . PHE A 1 785 ? 36.933 2.355 12.246 1.00 80.44 785 PHE A C 1
ATOM 6178 O O . PHE A 1 785 ? 37.322 1.850 11.197 1.00 80.44 785 PHE A O 1
ATOM 6185 N N . GLN A 1 786 ? 36.674 3.661 12.356 1.00 78.88 786 GLN A N 1
ATOM 6186 C CA . GLN A 1 786 ? 36.817 4.593 11.233 1.00 78.88 786 GLN A CA 1
ATOM 6187 C C . GLN A 1 786 ? 38.262 4.652 10.727 1.00 78.88 786 GLN A C 1
ATOM 6189 O O . GLN A 1 786 ? 38.489 4.597 9.521 1.00 78.88 786 GLN A O 1
ATOM 6194 N N . VAL A 1 787 ? 39.242 4.676 11.636 1.00 85.81 787 VAL A N 1
ATOM 6195 C CA . VAL A 1 787 ? 40.670 4.602 11.287 1.00 85.81 787 VAL A CA 1
ATOM 6196 C C . VAL A 1 787 ? 40.995 3.282 10.583 1.00 85.81 787 VAL A C 1
ATOM 6198 O O . VAL A 1 787 ? 41.636 3.291 9.533 1.00 85.81 787 VAL A O 1
ATOM 6201 N N . SER A 1 788 ? 40.499 2.155 11.102 1.00 77.50 788 SER A N 1
ATOM 6202 C CA . SER A 1 788 ? 40.724 0.831 10.503 1.00 77.50 788 SER A CA 1
ATOM 6203 C C . SER A 1 788 ? 40.093 0.707 9.111 1.00 77.50 788 SER A C 1
ATOM 6205 O O . SER A 1 788 ? 40.715 0.178 8.190 1.00 77.50 788 SER A O 1
ATOM 6207 N N . LEU A 1 789 ? 38.886 1.248 8.928 1.00 85.12 789 LEU A N 1
ATOM 6208 C CA . LEU A 1 789 ? 38.184 1.271 7.648 1.00 85.12 789 LEU A CA 1
ATOM 6209 C C . LEU A 1 789 ? 38.892 2.179 6.636 1.00 85.12 789 LEU A C 1
ATOM 6211 O O . LEU A 1 789 ? 39.065 1.785 5.487 1.00 85.12 789 LEU A O 1
ATOM 6215 N N . LEU A 1 790 ? 39.362 3.358 7.056 1.00 86.75 790 LEU A N 1
ATOM 6216 C CA . LEU A 1 790 ? 40.145 4.256 6.203 1.00 86.75 790 LEU A CA 1
ATOM 6217 C C . LEU A 1 790 ? 41.476 3.624 5.782 1.00 86.75 790 LEU A C 1
ATOM 6219 O O . LEU A 1 790 ? 41.858 3.740 4.619 1.00 86.75 790 LEU A O 1
ATOM 6223 N N . SER A 1 791 ? 42.154 2.907 6.683 1.00 83.50 791 SER A N 1
ATOM 6224 C CA . SER A 1 791 ? 43.358 2.141 6.335 1.00 83.50 791 SER A CA 1
ATOM 6225 C C . SER A 1 791 ? 43.062 1.017 5.338 1.00 83.50 791 SER A C 1
ATOM 6227 O O . SER A 1 791 ? 43.812 0.846 4.378 1.00 83.50 791 SER A O 1
ATOM 6229 N N . LEU A 1 792 ? 41.952 0.291 5.506 1.00 87.31 792 LEU A N 1
ATOM 6230 C CA . LEU A 1 792 ? 41.539 -0.764 4.578 1.00 87.31 792 LEU A CA 1
ATOM 6231 C C . LEU A 1 792 ? 41.181 -0.197 3.195 1.00 87.31 792 LEU A C 1
ATOM 6233 O O . LEU A 1 792 ? 41.661 -0.699 2.181 1.00 87.31 792 LEU A O 1
ATOM 6237 N N . CYS A 1 793 ? 40.397 0.882 3.143 1.00 86.00 793 CYS A N 1
ATOM 6238 C CA . CYS A 1 793 ? 40.065 1.579 1.901 1.00 86.00 793 CYS A CA 1
ATOM 6239 C C . CYS A 1 793 ? 41.319 2.135 1.218 1.00 86.00 793 CYS A C 1
ATOM 6241 O O . CYS A 1 793 ? 41.476 1.977 0.010 1.00 86.00 793 CYS A O 1
ATOM 6243 N N . GLY A 1 794 ? 42.245 2.721 1.984 1.00 88.75 794 GLY A N 1
ATOM 6244 C CA . GLY A 1 794 ? 43.534 3.187 1.476 1.00 88.75 794 GLY A CA 1
ATOM 6245 C C . GLY A 1 794 ? 44.359 2.056 0.862 1.00 88.75 794 GLY A C 1
ATOM 6246 O O . GLY A 1 794 ? 44.889 2.214 -0.237 1.00 88.75 794 GLY A O 1
ATOM 6247 N N . LEU A 1 795 ? 44.403 0.889 1.513 1.00 86.94 795 LEU A N 1
ATOM 6248 C CA . LEU A 1 795 ? 45.081 -0.302 0.999 1.00 86.94 795 LEU A CA 1
ATOM 6249 C C . LEU A 1 795 ? 44.436 -0.809 -0.300 1.00 86.94 795 LEU A C 1
ATOM 6251 O O . LEU A 1 795 ? 45.145 -1.101 -1.262 1.00 86.94 795 LEU A O 1
ATOM 6255 N N . VAL A 1 796 ? 43.103 -0.872 -0.358 1.00 86.62 796 VAL A N 1
ATOM 6256 C CA . VAL A 1 796 ? 42.362 -1.282 -1.562 1.00 86.62 796 VAL A CA 1
ATOM 6257 C C . VAL A 1 796 ? 42.591 -0.298 -2.708 1.00 86.62 796 VAL A C 1
ATOM 6259 O O . VAL A 1 796 ? 42.835 -0.733 -3.831 1.00 86.62 796 VAL A O 1
ATOM 6262 N N . ILE A 1 797 ? 42.589 1.011 -2.442 1.00 86.81 797 ILE A N 1
ATOM 6263 C CA . ILE A 1 797 ? 42.898 2.040 -3.444 1.00 86.81 797 ILE A CA 1
ATOM 6264 C C . ILE A 1 797 ? 44.335 1.882 -3.944 1.00 86.81 797 ILE A C 1
ATOM 6266 O O . ILE A 1 797 ? 44.553 1.901 -5.150 1.00 86.81 797 ILE A O 1
ATOM 6270 N N . LEU A 1 798 ? 45.308 1.652 -3.060 1.00 85.56 798 LEU A N 1
ATOM 6271 C CA . LEU A 1 798 ? 46.704 1.408 -3.439 1.00 85.56 798 LEU A CA 1
ATOM 6272 C C . LEU A 1 798 ? 46.859 0.160 -4.314 1.00 85.56 798 LEU A C 1
ATOM 6274 O O . LEU A 1 798 ? 47.553 0.199 -5.330 1.00 85.56 798 LEU A O 1
ATOM 6278 N N . ILE A 1 799 ? 46.185 -0.936 -3.958 1.00 83.31 799 ILE A N 1
ATOM 6279 C CA . ILE A 1 799 ? 46.174 -2.171 -4.752 1.00 83.31 799 ILE A CA 1
ATOM 6280 C C . ILE A 1 799 ? 45.491 -1.931 -6.101 1.00 83.31 799 ILE A C 1
ATOM 6282 O O . ILE A 1 799 ? 46.015 -2.349 -7.130 1.00 83.31 799 ILE A O 1
ATOM 6286 N N . SER A 1 800 ? 44.368 -1.216 -6.121 1.00 76.44 800 SER A N 1
ATOM 6287 C CA . SER A 1 800 ? 43.617 -0.913 -7.338 1.00 76.44 800 SER A CA 1
ATOM 6288 C C . SER A 1 800 ? 44.391 0.026 -8.268 1.00 76.44 800 SER A C 1
ATOM 6290 O O . SER A 1 800 ? 44.482 -0.237 -9.462 1.00 76.44 800 SER A O 1
ATOM 6292 N N . LEU A 1 801 ? 45.060 1.055 -7.737 1.00 80.94 801 LEU A N 1
ATOM 6293 C CA . LEU A 1 801 ? 45.978 1.921 -8.486 1.00 80.94 801 LEU A CA 1
ATOM 6294 C C . LEU A 1 801 ? 47.163 1.131 -9.043 1.00 80.94 801 LEU A C 1
ATOM 6296 O O . LEU A 1 801 ? 47.540 1.324 -10.197 1.00 80.94 801 LEU A O 1
ATOM 6300 N N . ARG A 1 802 ? 47.719 0.196 -8.265 1.00 81.31 802 ARG A N 1
ATOM 6301 C CA . ARG A 1 802 ? 48.797 -0.684 -8.727 1.00 81.31 802 ARG A CA 1
ATOM 6302 C C . ARG A 1 802 ? 48.327 -1.612 -9.850 1.00 81.31 802 ARG A C 1
ATOM 6304 O O . ARG A 1 802 ? 49.037 -1.756 -10.842 1.00 81.31 802 ARG A O 1
ATOM 6311 N N . LEU A 1 803 ? 47.137 -2.199 -9.729 1.00 77.38 803 LEU A N 1
ATOM 6312 C CA . LEU A 1 803 ? 46.529 -3.044 -10.761 1.00 77.38 803 LEU A CA 1
ATOM 6313 C C . LEU A 1 803 ? 46.177 -2.237 -12.016 1.00 77.38 803 LEU A C 1
ATOM 6315 O O . LEU A 1 803 ? 46.475 -2.674 -13.123 1.00 77.38 803 LEU A O 1
ATOM 6319 N N . MET A 1 804 ? 45.615 -1.036 -11.867 1.00 74.94 804 MET A N 1
ATOM 6320 C CA . MET A 1 804 ? 45.331 -0.131 -12.982 1.00 74.94 804 MET A CA 1
ATOM 6321 C C . MET A 1 804 ? 46.612 0.306 -13.693 1.00 74.94 804 MET A C 1
ATOM 6323 O O . MET A 1 804 ? 46.648 0.293 -14.920 1.00 74.94 804 MET A O 1
ATOM 6327 N N . ALA A 1 805 ? 47.681 0.621 -12.957 1.00 74.25 805 ALA A N 1
ATOM 6328 C CA . ALA A 1 805 ? 48.983 0.931 -13.542 1.00 74.25 805 ALA A CA 1
ATOM 6329 C C . ALA A 1 805 ? 49.559 -0.272 -14.308 1.00 74.25 805 ALA A C 1
ATOM 6331 O O . ALA A 1 805 ? 50.049 -0.114 -15.425 1.00 74.25 805 ALA A O 1
ATOM 6332 N N . GLN A 1 806 ? 49.439 -1.487 -13.763 1.00 71.44 806 GLN A N 1
ATOM 6333 C CA . GLN A 1 806 ? 49.850 -2.716 -14.452 1.00 71.44 806 GLN A CA 1
ATOM 6334 C C . GLN A 1 806 ? 49.031 -2.972 -15.726 1.00 71.44 806 GLN A C 1
ATOM 6336 O O . GLN A 1 806 ? 49.600 -3.289 -16.772 1.00 71.44 806 GLN A O 1
ATOM 6341 N N . LEU A 1 807 ? 47.711 -2.783 -15.675 1.00 72.56 807 LEU A N 1
ATOM 6342 C CA . LEU A 1 807 ? 46.827 -2.921 -16.835 1.00 72.56 807 LEU A CA 1
ATOM 6343 C C . LEU A 1 807 ? 47.102 -1.848 -17.895 1.00 72.56 807 LEU A C 1
ATOM 6345 O O . LEU A 1 807 ? 47.076 -2.146 -19.088 1.00 72.56 807 LEU A O 1
ATOM 6349 N N . ALA A 1 808 ? 47.394 -0.614 -17.481 1.00 71.75 808 ALA A N 1
ATOM 6350 C CA . ALA A 1 808 ? 47.739 0.482 -18.380 1.00 71.75 808 ALA A CA 1
ATOM 6351 C C . ALA A 1 808 ? 49.075 0.234 -19.092 1.00 71.75 808 ALA A C 1
ATOM 6353 O O . ALA A 1 808 ? 49.162 0.430 -20.304 1.00 71.75 808 ALA A O 1
ATOM 6354 N N . LEU A 1 809 ? 50.088 -0.261 -18.373 1.00 73.38 809 LEU A N 1
ATOM 6355 C CA . LEU A 1 809 ? 51.361 -0.672 -18.970 1.00 73.38 809 LEU A CA 1
ATOM 6356 C C . LEU A 1 809 ? 51.149 -1.781 -20.007 1.00 73.38 809 LEU A C 1
ATOM 6358 O O . LEU A 1 809 ? 51.641 -1.664 -21.127 1.00 73.38 809 LEU A O 1
ATOM 6362 N N . HIS A 1 810 ? 50.333 -2.791 -19.694 1.00 70.38 810 HIS A N 1
ATOM 6363 C CA . HIS A 1 810 ? 50.070 -3.883 -20.631 1.00 70.38 810 HIS A CA 1
ATOM 6364 C C . HIS A 1 810 ? 49.269 -3.439 -21.869 1.00 70.38 810 HIS A C 1
ATOM 6366 O O . HIS A 1 810 ? 49.568 -3.848 -22.991 1.00 70.38 810 HIS A O 1
ATOM 6372 N N . ARG A 1 811 ? 48.287 -2.541 -21.698 1.00 63.75 811 ARG A N 1
ATOM 6373 C CA . ARG A 1 811 ? 47.569 -1.915 -22.824 1.00 63.75 811 ARG A CA 1
ATOM 6374 C C . ARG A 1 811 ? 48.500 -1.076 -23.697 1.00 63.75 811 ARG A C 1
ATOM 6376 O O . ARG A 1 811 ? 48.364 -1.100 -24.917 1.00 63.75 811 ARG A O 1
ATOM 6383 N N . ASN A 1 812 ? 49.447 -0.355 -23.099 1.00 68.00 812 ASN A N 1
ATOM 6384 C CA . ASN A 1 812 ? 50.425 0.432 -23.848 1.00 68.00 812 ASN A CA 1
ATOM 6385 C C . ASN A 1 812 ? 51.363 -0.458 -24.673 1.00 68.00 812 ASN A C 1
ATOM 6387 O O . ASN A 1 812 ? 51.618 -0.130 -25.828 1.00 68.00 812 ASN A O 1
ATOM 6391 N N . GLU A 1 813 ? 51.813 -1.597 -24.137 1.00 70.62 813 GLU A N 1
ATOM 6392 C CA . GLU A 1 813 ? 52.592 -2.591 -24.893 1.00 70.62 813 GLU A CA 1
ATOM 6393 C C . GLU A 1 813 ? 51.815 -3.125 -26.107 1.00 70.62 813 GLU A C 1
ATOM 6395 O O . GLU A 1 813 ? 52.343 -3.148 -27.220 1.00 70.62 813 GLU A O 1
ATOM 6400 N N . GLN A 1 814 ? 50.543 -3.499 -25.923 1.00 64.62 814 GLN A N 1
ATOM 6401 C CA . GLN A 1 814 ? 49.684 -3.967 -27.020 1.00 64.62 814 GLN A CA 1
ATOM 6402 C C . GLN A 1 814 ? 49.466 -2.878 -28.075 1.00 64.62 814 GLN A C 1
ATOM 6404 O O . GLN A 1 814 ? 49.591 -3.133 -29.272 1.00 64.62 814 GLN A O 1
ATOM 6409 N N . ARG A 1 815 ? 49.226 -1.640 -27.637 1.00 65.75 815 ARG A N 1
ATOM 6410 C CA . ARG A 1 815 ? 49.026 -0.495 -28.528 1.00 65.75 815 ARG A CA 1
ATOM 6411 C C . ARG A 1 815 ? 50.296 -0.127 -29.298 1.00 65.75 815 ARG A C 1
ATOM 6413 O O . ARG A 1 815 ? 50.202 0.310 -30.440 1.00 65.75 815 ARG A O 1
ATOM 6420 N N . LEU A 1 816 ? 51.477 -0.291 -28.699 1.00 69.50 816 LEU A N 1
ATOM 6421 C CA . LEU A 1 816 ? 52.763 -0.122 -29.383 1.00 69.50 816 LEU A CA 1
ATOM 6422 C C . LEU A 1 816 ? 52.962 -1.196 -30.460 1.00 69.50 816 LEU A C 1
ATOM 6424 O O . LEU A 1 816 ? 53.338 -0.863 -31.580 1.00 69.50 816 LEU A O 1
ATOM 6428 N N . LEU A 1 817 ? 52.629 -2.455 -30.162 1.00 65.94 817 LEU A N 1
ATOM 6429 C CA . LEU A 1 817 ? 52.664 -3.550 -31.138 1.00 65.94 817 LEU A CA 1
ATOM 6430 C C . LEU A 1 817 ? 51.684 -3.336 -32.301 1.00 65.94 817 LEU A C 1
ATOM 6432 O O . LEU A 1 817 ? 52.039 -3.570 -33.455 1.00 65.94 817 LEU A O 1
ATOM 6436 N N . GLU A 1 818 ? 50.466 -2.867 -32.029 1.00 63.22 818 GLU A N 1
ATOM 6437 C CA . GLU A 1 818 ? 49.492 -2.520 -33.071 1.00 63.22 818 GLU A CA 1
ATOM 6438 C C . GLU A 1 818 ? 49.942 -1.325 -33.911 1.00 63.22 818 GLU A C 1
ATOM 6440 O O . GLU A 1 818 ? 49.797 -1.350 -35.133 1.00 63.22 818 GLU A O 1
ATOM 6445 N N . LYS A 1 819 ? 50.541 -0.305 -33.286 1.00 67.62 819 LYS A N 1
ATOM 6446 C CA . LYS A 1 819 ? 51.138 0.827 -34.006 1.00 67.62 819 LYS A CA 1
ATOM 6447 C C . LYS A 1 819 ? 52.265 0.377 -34.928 1.00 67.62 819 LYS A C 1
ATOM 6449 O O . LYS A 1 819 ? 52.312 0.851 -36.058 1.00 67.62 819 LYS A O 1
ATOM 6454 N N . GLU A 1 820 ? 53.118 -0.546 -34.488 1.00 62.84 820 GLU A N 1
ATOM 6455 C CA . GLU A 1 820 ? 54.199 -1.080 -35.320 1.00 62.84 820 GLU A CA 1
ATOM 6456 C C . GLU A 1 820 ? 53.650 -1.915 -36.484 1.00 62.84 820 GLU A C 1
ATOM 6458 O O . GLU A 1 820 ? 54.079 -1.751 -37.621 1.00 62.84 820 GLU A O 1
ATOM 6463 N N . ARG A 1 821 ? 52.610 -2.728 -36.252 1.00 63.59 821 ARG A N 1
ATOM 6464 C CA . ARG A 1 821 ? 51.890 -3.431 -37.332 1.00 63.59 821 ARG A CA 1
ATOM 6465 C C . ARG A 1 821 ? 51.265 -2.459 -38.335 1.00 63.59 821 ARG A C 1
ATOM 6467 O O . ARG A 1 821 ? 51.383 -2.670 -39.537 1.00 63.59 821 ARG A O 1
ATOM 6474 N N . ALA A 1 822 ? 50.637 -1.387 -37.855 1.00 57.44 822 ALA A N 1
ATOM 6475 C CA . ALA A 1 822 ? 50.032 -0.355 -38.695 1.00 57.44 822 ALA A CA 1
ATOM 6476 C C . ALA A 1 822 ? 51.070 0.530 -39.407 1.00 57.44 822 ALA A C 1
ATOM 6478 O O . ALA A 1 822 ? 50.759 1.136 -40.432 1.00 57.44 822 ALA A O 1
ATOM 6479 N N . ARG A 1 823 ? 52.283 0.650 -38.858 1.00 68.25 823 ARG A N 1
ATOM 6480 C CA . ARG A 1 823 ? 53.428 1.282 -39.520 1.00 68.25 823 ARG A CA 1
ATOM 6481 C C . ARG A 1 823 ? 53.939 0.390 -40.644 1.00 68.25 823 ARG A C 1
ATOM 6483 O O . ARG A 1 823 ? 54.025 0.864 -41.766 1.00 68.25 823 ARG A O 1
ATOM 6490 N N . ILE A 1 824 ? 54.180 -0.890 -40.358 1.00 62.25 824 ILE A N 1
ATOM 6491 C CA . ILE A 1 824 ? 54.597 -1.882 -41.354 1.00 62.25 824 ILE A CA 1
ATOM 6492 C C . ILE A 1 824 ? 53.572 -1.929 -42.495 1.00 62.25 824 ILE A C 1
ATOM 6494 O O . ILE A 1 824 ? 53.957 -1.812 -43.647 1.00 62.25 824 ILE A O 1
ATOM 6498 N N . ALA A 1 825 ? 52.268 -1.990 -42.201 1.00 60.31 825 ALA A N 1
ATOM 6499 C CA . ALA A 1 825 ? 51.207 -1.956 -43.216 1.00 60.31 825 ALA A CA 1
ATOM 6500 C C . ALA A 1 825 ? 51.215 -0.687 -44.093 1.00 60.31 825 ALA A C 1
ATOM 6502 O O . ALA A 1 825 ? 50.869 -0.765 -45.269 1.00 60.31 825 ALA A O 1
ATOM 6503 N N . ARG A 1 826 ? 51.622 0.465 -43.543 1.00 60.75 826 ARG A N 1
ATOM 6504 C CA . ARG A 1 826 ? 51.781 1.718 -44.299 1.00 60.75 826 ARG A CA 1
ATOM 6505 C C . ARG A 1 826 ? 53.034 1.717 -45.162 1.00 60.75 826 ARG A C 1
ATOM 6507 O O . ARG A 1 826 ? 52.915 1.945 -46.352 1.00 60.75 826 ARG A O 1
ATOM 6514 N N . GLU A 1 827 ? 54.189 1.364 -44.598 1.00 60.94 827 GLU A N 1
ATOM 6515 C CA . GLU A 1 827 ? 55.431 1.206 -45.372 1.00 60.94 827 GLU A CA 1
ATOM 6516 C C . GLU A 1 827 ? 55.241 0.192 -46.521 1.00 60.94 827 GLU A C 1
ATOM 6518 O O . GLU A 1 827 ? 55.773 0.384 -47.607 1.00 60.94 827 GLU A O 1
ATOM 6523 N N . ILE A 1 828 ? 54.410 -0.840 -46.320 1.00 61.38 828 ILE A N 1
ATOM 6524 C CA . ILE A 1 828 ? 53.990 -1.796 -47.357 1.00 61.38 828 ILE A CA 1
ATOM 6525 C C . ILE A 1 828 ? 53.134 -1.134 -48.439 1.00 61.38 828 ILE A C 1
ATOM 6527 O O . ILE A 1 828 ? 53.394 -1.342 -49.620 1.00 61.38 828 ILE A O 1
ATOM 6531 N N . HIS A 1 829 ? 52.091 -0.392 -48.058 1.00 63.75 829 HIS A N 1
ATOM 6532 C CA . HIS A 1 829 ? 51.236 0.309 -49.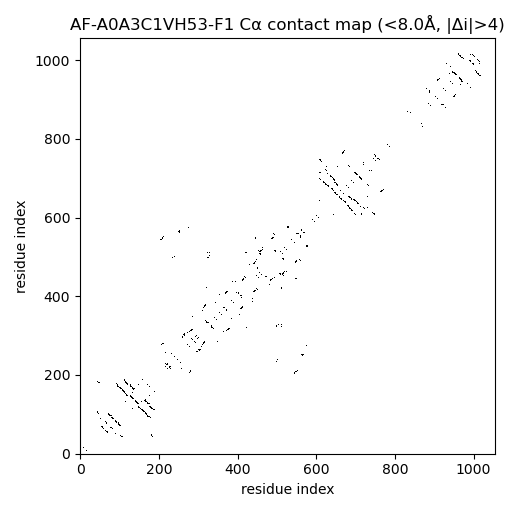017 1.00 63.75 829 HIS A CA 1
ATOM 6533 C C . HIS A 1 829 ? 52.057 1.285 -49.872 1.00 63.75 829 HIS A C 1
ATOM 6535 O O . HIS A 1 829 ? 51.838 1.381 -51.077 1.00 63.75 829 HIS A O 1
ATOM 6541 N N . ASP A 1 830 ? 53.037 1.946 -49.261 1.00 63.22 830 ASP A N 1
ATOM 6542 C CA . ASP A 1 830 ? 53.874 2.942 -49.920 1.00 63.22 830 ASP A CA 1
ATOM 6543 C C . ASP A 1 830 ? 54.917 2.297 -50.857 1.00 63.22 830 ASP A C 1
ATOM 6545 O O . ASP A 1 830 ? 55.053 2.735 -51.998 1.00 63.22 830 ASP A O 1
ATOM 6549 N N . ASP A 1 831 ? 55.596 1.217 -50.442 1.00 63.84 831 ASP A N 1
ATOM 6550 C CA . ASP A 1 831 ? 56.583 0.502 -51.280 1.00 63.84 831 ASP A CA 1
ATOM 6551 C C . ASP A 1 831 ? 55.907 -0.284 -52.426 1.00 63.84 831 ASP A C 1
ATOM 6553 O O . ASP A 1 831 ? 56.379 -0.278 -53.565 1.00 63.84 831 ASP A O 1
ATOM 6557 N N . ILE A 1 832 ? 54.739 -0.896 -52.174 1.00 64.75 832 ILE A N 1
ATOM 6558 C CA . ILE A 1 832 ? 53.920 -1.515 -53.232 1.00 64.75 832 ILE A CA 1
ATOM 6559 C C . ILE A 1 832 ? 53.385 -0.442 -54.188 1.00 64.75 832 ILE A C 1
ATOM 6561 O O . ILE A 1 832 ? 53.450 -0.626 -55.402 1.00 64.75 832 ILE A O 1
ATOM 6565 N N . GLY A 1 833 ? 52.882 0.679 -53.665 1.00 58.91 833 GLY A N 1
ATOM 6566 C CA . GLY A 1 833 ? 52.359 1.784 -54.469 1.00 58.91 833 GLY A CA 1
ATOM 6567 C C . GLY A 1 833 ? 53.419 2.406 -55.381 1.00 58.91 833 GLY A C 1
ATOM 6568 O O . GLY A 1 833 ? 53.152 2.639 -56.562 1.00 58.91 833 GLY A O 1
ATOM 6569 N N . ALA A 1 834 ? 54.641 2.601 -54.878 1.00 64.12 834 ALA A N 1
ATOM 6570 C CA . ALA A 1 834 ? 55.761 3.117 -55.664 1.00 64.12 834 ALA A CA 1
ATOM 6571 C C . ALA A 1 834 ? 56.129 2.181 -56.830 1.00 64.12 834 ALA A C 1
ATOM 6573 O O . ALA A 1 834 ? 56.242 2.628 -57.971 1.00 64.12 834 ALA A O 1
ATOM 6574 N N . ARG A 1 835 ? 56.232 0.871 -56.576 1.00 62.34 835 ARG A N 1
ATOM 6575 C CA . ARG A 1 835 ? 56.568 -0.122 -57.613 1.00 62.34 835 ARG A CA 1
ATOM 6576 C C . ARG A 1 835 ? 55.437 -0.358 -58.612 1.00 62.34 835 ARG A C 1
ATOM 6578 O O . ARG A 1 835 ? 55.703 -0.515 -59.796 1.00 62.34 835 ARG A O 1
ATOM 6585 N N . MET A 1 836 ? 54.174 -0.324 -58.176 1.00 58.03 836 MET A N 1
ATOM 6586 C CA . MET A 1 836 ? 53.027 -0.353 -59.097 1.00 58.03 836 MET A CA 1
ATOM 6587 C C . MET A 1 836 ? 53.027 0.858 -60.032 1.00 58.03 836 MET A C 1
ATOM 6589 O O . MET A 1 836 ? 52.731 0.716 -61.214 1.00 58.03 836 MET A O 1
ATOM 6593 N N . THR A 1 837 ? 53.386 2.036 -59.518 1.00 61.66 837 THR A N 1
ATOM 6594 C CA . THR A 1 837 ? 53.506 3.255 -60.329 1.00 61.66 837 THR A CA 1
ATOM 6595 C C . THR A 1 837 ? 54.602 3.103 -61.382 1.00 61.66 837 THR A C 1
ATOM 6597 O O . THR A 1 837 ? 54.384 3.438 -62.542 1.00 61.66 837 THR A O 1
ATOM 6600 N N . GLN A 1 838 ? 55.748 2.532 -61.003 1.00 64.88 838 GLN A N 1
ATOM 6601 C CA . GLN A 1 838 ? 56.850 2.254 -61.923 1.00 64.88 838 GLN A CA 1
ATOM 6602 C C . GLN A 1 838 ? 56.450 1.240 -63.010 1.00 64.88 838 GLN A C 1
ATOM 6604 O O . GLN A 1 838 ? 56.679 1.485 -64.188 1.00 64.88 838 GLN A O 1
ATOM 6609 N N . LEU A 1 839 ? 55.726 0.180 -62.641 1.00 65.12 839 LEU A N 1
ATOM 6610 C CA . LEU A 1 839 ? 55.200 -0.814 -63.582 1.00 65.12 839 LEU A CA 1
ATOM 6611 C C . LEU A 1 839 ? 54.196 -0.220 -64.590 1.00 65.12 839 LEU A C 1
ATOM 6613 O O . LEU A 1 839 ? 54.166 -0.618 -65.755 1.00 65.12 839 LEU A O 1
ATOM 6617 N N . VAL A 1 840 ? 53.350 0.717 -64.143 1.00 59.88 840 VAL A N 1
ATOM 6618 C CA . VAL A 1 840 ? 52.408 1.442 -65.013 1.00 59.88 840 VAL A CA 1
ATOM 6619 C C . VAL A 1 840 ? 53.161 2.362 -65.971 1.00 59.88 840 VAL A C 1
ATOM 6621 O O . VAL A 1 840 ? 52.839 2.362 -67.154 1.00 59.88 840 VAL A O 1
ATOM 6624 N N . LEU A 1 841 ? 54.183 3.081 -65.496 1.00 61.25 841 LEU A N 1
ATOM 6625 C CA . LEU A 1 841 ? 55.029 3.938 -66.333 1.00 61.25 841 LEU A CA 1
ATOM 6626 C C . LEU A 1 841 ? 55.780 3.132 -67.400 1.00 61.25 841 LEU A C 1
ATOM 6628 O O . LEU A 1 841 ? 55.705 3.479 -68.576 1.00 61.25 841 LEU A O 1
ATOM 6632 N N . ASP A 1 842 ? 56.405 2.014 -67.022 1.00 63.28 842 ASP A N 1
ATOM 6633 C CA . ASP A 1 842 ? 57.095 1.120 -67.961 1.00 63.28 842 ASP A CA 1
ATOM 6634 C C . ASP A 1 842 ? 56.120 0.540 -69.006 1.00 63.28 842 ASP A C 1
ATOM 6636 O O . ASP A 1 842 ? 56.463 0.366 -70.179 1.00 63.28 842 ASP A O 1
ATOM 6640 N N . GLY A 1 843 ? 54.871 0.269 -68.605 1.00 61.06 843 GLY A N 1
ATOM 6641 C CA . GLY A 1 843 ? 53.796 -0.168 -69.498 1.00 61.06 843 GLY A CA 1
ATOM 6642 C C . GLY A 1 843 ? 53.263 0.928 -70.428 1.00 61.06 843 GLY A C 1
ATOM 6643 O O . GLY A 1 843 ? 52.929 0.646 -71.580 1.00 61.06 843 GLY A O 1
ATOM 6644 N N . GLU A 1 844 ? 53.187 2.174 -69.962 1.00 59.25 844 GLU A N 1
ATOM 6645 C CA . GLU A 1 844 ? 52.784 3.332 -70.767 1.00 59.25 844 GLU A CA 1
ATOM 6646 C C . GLU A 1 844 ? 53.868 3.743 -71.770 1.00 59.25 844 GLU A C 1
ATOM 6648 O O . GLU A 1 844 ? 53.540 4.061 -72.915 1.00 59.25 844 GLU A O 1
ATOM 6653 N N . GLU A 1 845 ? 55.141 3.661 -71.383 1.00 60.00 845 GLU A N 1
ATOM 6654 C CA . GLU A 1 845 ? 56.295 3.895 -72.257 1.00 60.00 845 GLU A CA 1
ATOM 6655 C C . GLU A 1 845 ? 56.420 2.789 -73.319 1.00 60.00 845 GLU A C 1
ATOM 6657 O O . GLU A 1 845 ? 56.585 3.073 -74.504 1.00 60.00 845 GLU A O 1
ATOM 6662 N N . ALA A 1 846 ? 56.188 1.523 -72.951 1.00 60.47 846 ALA A N 1
ATOM 6663 C CA . ALA A 1 846 ? 56.084 0.429 -73.923 1.00 60.47 846 ALA A CA 1
ATOM 6664 C C . ALA A 1 846 ? 54.910 0.602 -74.914 1.00 60.47 846 ALA A C 1
ATOM 6666 O O . ALA A 1 846 ? 54.941 0.040 -76.011 1.00 60.47 846 ALA A O 1
ATOM 6667 N N . ARG A 1 847 ? 53.873 1.374 -74.550 1.00 53.84 847 ARG A N 1
ATOM 6668 C CA . ARG A 1 847 ? 52.716 1.681 -75.407 1.00 53.84 847 ARG A CA 1
ATOM 6669 C C . ARG A 1 847 ? 52.954 2.890 -76.322 1.00 53.84 847 ARG A C 1
ATOM 6671 O O . ARG A 1 847 ? 52.273 2.993 -77.340 1.00 53.84 847 ARG A O 1
ATOM 6678 N N . SER A 1 848 ? 53.871 3.801 -75.988 1.00 53.69 848 SER A N 1
ATOM 6679 C CA . SER A 1 848 ? 54.143 5.005 -76.790 1.00 53.69 848 SER A CA 1
ATOM 6680 C C . SER A 1 848 ? 55.098 4.753 -77.971 1.00 53.69 848 SER A C 1
ATOM 6682 O O . SER A 1 848 ? 54.999 5.455 -78.975 1.00 53.69 848 SER A O 1
ATOM 6684 N N . GLU A 1 849 ? 55.938 3.711 -77.920 1.00 54.22 849 GLU A N 1
ATOM 6685 C CA . GLU A 1 849 ? 56.913 3.346 -78.971 1.00 54.22 849 GLU A CA 1
ATOM 6686 C C . GLU A 1 849 ? 56.469 2.165 -79.866 1.00 54.22 849 GLU A C 1
ATOM 6688 O O . GLU A 1 849 ? 57.236 1.252 -80.174 1.00 54.22 849 GLU A O 1
ATOM 6693 N N . LEU A 1 850 ? 55.223 2.170 -80.346 1.00 54.59 850 LEU A N 1
ATOM 6694 C CA . LEU A 1 850 ? 54.662 1.120 -81.223 1.00 54.59 850 LEU A CA 1
ATOM 6695 C C . LEU A 1 850 ? 55.199 1.113 -82.678 1.00 54.59 850 LEU A C 1
ATOM 6697 O O . LEU A 1 850 ? 54.544 0.584 -83.575 1.00 54.59 850 LEU A O 1
ATOM 6701 N N . SER A 1 851 ? 56.385 1.671 -82.935 1.00 52.66 851 SER A N 1
ATOM 6702 C CA . SER A 1 851 ? 56.970 1.783 -84.282 1.00 52.66 851 SER A CA 1
ATOM 6703 C C . SER A 1 851 ? 58.226 0.941 -84.538 1.00 52.66 851 SER A C 1
ATOM 6705 O O . SER A 1 851 ? 58.657 0.899 -85.686 1.00 52.66 851 SER A O 1
ATOM 6707 N N . ASP A 1 852 ? 58.778 0.222 -83.549 1.00 54.78 852 ASP A N 1
ATOM 6708 C CA . ASP A 1 852 ? 59.946 -0.651 -83.766 1.00 54.78 852 ASP A CA 1
ATOM 6709 C C . ASP A 1 852 ? 59.751 -2.057 -83.160 1.00 54.78 852 ASP A C 1
ATOM 6711 O O . ASP A 1 852 ? 59.813 -2.279 -81.951 1.00 54.78 852 ASP A O 1
ATOM 6715 N N . ALA A 1 853 ? 59.491 -3.046 -84.021 1.00 56.38 853 ALA A N 1
ATOM 6716 C CA . ALA A 1 853 ? 59.029 -4.389 -83.639 1.00 56.38 853 ALA A CA 1
ATOM 6717 C C . ALA A 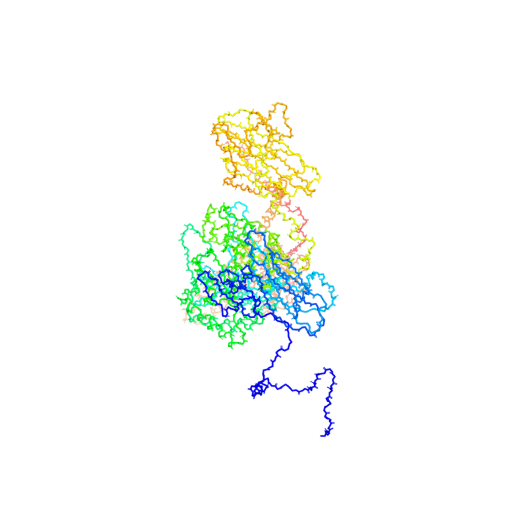1 853 ? 60.099 -5.292 -82.983 1.00 56.38 853 ALA A C 1
ATOM 6719 O O . ALA A 1 853 ? 59.813 -6.440 -82.641 1.00 56.38 853 ALA A O 1
ATOM 6720 N N . THR A 1 854 ? 61.326 -4.802 -82.789 1.00 58.34 854 THR A N 1
ATOM 6721 C CA . THR A 1 854 ? 62.473 -5.641 -82.393 1.00 58.34 854 THR A CA 1
ATOM 6722 C C . THR A 1 854 ? 62.763 -5.620 -80.882 1.00 58.34 854 THR A C 1
ATOM 6724 O O . THR A 1 854 ? 63.380 -6.551 -80.370 1.00 58.34 854 THR A O 1
ATOM 6727 N N . SER A 1 855 ? 62.294 -4.609 -80.135 1.00 55.41 855 SER A N 1
ATOM 6728 C CA . SER A 1 855 ? 62.570 -4.440 -78.688 1.00 55.41 855 SER A CA 1
ATOM 6729 C C . SER A 1 855 ? 61.363 -4.706 -77.769 1.00 55.41 855 SER A C 1
ATOM 6731 O O . SER A 1 855 ? 61.529 -4.893 -76.559 1.00 55.41 855 SER A O 1
ATOM 6733 N N . LEU A 1 856 ? 60.155 -4.799 -78.336 1.00 60.44 856 LEU A N 1
ATOM 6734 C CA . LEU A 1 856 ? 58.894 -5.004 -77.613 1.00 60.44 856 LEU A CA 1
ATOM 6735 C C . LEU A 1 856 ? 58.848 -6.301 -76.764 1.00 60.44 856 LEU A C 1
ATOM 6737 O O . LEU A 1 856 ? 58.396 -6.237 -75.617 1.00 60.44 856 LEU A O 1
ATOM 6741 N N . PRO A 1 857 ? 59.355 -7.467 -77.229 1.00 58.47 857 PRO A N 1
ATOM 6742 C CA . PRO A 1 857 ? 59.323 -8.700 -76.434 1.00 58.47 857 PRO A CA 1
ATOM 6743 C C . PRO A 1 857 ? 60.235 -8.657 -75.198 1.00 58.47 857 PRO A C 1
ATOM 6745 O O . PRO A 1 857 ? 59.906 -9.233 -74.162 1.00 58.47 857 PRO A O 1
ATOM 6748 N N . LEU A 1 858 ? 61.375 -7.961 -75.282 1.00 61.28 858 LEU A N 1
ATOM 6749 C CA . LEU A 1 858 ? 62.323 -7.816 -74.170 1.00 61.28 858 LEU A CA 1
ATOM 6750 C C . LEU A 1 858 ? 61.753 -6.926 -73.056 1.00 61.28 858 LEU A C 1
ATOM 6752 O O . LEU A 1 858 ? 61.887 -7.265 -71.881 1.00 61.28 858 LEU A O 1
ATOM 6756 N N . ARG A 1 859 ? 61.056 -5.838 -73.408 1.00 61.81 859 ARG A N 1
ATOM 6757 C CA . ARG A 1 859 ? 60.427 -4.935 -72.427 1.00 61.81 859 ARG A CA 1
ATOM 6758 C C . ARG A 1 859 ? 59.174 -5.535 -71.785 1.00 61.81 859 ARG A C 1
ATOM 6760 O O . ARG A 1 859 ? 59.008 -5.428 -70.575 1.00 61.81 859 ARG A O 1
ATOM 6767 N N . LEU A 1 860 ? 58.345 -6.256 -72.547 1.00 61.69 860 LEU A N 1
ATOM 6768 C CA . LEU A 1 860 ? 57.224 -7.029 -71.987 1.00 61.69 860 LEU A CA 1
ATOM 6769 C C . LEU A 1 860 ? 57.695 -8.101 -70.997 1.00 61.69 860 LEU A C 1
ATOM 6771 O O . LEU A 1 860 ? 57.060 -8.306 -69.961 1.00 61.69 860 LEU A O 1
ATOM 6775 N N . ASN A 1 861 ? 58.824 -8.756 -71.285 1.00 60.66 861 ASN A N 1
ATOM 6776 C CA . ASN A 1 861 ? 59.447 -9.677 -70.339 1.00 60.66 861 ASN A CA 1
ATOM 6777 C C . ASN A 1 861 ? 59.923 -8.960 -69.068 1.00 60.66 861 ASN A C 1
ATOM 6779 O O . ASN A 1 861 ? 59.716 -9.499 -67.985 1.00 60.66 861 ASN A O 1
ATOM 6783 N N . HIS A 1 862 ? 60.472 -7.746 -69.173 1.00 63.19 862 HIS A N 1
ATOM 6784 C CA . HIS A 1 862 ? 60.875 -6.950 -68.010 1.00 63.19 862 HIS A CA 1
ATOM 6785 C C . HIS A 1 862 ? 59.680 -6.551 -67.125 1.00 63.19 862 HIS A C 1
ATOM 6787 O O . HIS A 1 862 ? 59.718 -6.765 -65.917 1.00 63.19 862 HIS A O 1
ATOM 6793 N N . ILE A 1 863 ? 58.569 -6.107 -67.724 1.00 66.88 863 ILE A N 1
ATOM 6794 C CA . ILE A 1 863 ? 57.311 -5.817 -67.007 1.00 66.88 863 ILE A CA 1
ATOM 6795 C C . ILE A 1 863 ? 56.755 -7.085 -66.338 1.00 66.88 863 ILE A C 1
ATOM 6797 O O . ILE A 1 863 ? 56.299 -7.050 -65.195 1.00 66.88 863 ILE A O 1
ATOM 6801 N N . CYS A 1 864 ? 56.806 -8.235 -67.018 1.00 59.78 864 CYS A N 1
ATOM 6802 C CA . CYS A 1 864 ? 56.374 -9.504 -66.430 1.00 59.78 864 CYS A CA 1
ATOM 6803 C C . CYS A 1 864 ? 57.283 -9.960 -65.277 1.00 59.78 864 CYS A C 1
ATOM 6805 O O . CYS A 1 864 ? 56.791 -10.574 -64.330 1.00 59.78 864 CYS A O 1
ATOM 6807 N N . GLU A 1 865 ? 58.589 -9.698 -65.346 1.00 62.25 865 GLU A N 1
ATOM 6808 C CA . GLU A 1 865 ? 59.546 -9.984 -64.271 1.00 62.25 865 GLU A CA 1
ATOM 6809 C C . GLU A 1 865 ? 59.313 -9.082 -63.051 1.00 62.25 865 GLU A C 1
ATOM 6811 O O . GLU A 1 865 ? 59.179 -9.602 -61.942 1.00 62.25 865 GLU A O 1
ATOM 6816 N N . GLU A 1 866 ? 59.157 -7.769 -63.248 1.00 64.19 866 GLU A N 1
ATOM 6817 C CA . GLU A 1 866 ? 58.819 -6.803 -62.189 1.00 64.19 866 GLU A CA 1
ATOM 6818 C C . GLU A 1 866 ? 57.477 -7.151 -61.521 1.00 64.19 866 GLU A C 1
ATOM 6820 O O . GLU A 1 866 ? 57.388 -7.243 -60.294 1.00 64.19 866 GLU A O 1
ATOM 6825 N N . ALA A 1 867 ? 56.442 -7.484 -62.302 1.00 61.19 867 ALA A N 1
ATOM 6826 C CA . ALA A 1 867 ? 55.142 -7.904 -61.772 1.00 61.19 867 ALA A CA 1
ATOM 6827 C C . ALA A 1 867 ? 55.218 -9.223 -60.977 1.00 61.19 867 ALA A C 1
ATOM 6829 O O . ALA A 1 867 ? 54.566 -9.371 -59.937 1.00 61.19 867 ALA A O 1
ATOM 6830 N N . ARG A 1 868 ? 56.027 -10.195 -61.424 1.00 59.94 868 ARG A N 1
ATOM 6831 C CA . ARG A 1 868 ? 56.261 -11.451 -60.685 1.00 59.94 868 ARG A CA 1
ATOM 6832 C C . ARG A 1 868 ? 57.066 -11.214 -59.404 1.00 59.94 868 ARG A C 1
ATOM 6834 O O . ARG A 1 868 ? 56.758 -11.833 -58.384 1.00 59.94 868 ARG A O 1
ATOM 6841 N N . GLY A 1 869 ? 58.043 -10.307 -59.433 1.00 62.94 869 GLY A N 1
ATOM 6842 C CA . GLY A 1 869 ? 58.802 -9.859 -58.261 1.00 62.94 869 GLY A CA 1
ATOM 6843 C C . GLY A 1 869 ? 57.922 -9.154 -57.221 1.00 62.94 869 GLY A C 1
ATOM 6844 O O . GLY A 1 869 ? 58.031 -9.431 -56.021 1.00 62.94 869 GLY A O 1
ATOM 6845 N N . LEU A 1 870 ? 56.978 -8.326 -57.674 1.00 64.75 870 LEU A N 1
ATOM 6846 C CA . LEU A 1 870 ? 55.978 -7.662 -56.836 1.00 64.75 870 LEU A CA 1
ATOM 6847 C C . LEU A 1 870 ? 55.037 -8.671 -56.153 1.00 64.75 870 LEU A C 1
ATOM 6849 O O . LEU A 1 870 ? 54.829 -8.607 -54.941 1.00 64.75 870 LEU A O 1
ATOM 6853 N N . LEU A 1 871 ? 54.522 -9.652 -56.904 1.00 59.66 871 LEU A N 1
ATOM 6854 C CA . LEU A 1 871 ? 53.650 -10.712 -56.378 1.00 59.66 871 LEU A CA 1
ATOM 6855 C C . LEU A 1 871 ? 54.357 -11.590 -55.334 1.00 59.66 871 LEU A C 1
ATOM 6857 O O . LEU A 1 871 ? 53.778 -11.895 -54.291 1.00 59.66 871 LEU A O 1
ATOM 6861 N N . ALA A 1 872 ? 55.622 -11.952 -55.571 1.00 62.56 872 ALA A N 1
ATOM 6862 C CA . ALA A 1 872 ? 56.420 -12.719 -54.612 1.00 62.56 872 ALA A CA 1
ATOM 6863 C C . ALA A 1 872 ? 56.665 -11.944 -53.303 1.00 62.56 872 ALA A C 1
ATOM 6865 O O . ALA A 1 872 ? 56.618 -12.521 -52.215 1.00 62.56 872 ALA A O 1
ATOM 6866 N N . THR A 1 873 ? 56.878 -10.631 -53.407 1.00 63.16 873 THR A N 1
ATOM 6867 C CA . THR A 1 873 ? 57.074 -9.737 -52.258 1.00 63.16 873 THR A CA 1
ATOM 6868 C C . THR A 1 873 ? 55.770 -9.548 -51.468 1.00 63.16 873 THR A C 1
ATOM 6870 O O . THR A 1 873 ? 55.781 -9.588 -50.238 1.00 63.16 873 THR A O 1
ATOM 6873 N N . MET A 1 874 ? 54.623 -9.441 -52.151 1.00 62.81 874 MET A N 1
ATOM 6874 C CA . MET A 1 874 ? 53.297 -9.335 -51.527 1.00 62.81 874 MET A CA 1
ATOM 6875 C C . MET A 1 874 ? 52.915 -10.591 -50.725 1.00 62.81 874 MET A C 1
ATOM 6877 O O . MET A 1 874 ? 52.422 -10.469 -49.603 1.00 62.81 874 MET A O 1
ATOM 6881 N N . ASP A 1 875 ? 53.182 -11.790 -51.254 1.00 60.75 875 ASP A N 1
ATOM 6882 C CA . ASP A 1 875 ? 52.928 -13.063 -50.558 1.00 60.75 875 ASP A CA 1
ATOM 6883 C C . ASP A 1 875 ? 53.799 -13.222 -49.296 1.00 60.75 875 ASP A C 1
ATOM 6885 O O . ASP A 1 875 ? 53.325 -13.673 -48.246 1.00 60.75 875 ASP A O 1
ATOM 6889 N N . GLU A 1 876 ? 55.066 -12.803 -49.371 1.00 63.22 876 GLU A N 1
ATOM 6890 C CA . GLU A 1 876 ? 56.003 -12.792 -48.242 1.00 63.22 876 GLU A CA 1
ATOM 6891 C C . GLU A 1 876 ? 55.537 -11.839 -47.123 1.00 63.22 876 GLU A C 1
ATOM 6893 O O . GLU A 1 876 ? 55.586 -12.172 -45.932 1.00 63.22 876 GLU A O 1
ATOM 6898 N N . ILE A 1 877 ? 54.992 -10.687 -47.512 1.00 60.56 877 ILE A N 1
ATOM 6899 C CA . ILE A 1 877 ? 54.454 -9.657 -46.621 1.00 60.56 877 ILE A CA 1
ATOM 6900 C C . ILE A 1 877 ? 53.122 -10.081 -45.976 1.00 60.56 877 ILE A C 1
ATOM 6902 O O . ILE A 1 877 ? 52.970 -9.985 -44.754 1.00 60.56 877 ILE A O 1
ATOM 6906 N N . LEU A 1 878 ? 52.168 -10.595 -46.760 1.00 61.47 878 LEU A N 1
ATOM 6907 C CA . LEU A 1 878 ? 50.871 -11.090 -46.274 1.00 61.47 878 LEU A CA 1
ATOM 6908 C C . LEU A 1 878 ? 51.042 -12.197 -45.233 1.00 61.47 878 LEU A C 1
ATOM 6910 O O . LEU A 1 878 ? 50.295 -12.274 -44.252 1.00 61.47 878 LEU A O 1
ATOM 6914 N N . TRP A 1 879 ? 52.047 -13.053 -45.421 1.00 63.31 879 TRP A N 1
ATOM 6915 C CA . TRP A 1 879 ? 52.375 -14.081 -44.450 1.00 63.31 879 TRP A CA 1
ATOM 6916 C C . TRP A 1 879 ? 53.012 -13.503 -43.177 1.00 63.31 879 TRP A C 1
ATOM 6918 O O . TRP A 1 879 ? 52.646 -13.925 -42.076 1.00 63.31 879 TRP A O 1
ATOM 6928 N N . ALA A 1 880 ? 53.916 -12.523 -43.286 1.00 59.12 880 ALA A N 1
ATOM 6929 C CA . ALA A 1 880 ? 54.549 -11.884 -42.131 1.00 59.12 880 ALA A CA 1
ATOM 6930 C C . ALA A 1 880 ? 53.529 -11.136 -41.252 1.00 59.12 880 ALA A C 1
ATOM 6932 O O . ALA A 1 880 ? 53.569 -11.256 -40.034 1.00 59.12 880 ALA A O 1
ATOM 6933 N N . VAL A 1 881 ? 52.557 -10.436 -41.835 1.00 61.09 881 VAL A N 1
ATOM 6934 C CA . VAL A 1 881 ? 51.633 -9.563 -41.083 1.00 61.09 881 VAL A CA 1
ATOM 6935 C C . VAL A 1 881 ? 50.462 -10.317 -40.416 1.00 61.09 881 VAL A C 1
ATOM 6937 O O . VAL A 1 881 ? 49.844 -9.786 -39.494 1.00 61.09 881 VAL A O 1
ATOM 6940 N N . ASN A 1 882 ? 50.161 -11.565 -40.805 1.00 60.91 882 ASN A N 1
ATOM 6941 C CA . ASN A 1 882 ? 48.991 -12.302 -40.304 1.00 60.91 882 ASN A CA 1
ATOM 6942 C C . ASN A 1 882 ? 49.165 -12.837 -38.855 1.00 60.91 882 ASN A C 1
ATOM 6944 O O . ASN A 1 882 ? 49.929 -13.785 -38.651 1.00 60.91 882 ASN A O 1
ATOM 6948 N N . PRO A 1 883 ? 48.396 -12.341 -37.858 1.00 58.50 883 PRO A N 1
ATOM 6949 C CA . PRO A 1 883 ? 48.544 -12.725 -36.447 1.00 58.50 883 PRO A CA 1
ATOM 6950 C C . PRO A 1 883 ? 48.143 -14.172 -36.135 1.00 58.50 883 PRO A C 1
ATOM 6952 O O . PRO A 1 883 ? 48.517 -14.714 -35.099 1.00 58.50 883 PRO A O 1
ATOM 6955 N N . ARG A 1 884 ? 47.358 -14.820 -37.009 1.00 56.44 884 ARG A N 1
ATOM 6956 C CA . ARG A 1 884 ? 46.894 -16.203 -36.798 1.00 56.44 884 ARG A CA 1
ATOM 6957 C C . ARG A 1 884 ? 47.982 -17.253 -37.062 1.00 56.44 884 ARG A C 1
ATOM 6959 O O . ARG A 1 884 ? 47.705 -18.435 -36.912 1.00 56.44 884 ARG A O 1
ATOM 6966 N N . ARG A 1 885 ? 49.186 -16.832 -37.474 1.00 61.62 885 ARG A N 1
ATOM 6967 C CA . ARG A 1 885 ? 50.321 -17.695 -37.852 1.00 61.62 885 ARG A CA 1
ATOM 6968 C C . ARG A 1 885 ? 51.575 -17.450 -37.002 1.00 61.62 885 ARG A C 1
ATOM 6970 O O . ARG A 1 885 ? 52.680 -17.789 -37.415 1.00 61.62 885 ARG A O 1
ATOM 6977 N N . ASP A 1 886 ? 51.419 -16.865 -35.813 1.00 68.38 886 ASP A N 1
ATOM 6978 C CA . ASP A 1 886 ? 52.519 -16.530 -34.891 1.00 68.38 886 ASP A CA 1
ATOM 6979 C C . ASP A 1 886 ? 53.017 -17.751 -34.080 1.00 68.38 886 ASP A C 1
ATOM 6981 O O . ASP A 1 886 ? 53.476 -17.609 -32.947 1.00 68.38 886 ASP A O 1
ATOM 6985 N N . THR A 1 887 ? 52.936 -18.968 -34.633 1.00 74.19 887 THR A N 1
ATOM 6986 C CA . THR A 1 887 ? 53.465 -20.184 -33.996 1.00 74.19 887 THR A CA 1
ATOM 6987 C C . THR A 1 887 ? 54.666 -20.737 -34.755 1.00 74.19 887 THR A C 1
ATOM 6989 O O . THR A 1 887 ? 54.767 -20.635 -35.979 1.00 74.19 887 THR A O 1
ATOM 6992 N N . LEU A 1 888 ? 55.585 -21.379 -34.029 1.00 73.44 888 LEU A N 1
ATOM 6993 C CA . LEU A 1 888 ? 56.743 -22.044 -34.634 1.00 73.44 888 LEU A CA 1
ATOM 6994 C C . LEU A 1 888 ? 56.338 -23.159 -35.621 1.00 73.44 888 LEU A C 1
ATOM 6996 O O . LEU A 1 888 ? 57.030 -23.395 -36.606 1.00 73.44 888 LEU A O 1
ATOM 7000 N N . ARG A 1 889 ? 55.192 -23.814 -35.400 1.00 77.00 889 ARG A N 1
ATOM 7001 C CA . ARG A 1 889 ? 54.650 -24.829 -36.315 1.00 77.00 889 ARG A CA 1
ATOM 7002 C C . ARG A 1 889 ? 54.285 -24.229 -37.676 1.00 77.00 889 ARG A C 1
ATOM 7004 O O . ARG A 1 889 ? 54.685 -24.775 -38.703 1.00 77.00 889 ARG A O 1
ATOM 7011 N N . ASP A 1 890 ? 53.555 -23.115 -37.682 1.00 75.19 890 ASP A N 1
ATOM 7012 C CA . ASP A 1 890 ? 53.148 -22.437 -38.921 1.00 75.19 890 ASP A CA 1
ATOM 7013 C C . ASP A 1 890 ? 54.362 -21.883 -39.677 1.00 75.19 890 ASP A C 1
ATOM 7015 O O . ASP A 1 890 ? 54.408 -21.926 -40.910 1.00 75.19 890 ASP A O 1
ATOM 7019 N N . PHE A 1 891 ? 55.373 -21.423 -38.929 1.00 80.69 891 PHE A N 1
ATOM 7020 C CA . PHE A 1 891 ? 56.670 -21.028 -39.469 1.00 80.69 891 PHE A CA 1
ATOM 7021 C C . PHE A 1 891 ? 57.338 -22.159 -40.250 1.00 80.69 891 PHE A C 1
ATOM 7023 O O . PHE A 1 891 ? 57.624 -22.016 -41.440 1.00 80.69 891 PHE A O 1
ATOM 7030 N N . THR A 1 892 ? 57.554 -23.297 -39.592 1.00 79.12 892 THR A N 1
ATOM 7031 C CA . THR A 1 892 ? 58.247 -24.438 -40.189 1.00 79.12 892 THR A CA 1
ATOM 7032 C C . THR A 1 892 ? 57.505 -24.979 -41.410 1.00 79.12 892 THR A C 1
ATOM 7034 O O . THR A 1 892 ? 58.137 -25.256 -42.429 1.00 79.12 892 THR A O 1
ATOM 7037 N N . ALA A 1 893 ? 56.171 -25.066 -41.350 1.00 80.38 893 ALA A N 1
ATOM 7038 C CA . ALA A 1 893 ? 55.353 -25.509 -42.478 1.00 80.38 893 ALA A CA 1
ATOM 7039 C C . ALA A 1 893 ? 55.503 -24.591 -43.703 1.00 80.38 893 ALA A C 1
ATOM 7041 O O . ALA A 1 893 ? 55.633 -25.070 -44.832 1.00 80.38 893 ALA A O 1
ATOM 7042 N N . TYR A 1 894 ? 55.527 -23.272 -43.488 1.00 79.88 894 TYR A N 1
ATOM 7043 C CA . TYR A 1 894 ? 55.699 -22.305 -44.569 1.00 79.88 894 TYR A CA 1
ATOM 7044 C C . TYR A 1 894 ? 57.093 -22.368 -45.196 1.00 79.88 894 TYR A C 1
ATOM 7046 O O . TYR A 1 894 ? 57.200 -22.423 -46.418 1.00 79.88 894 TYR A O 1
ATOM 7054 N N . VAL A 1 895 ? 58.150 -22.423 -44.378 1.00 82.19 895 VAL A N 1
ATOM 7055 C CA . VAL A 1 895 ? 59.539 -22.536 -44.860 1.00 82.19 895 VAL A CA 1
ATOM 7056 C C . VAL A 1 895 ? 59.725 -23.794 -45.705 1.00 82.19 895 VAL A C 1
ATOM 7058 O O . VAL A 1 895 ? 60.301 -23.722 -46.787 1.00 82.19 895 VAL A O 1
ATOM 7061 N N . CYS A 1 896 ? 59.194 -24.932 -45.252 1.00 82.81 896 CYS A N 1
ATOM 7062 C CA . CYS A 1 896 ? 59.269 -26.192 -45.991 1.00 82.81 896 CYS A CA 1
ATOM 7063 C C . CYS A 1 896 ? 58.571 -26.093 -47.352 1.00 82.81 896 CYS A C 1
ATOM 7065 O O . CYS A 1 896 ? 59.146 -26.467 -48.374 1.00 82.81 896 CYS A O 1
ATOM 7067 N N . LYS A 1 897 ? 57.356 -25.528 -47.377 1.00 81.44 897 LYS A N 1
ATOM 7068 C CA . LYS A 1 897 ? 56.596 -25.315 -48.614 1.00 81.44 897 LYS A CA 1
ATOM 7069 C C . LYS A 1 897 ? 57.311 -24.352 -49.566 1.00 81.44 897 LYS A C 1
ATOM 7071 O O . LYS A 1 897 ? 57.321 -24.582 -50.774 1.00 81.44 897 LYS A O 1
ATOM 7076 N N . TYR A 1 898 ? 57.906 -23.285 -49.033 1.00 80.75 898 TYR A N 1
ATOM 7077 C CA . TYR A 1 898 ? 58.681 -22.326 -49.815 1.00 80.75 898 TYR A CA 1
ATOM 7078 C C . TYR A 1 898 ? 59.919 -22.986 -50.432 1.00 80.75 898 TYR A C 1
ATOM 7080 O O . TYR A 1 898 ? 60.096 -22.894 -51.642 1.00 80.75 898 TYR A O 1
ATOM 7088 N N . ALA A 1 899 ? 60.728 -23.698 -49.640 1.00 80.69 899 ALA A N 1
ATOM 7089 C CA . ALA A 1 899 ? 61.941 -24.366 -50.116 1.00 80.69 899 ALA A CA 1
ATOM 7090 C C . ALA A 1 899 ? 61.638 -25.397 -51.216 1.00 80.69 899 ALA A C 1
ATOM 7092 O O . ALA A 1 899 ? 62.300 -25.397 -52.251 1.00 80.69 899 ALA A O 1
ATOM 7093 N N . GLN A 1 900 ? 60.583 -26.206 -51.043 1.00 81.00 900 GLN A N 1
ATOM 7094 C CA . GLN A 1 900 ? 60.116 -27.144 -52.071 1.00 81.00 900 GLN A CA 1
ATOM 7095 C C . GLN A 1 900 ? 59.739 -26.433 -53.370 1.00 81.00 900 GLN A C 1
ATOM 7097 O O . GLN A 1 900 ? 60.181 -26.833 -54.443 1.00 81.00 900 GLN A O 1
ATOM 7102 N N . ARG A 1 901 ? 58.934 -25.367 -53.286 1.00 79.25 901 ARG A N 1
ATOM 7103 C CA . ARG A 1 901 ? 58.499 -24.621 -54.472 1.00 79.25 901 ARG A CA 1
ATOM 7104 C C . ARG A 1 901 ? 59.676 -23.935 -55.161 1.00 79.25 901 ARG A C 1
ATOM 7106 O O . ARG A 1 901 ? 59.773 -24.003 -56.379 1.00 79.25 901 ARG A O 1
ATOM 7113 N N . PHE A 1 902 ? 60.563 -23.306 -54.395 1.00 80.31 902 PHE A N 1
ATOM 7114 C CA . PHE A 1 902 ? 61.708 -22.568 -54.922 1.00 80.31 902 PHE A CA 1
ATOM 7115 C C . PHE A 1 902 ? 62.711 -23.482 -55.639 1.00 80.31 902 PHE A C 1
ATOM 7117 O O . PHE A 1 902 ? 63.231 -23.111 -56.684 1.00 80.31 902 PHE A O 1
ATOM 7124 N N . LEU A 1 903 ? 62.938 -24.693 -55.122 1.00 79.00 903 LEU A N 1
ATOM 7125 C CA . LEU A 1 903 ? 63.875 -25.652 -55.715 1.00 79.00 903 LEU A CA 1
ATOM 7126 C C . LEU A 1 903 ? 63.243 -26.545 -56.794 1.00 79.00 903 LEU A C 1
ATOM 7128 O O . LEU A 1 903 ? 63.977 -27.165 -57.557 1.00 79.00 903 LEU A O 1
ATOM 7132 N N . SER A 1 904 ? 61.909 -26.585 -56.912 1.00 76.25 904 SER A N 1
ATOM 7133 C CA . SER A 1 904 ? 61.198 -27.448 -57.876 1.00 76.25 904 SER A CA 1
ATOM 7134 C C . SER A 1 904 ? 61.559 -27.209 -59.347 1.00 76.25 904 SER A C 1
ATOM 7136 O O . SER A 1 904 ? 61.428 -28.117 -60.161 1.00 76.25 904 SER A O 1
ATOM 7138 N N . SER A 1 905 ? 62.027 -26.006 -59.689 1.00 67.94 905 SER A N 1
ATOM 7139 C CA . SER A 1 905 ? 62.479 -25.635 -61.035 1.00 67.94 905 SER A CA 1
ATOM 7140 C C . SER A 1 905 ? 63.988 -25.816 -61.248 1.00 67.94 905 SER A C 1
ATOM 7142 O O . SER A 1 905 ? 64.514 -25.384 -62.270 1.00 67.94 905 SER A O 1
ATOM 7144 N N . THR A 1 906 ? 64.697 -26.415 -60.288 1.00 75.38 906 THR A N 1
ATOM 7145 C CA . THR A 1 906 ? 66.151 -26.639 -60.326 1.00 75.38 906 THR A CA 1
ATOM 7146 C C . THR A 1 906 ? 66.474 -28.136 -60.343 1.00 75.38 906 THR A C 1
ATOM 7148 O O . THR A 1 906 ? 65.631 -28.962 -60.010 1.00 75.38 906 THR A O 1
ATOM 7151 N N . GLN A 1 907 ? 67.706 -28.500 -60.710 1.00 74.25 907 GLN A N 1
ATOM 7152 C CA . GLN A 1 907 ? 68.186 -29.895 -60.700 1.00 74.25 907 GLN A CA 1
ATOM 7153 C C . GLN A 1 907 ? 68.559 -30.394 -59.281 1.00 74.25 907 GLN A C 1
ATOM 7155 O O . GLN A 1 907 ? 69.056 -31.506 -59.132 1.00 74.25 907 GLN A O 1
ATOM 7160 N N . ILE A 1 908 ? 68.339 -29.582 -58.238 1.00 81.19 908 ILE A N 1
ATOM 7161 C CA . ILE A 1 908 ? 68.745 -29.870 -56.857 1.00 81.19 908 ILE A CA 1
ATOM 7162 C C . ILE A 1 908 ? 67.626 -30.620 -56.130 1.00 81.19 908 ILE A C 1
ATOM 7164 O O . ILE A 1 908 ? 66.536 -30.082 -55.917 1.00 81.19 908 ILE A O 1
ATOM 7168 N N . GLN A 1 909 ? 67.900 -31.841 -55.672 1.00 81.75 909 GLN A N 1
ATOM 7169 C CA . GLN A 1 909 ? 66.958 -32.599 -54.854 1.00 81.75 909 GLN A CA 1
ATOM 7170 C C . GLN A 1 909 ? 66.954 -32.075 -53.408 1.00 81.75 909 GLN A C 1
ATOM 7172 O O . GLN A 1 909 ? 67.982 -32.066 -52.733 1.00 81.75 909 GLN A O 1
ATOM 7177 N N . CYS A 1 910 ? 65.788 -31.648 -52.911 1.00 82.56 910 CYS A N 1
ATOM 7178 C CA . CYS A 1 910 ? 65.650 -31.110 -51.556 1.00 82.56 910 CYS A CA 1
ATOM 7179 C C . CYS A 1 910 ? 65.183 -32.179 -50.554 1.00 82.56 910 CYS A C 1
ATOM 7181 O O . CYS A 1 910 ? 64.064 -32.685 -50.660 1.00 82.56 910 CYS A O 1
ATOM 7183 N N . LEU A 1 911 ? 66.009 -32.480 -49.547 1.00 84.00 911 LEU A N 1
ATOM 7184 C CA . LEU A 1 911 ? 65.655 -33.342 -48.418 1.00 84.00 911 LEU A CA 1
ATOM 7185 C C . LEU A 1 911 ? 65.245 -32.492 -47.206 1.00 84.00 911 LEU A C 1
ATOM 7187 O O . LEU A 1 911 ? 66.050 -31.733 -46.662 1.00 84.00 911 LEU A O 1
ATOM 7191 N N . LEU A 1 912 ? 63.994 -32.635 -46.762 1.00 82.44 912 LEU A N 1
ATOM 7192 C CA . LEU A 1 912 ? 63.464 -31.929 -45.593 1.00 82.44 912 LEU A CA 1
ATOM 7193 C C . LEU A 1 912 ? 63.477 -32.829 -44.352 1.00 82.44 912 LEU A C 1
ATOM 7195 O O . LEU A 1 912 ? 62.742 -33.811 -44.285 1.00 82.44 912 LEU A O 1
ATOM 7199 N N . GLU A 1 913 ? 64.258 -32.453 -43.340 1.00 82.44 913 GLU A N 1
ATOM 7200 C CA . GLU A 1 913 ? 64.301 -33.123 -42.037 1.00 82.44 913 GLU A CA 1
ATOM 7201 C C . GLU A 1 913 ? 63.671 -32.230 -40.962 1.00 82.44 913 GLU A C 1
ATOM 7203 O O . GLU A 1 913 ? 64.313 -31.341 -40.395 1.00 82.44 913 GLU A O 1
ATOM 7208 N N . VAL A 1 914 ? 62.394 -32.472 -40.671 1.00 78.50 914 VAL A N 1
ATOM 7209 C CA . VAL A 1 914 ? 61.629 -31.711 -39.678 1.00 78.50 914 VAL A CA 1
ATOM 7210 C C . VAL A 1 914 ? 61.276 -32.613 -38.500 1.00 78.50 914 VAL A C 1
ATOM 7212 O O . VAL A 1 914 ? 60.688 -33.677 -38.678 1.00 78.50 914 VAL A O 1
ATOM 7215 N N . GLU A 1 915 ? 61.625 -32.192 -37.286 1.00 74.69 915 GLU A N 1
ATOM 7216 C CA . GLU A 1 915 ? 61.288 -32.929 -36.064 1.00 74.69 915 GLU A CA 1
ATOM 7217 C C . GLU A 1 915 ? 59.760 -33.002 -35.851 1.00 74.69 915 GLU A C 1
ATOM 7219 O O . GLU A 1 915 ? 59.055 -32.001 -35.976 1.00 74.69 915 GLU A O 1
ATOM 7224 N N . SER A 1 916 ? 59.217 -34.179 -35.515 1.00 55.12 916 SER A N 1
ATOM 7225 C CA . SER A 1 916 ? 57.761 -34.418 -35.446 1.00 55.12 916 SER A CA 1
ATOM 7226 C C . SER A 1 916 ? 57.058 -33.746 -34.251 1.00 55.12 916 SER A C 1
ATOM 7228 O O . SER A 1 916 ? 55.836 -33.590 -34.264 1.00 55.12 916 SER A O 1
ATOM 7230 N N . ALA A 1 917 ? 57.810 -33.283 -33.245 1.00 57.91 917 ALA A N 1
ATOM 7231 C CA . ALA A 1 917 ? 57.305 -32.684 -32.004 1.00 57.91 917 ALA A CA 1
ATOM 7232 C C . ALA A 1 917 ? 57.474 -31.148 -31.934 1.00 57.91 917 ALA A C 1
ATOM 7234 O O . ALA A 1 917 ? 57.873 -30.590 -30.908 1.00 57.91 917 ALA A O 1
ATOM 7235 N N . ILE A 1 918 ? 57.176 -30.421 -33.017 1.00 63.34 918 ILE A N 1
ATOM 7236 C CA . ILE A 1 918 ? 57.270 -28.950 -33.013 1.00 63.34 918 ILE A CA 1
ATOM 7237 C C . ILE A 1 918 ? 56.129 -28.329 -32.189 1.00 63.34 918 ILE A C 1
ATOM 7239 O O . ILE A 1 918 ? 54.948 -28.447 -32.512 1.00 63.34 918 ILE A O 1
ATOM 7243 N N . SER A 1 919 ? 56.514 -27.640 -31.112 1.00 60.12 919 SER A N 1
ATOM 7244 C CA . SER A 1 919 ? 55.646 -26.904 -30.181 1.00 60.12 919 SER A CA 1
ATOM 7245 C C . SER A 1 919 ? 54.873 -25.751 -30.849 1.00 60.12 919 SER A C 1
ATOM 7247 O O . SER A 1 919 ? 55.410 -25.052 -31.703 1.00 60.12 919 SER A O 1
ATOM 7249 N N . THR A 1 920 ? 53.653 -25.465 -30.373 1.00 60.19 920 THR A N 1
ATOM 7250 C CA . THR A 1 920 ? 52.836 -24.274 -30.714 1.00 60.19 920 THR A CA 1
ATOM 7251 C C . THR A 1 920 ? 53.320 -22.975 -30.047 1.00 60.19 920 THR A C 1
ATOM 7253 O O . THR A 1 920 ? 52.558 -22.022 -29.904 1.00 60.19 920 THR A O 1
ATOM 7256 N N . ALA A 1 921 ? 54.580 -22.918 -29.603 1.00 61.97 921 ALA A N 1
ATOM 7257 C CA . ALA A 1 921 ? 55.140 -21.751 -28.928 1.00 61.97 921 ALA A CA 1
ATOM 7258 C C . ALA A 1 921 ? 55.028 -20.485 -29.795 1.00 61.97 921 ALA A C 1
ATOM 7260 O O . ALA A 1 921 ? 55.275 -20.528 -31.004 1.00 61.97 921 ALA A O 1
ATOM 7261 N N . ALA A 1 922 ? 54.680 -19.367 -29.148 1.00 60.78 922 ALA A N 1
ATOM 7262 C CA . ALA A 1 922 ? 54.576 -18.063 -29.789 1.00 60.78 922 ALA A CA 1
ATOM 7263 C C . ALA A 1 922 ? 55.934 -17.649 -30.377 1.00 60.78 922 ALA A C 1
ATOM 7265 O O . ALA A 1 922 ? 56.941 -17.595 -29.666 1.00 60.78 922 ALA A O 1
ATOM 7266 N N . PHE A 1 923 ? 55.951 -17.362 -31.673 1.00 69.38 923 PHE A N 1
ATOM 7267 C CA . PHE A 1 923 ? 57.131 -17.002 -32.445 1.00 69.38 923 PHE A CA 1
ATOM 7268 C C . PHE A 1 923 ? 56.960 -15.564 -32.938 1.00 69.38 923 PHE A C 1
ATOM 7270 O O . PHE A 1 923 ? 56.130 -15.284 -33.802 1.00 69.38 923 PHE A O 1
ATOM 7277 N N . SER A 1 924 ? 57.686 -14.630 -32.316 1.00 66.69 924 SER A N 1
ATOM 7278 C CA . SER A 1 924 ? 57.463 -13.196 -32.515 1.00 66.69 924 SER A CA 1
ATOM 7279 C C . SER A 1 924 ? 57.791 -12.746 -33.942 1.00 66.69 924 SER A C 1
ATOM 7281 O O . SER A 1 924 ? 58.687 -13.274 -34.601 1.00 66.69 924 SER A O 1
ATOM 7283 N N . LEU A 1 925 ? 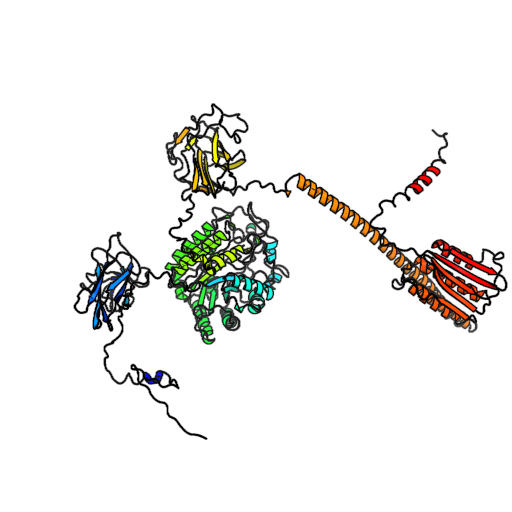57.073 -11.722 -34.405 1.00 67.00 925 LEU A N 1
ATOM 7284 C CA . LEU A 1 925 ? 57.189 -11.171 -35.756 1.00 67.00 925 LEU A CA 1
ATOM 7285 C C . LEU A 1 925 ? 58.633 -10.802 -36.177 1.00 67.00 925 LEU A C 1
ATOM 7287 O O . LEU A 1 925 ? 59.027 -11.194 -37.278 1.00 67.00 925 LEU A O 1
ATOM 7291 N N . PRO A 1 926 ? 59.457 -10.128 -35.342 1.00 68.75 926 PRO A N 1
ATOM 7292 C CA . PRO A 1 926 ? 60.832 -9.791 -35.723 1.00 68.75 926 PRO A CA 1
ATOM 7293 C C . PRO A 1 926 ? 61.709 -11.036 -35.902 1.00 68.75 926 PRO A C 1
ATOM 7295 O O . PRO A 1 926 ? 62.477 -11.131 -36.855 1.00 68.75 926 PRO A O 1
ATOM 7298 N N . LEU A 1 927 ? 61.535 -12.030 -35.024 1.00 72.94 927 LEU A N 1
ATOM 7299 C CA . LEU A 1 927 ? 62.291 -13.281 -35.049 1.00 72.94 927 LEU A CA 1
ATOM 7300 C C . LEU A 1 927 ? 61.966 -14.104 -36.298 1.00 72.94 927 LEU A C 1
ATOM 7302 O O . LEU A 1 927 ? 62.855 -14.629 -36.967 1.00 72.94 927 LEU A O 1
ATOM 7306 N N . ARG A 1 928 ? 60.675 -14.149 -36.637 1.00 75.88 928 ARG A N 1
ATOM 7307 C CA . ARG A 1 928 ? 60.135 -14.844 -37.801 1.00 75.88 928 ARG A CA 1
ATOM 7308 C C . ARG A 1 928 ? 60.645 -14.274 -39.116 1.00 75.88 928 ARG A C 1
ATOM 7310 O O . ARG A 1 928 ? 61.096 -15.033 -39.972 1.00 75.88 928 ARG A O 1
ATOM 7317 N N . ARG A 1 929 ? 60.591 -12.949 -39.262 1.00 73.31 929 ARG A N 1
ATOM 7318 C CA . ARG A 1 929 ? 61.032 -12.253 -40.475 1.00 73.31 929 ARG A CA 1
ATOM 7319 C C . ARG A 1 929 ? 62.538 -12.400 -40.691 1.00 73.31 929 ARG A C 1
ATOM 7321 O O . ARG A 1 929 ? 62.950 -12.789 -41.781 1.00 73.31 929 ARG A O 1
ATOM 7328 N N . SER A 1 930 ? 63.350 -12.136 -39.666 1.00 77.12 930 SER A N 1
ATOM 7329 C CA . SER A 1 930 ? 64.811 -12.196 -39.792 1.00 77.12 930 SER A CA 1
ATOM 7330 C C . SER A 1 930 ? 65.313 -13.611 -40.084 1.00 77.12 930 SER A C 1
ATOM 7332 O O . SER A 1 930 ? 66.172 -13.778 -40.948 1.00 77.12 930 SER A O 1
ATOM 7334 N N . LEU A 1 931 ? 64.749 -14.640 -39.433 1.00 81.56 931 LEU A N 1
ATOM 7335 C CA . LEU A 1 931 ? 65.124 -16.034 -39.695 1.00 81.56 931 LEU A CA 1
ATOM 7336 C C . LEU A 1 931 ? 64.682 -16.500 -41.089 1.00 81.56 931 LEU A C 1
ATOM 7338 O O . LEU A 1 931 ? 65.461 -17.151 -41.778 1.00 81.56 931 LEU A O 1
ATOM 7342 N N . PHE A 1 932 ? 63.468 -16.149 -41.531 1.00 81.50 932 PHE A N 1
ATOM 7343 C CA . PHE A 1 932 ? 63.009 -16.491 -42.882 1.00 81.50 932 PHE A CA 1
ATOM 7344 C C . PHE A 1 932 ? 63.929 -15.908 -43.958 1.00 81.50 932 PHE A C 1
ATOM 7346 O O . PHE A 1 932 ? 64.360 -16.630 -44.855 1.00 81.50 932 PHE A O 1
ATOM 7353 N N . MET A 1 933 ? 64.277 -14.626 -43.828 1.00 78.38 933 MET A N 1
ATOM 7354 C CA . MET A 1 933 ? 65.167 -13.944 -44.767 1.00 78.38 933 MET A CA 1
ATOM 7355 C C . MET A 1 933 ? 66.558 -14.577 -44.818 1.00 78.38 933 MET A C 1
ATOM 7357 O O . MET A 1 933 ? 67.110 -14.746 -45.902 1.00 78.38 933 MET A O 1
ATOM 7361 N N . ALA A 1 934 ? 67.109 -14.980 -43.670 1.00 80.94 934 ALA A N 1
ATOM 7362 C CA . ALA A 1 934 ? 68.399 -15.661 -43.630 1.00 80.94 934 ALA A CA 1
ATOM 7363 C C . ALA A 1 934 ? 68.352 -17.046 -44.301 1.00 80.94 934 ALA A C 1
ATOM 7365 O O . ALA A 1 934 ? 69.252 -17.393 -45.060 1.00 80.94 934 ALA A O 1
ATOM 7366 N N . ILE A 1 935 ? 67.273 -17.815 -44.103 1.00 84.06 935 ILE A N 1
ATOM 7367 C CA . ILE A 1 935 ? 67.083 -19.107 -44.783 1.00 84.06 935 ILE A CA 1
ATOM 7368 C C . ILE A 1 935 ? 66.924 -18.910 -46.297 1.00 84.06 935 ILE A C 1
ATOM 7370 O O . ILE A 1 935 ? 67.533 -19.640 -47.075 1.00 84.06 935 ILE A O 1
ATOM 7374 N N . LYS A 1 936 ? 66.130 -17.919 -46.725 1.00 81.69 936 LYS A N 1
ATOM 7375 C CA . LYS A 1 936 ? 65.927 -17.585 -48.144 1.00 81.69 936 LYS A CA 1
ATOM 7376 C C . LYS A 1 936 ? 67.251 -17.247 -48.827 1.00 81.69 936 LYS A C 1
ATOM 7378 O O . LYS A 1 936 ? 67.520 -17.751 -49.913 1.00 81.69 936 LYS A O 1
ATOM 7383 N N . GLU A 1 937 ? 68.085 -16.448 -48.169 1.00 82.25 937 GLU A N 1
ATOM 7384 C CA . GLU A 1 937 ? 69.414 -16.090 -48.659 1.00 82.25 937 GLU A CA 1
ATOM 7385 C C . GLU A 1 937 ? 70.350 -17.309 -48.729 1.00 82.25 937 GLU A C 1
ATOM 7387 O O . GLU A 1 937 ? 71.030 -17.499 -49.735 1.00 82.25 937 GLU A O 1
ATOM 7392 N N . ALA A 1 938 ? 70.333 -18.198 -47.728 1.00 83.94 938 ALA A N 1
ATOM 7393 C CA . ALA A 1 938 ? 71.109 -19.442 -47.761 1.00 83.94 938 ALA A CA 1
ATOM 7394 C C . ALA A 1 938 ? 70.702 -20.363 -48.928 1.00 83.94 938 ALA A C 1
ATOM 7396 O O . ALA A 1 938 ? 71.566 -20.877 -49.636 1.00 83.94 938 ALA A O 1
ATOM 7397 N N . LEU A 1 939 ? 69.397 -20.526 -49.180 1.00 83.31 939 LEU A N 1
ATOM 7398 C CA . LEU A 1 939 ? 68.888 -21.307 -50.316 1.00 83.31 939 LEU A CA 1
ATOM 7399 C C . LEU A 1 939 ? 69.268 -20.681 -51.665 1.00 83.31 939 LEU A C 1
ATOM 7401 O O . LEU A 1 939 ? 69.651 -21.390 -52.591 1.00 83.31 939 LEU A O 1
ATOM 7405 N N . ASN A 1 940 ? 69.186 -19.354 -51.777 1.00 80.88 940 ASN A N 1
ATOM 7406 C CA . ASN A 1 940 ? 69.566 -18.626 -52.987 1.00 80.88 940 ASN A CA 1
ATOM 7407 C C . ASN A 1 940 ? 71.066 -18.772 -53.285 1.00 80.88 940 ASN A C 1
ATOM 7409 O O . ASN A 1 940 ? 71.455 -18.996 -54.430 1.00 80.88 940 ASN A O 1
ATOM 7413 N N . ASN A 1 941 ? 71.902 -18.705 -52.246 1.00 81.75 941 ASN A N 1
ATOM 7414 C CA . ASN A 1 941 ? 73.341 -18.907 -52.371 1.00 81.75 941 ASN A CA 1
ATOM 7415 C C . ASN A 1 941 ? 73.683 -20.333 -52.814 1.00 81.75 941 ASN A C 1
ATOM 7417 O O . ASN A 1 941 ? 74.538 -20.501 -53.682 1.00 81.75 941 ASN A O 1
ATOM 7421 N N . ALA A 1 942 ? 72.973 -21.343 -52.303 1.00 82.44 942 ALA A N 1
ATOM 7422 C CA . ALA A 1 942 ? 73.144 -22.712 -52.773 1.00 82.44 942 ALA A CA 1
ATOM 7423 C C . ALA A 1 942 ? 72.802 -22.840 -54.269 1.00 82.44 942 ALA A C 1
ATOM 7425 O O . ALA A 1 942 ? 73.623 -23.324 -55.044 1.00 82.44 942 ALA A O 1
ATOM 7426 N N . VAL A 1 943 ? 71.651 -22.333 -54.721 1.00 82.06 943 VAL A N 1
ATOM 7427 C CA . VAL A 1 943 ? 71.256 -22.420 -56.143 1.00 82.06 943 VAL A CA 1
ATOM 7428 C C . VAL A 1 943 ? 72.234 -21.688 -57.066 1.00 82.06 943 VAL A C 1
ATOM 7430 O O . VAL A 1 943 ? 72.554 -22.192 -58.138 1.00 82.06 943 VAL A O 1
ATOM 7433 N N . LYS A 1 944 ? 72.713 -20.503 -56.670 1.00 78.19 944 LYS A N 1
ATOM 7434 C CA . LYS A 1 944 ? 73.550 -19.658 -57.534 1.00 78.19 944 LYS A CA 1
ATOM 7435 C C . LYS A 1 944 ? 75.018 -20.070 -57.591 1.00 78.19 944 LYS A C 1
ATOM 7437 O O . LYS A 1 944 ? 75.657 -19.802 -58.603 1.00 78.19 944 LYS A O 1
ATOM 7442 N N . TYR A 1 945 ? 75.560 -20.647 -56.517 1.00 78.12 945 TYR A N 1
ATOM 7443 C CA . TYR A 1 945 ? 77.013 -20.794 -56.368 1.00 78.12 945 TYR A CA 1
ATOM 7444 C C . TYR A 1 945 ? 77.496 -22.210 -56.044 1.00 78.12 945 TYR A C 1
ATOM 7446 O O . TYR A 1 945 ? 78.697 -22.445 -56.130 1.00 78.12 945 TYR A O 1
ATOM 7454 N N . SER A 1 946 ? 76.622 -23.140 -55.637 1.00 76.69 946 SER A N 1
ATOM 7455 C CA . SER A 1 946 ? 77.085 -24.447 -55.144 1.00 76.69 946 SER A CA 1
ATOM 7456 C C . SER A 1 946 ? 77.263 -25.510 -56.234 1.00 76.69 946 SER A C 1
ATOM 7458 O O . SER A 1 946 ? 78.032 -26.436 -56.017 1.00 76.69 946 SER A O 1
ATOM 7460 N N . GLU A 1 947 ? 76.574 -25.422 -57.380 1.00 79.56 947 GLU A N 1
ATOM 7461 C CA . GLU A 1 947 ? 76.452 -26.541 -58.346 1.00 79.56 947 GLU A CA 1
ATOM 7462 C C . GLU A 1 947 ? 76.061 -27.884 -57.681 1.00 79.56 947 GLU A C 1
ATOM 7464 O O . GLU A 1 947 ? 76.402 -28.967 -58.154 1.00 79.56 947 GLU A O 1
ATOM 7469 N N . ALA A 1 948 ? 75.356 -27.824 -56.549 1.00 81.06 948 ALA A N 1
ATOM 7470 C CA . ALA A 1 948 ? 74.935 -28.995 -55.797 1.00 81.06 948 ALA A CA 1
ATOM 7471 C C . ALA A 1 948 ? 73.913 -29.840 -56.570 1.00 81.06 948 ALA A C 1
ATOM 7473 O O . ALA A 1 948 ? 73.160 -29.338 -57.401 1.00 81.06 948 ALA A O 1
ATOM 7474 N N . THR A 1 949 ? 73.838 -31.126 -56.238 1.00 81.56 949 THR A N 1
ATOM 7475 C CA . THR A 1 949 ? 72.777 -32.035 -56.702 1.00 81.56 949 THR A CA 1
ATOM 7476 C C . THR A 1 949 ? 71.778 -32.363 -55.590 1.00 81.56 949 THR A C 1
ATOM 7478 O O . THR A 1 949 ? 70.642 -32.733 -55.873 1.00 81.56 949 THR A O 1
ATOM 7481 N N . GLU A 1 950 ? 72.170 -32.200 -54.323 1.00 84.44 950 GLU A N 1
ATOM 7482 C CA . GLU A 1 950 ? 71.334 -32.428 -53.144 1.00 84.44 950 GLU A CA 1
ATOM 7483 C C . GLU A 1 950 ? 71.477 -31.268 -52.150 1.00 84.44 950 GLU A C 1
ATOM 7485 O O . GLU A 1 950 ? 72.583 -30.817 -51.841 1.00 84.44 950 GLU A O 1
ATOM 7490 N N . LEU A 1 951 ? 70.343 -30.819 -51.606 1.00 88.69 951 LEU A N 1
ATOM 7491 C CA . LEU A 1 951 ? 70.283 -29.848 -50.518 1.00 88.69 951 LEU A CA 1
ATOM 7492 C C . LEU A 1 951 ? 69.414 -30.374 -49.379 1.00 88.69 951 LEU A C 1
ATOM 7494 O O . LEU A 1 951 ? 68.256 -30.745 -49.570 1.00 88.69 951 LEU A O 1
ATOM 7498 N N . ARG A 1 952 ? 69.948 -30.341 -48.162 1.00 87.88 952 ARG A N 1
ATOM 7499 C CA . ARG A 1 952 ? 69.276 -30.776 -46.941 1.00 87.88 952 ARG A CA 1
ATOM 7500 C C . ARG A 1 952 ? 68.918 -29.586 -46.064 1.00 87.88 952 ARG A C 1
ATOM 7502 O O . ARG A 1 952 ? 69.796 -28.842 -45.633 1.00 87.88 952 ARG A O 1
ATOM 7509 N N . LEU A 1 953 ? 67.631 -29.441 -45.756 1.00 87.50 953 LEU A N 1
ATOM 7510 C CA . LEU A 1 953 ? 67.124 -28.449 -44.809 1.00 87.50 953 LEU A CA 1
ATOM 7511 C C . LEU A 1 953 ? 66.617 -29.159 -43.556 1.00 87.50 953 LEU A C 1
ATOM 7513 O O . LEU A 1 953 ? 65.644 -29.915 -43.599 1.00 87.50 953 LEU A O 1
ATOM 7517 N N . LYS A 1 954 ? 67.268 -28.880 -42.430 1.00 87.75 954 LYS A N 1
ATOM 7518 C CA . LYS A 1 954 ? 66.976 -29.487 -41.137 1.00 87.75 954 LYS A CA 1
ATOM 7519 C C . LYS A 1 954 ? 66.491 -28.438 -40.149 1.00 87.75 954 LYS A C 1
ATOM 7521 O O . LYS A 1 954 ? 67.173 -27.442 -39.921 1.00 87.75 954 LYS A O 1
ATOM 7526 N N . ILE A 1 955 ? 65.329 -28.668 -39.543 1.00 86.38 955 ILE A N 1
ATOM 7527 C CA . ILE A 1 955 ? 64.748 -27.772 -38.534 1.00 86.38 955 ILE A CA 1
ATOM 7528 C C . ILE A 1 955 ? 64.482 -28.585 -37.271 1.00 86.38 955 ILE A C 1
ATOM 7530 O O . ILE A 1 955 ? 63.641 -29.487 -37.271 1.00 86.38 955 ILE A O 1
ATOM 7534 N N . GLN A 1 956 ? 65.204 -28.264 -36.196 1.00 84.12 956 GLN A N 1
ATOM 7535 C CA . GLN A 1 956 ? 65.139 -28.996 -34.931 1.00 84.12 956 GLN A CA 1
ATOM 7536 C C . GLN A 1 956 ? 65.114 -28.062 -33.729 1.00 84.12 956 GLN A C 1
ATOM 7538 O O . GLN A 1 956 ? 65.686 -26.966 -33.738 1.00 84.12 956 GLN A O 1
ATOM 7543 N N . ARG A 1 957 ? 64.472 -28.520 -32.654 1.00 76.56 957 ARG A N 1
ATOM 7544 C CA . ARG A 1 957 ? 64.465 -27.803 -31.381 1.00 76.56 957 ARG A CA 1
ATOM 7545 C C . ARG A 1 957 ? 65.400 -28.492 -30.394 1.00 76.56 957 ARG A C 1
ATOM 7547 O O . ARG A 1 957 ? 65.095 -29.554 -29.872 1.00 76.56 957 ARG A O 1
ATOM 7554 N N . GLN A 1 958 ? 66.491 -27.824 -30.035 1.00 74.56 958 GLN A N 1
ATOM 7555 C CA . GLN A 1 958 ? 67.409 -28.295 -28.999 1.00 74.56 958 GLN A CA 1
ATOM 7556 C C . GLN A 1 958 ? 67.163 -27.525 -27.694 1.00 74.56 958 GLN A C 1
ATOM 7558 O O . GLN A 1 958 ? 67.624 -26.397 -27.525 1.00 74.56 958 GLN A O 1
ATOM 7563 N N . HIS A 1 959 ? 66.418 -28.120 -26.755 1.00 68.38 959 HIS A N 1
ATOM 7564 C CA . HIS A 1 959 ? 66.080 -27.536 -25.444 1.00 68.38 959 HIS A CA 1
ATOM 7565 C C . HIS A 1 959 ? 65.474 -26.112 -25.529 1.00 68.38 959 HIS A C 1
ATOM 7567 O O . HIS A 1 959 ? 64.280 -25.940 -25.816 1.00 68.38 959 HIS A O 1
ATOM 7573 N N . HIS A 1 960 ? 66.301 -25.091 -25.272 1.00 72.31 960 HIS A N 1
ATOM 7574 C CA . HIS A 1 960 ? 65.968 -23.663 -25.270 1.00 72.31 960 HIS A CA 1
ATOM 7575 C C . HIS A 1 960 ? 66.431 -22.936 -26.537 1.00 72.31 960 HIS A C 1
ATOM 7577 O O . HIS A 1 960 ? 66.456 -21.709 -26.546 1.00 72.31 960 HIS A O 1
ATOM 7583 N N . ARG A 1 961 ? 66.826 -23.652 -27.595 1.00 78.81 961 ARG A N 1
ATOM 7584 C CA . ARG A 1 961 ? 67.265 -23.058 -28.861 1.00 78.81 961 ARG A CA 1
ATOM 7585 C C . ARG A 1 961 ? 66.566 -23.714 -30.049 1.00 78.81 961 ARG A C 1
ATOM 7587 O O . ARG A 1 961 ? 66.358 -24.927 -30.075 1.00 78.81 961 ARG A O 1
ATOM 7594 N N . LEU A 1 962 ? 66.190 -22.896 -31.022 1.00 82.31 962 LEU A N 1
ATOM 7595 C CA . LEU A 1 962 ? 65.798 -23.337 -32.354 1.00 82.31 962 LEU A CA 1
ATOM 7596 C C . LEU A 1 962 ? 67.056 -23.383 -33.217 1.00 82.31 962 LEU A C 1
ATOM 7598 O O . LEU A 1 962 ? 67.768 -22.380 -33.286 1.00 82.31 962 LEU A O 1
ATOM 7602 N N . VAL A 1 963 ? 67.313 -24.524 -33.854 1.00 85.38 963 VAL A N 1
ATOM 7603 C CA . VAL A 1 963 ? 68.456 -24.709 -34.750 1.00 85.38 963 VAL A CA 1
ATOM 7604 C C . VAL A 1 963 ? 67.938 -25.051 -36.144 1.00 85.38 963 VAL A C 1
ATOM 7606 O O . VAL A 1 963 ? 67.179 -26.008 -36.317 1.00 85.38 963 VAL A O 1
ATOM 7609 N N . VAL A 1 964 ? 68.333 -24.248 -37.130 1.00 86.38 964 VAL A N 1
ATOM 7610 C CA . VAL A 1 964 ? 68.028 -24.463 -38.549 1.00 86.38 964 VAL A CA 1
ATOM 7611 C C . VAL A 1 964 ? 69.336 -24.654 -39.298 1.00 86.38 964 VAL A C 1
ATOM 7613 O O . VAL A 1 964 ? 70.209 -23.797 -39.223 1.00 86.38 964 VAL A O 1
ATOM 7616 N N . VAL A 1 965 ? 69.468 -25.764 -40.018 1.00 88.31 965 VAL A N 1
ATOM 7617 C CA . VAL A 1 965 ? 70.682 -26.108 -40.765 1.00 88.31 965 VAL A CA 1
ATOM 7618 C C . VAL A 1 965 ? 70.338 -26.293 -42.237 1.00 88.31 965 VAL A C 1
ATOM 7620 O O . VAL A 1 965 ? 69.448 -27.075 -42.569 1.00 88.31 965 VAL A O 1
ATOM 7623 N N . VAL A 1 966 ? 71.061 -25.595 -43.108 1.00 86.94 966 VAL A N 1
ATOM 7624 C CA . VAL A 1 966 ? 71.020 -25.753 -44.566 1.00 86.94 966 VAL A CA 1
ATOM 7625 C C . VAL A 1 966 ? 72.355 -26.342 -45.003 1.00 86.94 966 VAL A C 1
ATOM 7627 O O . VAL A 1 966 ? 73.398 -25.771 -44.692 1.00 86.94 966 VAL A O 1
ATOM 7630 N N . VAL A 1 967 ? 72.338 -27.490 -45.677 1.00 88.06 967 VAL A N 1
ATOM 7631 C CA . VAL A 1 967 ? 73.549 -28.163 -46.170 1.00 88.06 967 VAL A CA 1
ATOM 7632 C C . VAL A 1 967 ? 73.390 -28.475 -47.647 1.00 88.06 967 VAL A C 1
ATOM 7634 O O . VAL A 1 967 ? 72.412 -29.117 -48.016 1.00 88.06 967 VAL A O 1
ATOM 7637 N N . ASP A 1 968 ? 74.351 -28.079 -48.469 1.00 85.69 968 ASP A N 1
ATOM 7638 C CA . ASP A 1 968 ? 74.464 -28.514 -49.862 1.00 85.69 968 ASP A CA 1
ATOM 7639 C C . ASP A 1 968 ? 75.683 -29.424 -50.063 1.00 85.69 968 ASP A C 1
ATOM 7641 O O . ASP A 1 968 ? 76.628 -29.405 -49.270 1.00 85.69 968 ASP A O 1
ATOM 7645 N N . ASN A 1 969 ? 75.651 -30.245 -51.114 1.00 84.38 969 ASN A N 1
ATOM 7646 C CA . ASN A 1 969 ? 76.750 -31.135 -51.498 1.00 84.38 969 ASN A CA 1
ATOM 7647 C C . ASN A 1 969 ? 77.619 -30.577 -52.644 1.00 84.38 969 ASN A C 1
ATOM 7649 O O . ASN A 1 969 ? 78.243 -31.350 -53.367 1.00 84.38 969 ASN A O 1
ATOM 7653 N N . GLY A 1 970 ? 77.618 -29.258 -52.837 1.00 82.38 970 GLY A N 1
ATOM 7654 C CA . GLY A 1 970 ? 78.225 -28.599 -53.986 1.00 82.38 970 GLY A CA 1
ATOM 7655 C C . GLY A 1 970 ? 79.752 -28.480 -53.958 1.00 82.38 970 GLY A C 1
ATOM 7656 O O . GLY A 1 970 ? 80.452 -29.076 -53.138 1.00 82.38 970 GLY A O 1
ATOM 7657 N N . ILE A 1 971 ? 80.289 -27.635 -54.839 1.00 80.25 971 ILE A N 1
ATOM 7658 C CA . ILE A 1 971 ? 81.734 -27.400 -55.001 1.00 80.25 971 ILE A CA 1
ATOM 7659 C C . ILE A 1 971 ? 82.398 -26.767 -53.773 1.00 80.25 971 ILE A C 1
ATOM 7661 O O . ILE A 1 971 ? 83.619 -26.812 -53.664 1.00 80.25 971 ILE A O 1
ATOM 7665 N N . GLY A 1 972 ? 81.622 -26.200 -52.844 1.00 76.12 972 GLY A N 1
ATOM 7666 C CA . GLY A 1 972 ? 82.127 -25.512 -51.655 1.00 76.12 972 GLY A CA 1
ATOM 7667 C C . GLY A 1 972 ? 83.089 -24.354 -51.968 1.00 76.12 972 GLY A C 1
ATOM 7668 O O . GLY A 1 972 ? 83.398 -24.045 -53.116 1.00 76.12 972 GLY A O 1
ATOM 7669 N N . PHE A 1 973 ? 83.564 -23.667 -50.935 1.00 77.94 973 PHE A N 1
ATOM 7670 C CA . PHE A 1 973 ? 84.534 -22.582 -51.081 1.00 77.94 973 PHE A CA 1
ATOM 7671 C C . PHE A 1 973 ? 85.459 -22.511 -49.868 1.00 77.94 973 PHE A C 1
ATOM 7673 O O . PHE A 1 973 ? 85.135 -23.011 -48.791 1.00 77.94 973 PHE A O 1
ATOM 7680 N N . ASP A 1 974 ? 86.624 -21.890 -50.042 1.00 75.38 974 ASP A N 1
ATOM 7681 C CA . ASP A 1 974 ? 87.509 -21.593 -48.921 1.00 75.38 974 ASP A CA 1
ATOM 7682 C C . ASP A 1 974 ? 86.958 -20.398 -48.135 1.00 75.38 974 ASP A C 1
ATOM 7684 O O . ASP A 1 974 ? 86.951 -19.267 -48.622 1.00 75.38 974 ASP A O 1
ATOM 7688 N N . SER A 1 975 ? 86.496 -20.654 -46.909 1.00 66.00 975 SER A N 1
ATOM 7689 C CA . SER A 1 975 ? 85.939 -19.637 -46.017 1.00 66.00 975 SER A CA 1
ATOM 7690 C C . SER A 1 975 ? 86.921 -18.515 -45.656 1.00 66.00 975 SER A C 1
ATOM 7692 O O . SER A 1 975 ? 86.467 -17.429 -45.306 1.00 66.00 975 SER A O 1
ATOM 7694 N N . ALA A 1 976 ? 88.238 -18.746 -45.745 1.00 62.53 976 ALA A N 1
ATOM 7695 C CA . ALA A 1 976 ? 89.258 -17.744 -45.423 1.00 62.53 976 ALA A CA 1
ATOM 7696 C C . ALA A 1 976 ? 89.595 -16.808 -46.601 1.00 62.53 976 ALA A C 1
ATOM 7698 O O . ALA A 1 976 ? 90.130 -15.723 -46.382 1.00 62.53 976 ALA A O 1
ATOM 7699 N N . ALA A 1 977 ? 89.260 -17.200 -47.837 1.00 58.91 977 ALA A N 1
ATOM 7700 C CA . ALA A 1 977 ? 89.574 -16.458 -49.063 1.00 58.91 977 ALA A CA 1
ATOM 7701 C C . ALA A 1 977 ? 88.403 -15.597 -49.589 1.00 58.91 977 ALA A C 1
ATOM 7703 O O . ALA A 1 977 ? 88.501 -14.993 -50.660 1.00 58.91 977 ALA A O 1
ATOM 7704 N N . VAL A 1 978 ? 87.275 -15.540 -48.869 1.00 63.03 978 VAL A N 1
ATOM 7705 C CA . VAL A 1 978 ? 86.077 -14.799 -49.296 1.00 63.03 978 VAL A CA 1
ATOM 7706 C C . VAL A 1 978 ? 86.219 -13.307 -48.999 1.00 63.03 978 VAL A C 1
ATOM 7708 O O . VAL A 1 978 ? 86.397 -12.902 -47.854 1.00 63.03 978 VAL A O 1
ATOM 7711 N N . ASN A 1 979 ? 86.082 -12.478 -50.036 1.00 55.66 979 ASN A N 1
ATOM 7712 C CA . ASN A 1 979 ? 86.105 -11.021 -49.917 1.00 55.66 979 ASN A CA 1
ATOM 7713 C C . ASN A 1 979 ? 84.894 -10.516 -49.084 1.00 55.66 979 ASN A C 1
ATOM 7715 O O . ASN A 1 979 ? 83.755 -10.823 -49.461 1.00 55.66 979 ASN A O 1
ATOM 7719 N N . PRO A 1 980 ? 85.092 -9.752 -47.986 1.00 52.88 980 PRO A N 1
ATOM 7720 C CA . PRO A 1 980 ? 84.017 -9.296 -47.089 1.00 52.88 980 PRO A CA 1
ATOM 7721 C C . PRO A 1 980 ? 82.951 -8.397 -47.742 1.00 52.88 980 PRO A C 1
ATOM 7723 O O . PRO A 1 980 ? 81.877 -8.223 -47.168 1.00 52.88 980 PRO A O 1
ATOM 7726 N N . GLU A 1 981 ? 83.196 -7.878 -48.949 1.00 47.97 981 GLU A N 1
ATOM 7727 C CA . GLU A 1 981 ? 82.223 -7.096 -49.730 1.00 47.97 981 GLU A CA 1
ATOM 7728 C C . GLU A 1 981 ? 81.130 -7.943 -50.420 1.00 47.97 981 GLU A C 1
ATOM 7730 O O . GLU A 1 981 ? 80.190 -7.403 -51.007 1.00 47.97 981 GLU A O 1
ATOM 7735 N N . ARG A 1 982 ? 81.188 -9.284 -50.351 1.00 54.75 982 ARG A N 1
ATOM 7736 C CA . ARG A 1 982 ? 80.068 -10.135 -50.793 1.00 54.75 982 ARG A CA 1
ATOM 7737 C C . ARG A 1 982 ? 78.938 -10.103 -49.755 1.00 54.75 982 ARG A C 1
ATOM 7739 O O . ARG A 1 982 ? 78.908 -10.881 -48.806 1.00 54.75 982 ARG A O 1
ATOM 7746 N N . ASN A 1 983 ? 77.969 -9.220 -49.995 1.00 61.34 983 ASN A N 1
ATOM 7747 C CA . ASN A 1 983 ? 76.885 -8.843 -49.077 1.00 61.34 983 ASN A CA 1
ATOM 7748 C C . ASN A 1 983 ? 76.040 -9.996 -48.482 1.00 61.34 983 ASN A C 1
ATOM 7750 O O . ASN A 1 983 ? 75.486 -9.833 -47.399 1.00 61.34 983 ASN A O 1
ATOM 7754 N N . GLY A 1 984 ? 75.926 -11.163 -49.128 1.00 65.50 984 GLY A N 1
ATOM 7755 C CA . GLY A 1 984 ? 75.014 -12.239 -48.695 1.00 65.50 984 GLY A CA 1
ATOM 7756 C C . GLY A 1 984 ? 75.333 -12.847 -47.317 1.00 65.50 984 GLY A C 1
ATOM 7757 O O . GLY A 1 984 ? 74.453 -12.945 -46.460 1.00 65.50 984 GLY A O 1
ATOM 7758 N N . LEU A 1 985 ? 76.596 -13.214 -47.062 1.00 73.50 985 LEU A N 1
ATOM 7759 C CA . LEU A 1 985 ? 77.011 -13.882 -45.813 1.00 73.50 985 LEU A CA 1
ATOM 7760 C C . LEU A 1 985 ? 77.012 -12.918 -44.615 1.00 73.50 985 LEU A C 1
ATOM 7762 O O . LEU A 1 985 ? 76.522 -13.261 -43.536 1.00 73.50 985 LEU A O 1
ATOM 7766 N N . THR A 1 986 ? 77.504 -11.694 -44.818 1.00 72.31 986 THR A N 1
ATOM 7767 C CA . THR A 1 986 ? 77.515 -10.627 -43.805 1.00 72.31 986 THR A CA 1
ATOM 7768 C C . THR A 1 986 ? 76.093 -10.246 -43.398 1.00 72.31 986 THR A C 1
ATOM 7770 O O . THR A 1 986 ? 75.798 -10.155 -42.206 1.00 72.31 986 THR A O 1
ATOM 7773 N N . ASN A 1 987 ? 75.175 -10.143 -44.367 1.00 75.25 987 ASN A N 1
ATOM 7774 C CA . ASN A 1 987 ? 73.767 -9.848 -44.107 1.00 75.25 987 ASN A CA 1
ATOM 7775 C C . ASN A 1 987 ? 73.078 -10.940 -43.279 1.00 75.25 987 ASN A C 1
ATOM 7777 O O . ASN A 1 987 ? 72.293 -10.622 -42.386 1.00 75.25 987 ASN A O 1
ATOM 7781 N N . MET A 1 988 ? 73.356 -12.221 -43.540 1.00 79.56 988 MET A N 1
ATOM 7782 C CA . MET A 1 988 ? 72.798 -13.314 -42.735 1.00 79.56 988 MET A CA 1
ATOM 7783 C C . MET A 1 988 ? 73.302 -13.264 -41.287 1.00 79.56 988 MET A C 1
ATOM 7785 O O . MET A 1 988 ? 72.506 -13.372 -40.353 1.00 79.56 988 MET A O 1
ATOM 7789 N N . THR A 1 989 ? 74.603 -13.038 -41.089 1.00 79.75 989 THR A N 1
ATOM 7790 C CA . THR A 1 989 ? 75.211 -12.947 -39.752 1.00 79.75 989 THR A CA 1
ATOM 7791 C C . THR A 1 989 ? 74.697 -11.741 -38.968 1.00 79.75 989 THR A C 1
ATOM 7793 O O . THR A 1 989 ? 74.306 -11.886 -37.808 1.00 79.75 989 THR A O 1
ATOM 7796 N N . GLN A 1 990 ? 74.615 -10.570 -39.605 1.00 76.44 990 GLN A N 1
ATOM 7797 C CA . GLN A 1 990 ? 74.086 -9.355 -38.988 1.00 76.44 990 GLN A CA 1
ATOM 7798 C C . GLN A 1 990 ? 72.622 -9.530 -38.561 1.00 76.44 990 GLN A C 1
ATOM 7800 O O . GLN A 1 990 ? 72.284 -9.277 -37.405 1.00 76.44 990 GLN A O 1
ATOM 7805 N N . ARG A 1 991 ? 71.766 -10.058 -39.447 1.00 78.00 991 ARG A N 1
ATOM 7806 C CA . ARG A 1 991 ? 70.338 -10.279 -39.153 1.00 78.00 991 ARG A CA 1
ATOM 7807 C C . ARG A 1 991 ? 70.109 -11.258 -38.004 1.00 78.00 991 ARG A C 1
ATOM 7809 O O . ARG A 1 991 ? 69.134 -11.106 -37.272 1.00 78.00 991 ARG A O 1
ATOM 7816 N N . MET A 1 992 ? 70.968 -12.270 -37.847 1.00 80.94 992 MET A N 1
ATOM 7817 C CA . MET A 1 992 ? 70.894 -13.192 -36.706 1.00 80.94 992 MET A CA 1
ATOM 7818 C C . MET A 1 992 ? 71.373 -12.539 -35.410 1.00 80.94 992 MET A C 1
ATOM 7820 O O . MET A 1 992 ? 70.741 -12.739 -34.375 1.00 80.94 992 MET A O 1
ATOM 7824 N N . SER A 1 993 ? 72.413 -11.706 -35.467 1.00 77.69 993 SER A N 1
ATOM 7825 C CA . SER A 1 993 ? 72.913 -10.961 -34.305 1.00 77.69 993 SER A CA 1
ATOM 7826 C C . SER A 1 993 ? 71.876 -9.972 -33.750 1.00 77.69 993 SER A C 1
ATOM 7828 O O . SER A 1 993 ? 71.643 -9.934 -32.543 1.00 77.69 993 SER A O 1
ATOM 7830 N N . GLU A 1 994 ? 71.162 -9.249 -34.624 1.00 73.25 994 GLU A N 1
ATOM 7831 C CA . GLU A 1 994 ? 70.111 -8.279 -34.254 1.00 73.25 994 GLU A CA 1
ATOM 7832 C C . GLU A 1 994 ? 68.970 -8.894 -33.424 1.00 73.25 994 GLU A C 1
ATOM 7834 O O . GLU A 1 994 ? 68.329 -8.210 -32.626 1.00 73.25 994 GLU A O 1
ATOM 7839 N N . ILE A 1 995 ? 68.728 -10.198 -33.577 1.00 75.56 995 ILE A N 1
ATOM 7840 C CA . ILE A 1 995 ? 67.709 -10.942 -32.825 1.00 75.56 995 ILE A CA 1
ATOM 7841 C C . ILE A 1 995 ? 68.294 -11.779 -31.674 1.00 75.56 995 ILE A C 1
ATOM 7843 O O . ILE A 1 995 ? 67.588 -12.604 -31.089 1.00 75.56 995 ILE A O 1
ATOM 7847 N N . GLY A 1 996 ? 69.576 -11.589 -31.341 1.00 72.75 996 GLY A N 1
ATOM 7848 C CA . GLY A 1 996 ? 70.289 -12.343 -30.303 1.00 72.75 996 GLY A CA 1
ATOM 7849 C C . GLY A 1 996 ? 70.552 -13.811 -30.665 1.00 72.75 996 GLY A C 1
ATOM 7850 O O . GLY A 1 996 ? 70.746 -14.644 -29.777 1.00 72.75 996 GLY A O 1
ATOM 7851 N N . GLY A 1 997 ? 70.499 -14.143 -31.956 1.00 79.94 997 GLY A N 1
ATOM 7852 C CA . GLY A 1 997 ? 70.850 -15.441 -32.522 1.00 79.94 997 GLY A CA 1
ATOM 7853 C C . GLY A 1 997 ? 72.278 -15.472 -33.072 1.00 79.94 997 GLY A C 1
ATOM 7854 O O . GLY A 1 997 ? 72.979 -14.465 -33.122 1.00 79.94 997 GLY A O 1
ATOM 7855 N N . HIS A 1 998 ? 72.719 -16.652 -33.496 1.00 83.44 998 HIS A N 1
ATOM 7856 C CA . HIS A 1 998 ? 74.042 -16.873 -34.074 1.00 83.44 998 HIS A CA 1
ATOM 7857 C C . HIS A 1 998 ? 73.921 -17.560 -35.437 1.00 83.44 998 HIS A C 1
ATOM 7859 O O . HIS A 1 998 ? 73.087 -18.452 -35.599 1.00 83.44 998 HIS A O 1
ATOM 7865 N N . CYS A 1 999 ? 74.747 -17.140 -36.394 1.00 84.31 999 CYS A N 1
ATOM 7866 C CA . CYS A 1 999 ? 74.888 -17.746 -37.715 1.00 84.31 999 CYS A CA 1
ATOM 7867 C C . CYS A 1 999 ? 76.320 -18.266 -37.846 1.00 84.31 999 CYS A C 1
ATOM 7869 O O . CYS A 1 999 ? 77.258 -17.488 -37.666 1.00 84.31 999 CYS A O 1
ATOM 7871 N N . SER A 1 1000 ? 76.489 -19.545 -38.165 1.00 82.56 1000 SER A N 1
ATOM 7872 C CA . SER A 1 1000 ? 77.785 -20.129 -38.497 1.00 82.56 1000 SER A CA 1
ATOM 7873 C C . SER A 1 1000 ? 77.747 -20.723 -39.902 1.00 82.56 1000 SER A C 1
ATOM 7875 O O . SER A 1 1000 ? 76.795 -21.396 -40.294 1.00 82.56 1000 SER A O 1
ATOM 7877 N N . VAL A 1 1001 ? 78.789 -20.447 -40.684 1.00 82.12 1001 VAL A N 1
ATOM 7878 C CA . VAL A 1 1001 ? 78.946 -20.949 -42.053 1.00 82.12 1001 VAL A CA 1
ATOM 7879 C C . VAL A 1 1001 ? 80.229 -21.760 -42.103 1.00 82.12 1001 VAL A C 1
ATOM 7881 O O . VAL A 1 1001 ? 81.276 -21.308 -41.647 1.00 82.12 1001 VAL A O 1
ATOM 7884 N N . THR A 1 1002 ? 80.157 -22.975 -42.627 1.00 82.38 1002 THR A N 1
ATOM 7885 C CA . THR A 1 1002 ? 81.300 -23.875 -42.768 1.00 82.38 1002 THR A CA 1
ATOM 7886 C C . THR A 1 1002 ? 81.298 -24.436 -44.180 1.00 82.38 1002 THR A C 1
ATOM 7888 O O . THR A 1 1002 ? 80.342 -25.091 -44.585 1.00 82.38 1002 THR A O 1
ATOM 7891 N N . SER A 1 1003 ? 82.360 -24.182 -44.940 1.00 80.44 1003 SER A N 1
ATOM 7892 C CA . SER A 1 1003 ? 82.532 -24.715 -46.293 1.00 80.44 1003 SER A CA 1
ATOM 7893 C C . SER A 1 1003 ? 83.983 -25.122 -46.516 1.00 80.44 1003 SER A C 1
ATOM 7895 O O . SER A 1 1003 ? 84.890 -24.560 -45.904 1.00 80.44 1003 SER A O 1
ATOM 7897 N N . GLN A 1 1004 ? 84.189 -26.140 -47.350 1.00 78.56 1004 GLN A N 1
ATOM 7898 C CA . GLN A 1 1004 ? 85.505 -26.553 -47.831 1.00 78.56 1004 GLN A CA 1
ATOM 7899 C C . GLN A 1 1004 ? 85.408 -26.810 -49.339 1.00 78.56 1004 GLN A C 1
ATOM 7901 O O . GLN A 1 1004 ? 84.415 -27.407 -49.769 1.00 78.56 1004 GLN A O 1
ATOM 7906 N N . PRO A 1 1005 ? 86.423 -26.434 -50.140 1.00 76.06 1005 PRO A N 1
ATOM 7907 C CA . PRO A 1 1005 ? 86.456 -26.770 -51.560 1.00 76.06 1005 PRO A CA 1
ATOM 7908 C C . PRO A 1 1005 ? 86.268 -28.280 -51.789 1.00 76.06 1005 PRO A C 1
ATOM 7910 O O . PRO A 1 1005 ? 86.919 -29.106 -51.149 1.00 76.06 1005 PRO A O 1
ATOM 7913 N N . GLY A 1 1006 ? 85.347 -28.637 -52.678 1.00 72.94 1006 GLY A N 1
ATOM 7914 C CA . GLY A 1 1006 ? 84.946 -29.997 -53.043 1.00 72.94 1006 GLY A CA 1
ATOM 7915 C C . GLY A 1 1006 ? 84.035 -30.732 -52.049 1.00 72.94 1006 GLY A C 1
ATOM 7916 O O . GLY A 1 1006 ? 83.752 -31.905 -52.278 1.00 72.94 1006 GLY A O 1
ATOM 7917 N N . LYS A 1 1007 ? 83.601 -30.108 -50.942 1.00 78.50 1007 LYS A N 1
ATOM 7918 C CA . LYS A 1 1007 ? 82.812 -30.771 -49.876 1.00 78.50 1007 LYS A CA 1
ATOM 7919 C C . LYS A 1 1007 ? 81.512 -30.046 -49.489 1.00 78.50 1007 LYS A C 1
ATOM 7921 O O . LYS A 1 1007 ? 80.978 -30.304 -48.409 1.00 78.50 1007 LYS A O 1
ATOM 7926 N N . GLY A 1 1008 ? 81.006 -29.157 -50.340 1.00 82.56 1008 GLY A N 1
ATOM 7927 C CA . GLY A 1 1008 ? 79.757 -28.425 -50.116 1.00 82.56 1008 GLY A CA 1
ATOM 7928 C C . GLY A 1 1008 ? 79.832 -27.305 -49.074 1.00 82.56 1008 GLY A C 1
ATOM 7929 O O . GLY A 1 1008 ? 80.905 -26.925 -48.581 1.00 82.56 1008 GLY A O 1
ATOM 7930 N N . CYS A 1 1009 ? 78.672 -26.736 -48.747 1.00 85.31 1009 CYS A N 1
ATOM 7931 C CA . CYS A 1 1009 ? 78.520 -25.694 -47.732 1.00 85.31 1009 CYS A CA 1
ATOM 7932 C C . CYS A 1 1009 ? 77.461 -26.072 -46.689 1.00 85.31 1009 CYS A C 1
ATOM 7934 O O . CYS A 1 1009 ? 76.412 -26.633 -46.999 1.00 85.31 1009 CYS A O 1
ATOM 7936 N N . ARG A 1 1010 ? 77.733 -25.739 -45.424 1.00 87.81 1010 ARG A N 1
ATOM 7937 C CA . ARG A 1 1010 ? 76.805 -25.864 -44.298 1.00 87.81 1010 ARG A CA 1
ATOM 7938 C C . ARG A 1 1010 ? 76.602 -24.506 -43.641 1.00 87.81 1010 ARG A C 1
ATOM 7940 O O . ARG A 1 1010 ? 77.554 -23.912 -43.141 1.00 87.81 1010 ARG A O 1
ATOM 7947 N N . VAL A 1 1011 ? 75.352 -24.066 -43.571 1.00 87.06 1011 VAL A N 1
ATOM 7948 C CA . VAL A 1 1011 ? 74.925 -22.854 -42.865 1.00 87.06 1011 VAL A CA 1
ATOM 7949 C C . VAL A 1 1011 ? 74.024 -23.251 -41.702 1.00 87.06 1011 VAL A C 1
ATOM 7951 O O . VAL A 1 1011 ? 73.026 -23.944 -41.892 1.00 87.06 1011 VAL A O 1
ATOM 7954 N N . GLU A 1 1012 ? 74.368 -22.822 -40.492 1.00 88.56 1012 GLU A N 1
ATOM 7955 C CA . GLU A 1 1012 ? 73.636 -23.132 -39.268 1.00 88.56 1012 GLU A CA 1
ATOM 7956 C C . GLU A 1 1012 ? 73.195 -21.854 -38.545 1.00 88.56 1012 GLU A C 1
ATOM 7958 O O . GLU A 1 1012 ? 73.997 -20.993 -38.187 1.00 88.56 1012 GLU A O 1
ATOM 7963 N N . PHE A 1 1013 ? 71.888 -21.749 -38.307 1.00 88.38 1013 PHE A N 1
ATOM 7964 C CA . PHE A 1 1013 ? 71.247 -20.657 -37.585 1.00 88.38 1013 PHE A CA 1
ATOM 7965 C C . PHE A 1 1013 ? 70.761 -21.150 -36.224 1.00 88.38 1013 PHE A C 1
ATOM 7967 O O . PHE A 1 1013 ? 70.024 -22.133 -36.144 1.00 88.38 1013 PHE A O 1
ATOM 7974 N N . SER A 1 1014 ? 71.124 -20.450 -35.149 1.00 83.88 1014 SER A N 1
ATOM 7975 C CA . SER A 1 1014 ? 70.774 -20.829 -33.778 1.00 83.88 1014 SER A CA 1
ATOM 7976 C C . SER A 1 1014 ? 70.172 -19.666 -32.995 1.00 83.88 1014 SER A C 1
ATOM 7978 O O . SER A 1 1014 ? 70.834 -18.654 -32.773 1.00 83.88 1014 SER A O 1
ATOM 7980 N N . ILE A 1 1015 ? 68.935 -19.825 -32.520 1.00 84.31 1015 ILE A N 1
ATOM 7981 C CA . ILE A 1 1015 ? 68.152 -18.759 -31.875 1.00 84.31 1015 ILE A CA 1
ATOM 7982 C C . ILE A 1 1015 ? 67.619 -19.208 -30.505 1.00 84.31 1015 ILE A C 1
ATOM 7984 O O . ILE A 1 1015 ? 67.054 -20.298 -30.415 1.00 84.31 1015 ILE A O 1
ATOM 7988 N N . PRO A 1 1016 ? 67.712 -18.388 -29.440 1.00 75.44 1016 PRO A N 1
ATOM 7989 C CA . PRO A 1 1016 ? 67.150 -18.721 -28.130 1.00 75.44 1016 PRO A CA 1
ATOM 7990 C C . PRO A 1 1016 ? 65.610 -18.608 -28.081 1.00 75.44 1016 PRO A C 1
ATOM 7992 O O . PRO A 1 1016 ? 65.026 -17.585 -28.427 1.00 75.44 1016 PRO A O 1
ATOM 7995 N N . LEU A 1 1017 ? 64.940 -19.645 -27.570 1.00 69.00 1017 LEU A N 1
ATOM 7996 C CA . LEU A 1 1017 ? 63.500 -19.700 -27.292 1.00 69.00 1017 LEU A CA 1
ATOM 7997 C C . LEU A 1 1017 ? 63.255 -19.476 -25.785 1.00 69.00 1017 LEU A C 1
ATOM 7999 O O . LEU A 1 1017 ? 63.458 -20.383 -24.973 1.00 69.00 1017 LEU A O 1
ATOM 8003 N N . LYS A 1 1018 ? 62.809 -18.277 -25.377 1.00 58.19 1018 LYS A N 1
ATOM 8004 C CA . LYS A 1 1018 ? 62.501 -17.978 -23.960 1.00 58.19 1018 LYS A CA 1
ATOM 8005 C C . LYS A 1 1018 ? 61.282 -18.781 -23.472 1.00 58.19 1018 LYS A C 1
ATOM 8007 O O . LYS A 1 1018 ? 60.194 -18.661 -24.029 1.00 58.19 1018 LYS A O 1
ATOM 8012 N N . GLN A 1 1019 ? 61.433 -19.547 -22.385 1.00 45.12 1019 GLN A N 1
ATOM 8013 C CA . GLN A 1 1019 ? 60.295 -20.120 -21.650 1.00 45.12 1019 GLN A CA 1
ATOM 8014 C C . GLN A 1 1019 ? 59.644 -19.050 -20.770 1.00 45.12 1019 GLN A C 1
ATOM 8016 O O . GLN A 1 1019 ? 60.304 -18.422 -19.942 1.00 45.12 1019 GLN A O 1
ATOM 8021 N N . ARG A 1 1020 ? 58.327 -18.882 -20.888 1.00 43.94 1020 ARG A N 1
ATOM 8022 C CA . ARG A 1 1020 ? 57.547 -18.065 -19.955 1.00 43.94 1020 ARG A CA 1
ATOM 8023 C C . ARG A 1 1020 ? 57.243 -18.920 -18.712 1.00 43.94 1020 ARG A C 1
ATOM 8025 O O . ARG A 1 1020 ? 56.368 -19.779 -18.757 1.00 43.94 1020 ARG A O 1
ATOM 8032 N N . ARG A 1 1021 ? 57.996 -18.743 -17.617 1.00 36.94 1021 ARG A N 1
ATOM 8033 C CA . ARG A 1 1021 ? 57.727 -19.417 -16.328 1.00 36.94 1021 ARG A CA 1
ATOM 8034 C C . ARG A 1 1021 ? 56.492 -18.789 -15.670 1.00 36.94 1021 ARG A C 1
ATOM 8036 O O . ARG A 1 1021 ? 56.566 -17.677 -15.163 1.00 36.94 1021 ARG A O 1
ATOM 8043 N N . LEU A 1 1022 ? 55.375 -19.517 -15.654 1.00 37.06 1022 LEU A N 1
ATOM 8044 C CA . LEU A 1 1022 ? 54.092 -19.082 -15.074 1.00 37.06 1022 LEU A CA 1
ATOM 8045 C C . LEU A 1 1022 ? 54.088 -18.954 -13.535 1.00 37.06 1022 LEU A C 1
ATOM 8047 O O . LEU A 1 1022 ? 53.161 -18.374 -12.987 1.00 37.06 1022 LEU A O 1
ATOM 8051 N N . TRP A 1 1023 ? 55.122 -19.434 -12.835 1.00 35.84 1023 TRP A N 1
ATOM 8052 C CA . TRP A 1 1023 ? 55.100 -19.581 -11.369 1.00 35.84 1023 TRP A CA 1
ATOM 8053 C C . TRP A 1 1023 ? 56.110 -18.698 -10.613 1.00 35.84 1023 TRP A C 1
ATOM 8055 O O . TRP A 1 1023 ? 56.093 -18.662 -9.389 1.00 35.84 1023 TRP A O 1
ATOM 8065 N N . ALA A 1 1024 ? 56.951 -17.923 -11.308 1.00 34.31 1024 ALA A N 1
ATOM 8066 C CA . ALA A 1 1024 ? 57.881 -16.984 -10.658 1.00 34.31 1024 ALA A CA 1
ATOM 8067 C C . ALA A 1 1024 ? 57.230 -15.636 -10.276 1.00 34.31 1024 ALA A C 1
ATOM 8069 O O . ALA A 1 1024 ? 57.854 -14.811 -9.617 1.00 34.31 1024 ALA A O 1
ATOM 8070 N N . TRP A 1 1025 ? 55.978 -15.398 -10.680 1.00 40.44 1025 TRP A N 1
ATOM 8071 C CA . TRP A 1 1025 ? 55.299 -14.109 -10.501 1.00 40.44 1025 TRP A CA 1
ATOM 8072 C C . TRP A 1 1025 ? 54.690 -13.912 -9.103 1.00 40.44 1025 TRP A C 1
ATOM 8074 O O . TRP A 1 1025 ? 54.352 -12.791 -8.741 1.00 40.44 1025 TRP A O 1
ATOM 8084 N N . ILE A 1 1026 ? 54.578 -14.981 -8.306 1.00 39.81 1026 ILE A N 1
ATOM 8085 C CA . ILE A 1 1026 ? 53.896 -14.926 -7.004 1.00 39.81 1026 ILE A CA 1
ATOM 8086 C C . ILE A 1 1026 ? 54.893 -14.783 -5.830 1.00 39.81 1026 ILE A C 1
ATOM 8088 O O . ILE A 1 1026 ? 54.523 -14.229 -4.802 1.00 39.81 1026 ILE A O 1
ATOM 8092 N N . TRP A 1 1027 ? 56.169 -15.182 -5.964 1.00 35.47 1027 TRP A N 1
ATOM 8093 C CA . TRP A 1 1027 ? 57.078 -15.298 -4.803 1.00 35.47 1027 TRP A CA 1
ATOM 8094 C C . TRP A 1 1027 ? 58.549 -14.917 -5.060 1.00 35.47 1027 TRP A C 1
ATOM 8096 O O . TRP A 1 1027 ? 59.458 -15.699 -4.793 1.00 35.47 1027 TRP A O 1
ATOM 8106 N N . SER A 1 1028 ? 58.845 -13.712 -5.555 1.00 30.27 1028 SER A N 1
ATOM 8107 C CA . SER A 1 1028 ? 60.229 -13.195 -5.530 1.00 30.27 1028 SER A CA 1
ATOM 8108 C C . SER A 1 1028 ? 60.279 -11.667 -5.384 1.00 30.27 1028 SER A C 1
ATOM 8110 O O . SER A 1 1028 ? 60.088 -10.961 -6.372 1.00 30.27 1028 SER A O 1
ATOM 8112 N N . PRO A 1 1029 ? 60.578 -11.129 -4.184 1.00 38.09 1029 PRO A N 1
ATOM 8113 C CA . PRO A 1 1029 ? 60.775 -9.689 -3.975 1.00 38.09 1029 PRO A CA 1
ATOM 8114 C C . PRO A 1 1029 ? 62.090 -9.140 -4.565 1.00 38.09 1029 PRO A C 1
ATOM 8116 O O . PRO A 1 1029 ? 62.252 -7.929 -4.662 1.00 38.09 1029 PRO A O 1
ATOM 8119 N N . ASN A 1 1030 ? 63.025 -9.998 -4.993 1.00 39.81 1030 ASN A N 1
ATOM 8120 C CA . ASN A 1 1030 ? 64.411 -9.609 -5.286 1.00 39.81 1030 ASN A CA 1
ATOM 8121 C C . ASN A 1 1030 ? 64.820 -9.747 -6.764 1.00 39.81 1030 ASN A C 1
ATOM 8123 O O . ASN A 1 1030 ? 65.811 -10.397 -7.073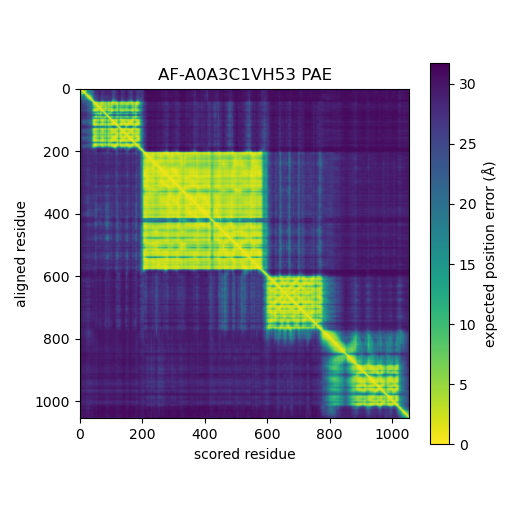 1.00 39.81 1030 ASN A O 1
ATOM 8127 N N . GLN A 1 1031 ? 64.113 -9.096 -7.692 1.00 37.06 1031 GLN A N 1
ATOM 8128 C CA . GLN A 1 1031 ? 64.679 -8.816 -9.031 1.00 37.06 1031 GLN A CA 1
ATOM 8129 C C . GLN A 1 1031 ? 64.742 -7.325 -9.392 1.00 37.06 1031 GLN A C 1
ATOM 8131 O O . GLN A 1 1031 ? 65.079 -6.970 -10.518 1.00 37.06 1031 GLN A O 1
ATOM 8136 N N . PHE A 1 1032 ? 64.509 -6.435 -8.424 1.00 37.06 1032 PHE A N 1
ATOM 8137 C CA . PHE A 1 1032 ? 64.760 -4.998 -8.594 1.00 37.06 1032 PHE A CA 1
ATOM 8138 C C . PHE A 1 1032 ? 66.165 -4.549 -8.148 1.00 37.06 1032 PHE A C 1
ATOM 8140 O O . PHE A 1 1032 ? 66.501 -3.381 -8.311 1.00 37.06 1032 PHE A O 1
ATOM 8147 N N . SER A 1 1033 ? 67.008 -5.457 -7.635 1.00 34.41 1033 SER A N 1
ATOM 8148 C CA . SER A 1 1033 ? 68.347 -5.106 -7.131 1.00 34.41 1033 SER A CA 1
ATOM 8149 C C . SER A 1 1033 ? 69.482 -5.232 -8.158 1.00 34.41 1033 SER A C 1
ATOM 8151 O O . SER A 1 1033 ? 70.507 -4.583 -7.972 1.00 34.41 1033 SER A O 1
ATOM 8153 N N . GLU A 1 1034 ? 69.348 -6.011 -9.238 1.00 33.94 1034 GLU A N 1
ATOM 8154 C CA . GLU A 1 1034 ? 70.460 -6.183 -10.199 1.00 33.94 1034 GLU A CA 1
ATOM 8155 C C . GLU A 1 1034 ? 70.527 -5.074 -11.258 1.00 33.94 1034 GLU A C 1
ATOM 8157 O O . GLU A 1 1034 ? 71.615 -4.666 -11.644 1.00 33.94 1034 GLU A O 1
ATOM 8162 N N . LYS A 1 1035 ? 69.399 -4.463 -11.648 1.00 33.66 1035 LYS A N 1
ATOM 8163 C CA . LYS A 1 1035 ? 69.415 -3.335 -12.605 1.00 33.66 1035 LYS A CA 1
ATOM 8164 C C . LYS A 1 1035 ? 69.820 -1.985 -12.004 1.00 33.66 1035 LYS A C 1
ATOM 8166 O O . LYS A 1 1035 ? 70.042 -1.038 -12.751 1.00 33.66 1035 LYS A O 1
ATOM 8171 N N . MET A 1 1036 ? 69.917 -1.884 -10.678 1.00 34.38 1036 MET A N 1
ATOM 8172 C CA . MET A 1 1036 ? 70.361 -0.662 -9.998 1.00 34.38 1036 MET A CA 1
ATOM 8173 C C . MET A 1 1036 ? 71.862 -0.656 -9.674 1.00 34.38 1036 MET A C 1
ATOM 8175 O O . MET A 1 1036 ? 72.406 0.425 -9.467 1.00 34.38 1036 MET A O 1
ATOM 8179 N N . ASN A 1 1037 ? 72.540 -1.812 -9.678 1.00 35.06 1037 ASN A N 1
ATOM 8180 C CA . ASN A 1 1037 ? 73.991 -1.872 -9.472 1.00 35.06 1037 ASN A CA 1
ATOM 8181 C C . ASN A 1 1037 ? 74.789 -1.618 -10.763 1.00 35.06 1037 ASN A C 1
ATOM 8183 O O . ASN A 1 1037 ? 75.787 -0.905 -10.697 1.00 35.06 1037 ASN A O 1
ATOM 8187 N N . ASP A 1 1038 ? 74.312 -2.055 -11.935 1.00 36.75 1038 ASP A N 1
ATOM 8188 C CA . ASP A 1 1038 ? 74.990 -1.739 -13.209 1.00 36.75 1038 ASP A CA 1
ATOM 8189 C C . ASP A 1 1038 ? 74.885 -0.245 -13.568 1.00 36.75 1038 ASP A C 1
ATOM 8191 O O . ASP A 1 1038 ? 75.865 0.376 -13.972 1.00 36.75 1038 ASP A O 1
ATOM 8195 N N . ALA A 1 1039 ? 73.745 0.396 -13.281 1.00 36.91 1039 ALA A N 1
ATOM 8196 C CA . ALA A 1 1039 ? 73.574 1.839 -13.483 1.00 36.91 1039 ALA A CA 1
ATOM 8197 C C . ALA A 1 1039 ? 74.383 2.709 -12.493 1.00 36.91 1039 ALA A C 1
ATOM 8199 O O . ALA A 1 1039 ? 74.520 3.918 -12.700 1.00 36.91 1039 ALA A O 1
ATOM 8200 N N . ARG A 1 1040 ? 74.909 2.118 -11.407 1.00 38.06 1040 ARG A N 1
ATOM 8201 C CA . ARG A 1 1040 ? 75.733 2.817 -10.408 1.00 38.06 1040 ARG A CA 1
ATOM 8202 C C . ARG A 1 1040 ? 77.232 2.708 -10.702 1.00 38.06 1040 ARG A C 1
ATOM 8204 O O . ARG A 1 1040 ? 77.953 3.613 -10.299 1.00 38.06 1040 ARG A O 1
ATOM 8211 N N . ASN A 1 1041 ? 77.669 1.684 -11.444 1.00 37.84 1041 ASN A N 1
ATOM 8212 C CA . ASN A 1 1041 ? 79.051 1.552 -11.923 1.00 37.84 1041 ASN A CA 1
ATOM 8213 C C . ASN A 1 1041 ? 79.334 2.354 -13.207 1.00 37.84 1041 ASN A C 1
ATOM 8215 O O . ASN A 1 1041 ? 80.457 2.818 -13.384 1.00 37.84 1041 ASN A O 1
ATOM 8219 N N . ASP A 1 1042 ? 78.330 2.602 -14.057 1.00 38.47 1042 ASP A N 1
ATOM 8220 C CA . ASP A 1 1042 ? 78.520 3.447 -15.250 1.00 38.47 1042 ASP A CA 1
ATOM 8221 C C . ASP A 1 1042 ? 78.528 4.954 -14.932 1.00 38.47 1042 ASP A C 1
ATOM 8223 O O . ASP A 1 1042 ? 79.215 5.728 -15.597 1.00 38.47 1042 ASP A O 1
ATOM 8227 N N . ARG A 1 1043 ? 77.858 5.402 -13.856 1.00 38.12 1043 ARG A N 1
ATOM 8228 C CA . ARG A 1 1043 ? 77.898 6.822 -13.439 1.00 38.12 1043 ARG A CA 1
ATOM 8229 C C . ARG A 1 1043 ? 79.183 7.240 -12.722 1.00 38.12 1043 ARG A C 1
ATOM 8231 O O . ARG A 1 1043 ? 79.475 8.432 -12.677 1.00 38.12 1043 ARG A O 1
ATOM 8238 N N . THR A 1 1044 ? 79.955 6.311 -12.163 1.00 39.03 1044 THR A N 1
ATOM 8239 C CA . THR A 1 1044 ? 81.233 6.619 -11.496 1.00 39.03 1044 THR A CA 1
ATOM 8240 C C . THR A 1 1044 ? 82.419 6.704 -12.461 1.00 39.03 1044 THR A C 1
ATOM 8242 O O . THR A 1 1044 ? 83.418 7.319 -12.100 1.00 39.03 1044 THR A O 1
ATOM 8245 N N . ASN A 1 1045 ? 82.302 6.197 -13.696 1.00 37.84 1045 ASN A N 1
ATOM 8246 C CA . ASN A 1 1045 ? 83.347 6.316 -14.726 1.00 37.84 1045 ASN A CA 1
ATOM 8247 C C . ASN A 1 1045 ? 83.198 7.541 -15.653 1.00 37.84 1045 ASN A C 1
ATOM 8249 O O . ASN A 1 1045 ? 84.178 7.941 -16.280 1.00 37.84 1045 ASN A O 1
ATOM 8253 N N . GLU A 1 1046 ? 82.025 8.183 -15.723 1.00 36.25 1046 GLU A N 1
ATOM 8254 C CA . GLU A 1 1046 ? 81.838 9.417 -16.515 1.00 36.25 1046 GLU A CA 1
ATOM 8255 C C . GLU A 1 1046 ? 82.124 10.715 -15.736 1.00 36.25 1046 GLU A C 1
ATOM 8257 O O . GLU A 1 1046 ? 82.416 11.745 -16.343 1.00 36.25 1046 GLU A O 1
ATOM 8262 N N . LEU A 1 1047 ? 82.126 10.687 -14.398 1.00 36.41 1047 LEU A N 1
ATOM 8263 C CA . LEU A 1 1047 ? 82.389 11.873 -13.565 1.00 36.41 1047 LEU A CA 1
ATOM 8264 C C . LEU A 1 1047 ? 83.880 12.154 -13.294 1.00 36.41 1047 LEU A C 1
ATOM 8266 O O . LEU A 1 1047 ? 84.197 13.176 -12.692 1.00 36.41 1047 LEU A O 1
ATOM 8270 N N . SER A 1 1048 ? 84.813 11.318 -13.770 1.00 38.72 1048 SER A N 1
ATOM 8271 C CA . SER A 1 1048 ? 86.260 11.534 -13.585 1.00 38.72 1048 SER A CA 1
ATOM 8272 C C . SER A 1 1048 ? 86.967 12.199 -14.777 1.00 38.72 1048 SER A C 1
ATOM 8274 O O . SER A 1 1048 ? 88.197 12.177 -14.829 1.00 38.72 1048 SER A O 1
ATOM 8276 N N . LYS A 1 1049 ? 86.238 12.751 -15.761 1.00 42.06 1049 LYS A N 1
ATOM 8277 C CA . LYS A 1 1049 ? 86.855 13.286 -16.994 1.00 42.06 1049 LYS A CA 1
ATOM 8278 C C . LYS A 1 1049 ? 86.612 14.754 -17.334 1.00 42.06 1049 LYS A C 1
ATOM 8280 O O . LYS A 1 1049 ? 87.179 15.191 -18.323 1.00 42.06 1049 LYS A O 1
ATOM 8285 N N . ASN A 1 1050 ? 85.887 15.539 -16.535 1.00 42.34 1050 ASN A N 1
ATOM 8286 C CA . ASN A 1 1050 ? 85.744 16.981 -16.797 1.00 42.34 1050 ASN A CA 1
ATOM 8287 C C . ASN A 1 1050 ? 85.733 17.826 -15.510 1.00 42.34 1050 ASN A C 1
ATOM 8289 O O . ASN A 1 1050 ? 84.696 18.336 -15.088 1.00 42.34 1050 ASN A O 1
ATOM 8293 N N . HIS A 1 1051 ? 86.910 18.011 -14.910 1.00 36.25 1051 HIS A N 1
ATOM 8294 C CA . HIS A 1 1051 ? 87.215 19.206 -14.118 1.00 36.25 1051 HIS A CA 1
ATOM 8295 C C . HIS A 1 1051 ? 88.706 19.552 -14.253 1.00 36.25 1051 HIS A C 1
ATOM 8297 O O . HIS A 1 1051 ? 89.567 18.891 -13.679 1.00 36.25 1051 HIS A O 1
ATOM 8303 N N . ASP A 1 1052 ? 88.981 20.575 -15.064 1.00 41.94 1052 ASP A N 1
ATOM 8304 C CA . ASP A 1 1052 ? 90.244 21.315 -15.140 1.00 41.94 1052 ASP A CA 1
ATOM 8305 C C . ASP A 1 1052 ? 90.159 22.487 -14.137 1.00 41.94 1052 ASP A C 1
ATOM 8307 O O . ASP A 1 1052 ? 89.223 23.289 -14.230 1.00 41.94 1052 ASP A O 1
ATOM 8311 N N . PRO A 1 1053 ? 91.067 22.592 -13.151 1.00 40.97 1053 PRO A N 1
ATOM 8312 C CA . PRO A 1 1053 ? 90.987 23.576 -12.083 1.00 40.97 1053 PRO A CA 1
ATOM 8313 C C . PRO A 1 1053 ? 91.748 24.859 -12.450 1.00 40.97 1053 PRO A C 1
ATOM 8315 O O . PRO A 1 1053 ? 92.718 25.203 -11.783 1.00 40.97 1053 PRO A O 1
ATOM 8318 N N . THR A 1 1054 ? 91.357 25.581 -13.506 1.00 38.94 1054 THR A N 1
ATOM 8319 C CA . THR A 1 1054 ? 92.012 26.866 -13.856 1.00 38.94 1054 THR A CA 1
ATOM 8320 C C . THR A 1 1054 ? 91.105 27.935 -14.473 1.00 38.94 1054 THR A C 1
ATOM 8322 O O . THR A 1 1054 ? 91.588 28.811 -15.193 1.00 38.94 1054 THR A O 1
ATOM 8325 N N . LYS A 1 1055 ? 89.799 27.954 -14.180 1.00 35.47 1055 LYS A N 1
ATOM 8326 C CA . LYS A 1 1055 ? 88.949 29.104 -14.543 1.00 35.47 1055 LYS A CA 1
ATOM 8327 C C . LYS A 1 1055 ? 88.004 29.483 -13.402 1.00 35.47 1055 LYS A C 1
ATOM 8329 O O . LYS A 1 1055 ? 87.165 28.679 -13.012 1.00 35.47 1055 LYS A O 1
ATOM 8334 N N . PHE A 1 1056 ? 88.257 30.682 -12.872 1.00 40.56 1056 PHE A N 1
ATOM 8335 C CA . PHE A 1 1056 ? 87.503 31.409 -11.847 1.00 40.56 1056 PHE A CA 1
ATOM 8336 C C . PHE A 1 1056 ? 86.056 31.680 -12.254 1.00 40.56 1056 PHE A C 1
ATOM 8338 O O . PHE A 1 1056 ? 85.835 31.947 -13.460 1.00 40.56 1056 PHE A O 1
#

Nearest PDB structures (foldseek):
  4gt8-assembly1_A  TM=8.800E-01  e=6.195E-10  Staphylococcus aureus subsp. aureus Mu50
  3ehg-assembly1_A  TM=8.968E-01  e=1.255E-08  Bacillus subtilis
  7ssj-assembly1_A-2  TM=5.286E-01  e=7.752E-12  Bacillus subtilis subsp. subtilis str. 168
  5iuj-assembly2_E  TM=5.438E-01  e=1.064E-11  Bacillus subtilis subsp. subtilis str. 168
  3gie-assembly1_B  TM=5.607E-01  e=1.272E-10  Bacillus subtilis

Solvent-accessible surface area (backbone atoms only — not comparable to full-atom values): 58457 Å² total; per-residue (Å²): 133,87,89,90,84,83,88,83,79,59,84,68,90,92,49,84,68,81,90,83,86,88,80,74,76,73,73,69,61,71,67,68,78,77,66,91,70,92,74,83,86,80,88,64,62,50,57,59,58,29,36,51,70,58,60,70,83,40,46,79,46,97,86,35,36,27,42,30,66,54,52,69,54,48,63,74,64,88,50,32,44,36,38,71,66,58,94,53,84,61,26,38,34,38,48,53,67,26,68,35,45,34,35,79,30,38,59,36,87,52,58,18,20,40,37,40,34,29,30,28,48,68,70,78,84,83,72,52,54,41,34,41,34,39,23,36,78,84,68,48,79,61,28,74,50,76,41,55,78,43,77,71,42,75,51,68,24,71,62,39,55,48,70,41,29,40,27,43,38,40,33,40,80,84,42,54,46,26,40,31,62,38,43,59,49,77,42,70,53,83,64,71,70,72,65,79,66,71,74,77,77,74,65,78,75,67,43,31,30,26,35,33,53,50,52,47,39,67,43,75,72,39,32,73,78,71,40,83,76,43,34,54,55,56,37,43,70,66,26,60,54,82,53,93,90,49,86,42,53,81,55,49,64,85,51,94,58,49,37,36,38,24,70,51,29,31,53,51,43,50,51,37,42,76,25,52,36,45,28,38,33,31,52,37,37,64,38,71,94,42,76,46,58,48,44,35,50,65,44,0,39,72,58,13,93,54,40,80,64,28,27,34,36,44,25,38,47,30,47,61,41,61,60,48,79,52,34,38,60,91,69,72,70,81,41,80,75,43,66,22,55,37,48,67,70,49,50,53,50,48,50,52,48,44,49,70,65,45,61,68,37,91,34,41,37,58,55,96,68,9,46,42,40,31,39,46,37,62,44,38,52,34,63,34,47,74,34,66,69,48,36,25,52,52,50,51,52,44,33,50,53,37,35,74,73,72,36,90,31,59,32,40,32,38,43,57,55,78,44,68,70,56,78,90,56,60,66,66,86,53,65,58,60,49,38,60,70,56,60,50,56,30,38,32,41,64,52,38,58,24,48,66,20,56,42,70,92,53,54,58,35,13,52,37,67,58,17,50,51,37,33,53,56,50,52,61,48,47,67,73,62,35,97,47,53,67,36,51,59,45,57,51,47,40,32,40,57,30,25,23,24,97,82,49,71,70,89,58,81,39,68,74,31,35,59,44,30,49,37,81,56,42,40,67,55,45,32,51,53,51,47,55,50,50,53,56,43,68,71,36,84,89,52,80,47,45,38,37,30,27,20,38,50,35,59,55,34,53,10,44,47,55,38,30,65,92,56,43,54,38,54,36,52,27,42,18,45,59,75,64,41,76,74,56,65,55,70,87,62,41,80,88,72,44,72,69,84,53,58,90,62,85,48,87,62,82,54,47,27,30,25,26,33,65,88,72,82,54,65,68,34,74,47,37,41,35,43,71,54,74,40,57,78,87,57,51,75,71,41,26,43,36,36,35,34,27,30,51,26,36,40,38,26,50,63,54,41,78,77,50,70,53,59,44,53,51,37,35,37,35,38,57,41,49,71,65,63,64,58,38,78,46,22,43,23,36,44,34,34,28,68,62,76,81,65,36,33,34,26,14,34,43,34,39,32,73,88,73,52,73,50,76,49,55,27,46,63,82,29,26,37,55,65,89,90,65,77,69,61,41,59,45,90,67,85,62,94,86,50,48,60,28,31,78,72,30,55,73,45,28,49,41,90,86,78,66,48,66,42,64,74,65,70,78,40,76,46,75,50,76,81,57,72,61,89,75,78,47,74,70,72,34,69,70,44,45,52,52,51,50,52,49,52,50,50,50,49,52,52,49,52,51,51,49,51,52,52,50,52,53,51,49,55,53,51,50,53,50,50,50,52,56,45,52,55,44,56,46,53,52,56,52,49,53,52,51,51,51,52,50,50,57,52,51,54,63,62,71,57,82,83,57,91,83,56,55,69,61,52,54,48,49,52,52,49,53,53,50,53,48,52,55,51,50,54,57,46,58,60,66,72,42,77,94,50,40,23,47,43,54,47,53,54,48,52,53,52,48,54,52,61,69,35,66,86,51,85,40,47,76,46,77,47,67,60,91,80,66,54,78,51,80,42,55,64,71,59,51,53,41,52,49,53,37,52,51,49,53,53,49,48,43,72,76,71,21,82,36,56,41,34,38,44,36,44,44,76,58,94,54,30,43,38,39,36,43,36,36,63,9,47,38,42,58,74,87,76,61,66,86,83,55,59,68,64,59,50,37,36,50,46,26,46,79,68,70,22,46,55,50,77,51,42,39,67,72,66,2,40,37,40,38,39,41,34,74,52,85,80,84,72,89,73,65,83,82,78,65,93,78,75,72,65,67,72,55,52,58,63,54,57,58,59,65,68,64,72,78,77,82,83,80,97,82,78,134

Secondary structure (DSSP, 8-state):
-----PPPP-EETTEE---S-PPPGGGSSSSGGGS-------S----TTTTS---TT-EE-TTSEEESPPTT-EESSS--EEESSSS-SSPEEEGGG-S-EEEEEEE-SSSEEEEEEEEEE--SSS---EEEEEEETT--EEEEEEE-SEEEEEEEEEEEPTTPEEEEEEEESSS--EEEEEEEEEE-TT----SS------PPPPEEEEEE---SS--HHHHHHS-TT--HHHHHHH----STT------BTT-S--TTSHHHHHHHHHHHHHHT--EEEEEEEEETTEEES-HIIIIIITT-TTGGGSEEEEEE--S-EE--TTB-GGG--PPEEE-----HHHHHHHHHHIIIIIITSTTB-EETTEEEEEES-HHHHHHHHSSHHHHHHHHHHHHHHHHHTT-S--EEEEE--SS--STT----S-HHHHHHHTT-SEEE-S-SGGGT---GGGTTEEEHHHHHHHHHHHHHHHHHH-SS-EE-EEE-----GGGB-TT---SS-BTTTB-PEEE---HHHHHHHHHHHHHHHHT-TTS--EEEEE-SEEGGGTEE-S-BTTTBTHHHHHHHHHHT-GGGG-TTS-TTTS-----S-S-SSTT---EEE-SS--TTEEEEEEEEEEE-TT--EEEEEEEEEESSEEEEEETTEEEEEE--TTEEEEEE-TTT--SEEEEEEEEEEE-SS---EEEEEEEEETTS-EEEEESSTT-EEPPTT-TTGGG-SSPPTTPPBPEEEE-TT-B-TTT-PBPPSS-SEEEEPP--------GGGSHHHHHHHHHHHHHHHHHHHHHHHHHHHHHHHHHHHHHHHHHHHHHHHHHHHHHHHHHHHHHHHHHH-TT-TTTHHHHHHHHHHHHHHHHHHHHHHHHHH-GGG-BHHHHHHHHHHHHHHHHTTSSPEEEEEE-TT----B--HHHHHHHHHHHHHHHHHHHHH---SEEEEEEEEETTEEEEEEEE-S----TTS--TT-HHHHHHHHHHHHTT-EEEEEE-TTS-EEEEEEEE-----TTTTSS---SSSHHHHHHHHHHHHHTTS---S---